Protein 2ZON (pdb70)

Nearest PDB structures (foldseek):
  2bo0-assembly1_A  TM=1.002E+00  e=1.681E-66  Achromobacter xylosoxidans
  1gs8-assembly1_A  TM=1.002E+00  e=1.864E-66  Achromobacter xylosoxidans
  1wa2-assembly1_X  TM=1.002E+00  e=2.816E-66  Achromobacter xylosoxidans
  1wa0-assembly1_X  TM=1.002E+00  e=4.481E-66  Achromobacter xylosoxidans
  1oe1-assembly1_A  TM=1.002E+00  e=4.255E-66  Achromobacter xylosoxidans

CATH classification: 2.60.40.420 (+1 more: 2.60.40.420)

Structure (mmCIF, N/CA/C/O backbone):
data_2ZON
#
_entry.id   2ZON
#
_cell.length_a   63.345
_cell.length_b   103.942
_cell.length_c   163.144
_cell.angle_alpha   90.00
_cell.angle_beta   90.00
_cell.angle_gamma   90.00
#
_symmetry.space_group_name_H-M   'P 21 21 21'
#
loop_
_entity.id
_entity.type
_entity.pdbx_description
1 polymer 'Dissimilatory copper-containing nitrite reductase'
2 polymer 'cytochrome c551'
3 non-polymer 'COPPER (II) ION'
4 non-polymer 'PROTOPORPHYRIN IX CONTAINING FE'
5 water water
#
loop_
_atom_site.group_PDB
_atom_site.id
_atom_site.type_symbol
_atom_site.label_atom_id
_atom_site.label_alt_id
_atom_site.label_comp_id
_atom_site.label_asym_id
_atom_site.label_entity_id
_atom_site.label_seq_id
_atom_site.pdbx_PDB_ins_code
_atom_site.Cartn_x
_atom_site.Cartn_y
_atom_site.Cartn_z
_atom_site.occupancy
_atom_site.B_iso_or_equiv
_atom_site.auth_seq_id
_atom_site.auth_comp_id
_atom_site.auth_asym_id
_atom_site.auth_atom_id
_atom_site.pdbx_PDB_model_num
ATOM 1 N N . ASP A 1 2 ? 36.084 11.906 -3.987 1.00 35.54 2 ASP A N 1
ATOM 2 C CA . ASP A 1 2 ? 34.827 12.404 -3.352 1.00 34.94 2 ASP A CA 1
ATOM 3 C C . ASP A 1 2 ? 34.147 13.411 -4.281 1.00 33.83 2 ASP A C 1
ATOM 4 O O . ASP A 1 2 ? 34.737 14.429 -4.655 1.00 33.29 2 ASP A O 1
ATOM 9 N N . ALA A 1 3 ? 32.900 13.114 -4.637 1.00 32.41 3 ALA A N 1
ATOM 10 C CA . ALA A 1 3 ? 32.175 13.841 -5.678 1.00 31.52 3 ALA A CA 1
ATOM 11 C C . ALA A 1 3 ? 32.110 15.347 -5.459 1.00 30.96 3 ALA A C 1
ATOM 12 O O . ALA A 1 3 ? 32.182 16.124 -6.413 1.00 30.15 3 ALA A O 1
ATOM 14 N N . ASP A 1 4 ? 31.989 15.750 -4.199 1.00 30.91 4 ASP A N 1
ATOM 15 C CA . ASP A 1 4 ? 31.901 17.163 -3.854 1.00 30.72 4 ASP A CA 1
ATOM 16 C C . ASP A 1 4 ? 33.159 17.953 -4.250 1.00 30.06 4 ASP A C 1
ATOM 17 O O . ASP A 1 4 ? 33.072 19.147 -4.584 1.00 30.30 4 ASP A O 1
ATOM 22 N N . LYS A 1 5 ? 34.304 17.269 -4.277 1.00 28.18 5 LYS A N 1
ATOM 23 C CA . LYS A 1 5 ? 35.588 17.893 -4.621 1.00 27.40 5 LYS A CA 1
ATOM 24 C C . LYS A 1 5 ? 35.891 17.966 -6.130 1.00 25.77 5 LYS A C 1
ATOM 25 O O . LYS A 1 5 ? 36.868 18.608 -6.546 1.00 25.52 5 LYS A O 1
ATOM 31 N N . LEU A 1 6 ? 35.050 17.329 -6.943 1.00 24.29 6 LEU A N 1
ATOM 32 C CA . LEU A 1 6 ? 35.266 17.202 -8.385 1.00 22.79 6 LEU A CA 1
ATOM 33 C C . LEU A 1 6 ? 34.760 18.393 -9.195 1.00 22.92 6 LEU A C 1
ATOM 34 O O . LEU A 1 6 ? 33.817 19.061 -8.766 1.00 22.79 6 LEU A O 1
ATOM 39 N N . PRO A 1 7 ? 35.342 18.637 -10.387 1.00 22.48 7 PRO A N 1
ATOM 40 C CA . PRO A 1 7 ? 34.795 19.707 -11.229 1.00 22.92 7 PRO A CA 1
ATOM 41 C C . PRO A 1 7 ? 33.352 19.353 -11.622 1.00 23.12 7 PRO A C 1
ATOM 42 O O . PRO A 1 7 ? 33.038 18.170 -11.793 1.00 22.73 7 PRO A O 1
ATOM 46 N N . HIS A 1 8 ? 32.488 20.363 -11.727 1.00 23.76 8 HIS A N 1
ATOM 47 C CA . HIS A 1 8 ? 31.100 20.157 -12.146 1.00 24.34 8 HIS A CA 1
ATOM 48 C C . HIS A 1 8 ? 30.937 20.721 -13.546 1.00 25.02 8 HIS A C 1
ATOM 49 O O . HIS A 1 8 ? 31.360 21.848 -13.814 1.00 25.38 8 HIS A O 1
ATOM 56 N N . THR A 1 9 ? 30.319 19.957 -14.439 1.00 24.66 9 THR A N 1
ATOM 57 C CA . THR A 1 9 ? 30.044 20.442 -15.793 1.00 25.40 9 THR A CA 1
ATOM 58 C C . THR A 1 9 ? 28.539 20.355 -16.081 1.00 24.89 9 THR A C 1
ATOM 59 O O . THR A 1 9 ? 27.903 19.364 -15.731 1.00 24.61 9 THR A O 1
ATOM 63 N N . LYS A 1 10 ? 27.967 21.399 -16.671 1.00 23.88 10 LYS A N 1
ATOM 64 C CA . LYS A 1 10 ? 26.550 21.371 -17.041 1.00 23.85 10 LYS A CA 1
ATOM 65 C C . LYS A 1 10 ? 26.438 21.061 -18.517 1.00 23.15 10 LYS A C 1
ATOM 66 O O . LYS A 1 10 ? 27.088 21.700 -19.341 1.00 23.06 10 LYS A O 1
ATOM 72 N N . VAL A 1 11 ? 25.629 20.056 -18.841 1.00 21.52 11 VAL A N 1
ATOM 73 C CA . VAL A 1 11 ? 25.394 19.665 -20.228 1.00 21.22 11 VAL A CA 1
ATOM 74 C C . VAL A 1 11 ? 23.995 20.025 -20.697 1.00 20.78 11 VAL A C 1
ATOM 75 O O . VAL A 1 11 ? 23.018 19.785 -20.000 1.00 20.20 11 VAL A O 1
ATOM 79 N N . THR A 1 12 ? 23.920 20.591 -21.895 1.00 20.28 12 THR A N 1
ATOM 80 C CA . THR A 1 12 ? 22.653 20.939 -22.529 1.00 20.55 12 THR A CA 1
ATOM 81 C C . THR A 1 12 ? 22.180 19.758 -23.389 1.00 19.83 12 THR A C 1
ATOM 82 O O . THR A 1 12 ? 22.883 19.326 -24.317 1.00 19.69 12 THR A O 1
ATOM 86 N N . LEU A 1 13 ? 21.000 19.229 -23.076 1.00 19.26 13 LEU A N 1
ATOM 87 C CA . LEU A 1 13 ? 20.521 18.039 -23.765 1.00 18.89 13 LEU A CA 1
ATOM 88 C C . LEU A 1 13 ? 19.967 18.400 -25.132 1.00 18.89 13 LEU A C 1
ATOM 89 O O . LEU A 1 13 ? 19.594 19.557 -25.366 1.00 19.15 13 LEU A O 1
ATOM 94 N N . VAL A 1 14 ? 19.954 17.427 -26.047 1.00 19.07 14 VAL A N 1
ATOM 95 C CA . VAL A 1 14 ? 19.360 17.602 -27.386 1.00 19.20 14 VAL A CA 1
ATOM 96 C C . VAL A 1 14 ? 18.287 16.540 -27.653 1.00 19.24 14 VAL A C 1
ATOM 97 O O . VAL A 1 14 ? 18.313 15.456 -27.055 1.00 19.28 14 VAL A O 1
ATOM 101 N N . ALA A 1 15 ? 17.348 16.851 -28.543 1.00 17.99 15 ALA A N 1
ATOM 102 C CA . ALA A 1 15 ? 16.219 15.966 -28.815 1.00 17.52 15 ALA A CA 1
ATOM 103 C C . ALA A 1 15 ? 16.671 14.785 -29.650 1.00 16.58 15 ALA A C 1
ATOM 104 O O . ALA A 1 15 ? 17.462 14.958 -30.577 1.00 16.72 15 ALA A O 1
ATOM 106 N N . PRO A 1 16 ? 16.180 13.575 -29.321 1.00 15.61 16 PRO A N 1
ATOM 107 C CA . PRO A 1 16 ? 16.327 12.431 -30.213 1.00 15.20 16 PRO A CA 1
ATOM 108 C C . PRO A 1 16 ? 15.886 12.752 -31.665 1.00 14.82 16 PRO A C 1
ATOM 109 O O . PRO A 1 16 ? 14.986 13.602 -31.863 1.00 15.28 16 PRO A O 1
ATOM 113 N N . PRO A 1 17 ? 16.495 12.103 -32.677 1.00 14.48 17 PRO A N 1
ATOM 114 C CA . PRO A 1 17 ? 17.490 11.037 -32.600 1.00 14.01 17 PRO A CA 1
ATOM 115 C C . PRO A 1 17 ? 18.917 11.522 -32.417 1.00 14.06 17 PRO A C 1
ATOM 116 O O . PRO A 1 17 ? 19.817 10.709 -32.375 1.00 14.00 17 PRO A O 1
ATOM 120 N N . GLN A 1 18 ? 19.144 12.826 -32.315 1.00 13.89 18 GLN A N 1
ATOM 121 C CA . GLN A 1 18 ? 20.507 13.291 -32.093 1.00 15.13 18 GLN A CA 1
ATOM 122 C C . GLN A 1 18 ? 20.926 12.987 -30.651 1.00 14.65 18 GLN A C 1
ATOM 123 O O . GLN A 1 18 ? 20.088 12.690 -29.808 1.00 14.32 18 GLN A O 1
ATOM 129 N N . VAL A 1 19 ? 22.228 13.043 -30.395 1.00 15.01 19 VAL A N 1
ATOM 130 C CA . VAL A 1 19 ? 22.784 12.872 -29.059 1.00 15.09 19 VAL A CA 1
ATOM 131 C C . VAL A 1 19 ? 23.691 14.078 -28.791 1.00 15.25 19 VAL A C 1
ATOM 132 O O . VAL A 1 19 ? 24.410 14.536 -29.695 1.00 15.35 19 VAL A O 1
ATOM 136 N N . HIS A 1 20 ? 23.627 14.626 -27.577 1.00 15.00 20 HIS A N 1
ATOM 137 C CA . HIS A 1 20 ? 24.427 15.805 -27.241 1.00 16.46 20 HIS A CA 1
ATOM 138 C C . HIS A 1 20 ? 25.907 15.591 -27.542 1.00 17.11 20 HIS A C 1
ATOM 139 O O . HIS A 1 20 ? 26.401 14.462 -27.448 1.00 16.26 20 HIS A O 1
ATOM 146 N N . PRO A 1 21 ? 26.619 16.670 -27.940 1.00 17.70 21 PRO A N 1
ATOM 147 C CA . PRO A 1 21 ? 28.068 16.553 -28.195 1.00 17.70 21 PRO A CA 1
ATOM 148 C C . PRO A 1 21 ? 28.825 15.981 -26.974 1.00 17.30 21 PRO A C 1
ATOM 149 O O . PRO A 1 21 ? 28.550 16.390 -25.843 1.00 16.96 21 PRO A O 1
ATOM 153 N N . HIS A 1 22 ? 29.750 15.040 -27.215 1.00 17.16 22 HIS A N 1
ATOM 154 C CA . HIS A 1 22 ? 30.575 14.389 -26.160 1.00 18.08 22 HIS A CA 1
ATOM 155 C C . HIS A 1 22 ? 31.927 14.141 -26.888 1.00 18.44 22 HIS A C 1
ATOM 156 O O . HIS A 1 22 ? 31.928 13.950 -28.089 1.00 19.25 22 HIS A O 1
ATOM 163 N N . GLU A 1 23 ? 33.086 14.107 -26.241 1.00 20.13 23 GLU A N 1
ATOM 164 C CA . GLU A 1 23 ? 34.050 12.992 -26.066 1.00 19.69 23 GLU A CA 1
ATOM 165 C C . GLU A 1 23 ? 33.804 11.497 -26.028 1.00 18.33 23 GLU A C 1
ATOM 166 O O . GLU A 1 23 ? 33.047 11.002 -25.220 1.00 17.71 23 GLU A O 1
ATOM 172 N N . GLN A 1 24 ? 34.535 10.782 -26.884 1.00 17.30 24 GLN A N 1
ATOM 173 C CA . GLN A 1 24 ? 34.662 9.350 -26.692 1.00 16.89 24 GLN A CA 1
ATOM 174 C C . GLN A 1 24 ? 35.863 9.124 -25.766 1.00 17.46 24 GLN A C 1
ATOM 175 O O . GLN A 1 24 ? 35.733 9.346 -24.563 1.00 18.52 24 GLN A O 1
ATOM 181 N N . ALA A 1 25 ? 37.021 8.732 -26.293 1.00 17.38 25 ALA A N 1
ATOM 182 C CA . ALA A 1 25 ? 38.214 8.646 -25.451 1.00 17.62 25 ALA A CA 1
ATOM 183 C C . ALA A 1 25 ? 38.527 10.047 -24.911 1.00 18.31 25 ALA A C 1
ATOM 184 O O . ALA A 1 25 ? 38.438 11.033 -25.648 1.00 18.73 25 ALA A O 1
ATOM 186 N N . THR A 1 26 ? 38.829 10.136 -23.617 1.00 18.76 26 THR A N 1
ATOM 187 C CA . THR A 1 26 ? 39.139 11.424 -22.973 1.00 20.01 26 THR A CA 1
ATOM 188 C C . THR A 1 26 ? 40.327 11.277 -22.038 1.00 20.61 26 THR A C 1
ATOM 189 O O . THR A 1 26 ? 40.561 10.215 -21.469 1.00 20.24 26 THR A O 1
ATOM 193 N N . LYS A 1 27 ? 41.086 12.353 -21.889 1.00 21.72 27 LYS A N 1
ATOM 194 C CA . LYS A 1 27 ? 42.222 12.340 -20.982 1.00 23.21 27 LYS A CA 1
ATOM 195 C C . LYS A 1 27 ? 41.794 12.933 -19.648 1.00 22.74 27 LYS A C 1
ATOM 196 O O . LYS A 1 27 ? 42.541 12.889 -18.673 1.00 23.15 27 LYS A O 1
ATOM 202 N N . SER A 1 28 ? 40.573 13.463 -19.600 1.00 22.39 28 SER A N 1
ATOM 203 C CA . SER A 1 28 ? 40.015 13.976 -18.355 1.00 22.04 28 SER A CA 1
ATOM 204 C C . SER A 1 28 ? 39.758 12.871 -17.330 1.00 20.98 28 SER A C 1
ATOM 205 O O . SER A 1 28 ? 39.494 11.713 -17.686 1.00 20.52 28 SER A O 1
ATOM 208 N N . GLY A 1 29 ? 39.840 13.243 -16.057 1.00 19.70 29 GLY A N 1
ATOM 209 C CA . GLY A 1 29 ? 39.465 12.363 -14.967 1.00 18.43 29 GLY A CA 1
ATOM 210 C C . GLY A 1 29 ? 37.994 12.566 -14.639 1.00 17.96 29 GLY A C 1
ATOM 211 O O . GLY A 1 29 ? 37.310 13.370 -15.289 1.00 17.16 29 GLY A O 1
ATOM 212 N N . PRO A 1 30 ? 37.500 11.837 -13.630 1.00 17.44 30 PRO A N 1
ATOM 213 C CA . PRO A 1 30 ? 36.076 11.898 -13.255 1.00 17.74 30 PRO A CA 1
ATOM 214 C C . PRO A 1 30 ? 35.580 13.308 -12.976 1.00 17.52 30 PRO A C 1
ATOM 215 O O . PRO A 1 30 ? 36.335 14.141 -12.450 1.00 18.18 30 PRO A O 1
ATOM 219 N N . LYS A 1 31 ? 34.325 13.574 -13.341 1.00 17.14 31 LYS A N 1
ATOM 220 C CA . LYS A 1 31 ? 33.665 14.836 -12.985 1.00 18.18 31 LYS A CA 1
ATOM 221 C C . LYS A 1 31 ? 32.201 14.607 -12.638 1.00 17.22 31 LYS A C 1
ATOM 222 O O . LYS A 1 31 ? 31.674 13.515 -12.856 1.00 16.72 31 LYS A O 1
ATOM 228 N N . VAL A 1 32 ? 31.574 15.619 -12.049 1.00 15.70 32 VAL A N 1
ATOM 229 C CA . VAL A 1 32 ? 30.127 15.606 -11.852 1.00 16.21 32 VAL A CA 1
ATOM 230 C C . VAL A 1 32 ? 29.477 16.313 -13.035 1.00 16.47 32 VAL A C 1
ATOM 231 O O . VAL A 1 32 ? 29.741 17.494 -13.298 1.00 17.29 32 VAL A O 1
ATOM 235 N N . VAL A 1 33 ? 28.645 15.565 -13.750 1.00 16.31 33 VAL A N 1
ATOM 236 C CA . VAL A 1 33 ? 27.982 16.049 -14.961 1.00 16.13 33 VAL A CA 1
ATOM 237 C C . VAL A 1 33 ? 26.522 16.327 -14.639 1.00 16.24 33 VAL A C 1
ATOM 238 O O . VAL A 1 33 ? 25.757 15.413 -14.316 1.00 16.77 33 VAL A O 1
ATOM 242 N N . GLU A 1 34 ? 26.144 17.597 -14.742 1.00 16.61 34 GLU A N 1
ATOM 243 C CA . GLU A 1 34 ? 24.811 18.044 -14.324 1.00 16.86 34 GLU A CA 1
ATOM 244 C C . GLU A 1 34 ? 23.851 18.100 -15.494 1.00 16.60 34 GLU A C 1
ATOM 245 O O . GLU A 1 34 ? 24.179 18.659 -16.538 1.00 17.57 34 GLU A O 1
ATOM 251 N N . PHE A 1 35 ? 22.662 17.514 -15.313 1.00 16.04 35 PHE A N 1
ATOM 252 C CA . PHE A 1 35 ? 21.617 17.535 -16.345 1.00 15.56 35 PHE A CA 1
ATOM 253 C C . PHE A 1 35 ? 20.307 17.984 -15.703 1.00 15.58 35 PHE A C 1
ATOM 254 O O . PHE A 1 35 ? 20.106 17.804 -14.515 1.00 15.37 35 PHE A O 1
ATOM 262 N N . THR A 1 36 ? 19.413 18.542 -16.515 1.00 16.26 36 THR A N 1
ATOM 263 C CA . THR A 1 36 ? 18.038 18.823 -16.088 1.00 17.22 36 THR A CA 1
ATOM 264 C C . THR A 1 36 ? 17.055 18.235 -17.104 1.00 17.24 36 THR A C 1
ATOM 265 O O . THR A 1 36 ? 17.251 18.340 -18.323 1.00 17.32 36 THR A O 1
ATOM 269 N N . MET A 1 37 ? 15.993 17.615 -16.595 1.00 16.98 37 MET A N 1
ATOM 270 C CA . MET A 1 37 ? 14.885 17.204 -17.437 1.00 17.16 37 MET A CA 1
ATOM 271 C C . MET A 1 37 ? 13.585 17.648 -16.792 1.00 16.98 37 MET A C 1
ATOM 272 O O . MET A 1 37 ? 13.443 17.671 -15.559 1.00 16.36 37 MET A O 1
ATOM 277 N N . THR A 1 38 ? 12.668 18.049 -17.658 1.00 16.68 38 THR A N 1
ATOM 278 C CA . THR A 1 38 ? 11.348 18.513 -17.266 1.00 17.15 38 THR A CA 1
ATOM 279 C C . THR A 1 38 ? 10.316 17.580 -17.875 1.00 17.09 38 THR A C 1
ATOM 280 O O . THR A 1 38 ? 10.272 17.402 -19.105 1.00 16.86 38 THR A O 1
ATOM 284 N N . ILE A 1 39 ? 9.485 16.987 -17.020 1.00 16.92 39 ILE A N 1
ATOM 285 C CA . ILE A 1 39 ? 8.430 16.070 -17.467 1.00 17.51 39 ILE A CA 1
ATOM 286 C C . ILE A 1 39 ? 7.310 16.818 -18.185 1.00 17.75 39 ILE A C 1
ATOM 287 O O . ILE A 1 39 ? 6.920 17.919 -17.772 1.00 17.72 39 ILE A O 1
ATOM 292 N N . GLU A 1 40 ? 6.828 16.239 -19.278 1.00 17.94 40 GLU A N 1
ATOM 293 C CA . GLU A 1 40 ? 5.671 16.792 -19.985 1.00 19.21 40 GLU A CA 1
ATOM 294 C C . GLU A 1 40 ? 4.667 15.715 -20.337 1.00 18.10 40 GLU A C 1
ATOM 295 O O . GLU A 1 40 ? 4.937 14.851 -21.166 1.00 18.12 40 GLU A O 1
ATOM 301 N N . GLU A 1 41 ? 3.495 15.783 -19.725 1.00 17.82 41 GLU A N 1
ATOM 302 C CA . GLU A 1 41 ? 2.384 14.946 -20.148 1.00 18.57 41 GLU A CA 1
ATOM 303 C C . GLU A 1 41 ? 1.708 15.663 -21.310 1.00 18.60 41 GLU A C 1
ATOM 304 O O . GLU A 1 41 ? 1.545 16.896 -21.282 1.00 18.75 41 GLU A O 1
ATOM 310 N N . LYS A 1 42 ? 1.352 14.915 -22.349 1.00 19.01 42 LYS A N 1
ATOM 311 C CA . LYS A 1 42 ? 0.676 15.505 -23.508 1.00 19.58 42 LYS A CA 1
ATOM 312 C C . LYS A 1 42 ? 0.030 14.455 -24.379 1.00 19.60 42 LYS A C 1
ATOM 313 O O . LYS A 1 42 ? 0.512 13.329 -24.472 1.00 18.78 42 LYS A O 1
ATOM 319 N N . LYS A 1 43 ? -1.089 14.821 -24.995 1.00 19.62 43 LYS A N 1
ATOM 320 C CA . LYS A 1 43 ? -1.710 13.977 -25.995 1.00 19.87 43 LYS A CA 1
ATOM 321 C C . LYS A 1 43 ? -0.898 14.121 -27.283 1.00 20.58 43 LYS A C 1
ATOM 322 O O . LYS A 1 43 ? -0.572 15.241 -27.709 1.00 21.06 43 LYS A O 1
ATOM 328 N N . MET A 1 44 ? -0.542 12.993 -27.886 1.00 19.57 44 MET A N 1
ATOM 329 C CA . MET A 1 44 ? 0.302 12.998 -29.087 1.00 20.16 44 MET A CA 1
ATOM 330 C C . MET A 1 44 ? -0.350 12.167 -30.170 1.00 18.73 44 MET A C 1
ATOM 331 O O . MET A 1 44 ? -0.908 11.136 -29.886 1.00 18.55 44 MET A O 1
ATOM 336 N N . VAL A 1 45 ? -0.278 12.608 -31.422 1.00 18.00 45 VAL A N 1
ATOM 337 C CA . VAL A 1 45 ? -0.753 11.796 -32.535 1.00 17.99 45 VAL A CA 1
ATOM 338 C C . VAL A 1 45 ? 0.339 10.804 -32.935 1.00 18.35 45 VAL A C 1
ATOM 339 O O . VAL A 1 45 ? 1.435 11.203 -33.300 1.00 18.65 45 VAL A O 1
ATOM 343 N N . ILE A 1 46 ? 0.032 9.514 -32.890 1.00 18.57 46 ILE A N 1
ATOM 344 C CA . ILE A 1 46 ? 1.099 8.505 -33.030 1.00 19.30 46 ILE A CA 1
ATOM 345 C C . ILE A 1 46 ? 1.103 7.726 -34.356 1.00 20.46 46 ILE A C 1
ATOM 346 O O . ILE A 1 46 ? 1.996 6.911 -34.611 1.00 20.34 46 ILE A O 1
ATOM 351 N N . ASP A 1 47 ? 0.109 7.962 -35.209 1.00 21.64 47 ASP A N 1
ATOM 352 C CA . ASP A 1 47 ? 0.136 7.338 -36.520 1.00 23.43 47 ASP A CA 1
ATOM 353 C C . ASP A 1 47 ? -0.419 8.242 -37.620 1.00 25.12 47 ASP A C 1
ATOM 354 O O . ASP A 1 47 ? -0.748 9.404 -37.374 1.00 25.31 47 ASP A O 1
ATOM 359 N N . ASP A 1 48 ? -0.493 7.661 -38.818 1.00 26.91 48 ASP A N 1
ATOM 360 C CA . ASP A 1 48 ? -0.915 8.296 -40.056 1.00 29.11 48 ASP A CA 1
ATOM 361 C C . ASP A 1 48 ? -2.432 8.499 -40.092 1.00 29.56 48 ASP A C 1
ATOM 362 O O . ASP A 1 48 ? -2.947 9.226 -40.951 1.00 30.24 48 ASP A O 1
ATOM 367 N N . LYS A 1 49 ? -3.142 7.848 -39.168 1.00 29.30 49 LYS A N 1
ATOM 368 C CA . LYS A 1 49 ? -4.603 7.810 -39.197 1.00 29.02 49 LYS A CA 1
ATOM 369 C C . LYS A 1 49 ? -5.230 8.587 -38.045 1.00 28.13 49 LYS A C 1
ATOM 370 O O . LYS A 1 49 ? -6.377 8.319 -37.658 1.00 28.69 49 LYS A O 1
ATOM 376 N N . GLY A 1 50 ? -4.471 9.532 -37.492 1.00 26.44 50 GLY A N 1
ATOM 377 C CA . GLY A 1 50 ? -4.966 10.425 -36.455 1.00 24.88 50 GLY A CA 1
ATOM 378 C C . GLY A 1 50 ? -5.139 9.822 -35.067 1.00 23.63 50 GLY A C 1
ATOM 379 O O . GLY A 1 50 ? -5.740 10.459 -34.201 1.00 23.87 50 GLY A O 1
ATOM 380 N N . THR A 1 51 ? -4.631 8.603 -34.846 1.00 21.68 51 THR A N 1
ATOM 381 C CA . THR A 1 51 ? -4.755 7.945 -33.534 1.00 20.49 51 THR A CA 1
ATOM 382 C C . THR A 1 51 ? -3.952 8.721 -32.505 1.00 20.33 51 THR A C 1
ATOM 383 O O . THR A 1 51 ? -2.826 9.150 -32.778 1.00 19.98 51 THR A O 1
ATOM 387 N N . THR A 1 52 ? -4.533 8.926 -31.327 1.00 19.71 52 THR A N 1
ATOM 388 C CA . THR A 1 52 ? -3.831 9.680 -30.292 1.00 19.11 52 THR A CA 1
ATOM 389 C C . THR A 1 52 ? -3.450 8.811 -29.109 1.00 18.27 52 THR A C 1
ATOM 390 O O . THR A 1 52 ? -4.116 7.806 -28.794 1.00 18.03 52 THR A O 1
ATOM 394 N N . LEU A 1 53 ? -2.364 9.211 -28.465 1.00 17.14 53 LEU A N 1
ATOM 395 C CA . LEU A 1 53 ? -1.929 8.592 -27.217 1.00 16.88 53 LEU A CA 1
ATOM 396 C C . LEU A 1 53 ? -1.919 9.659 -26.140 1.00 16.04 53 LEU A C 1
ATOM 397 O O . LEU A 1 53 ? -1.381 10.740 -26.338 1.00 16.01 53 LEU A O 1
ATOM 402 N N . GLN A 1 54 ? -2.524 9.344 -24.997 1.00 16.52 54 GLN A N 1
ATOM 403 C CA . GLN A 1 54 ? -2.314 10.125 -23.783 1.00 17.29 54 GLN A CA 1
ATOM 404 C C . GLN A 1 54 ? -0.929 9.785 -23.209 1.00 17.04 54 GLN A C 1
ATOM 405 O O . GLN A 1 54 ? -0.755 8.827 -22.437 1.00 17.03 54 GLN A O 1
ATOM 411 N N . ALA A 1 55 ? 0.046 10.585 -23.613 1.00 16.96 55 ALA A N 1
ATOM 412 C CA . ALA A 1 55 ? 1.460 10.238 -23.435 1.00 16.52 55 ALA A CA 1
ATOM 413 C C . ALA A 1 55 ? 2.096 10.947 -22.247 1.00 16.19 55 ALA A C 1
ATOM 414 O O . ALA A 1 55 ? 1.601 11.978 -21.749 1.00 16.37 55 ALA A O 1
ATOM 416 N N . MET A 1 56 ? 3.217 10.393 -21.805 1.00 15.44 56 MET A N 1
ATOM 417 C CA . MET A 1 56 ? 3.991 10.990 -20.737 1.00 15.49 56 MET A CA 1
ATOM 418 C C . MET A 1 56 ? 5.433 10.959 -21.184 1.00 15.59 56 MET A C 1
ATOM 419 O O . MET A 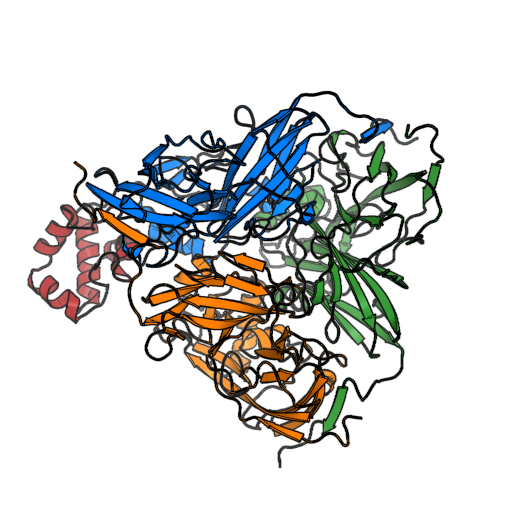1 56 ? 5.900 9.929 -21.694 1.00 15.45 56 MET A O 1
ATOM 424 N N . THR A 1 57 ? 6.133 12.075 -21.017 1.00 14.29 57 THR A N 1
ATOM 425 C CA . THR A 1 57 ? 7.502 12.169 -21.539 1.00 14.94 57 THR A CA 1
ATOM 426 C C . THR A 1 57 ? 8.479 12.857 -20.600 1.00 15.07 57 THR A C 1
ATOM 427 O O . THR A 1 57 ? 8.099 13.688 -19.771 1.00 14.86 57 THR A O 1
ATOM 431 N N . PHE A 1 58 ? 9.756 12.494 -20.753 1.00 15.24 58 PHE A N 1
ATOM 432 C CA . PHE A 1 58 ? 10.861 13.301 -20.252 1.00 15.38 58 PHE A CA 1
ATOM 433 C C . PHE A 1 58 ? 11.250 14.290 -21.352 1.00 16.48 58 PHE A C 1
ATOM 434 O O . PHE A 1 58 ? 11.542 13.892 -22.492 1.00 16.26 58 PHE A O 1
ATOM 442 N N . ASN A 1 59 ? 11.229 15.576 -21.012 1.00 17.20 59 ASN A N 1
ATOM 443 C CA . ASN A 1 59 ? 11.646 16.642 -21.938 1.00 17.71 59 ASN A CA 1
ATOM 444 C C . ASN A 1 59 ? 10.835 16.834 -23.217 1.00 18.03 59 ASN A C 1
ATOM 445 O O . ASN A 1 59 ? 11.333 17.451 -24.173 1.00 17.98 59 ASN A O 1
ATOM 450 N N . GLY A 1 60 ? 9.607 16.305 -23.243 1.00 17.98 60 GLY A N 1
ATOM 451 C CA . GLY A 1 60 ? 8.700 16.484 -24.388 1.00 18.30 60 GLY A CA 1
ATOM 452 C C . GLY A 1 60 ? 8.860 15.502 -25.533 1.00 18.66 60 GLY A C 1
ATOM 453 O O . GLY A 1 60 ? 8.179 15.616 -26.549 1.00 19.54 60 GLY A O 1
ATOM 454 N N . SER A 1 61 ? 9.756 14.526 -25.371 1.00 18.29 61 SER A N 1
ATOM 455 C CA . SER A 1 61 ? 10.074 13.597 -26.455 1.00 17.88 61 SER A CA 1
ATOM 456 C C . SER A 1 61 ? 9.925 12.151 -26.006 1.00 17.15 61 SER A C 1
ATOM 457 O O . SER A 1 61 ? 10.093 11.858 -24.824 1.00 16.64 61 SER A O 1
ATOM 460 N N . MET A 1 62 ? 9.596 11.277 -26.961 1.00 17.11 62 MET A N 1
ATOM 461 C CA . MET A 1 62 ? 9.719 9.838 -26.815 1.00 17.90 62 MET A CA 1
ATOM 462 C C . MET A 1 62 ? 10.783 9.387 -27.832 1.00 16.61 62 MET A C 1
ATOM 463 O O . MET A 1 62 ? 10.625 9.618 -29.022 1.00 17.28 62 MET A O 1
ATOM 468 N N . PRO A 1 63 ? 11.912 8.818 -27.370 1.00 15.11 63 PRO A N 1
ATOM 469 C CA . PRO A 1 63 ? 12.303 8.633 -25.971 1.00 14.43 63 PRO A CA 1
ATOM 470 C C . PRO A 1 63 ? 12.750 9.970 -25.400 1.00 13.85 63 PRO A C 1
ATOM 471 O O . PRO A 1 63 ? 12.906 10.942 -26.157 1.00 14.21 63 PRO A O 1
ATOM 475 N N . GLY A 1 64 ? 12.983 10.012 -24.094 1.00 13.33 64 GLY A N 1
ATOM 476 C CA . GLY A 1 64 ? 13.726 11.108 -23.492 1.00 13.42 64 GLY A CA 1
ATOM 477 C C . GLY A 1 64 ? 15.095 11.213 -24.153 1.00 13.33 64 GLY A C 1
ATOM 478 O O . GLY A 1 64 ? 15.535 10.290 -24.853 1.00 13.99 64 GLY A O 1
ATOM 479 N N . PRO A 1 65 ? 15.784 12.342 -23.941 1.00 13.39 65 PRO A N 1
ATOM 480 C CA . PRO A 1 65 ? 17.106 12.560 -24.537 1.00 13.41 65 PRO A CA 1
ATOM 481 C C . PRO A 1 65 ? 18.115 11.581 -23.954 1.00 13.07 65 PRO A C 1
ATOM 482 O O . PRO A 1 65 ? 17.951 11.103 -22.818 1.00 13.44 65 PRO A O 1
ATOM 486 N N . THR A 1 66 ? 19.142 11.284 -24.741 1.00 13.37 66 THR A N 1
ATOM 487 C CA . THR A 1 66 ? 20.250 10.458 -24.262 1.00 13.34 66 THR A CA 1
ATOM 488 C C . THR A 1 66 ? 21.255 11.313 -23.492 1.00 13.92 66 THR A C 1
ATOM 489 O O . THR A 1 66 ? 21.627 12.416 -23.933 1.00 14.20 66 THR A O 1
ATOM 493 N N . LEU A 1 67 ? 21.649 10.811 -22.321 1.00 13.70 67 LEU A N 1
ATOM 494 C CA . LEU A 1 67 ? 22.629 11.469 -21.450 1.00 13.80 67 LEU A CA 1
ATOM 495 C C . LEU A 1 67 ? 23.949 10.698 -21.596 1.00 13.84 67 LEU A C 1
ATOM 496 O O . LEU A 1 67 ? 23.951 9.486 -21.423 1.00 14.44 67 LEU A O 1
ATOM 501 N N . VAL A 1 68 ? 25.053 11.383 -21.924 1.00 13.47 68 VAL A N 1
ATOM 502 C CA . VAL A 1 68 ? 26.384 10.738 -22.134 1.00 12.95 68 VAL A CA 1
ATOM 503 C C . VAL A 1 68 ? 27.191 11.258 -20.955 1.00 13.12 68 VAL A C 1
ATOM 504 O O . VAL A 1 68 ? 27.462 12.458 -20.858 1.00 13.83 68 VAL A O 1
ATOM 508 N N . VAL A 1 69 ? 27.712 10.362 -20.125 1.00 13.78 69 VAL A N 1
ATOM 509 C CA . VAL A 1 69 ? 29.020 10.487 -19.525 1.00 13.14 69 VAL A CA 1
ATOM 510 C C . VAL A 1 69 ? 30.092 9.426 -19.727 1.00 12.53 69 VAL A C 1
ATOM 511 O O . VAL A 1 69 ? 29.942 8.555 -20.568 1.00 12.55 69 VAL A O 1
ATOM 515 N N . HIS A 1 70 ? 31.172 9.541 -18.940 1.00 12.37 70 HIS A N 1
ATOM 516 C CA . HIS A 1 70 ? 32.237 8.526 -18.895 1.00 11.21 70 HIS A CA 1
ATOM 517 C C . HIS A 1 70 ? 32.270 7.734 -17.614 1.00 11.34 70 HIS A C 1
ATOM 518 O O . HIS A 1 70 ? 31.851 8.222 -16.560 1.00 11.00 70 HIS A O 1
ATOM 525 N N . GLU A 1 71 ? 32.778 6.505 -17.708 1.00 11.56 71 GLU A N 1
ATOM 526 C CA . GLU A 1 71 ? 32.853 5.611 -16.560 1.00 12.10 71 GLU A CA 1
ATOM 527 C C . GLU A 1 71 ? 33.579 6.291 -15.393 1.00 11.96 71 GLU A C 1
ATOM 528 O O . GLU A 1 71 ? 34.718 6.749 -15.548 1.00 12.99 71 GLU A O 1
ATOM 534 N N . GLY A 1 72 ? 32.929 6.339 -14.236 1.00 12.35 72 GLY A N 1
ATOM 535 C CA . GLY A 1 72 ? 33.500 6.994 -13.043 1.00 13.25 72 GLY A CA 1
ATOM 536 C C . GLY A 1 72 ? 33.014 8.416 -12.825 1.00 13.31 72 GLY A C 1
ATOM 537 O O . GLY A 1 72 ? 33.268 8.987 -11.756 1.00 14.23 72 GLY A O 1
ATOM 538 N N . ASP A 1 73 ? 32.371 9.012 -13.839 1.00 13.92 73 ASP A N 1
ATOM 539 C CA . ASP A 1 73 ? 31.686 10.299 -13.660 1.00 14.12 73 ASP A CA 1
ATOM 540 C C . ASP A 1 73 ? 30.521 10.110 -12.682 1.00 14.21 73 ASP A C 1
ATOM 541 O O . ASP A 1 73 ? 30.056 8.995 -12.457 1.00 13.90 73 ASP A O 1
ATOM 546 N N . TYR A 1 74 ? 30.048 11.210 -12.104 1.00 14.40 74 TYR A N 1
ATOM 547 C CA . TYR A 1 74 ? 28.787 11.189 -11.372 1.00 14.93 74 TYR A CA 1
ATOM 548 C C . TYR A 1 74 ? 27.733 11.892 -12.208 1.00 15.32 74 TYR A C 1
ATOM 549 O O . TYR A 1 74 ? 27.994 12.965 -12.763 1.00 15.81 74 TYR A O 1
ATOM 558 N N . VAL A 1 75 ? 26.551 11.293 -12.314 1.00 14.15 75 VAL A N 1
ATOM 559 C CA . VAL A 1 75 ? 25.428 11.949 -12.997 1.00 15.11 75 VAL A CA 1
ATOM 560 C C . VAL A 1 75 ? 24.652 12.727 -11.924 1.00 15.36 75 VAL A C 1
ATOM 561 O O . VAL A 1 75 ? 24.306 12.168 -10.898 1.00 15.51 75 VAL A O 1
ATOM 565 N N . GLN A 1 76 ? 24.409 14.013 -12.151 1.00 15.27 76 GLN A N 1
ATOM 566 C CA . GLN A 1 76 ? 23.597 14.780 -11.213 1.00 16.19 76 GLN A CA 1
ATOM 567 C C . GLN A 1 76 ? 22.388 15.365 -11.936 1.00 16.64 76 GLN A C 1
ATOM 568 O O . GLN A 1 76 ? 22.497 16.350 -12.660 1.00 16.81 76 GLN A O 1
ATOM 574 N N . LEU A 1 77 ? 21.237 14.741 -11.732 1.00 17.25 77 LEU A N 1
ATOM 575 C CA . LEU A 1 77 ? 20.052 15.081 -12.511 1.00 16.72 77 LEU A CA 1
ATOM 576 C C . LEU A 1 77 ? 19.083 15.863 -11.670 1.00 16.27 77 LEU A C 1
ATOM 577 O O . LEU A 1 77 ? 18.733 15.445 -10.573 1.00 15.96 77 LEU A O 1
ATOM 582 N N . THR A 1 78 ? 18.649 17.003 -12.199 1.00 16.01 78 THR A N 1
ATOM 583 C CA . THR A 1 78 ? 17.521 17.714 -11.601 1.00 16.16 78 THR A CA 1
ATOM 584 C C . THR A 1 78 ? 16.275 17.325 -12.386 1.00 16.09 78 THR A C 1
ATOM 585 O O . THR A 1 78 ? 16.230 17.526 -13.597 1.00 16.28 78 THR A O 1
ATOM 589 N N . LEU A 1 79 ? 15.287 16.756 -11.703 1.00 15.25 79 LEU A N 1
ATOM 590 C CA . LEU A 1 79 ? 14.055 16.310 -12.352 1.00 15.98 79 LEU A CA 1
ATOM 591 C C . LEU A 1 79 ? 12.920 17.218 -11.932 1.00 15.64 79 LEU A C 1
ATOM 592 O O . LEU A 1 79 ? 12.601 17.300 -10.747 1.00 15.79 79 LEU A O 1
ATOM 597 N N . VAL A 1 80 ? 12.329 17.876 -12.920 1.00 16.70 80 VAL A N 1
ATOM 598 C CA . VAL A 1 80 ? 11.269 18.882 -12.708 1.00 16.45 80 VAL A CA 1
ATOM 599 C C . VAL A 1 80 ? 9.912 18.341 -13.197 1.00 16.40 80 VAL A C 1
ATOM 600 O O . VAL A 1 80 ? 9.800 17.828 -14.321 1.00 17.04 80 VAL A O 1
ATOM 604 N N . ASN A 1 81 ? 8.904 18.425 -12.332 1.00 15.37 81 ASN A N 1
ATOM 605 C CA . ASN A 1 81 ? 7.538 18.035 -12.660 1.00 16.28 81 ASN A CA 1
ATOM 606 C C . ASN A 1 81 ? 6.648 19.283 -12.558 1.00 17.01 81 ASN A C 1
ATOM 607 O O . ASN A 1 81 ? 6.142 19.582 -11.474 1.00 18.34 81 ASN A O 1
ATOM 612 N N . PRO A 1 82 ? 6.479 20.027 -13.670 1.00 18.31 82 PRO A N 1
ATOM 613 C CA . PRO A 1 82 ? 5.664 21.256 -13.621 1.00 18.69 82 PRO A CA 1
ATOM 614 C C . PRO A 1 82 ? 4.263 21.080 -13.062 1.00 19.00 82 PRO A C 1
ATOM 615 O O . PRO A 1 82 ? 3.646 20.022 -13.222 1.00 18.35 82 PRO A O 1
ATOM 619 N N . ALA A 1 83 ? 3.760 22.145 -12.438 1.00 19.84 83 ALA A N 1
ATOM 620 C CA . ALA A 1 83 ? 2.407 22.156 -11.882 1.00 20.34 83 ALA A CA 1
ATOM 621 C C . ALA A 1 83 ? 1.339 21.922 -12.963 1.00 20.41 83 ALA A C 1
ATOM 622 O O . ALA A 1 83 ? 0.200 21.611 -12.643 1.00 21.88 83 ALA A O 1
ATOM 624 N N . THR A 1 84 ? 1.708 22.044 -14.236 1.00 20.62 84 THR A N 1
ATOM 625 C CA . THR A 1 84 ? 0.755 21.800 -15.325 1.00 20.97 84 THR A CA 1
ATOM 626 C C . THR A 1 84 ? 0.453 20.313 -15.577 1.00 20.69 84 THR A C 1
ATOM 627 O O . THR A 1 84 ? -0.527 19.983 -16.268 1.00 20.53 84 THR A O 1
ATOM 631 N N . ASN A 1 85 ? 1.296 19.432 -15.035 1.00 19.51 85 ASN A N 1
ATOM 632 C CA . ASN A 1 85 ? 1.060 17.987 -15.122 1.00 19.09 85 ASN A CA 1
ATOM 633 C C . ASN A 1 85 ? 0.029 17.513 -14.100 1.00 18.91 85 ASN A C 1
ATOM 634 O O . ASN A 1 85 ? -0.211 18.196 -13.089 1.00 19.00 85 ASN A O 1
ATOM 639 N N . ALA A 1 86 ? -0.559 16.345 -14.354 1.00 19.03 86 ALA A N 1
ATOM 640 C CA . ALA A 1 86 ? -1.573 15.748 -13.474 1.00 18.25 86 ALA A CA 1
ATOM 641 C C . ALA A 1 86 ? -1.041 14.645 -12.566 1.00 18.69 86 ALA A C 1
ATOM 642 O O . ALA A 1 86 ? -1.592 14.415 -11.497 1.00 18.19 86 ALA A O 1
ATOM 644 N N . MET A 1 87 ? 0.019 13.951 -12.988 1.00 17.74 87 MET A N 1
ATOM 645 C CA . MET A 1 87 ? 0.497 12.781 -12.227 1.00 17.31 87 MET A CA 1
ATOM 646 C C . MET A 1 87 ? 1.832 13.029 -11.530 1.00 16.38 87 MET A C 1
ATOM 647 O O . MET A 1 87 ? 2.628 13.818 -12.010 1.00 16.61 87 MET A O 1
ATOM 652 N N . PRO A 1 88 ? 2.091 12.319 -10.410 1.00 16.04 88 PRO A N 1
ATOM 653 C CA . PRO A 1 88 ? 3.459 12.277 -9.863 1.00 16.22 88 PRO A CA 1
ATOM 654 C C . PRO A 1 88 ? 4.350 11.409 -10.746 1.00 15.82 88 PRO A C 1
ATOM 655 O O . PRO A 1 88 ? 3.852 10.547 -11.471 1.00 16.02 88 PRO A O 1
ATOM 659 N N . HIS A 1 89 ? 5.650 11.661 -10.682 1.00 15.26 89 HIS A N 1
ATOM 660 C CA . HIS A 1 89 ? 6.631 10.937 -11.492 1.00 14.98 89 HIS A CA 1
ATOM 661 C C . HIS A 1 89 ? 7.900 10.771 -10.674 1.00 14.50 89 HIS A C 1
ATOM 662 O O . HIS A 1 89 ? 7.982 11.236 -9.550 1.00 14.29 89 HIS A O 1
ATOM 669 N N . ASN A 1 90 ? 8.870 10.053 -11.236 1.00 13.51 90 ASN A N 1
ATOM 670 C CA . ASN A 1 90 ? 10.193 9.927 -10.623 1.00 13.49 90 ASN A CA 1
ATOM 671 C C . ASN A 1 90 ? 11.160 9.457 -11.705 1.00 13.20 90 ASN A C 1
ATOM 672 O O . ASN A 1 90 ? 10.818 9.498 -12.892 1.00 12.69 90 ASN A O 1
ATOM 677 N N . VAL A 1 91 ? 12.356 8.991 -11.326 1.00 13.17 91 VAL A N 1
ATOM 678 C CA . VAL A 1 91 ? 13.245 8.403 -12.326 1.00 14.57 91 VAL A CA 1
ATOM 679 C C . VAL A 1 91 ? 14.054 7.238 -11.732 1.00 14.55 91 VAL A C 1
ATOM 680 O O . VAL A 1 91 ? 14.546 7.332 -10.604 1.00 15.91 91 VAL A O 1
ATOM 684 N N . ASP A 1 92 ? 14.155 6.155 -12.507 1.00 15.30 92 ASP A N 1
ATOM 685 C CA . ASP A 1 92 ? 14.922 4.933 -12.190 1.00 15.63 92 ASP A CA 1
ATOM 686 C C . ASP A 1 92 ? 16.003 4.857 -13.275 1.00 14.57 92 ASP A C 1
ATOM 687 O O . ASP A 1 92 ? 15.681 4.724 -14.452 1.00 14.48 92 ASP A O 1
ATOM 692 N N . PHE A 1 93 ? 17.264 4.998 -12.889 1.00 13.54 93 PHE A N 1
ATOM 693 C CA . PHE A 1 93 ? 18.368 4.786 -13.819 1.00 13.06 93 PHE A CA 1
ATOM 694 C C . PHE A 1 93 ? 18.904 3.368 -13.631 1.00 12.09 93 PHE A C 1
ATOM 695 O O . PHE A 1 93 ? 19.413 3.036 -12.551 1.00 12.47 93 PHE A O 1
ATOM 703 N N . HIS A 1 94 ? 18.804 2.539 -14.670 1.00 11.28 94 HIS A N 1
ATOM 704 C CA . HIS A 1 94 ? 19.467 1.232 -14.646 1.00 11.06 94 HIS A CA 1
ATOM 705 C C . HIS A 1 94 ? 20.988 1.330 -14.492 1.00 11.18 94 HIS A C 1
ATOM 706 O O . HIS A 1 94 ? 21.641 0.339 -14.123 1.00 11.39 94 HIS A O 1
ATOM 713 N N . GLY A 1 95 ? 21.557 2.483 -14.837 1.00 10.80 95 GLY A N 1
ATOM 714 C CA . GLY A 1 95 ? 23.006 2.696 -14.683 1.00 11.84 95 GLY A CA 1
ATOM 715 C C . GLY A 1 95 ? 23.448 2.985 -13.260 1.00 12.14 95 GLY A C 1
ATOM 716 O O . GLY A 1 95 ? 24.663 3.067 -13.005 1.00 13.28 95 GLY A O 1
ATOM 717 N N . ALA A 1 96 ? 22.481 3.113 -12.343 1.00 11.61 96 ALA A N 1
ATOM 718 C CA . ALA A 1 96 ? 22.712 3.552 -10.965 1.00 12.42 96 ALA A CA 1
ATOM 719 C C . ALA A 1 96 ? 22.586 2.399 -9.973 1.00 12.82 96 ALA A C 1
ATOM 720 O O . ALA A 1 96 ? 21.915 1.401 -10.255 1.00 13.77 96 ALA A O 1
ATOM 722 N N . THR A 1 97 ? 23.197 2.556 -8.793 1.00 12.57 97 THR A N 1
ATOM 723 C CA . THR A 1 97 ? 23.171 1.509 -7.763 1.00 12.91 97 THR A CA 1
ATOM 724 C C . THR A 1 97 ? 22.463 2.013 -6.499 1.00 12.52 97 THR A C 1
ATOM 725 O O . THR A 1 97 ? 22.932 2.958 -5.854 1.00 12.69 97 THR A O 1
ATOM 729 N N . GLY A 1 98 ? 21.347 1.371 -6.177 1.00 12.84 98 GLY A N 1
ATOM 730 C CA . GLY A 1 98 ? 20.609 1.643 -4.932 1.00 12.95 98 GLY A CA 1
ATOM 731 C C . GLY A 1 98 ? 19.253 2.306 -5.131 1.00 13.55 98 GLY A C 1
ATOM 732 O O . GLY A 1 98 ? 18.968 2.879 -6.204 1.00 13.49 98 GLY A O 1
ATOM 733 N N . ALA A 1 99 ? 18.431 2.246 -4.075 1.00 13.56 99 ALA A N 1
ATOM 734 C CA . ALA A 1 99 ? 17.156 2.987 -3.995 1.00 14.29 99 ALA A CA 1
ATOM 735 C C . ALA A 1 99 ? 16.287 2.828 -5.251 1.00 13.80 99 ALA A C 1
ATOM 736 O O . ALA A 1 99 ? 15.718 3.798 -5.754 1.00 14.50 99 ALA A O 1
ATOM 738 N N . LEU A 1 100 ? 16.186 1.598 -5.744 1.00 13.52 100 LEU A N 1
ATOM 739 C CA . LEU A 1 100 ? 15.390 1.289 -6.942 1.00 14.18 100 LEU A CA 1
ATOM 740 C C . LEU A 1 100 ? 15.779 2.157 -8.137 1.00 14.67 100 LEU A C 1
ATOM 741 O O . LEU A 1 100 ? 14.919 2.636 -8.900 1.00 15.36 100 LEU A O 1
ATOM 746 N N . GLY A 1 101 ? 17.089 2.347 -8.291 1.00 14.41 101 GLY A N 1
ATOM 747 C CA . GLY A 1 101 ? 17.650 3.101 -9.403 1.00 14.90 101 GLY A CA 1
ATOM 748 C C . GLY A 1 101 ? 17.549 4.607 -9.230 1.00 14.65 101 GLY A C 1
ATOM 749 O O . GLY A 1 101 ? 17.871 5.345 -10.146 1.00 15.12 101 GLY A O 1
ATOM 750 N N . GLY A 1 102 ? 17.130 5.060 -8.047 1.00 14.14 102 GLY A N 1
ATOM 751 C CA . GLY A 1 102 ? 16.913 6.490 -7.759 1.00 14.59 102 GLY A CA 1
ATOM 752 C C . GLY A 1 102 ? 15.428 6.805 -7.615 1.00 14.78 102 GLY A C 1
ATOM 753 O O . GLY A 1 102 ? 15.063 7.933 -7.223 1.00 15.74 102 GLY A O 1
ATOM 754 N N . ALA A 1 103 ? 14.573 5.826 -7.934 1.00 15.86 103 ALA A N 1
ATOM 755 C CA . ALA A 1 103 ? 13.120 6.057 -7.966 1.00 16.24 103 ALA A CA 1
ATOM 756 C C . ALA A 1 103 ? 12.623 6.472 -6.583 1.00 16.77 103 ALA A C 1
ATOM 757 O O . ALA A 1 103 ? 11.752 7.343 -6.461 1.00 16.93 103 ALA A O 1
ATOM 759 N N . LYS A 1 104 ? 13.217 5.889 -5.544 1.00 16.22 104 LYS A N 1
ATOM 760 C CA . LYS A 1 104 ? 12.774 6.186 -4.185 1.00 16.31 104 LYS A CA 1
ATOM 761 C C . LYS A 1 104 ? 13.135 7.593 -3.742 1.00 16.09 104 LYS A C 1
ATOM 762 O O . LYS A 1 104 ? 12.537 8.107 -2.780 1.00 16.37 104 LYS A O 1
ATOM 768 N N . LEU A 1 105 ? 14.098 8.214 -4.432 1.00 15.33 105 LEU A N 1
ATOM 769 C CA . LEU A 1 105 ? 14.635 9.518 -4.051 1.00 15.65 105 LEU A CA 1
ATOM 770 C C . LEU A 1 105 ? 14.181 10.692 -4.922 1.00 15.61 105 LEU A C 1
ATOM 771 O O . LEU A 1 105 ? 14.596 11.824 -4.684 1.00 16.04 105 LEU A O 1
ATOM 776 N N . THR A 1 106 ? 13.346 10.410 -5.920 1.00 15.55 106 THR A N 1
ATOM 777 C CA . THR A 1 106 ? 12.986 11.382 -6.943 1.00 15.76 106 THR A CA 1
ATOM 778 C C . THR A 1 106 ? 11.474 11.493 -7.148 1.00 15.44 106 THR A C 1
ATOM 779 O O . THR A 1 106 ? 11.025 11.910 -8.220 1.00 15.60 106 THR A O 1
ATOM 783 N N . ASN A 1 107 ? 10.698 11.107 -6.134 1.00 15.78 107 ASN A N 1
ATOM 784 C CA . ASN A 1 107 ? 9.254 11.213 -6.201 1.00 16.10 107 ASN A CA 1
ATOM 785 C C . ASN A 1 107 ? 8.816 12.680 -6.178 1.00 16.55 107 ASN A C 1
ATOM 786 O O . ASN A 1 107 ? 8.856 13.339 -5.133 1.00 17.61 107 ASN A O 1
ATOM 791 N N . VAL A 1 108 ? 8.367 13.155 -7.331 1.00 16.57 108 VAL A N 1
ATOM 792 C CA . VAL A 1 108 ? 7.948 14.544 -7.511 1.00 16.45 108 VAL A CA 1
ATOM 793 C C . VAL A 1 108 ? 6.487 14.661 -7.950 1.00 16.92 108 VAL A C 1
ATOM 794 O O . VAL A 1 108 ? 6.087 14.146 -9.007 1.00 15.58 108 VAL A O 1
ATOM 798 N N . ASN A 1 109 ? 5.699 15.333 -7.115 1.00 17.52 109 ASN A N 1
ATOM 799 C CA . ASN A 1 109 ? 4.325 15.697 -7.464 1.00 17.45 109 ASN A CA 1
ATOM 800 C C . ASN A 1 109 ? 4.343 16.892 -8.406 1.00 17.35 109 ASN A C 1
ATOM 801 O O . ASN A 1 109 ? 5.354 17.611 -8.470 1.00 17.01 109 ASN A O 1
ATOM 806 N N . PRO A 1 110 ? 3.238 17.116 -9.151 1.00 17.29 110 PRO A N 1
ATOM 807 C CA . PRO A 1 110 ? 3.180 18.340 -9.955 1.00 17.33 110 PRO A CA 1
ATOM 808 C C . PRO A 1 110 ? 3.534 19.557 -9.094 1.00 17.80 110 PRO A C 1
ATOM 809 O O . PRO A 1 110 ? 3.059 19.662 -7.954 1.00 17.78 110 PRO A O 1
ATOM 813 N N . GLY A 1 111 ? 4.379 20.444 -9.634 1.00 17.70 111 GLY A N 1
ATOM 814 C CA . GLY A 1 111 ? 4.881 21.598 -8.909 1.00 18.82 111 GLY A CA 1
ATOM 815 C C . GLY A 1 111 ? 6.155 21.363 -8.109 1.00 19.35 111 GLY A C 1
ATOM 816 O O . GLY A 1 111 ? 6.622 22.276 -7.420 1.00 20.12 111 GLY A O 1
ATOM 817 N N . GLU A 1 112 ? 6.714 20.141 -8.167 1.00 19.10 112 GLU A N 1
ATOM 818 C CA . GLU A 1 112 ? 7.910 19.809 -7.387 1.00 18.82 112 GLU A CA 1
ATOM 819 C C . GLU A 1 112 ? 9.082 19.435 -8.289 1.00 18.36 112 GLU A C 1
ATOM 820 O O . GLU A 1 112 ? 8.894 19.066 -9.466 1.00 16.95 112 GLU A O 1
ATOM 826 N N . GLN A 1 113 ? 10.282 19.531 -7.716 1.00 17.56 113 GLN A N 1
ATOM 827 C CA . GLN A 1 113 ? 11.503 19.038 -8.350 1.00 17.10 113 GLN A CA 1
ATOM 828 C C . GLN A 1 113 ? 12.432 18.395 -7.314 1.00 16.66 113 GLN A C 1
ATOM 829 O O . GLN A 1 113 ? 12.279 18.584 -6.092 1.00 16.57 113 GLN A O 1
ATOM 835 N N . ALA A 1 114 ? 13.396 17.621 -7.812 1.00 16.41 114 ALA A N 1
ATOM 836 C CA . ALA A 1 114 ? 14.341 16.926 -6.959 1.00 16.55 114 ALA A CA 1
ATOM 837 C C . ALA A 1 114 ? 15.660 16.815 -7.698 1.00 16.75 114 ALA A C 1
ATOM 838 O O . ALA A 1 114 ? 15.685 16.895 -8.927 1.00 15.92 114 ALA A O 1
ATOM 840 N N . THR A 1 115 ? 16.739 16.652 -6.938 1.00 16.56 115 THR A N 1
ATOM 841 C CA . THR A 1 115 ? 18.067 16.428 -7.520 1.00 16.60 115 THR A CA 1
ATOM 842 C C . THR A 1 115 ? 18.711 15.161 -6.954 1.00 16.75 115 THR A C 1
ATOM 843 O O . THR A 1 115 ? 18.886 15.016 -5.742 1.00 17.65 115 THR A O 1
ATOM 847 N N . LEU A 1 116 ? 19.062 14.265 -7.878 1.00 16.77 116 LEU A N 1
ATOM 848 C CA . LEU A 1 116 ? 19.718 12.990 -7.588 1.00 16.05 116 LEU A CA 1
ATOM 849 C C . LEU A 1 116 ? 21.151 13.006 -8.111 1.00 15.13 116 LEU A C 1
ATOM 850 O O . LEU A 1 116 ? 21.392 13.426 -9.239 1.00 15.02 116 LEU A O 1
ATOM 855 N N . ARG A 1 117 ? 22.087 12.507 -7.310 1.00 14.66 117 ARG A N 1
ATOM 856 C CA . ARG A 1 117 ? 23.432 12.224 -7.811 1.00 14.76 117 ARG A CA 1
ATOM 857 C C . ARG A 1 117 ? 23.693 10.725 -7.693 1.00 14.21 117 ARG A C 1
ATOM 858 O O . ARG A 1 117 ? 23.369 10.109 -6.666 1.00 15.16 117 ARG A O 1
ATOM 866 N N . PHE A 1 118 ? 24.270 10.145 -8.740 1.00 13.49 118 PHE A N 1
ATOM 867 C CA . PHE A 1 118 ? 24.779 8.771 -8.636 1.00 13.27 118 PHE A CA 1
ATOM 868 C C . PHE A 1 118 ? 26.073 8.586 -9.414 1.00 12.74 118 PHE A C 1
ATOM 869 O O . PHE A 1 118 ? 26.355 9.312 -10.378 1.00 13.16 118 PHE A O 1
ATOM 877 N N . LYS A 1 119 ? 26.849 7.604 -8.988 1.00 12.57 119 LYS A N 1
ATOM 878 C CA . LYS A 1 119 ? 28.098 7.286 -9.658 1.00 12.03 119 LYS A CA 1
ATOM 879 C C . LYS A 1 119 ? 27.849 6.330 -10.801 1.00 11.71 119 LYS A C 1
ATOM 880 O O . LYS A 1 119 ? 27.307 5.234 -10.602 1.00 11.65 119 LYS A O 1
ATOM 886 N N . ALA A 1 120 ? 28.242 6.765 -11.996 1.00 11.97 120 ALA A N 1
ATOM 887 C CA . ALA A 1 120 ? 28.108 5.945 -13.200 1.00 12.22 120 ALA A CA 1
ATOM 888 C C . ALA A 1 120 ? 29.375 5.107 -13.321 1.00 12.16 120 ALA A C 1
ATOM 889 O O . ALA A 1 120 ? 30.263 5.410 -14.125 1.00 13.18 120 ALA A O 1
ATOM 891 N N . ASP A 1 121 ? 29.466 4.066 -12.491 1.00 11.22 121 ASP A N 1
ATOM 892 C CA . ASP A 1 121 ? 30.704 3.283 -12.385 1.00 12.66 121 ASP A CA 1
ATOM 893 C C . ASP A 1 121 ? 30.739 2.061 -13.298 1.00 12.71 121 ASP A C 1
ATOM 894 O O . ASP A 1 121 ? 31.701 1.277 -13.263 1.00 13.83 121 ASP A O 1
ATOM 899 N N . ARG A 1 122 ? 29.709 1.906 -14.122 1.00 11.40 122 ARG A N 1
ATOM 900 C CA . ARG A 1 122 ? 29.677 0.803 -15.092 1.00 12.00 122 ARG A CA 1
ATOM 901 C C . ARG A 1 122 ? 29.460 1.299 -16.511 1.00 11.48 122 ARG A C 1
ATOM 902 O O . ARG A 1 122 ? 28.503 2.037 -16.775 1.00 11.03 122 ARG A O 1
ATOM 910 N N . SER A 1 123 ? 30.330 0.888 -17.435 1.00 11.13 123 SER A N 1
ATOM 911 C CA . SER A 1 123 ? 30.208 1.390 -18.818 1.00 11.07 123 SER A CA 1
ATOM 912 C C . SER A 1 123 ? 29.084 0.685 -19.575 1.00 10.88 123 SER A C 1
ATOM 913 O O . SER A 1 123 ? 28.810 -0.495 -19.354 1.00 11.35 123 SER A O 1
ATOM 916 N N . GLY A 1 124 ? 28.442 1.402 -20.489 1.00 11.44 124 GLY A N 1
ATOM 917 C CA . GLY A 1 124 ? 27.392 0.790 -21.317 1.00 10.95 124 GLY A CA 1
ATOM 918 C C . GLY A 1 124 ? 26.262 1.766 -21.592 1.00 11.70 124 GLY A C 1
ATOM 919 O O . GLY A 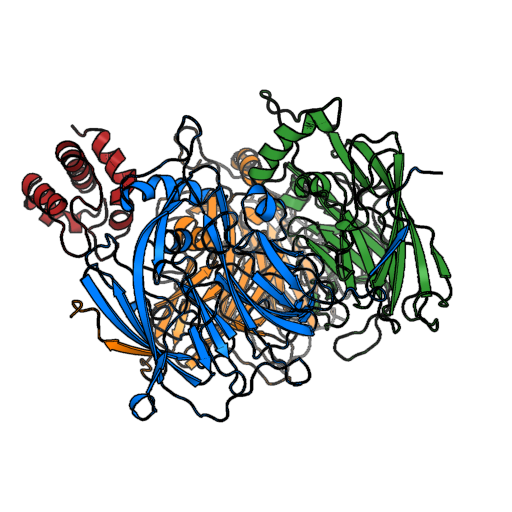1 124 ? 26.259 2.869 -21.065 1.00 13.00 124 GLY A O 1
ATOM 920 N N . THR A 1 125 ? 25.329 1.339 -22.439 1.00 10.81 125 THR A N 1
ATOM 921 C CA . THR A 1 125 ? 24.051 2.027 -22.628 1.00 11.55 125 THR A CA 1
ATOM 922 C C . THR A 1 125 ? 23.058 1.417 -21.632 1.00 11.69 125 THR A C 1
ATOM 923 O O . THR A 1 125 ? 22.941 0.187 -21.570 1.00 12.64 125 THR A O 1
ATOM 927 N N . PHE A 1 126 ? 22.383 2.260 -20.842 1.00 11.33 126 PHE A N 1
ATOM 928 C CA . PHE A 1 126 ? 21.426 1.806 -19.807 1.00 11.96 126 PHE A CA 1
ATOM 929 C C . PHE A 1 126 ? 20.104 2.556 -20.009 1.00 11.76 126 PHE A C 1
ATOM 930 O O . PHE A 1 126 ? 20.105 3.761 -20.234 1.00 13.40 126 PHE A O 1
ATOM 938 N N . VAL A 1 127 ? 18.979 1.854 -19.900 1.00 11.17 127 VAL A N 1
ATOM 939 C CA . VAL A 1 127 ? 17.683 2.507 -19.850 1.00 11.34 127 VAL A CA 1
ATOM 940 C C . VAL A 1 127 ? 17.545 3.363 -18.576 1.00 11.47 127 VAL A C 1
ATOM 941 O O . VAL A 1 127 ? 18.045 2.993 -17.504 1.00 11.28 127 VAL A O 1
ATOM 945 N N . TYR A 1 128 ? 16.864 4.500 -18.685 1.00 11.17 128 TYR A N 1
ATOM 946 C CA . TYR A 1 128 ? 16.261 5.142 -17.517 1.00 11.81 128 TYR A CA 1
ATOM 947 C C . TYR A 1 128 ? 14.762 5.257 -17.817 1.00 11.89 128 TYR A C 1
ATOM 948 O O . TYR A 1 128 ? 14.357 5.269 -18.983 1.00 11.05 128 TYR A O 1
ATOM 957 N N . HIS A 1 129 ? 13.949 5.260 -16.769 1.00 11.76 129 HIS A N 1
ATOM 958 C CA . HIS A 1 129 ? 12.501 5.348 -16.969 1.00 12.04 129 HIS A CA 1
ATOM 959 C C . HIS A 1 129 ? 11.810 5.761 -15.691 1.00 12.44 129 HIS A C 1
ATOM 960 O O . HIS A 1 129 ? 12.372 5.657 -14.610 1.00 12.19 129 HIS A O 1
ATOM 967 N N . CYS A 1 130 ? 10.597 6.282 -15.842 1.00 12.99 130 CYS A N 1
ATOM 968 C CA . CYS A 1 130 ? 9.766 6.633 -14.688 1.00 13.30 130 CYS A CA 1
ATOM 969 C C . CYS A 1 130 ? 9.270 5.332 -14.067 1.00 13.46 130 CYS A C 1
ATOM 970 O O . CYS A 1 130 ? 9.030 4.353 -14.791 1.00 13.60 130 CYS A O 1
ATOM 973 N N . ALA A 1 131 ? 9.126 5.318 -12.738 1.00 13.19 131 ALA A N 1
ATOM 974 C CA . ALA A 1 131 ? 8.697 4.116 -12.025 1.00 14.01 131 ALA A CA 1
ATOM 975 C C . ALA A 1 131 ? 7.956 4.485 -10.734 1.00 14.35 131 ALA A C 1
ATOM 976 O O . ALA A 1 131 ? 8.415 4.160 -9.643 1.00 14.77 131 ALA A O 1
ATOM 978 N N . PRO A 1 132 ? 6.795 5.170 -10.851 1.00 14.51 132 PRO A N 1
ATOM 979 C CA . PRO A 1 132 ? 6.101 5.541 -9.629 1.00 14.55 132 PRO A CA 1
ATOM 980 C C . PRO A 1 132 ? 5.485 4.286 -8.997 1.00 14.91 132 PRO A C 1
ATOM 981 O O . PRO A 1 132 ? 4.765 3.534 -9.669 1.00 14.87 132 PRO A O 1
ATOM 985 N N . GLU A 1 133 ? 5.775 4.043 -7.717 1.00 15.79 133 GLU A N 1
ATOM 986 C CA . GLU A 1 133 ? 5.294 2.816 -7.072 1.00 18.21 133 GLU A CA 1
ATOM 987 C C . GLU A 1 133 ? 3.786 2.663 -7.272 1.00 17.96 133 GLU A C 1
ATOM 988 O O . GLU A 1 133 ? 3.023 3.594 -6.982 1.00 18.46 133 GLU A O 1
ATOM 994 N N . GLY A 1 134 ? 3.380 1.512 -7.804 1.00 18.45 134 GLY A N 1
ATOM 995 C CA . GLY A 1 134 ? 1.961 1.197 -7.972 1.00 18.50 134 GLY A CA 1
ATOM 996 C C . GLY A 1 134 ? 1.418 1.443 -9.369 1.00 18.89 134 GLY A C 1
ATOM 997 O O . GLY A 1 134 ? 0.339 0.943 -9.719 1.00 18.71 134 GLY A O 1
ATOM 998 N N . MET A 1 135 ? 2.151 2.205 -10.175 1.00 18.30 135 MET A N 1
ATOM 999 C CA . MET A 1 135 ? 1.709 2.498 -11.543 1.00 18.22 135 MET A CA 1
ATOM 1000 C C . MET A 1 135 ? 2.861 2.450 -12.558 1.00 17.28 135 MET A C 1
ATOM 1001 O O . MET A 1 135 ? 2.891 3.196 -13.544 1.00 16.94 135 MET A O 1
ATOM 1006 N N . VAL A 1 136 ? 3.797 1.540 -12.322 1.00 15.56 136 VAL A N 1
ATOM 1007 C CA . VAL A 1 136 ? 5.045 1.546 -13.093 1.00 15.09 136 VAL A CA 1
ATOM 1008 C C . VAL A 1 136 ? 4.850 1.303 -14.595 1.00 14.45 136 VAL A C 1
ATOM 1009 O O . VAL A 1 136 ? 5.312 2.113 -15.413 1.00 13.62 136 VAL A O 1
ATOM 1013 N N . PRO A 1 137 ? 4.198 0.178 -14.972 1.00 14.19 137 PRO A N 1
ATOM 1014 C CA . PRO A 1 137 ? 4.132 -0.103 -16.405 1.00 13.87 137 PRO A CA 1
ATOM 1015 C C . PRO A 1 137 ? 3.416 0.978 -17.202 1.00 13.21 137 PRO A C 1
ATOM 1016 O O . PRO A 1 137 ? 3.805 1.259 -18.325 1.00 13.23 137 PRO A O 1
ATOM 1020 N N . TRP A 1 138 ? 2.351 1.545 -16.641 1.00 13.71 138 TRP A N 1
ATOM 1021 C CA . TRP A 1 138 ? 1.633 2.590 -17.371 1.00 13.28 138 TRP A CA 1
ATOM 1022 C C . TRP A 1 138 ? 2.527 3.759 -17.746 1.00 13.55 138 TRP A C 1
ATOM 1023 O O . TRP A 1 138 ? 2.472 4.271 -18.883 1.00 12.94 138 TRP A O 1
ATOM 1034 N N . HIS A 1 139 ? 3.352 4.210 -16.810 1.00 12.77 139 HIS A N 1
ATOM 1035 C CA . HIS A 1 139 ? 4.233 5.353 -17.112 1.00 13.03 139 HIS A CA 1
ATOM 1036 C C . HIS A 1 139 ? 5.291 5.026 -18.179 1.00 13.55 139 HIS A C 1
ATOM 1037 O O . HIS A 1 139 ? 5.605 5.847 -19.049 1.00 13.66 139 HIS A O 1
ATOM 1044 N N . VAL A 1 140 ? 5.801 3.797 -18.139 1.00 12.97 140 VAL A N 1
ATOM 1045 C CA . VAL A 1 140 ? 6.802 3.353 -19.114 1.00 13.29 140 VAL A CA 1
ATOM 1046 C C . VAL A 1 140 ? 6.210 3.236 -20.516 1.00 13.46 140 VAL A C 1
ATOM 1047 O O . VAL A 1 140 ? 6.731 3.832 -21.468 1.00 13.45 140 VAL A O 1
ATOM 1051 N N . VAL A 1 141 ? 5.114 2.486 -20.652 1.00 13.39 141 VAL A N 1
ATOM 1052 C CA . VAL A 1 141 ? 4.483 2.275 -21.965 1.00 14.60 141 VAL A CA 1
ATOM 1053 C C . VAL A 1 141 ? 3.905 3.571 -22.567 1.00 14.92 141 VAL A C 1
ATOM 1054 O O . VAL A 1 141 ? 3.737 3.670 -23.793 1.00 16.04 141 VAL A O 1
ATOM 1058 N N . SER A 1 142 ? 3.580 4.539 -21.701 1.00 14.53 142 SER A N 1
ATOM 1059 C CA . SER A 1 142 ? 3.052 5.833 -22.167 1.00 14.27 142 SER A CA 1
ATOM 1060 C C . SER A 1 142 ? 4.141 6.783 -22.665 1.00 14.42 142 SER A C 1
ATOM 1061 O O . SER A 1 142 ? 3.839 7.864 -23.188 1.00 15.73 142 SER A O 1
ATOM 1064 N N . GLY A 1 143 ? 5.404 6.385 -22.500 1.00 14.00 143 GLY A N 1
ATOM 1065 C CA . GLY A 1 143 ? 6.524 7.133 -23.091 1.00 13.52 143 GLY A CA 1
ATOM 1066 C C . GLY A 1 143 ? 7.705 7.551 -22.239 1.00 13.87 143 GLY A C 1
ATOM 1067 O O . GLY A 1 143 ? 8.668 8.136 -22.770 1.00 11.97 143 GLY A O 1
ATOM 1068 N N . MET A 1 144 ? 7.688 7.212 -20.945 1.00 13.48 144 MET A N 1
ATOM 1069 C CA . MET A 1 144 ? 8.711 7.754 -20.026 1.00 14.42 144 MET A CA 1
ATOM 1070 C C . MET A 1 144 ? 9.966 6.892 -19.905 1.00 13.73 144 MET A C 1
ATOM 1071 O O . MET A 1 144 ? 10.180 6.222 -18.887 1.00 13.59 144 MET A O 1
ATOM 1076 N N . SER A 1 145 ? 10.801 6.943 -20.939 1.00 13.19 145 SER A N 1
ATOM 1077 C CA . SER A 1 145 ? 12.086 6.229 -20.924 1.00 13.40 145 SER A CA 1
ATOM 1078 C C . SER A 1 145 ? 13.062 6.842 -21.911 1.00 13.42 145 SER A C 1
ATOM 1079 O O . SER A 1 145 ? 12.681 7.542 -22.837 1.00 13.27 145 SER A O 1
ATOM 1082 N N . GLY A 1 146 ? 14.334 6.527 -21.707 1.00 13.32 146 GLY A N 1
ATOM 1083 C CA . GLY A 1 146 ? 15.405 7.099 -22.487 1.00 11.19 146 GLY A CA 1
ATOM 1084 C C . GLY A 1 146 ? 16.651 6.316 -22.149 1.00 11.34 146 GLY A C 1
ATOM 1085 O O . GLY A 1 146 ? 16.578 5.295 -21.439 1.00 11.05 146 GLY A O 1
ATOM 1086 N N . THR A 1 147 ? 17.801 6.813 -22.612 1.00 10.49 147 THR A N 1
ATOM 1087 C CA . THR A 1 147 ? 19.056 6.075 -22.406 1.00 10.89 147 THR A CA 1
ATOM 1088 C C . THR A 1 147 ? 20.110 6.940 -21.709 1.00 11.77 147 THR A C 1
ATOM 1089 O O . THR A 1 147 ? 20.259 8.140 -22.020 1.00 11.80 147 THR A O 1
ATOM 1093 N N . LEU A 1 148 ? 20.862 6.311 -20.806 1.00 11.75 148 LEU A N 1
ATOM 1094 C CA . LEU A 1 148 ? 22.113 6.867 -20.284 1.00 11.53 148 LEU A CA 1
ATOM 1095 C C . LEU A 1 148 ? 23.259 6.108 -20.939 1.00 12.13 148 LEU A C 1
ATOM 1096 O O . LEU A 1 148 ? 23.297 4.868 -20.843 1.00 12.79 148 LEU A O 1
ATOM 1101 N N . MET A 1 149 ? 24.174 6.805 -21.609 1.00 11.12 149 MET A N 1
ATOM 1102 C CA . MET A 1 149 ? 25.356 6.127 -22.148 1.00 11.73 149 MET A CA 1
ATOM 1103 C C . MET A 1 149 ? 26.580 6.505 -21.331 1.00 11.41 149 MET A C 1
ATOM 1104 O O . MET A 1 149 ? 26.898 7.703 -21.157 1.00 10.74 149 MET A O 1
ATOM 1109 N N . VAL A 1 150 ? 27.244 5.472 -20.812 1.00 10.86 150 VAL A N 1
ATOM 1110 C CA . VAL A 1 150 ? 28.435 5.603 -19.972 1.00 10.96 150 VAL A CA 1
ATOM 1111 C C . VAL A 1 150 ? 29.574 5.026 -20.784 1.00 11.04 150 VAL A C 1
ATOM 1112 O O . VAL A 1 150 ? 29.687 3.798 -20.934 1.00 10.57 150 VAL A O 1
ATOM 1116 N N . LEU A 1 151 ? 30.373 5.916 -21.367 1.00 11.87 151 LEU A N 1
ATOM 1117 C CA . LEU A 1 151 ? 31.480 5.506 -22.232 1.00 12.56 151 LEU A CA 1
ATOM 1118 C C . LEU A 1 151 ? 32.715 5.137 -21.416 1.00 13.36 151 LEU A C 1
ATOM 1119 O O . LEU A 1 151 ? 32.999 5.785 -20.409 1.00 13.17 151 LEU A O 1
ATOM 1124 N N . PRO A 1 152 ? 33.478 4.118 -21.863 1.00 13.56 152 PRO A N 1
ATOM 1125 C CA . PRO A 1 152 ? 34.761 3.876 -21.206 1.00 13.60 152 PRO A CA 1
ATOM 1126 C C . PRO A 1 152 ? 35.637 5.104 -21.399 1.00 14.63 152 PRO A C 1
ATOM 1127 O O . PRO A 1 152 ? 35.547 5.774 -22.438 1.00 14.41 152 PRO A O 1
ATOM 1131 N N . ARG A 1 153 ? 36.455 5.399 -20.402 1.00 16.38 153 ARG A N 1
ATOM 1132 C CA . ARG A 1 153 ? 37.273 6.590 -20.442 1.00 18.02 153 ARG A CA 1
ATOM 1133 C C . ARG A 1 153 ? 38.201 6.644 -21.666 1.00 18.89 153 ARG A C 1
ATOM 1134 O O . ARG A 1 153 ? 38.496 7.734 -22.151 1.00 20.21 153 ARG A O 1
ATOM 1142 N N . ASP A 1 154 ? 38.663 5.502 -22.186 1.00 20.13 154 ASP A N 1
ATOM 1143 C CA . ASP A 1 154 ? 39.392 5.589 -23.470 1.00 21.24 154 ASP A CA 1
ATOM 1144 C C . ASP A 1 154 ? 38.683 5.050 -24.691 1.00 19.90 154 ASP A C 1
ATOM 1145 O O . ASP A 1 154 ? 39.317 4.599 -25.655 1.00 20.19 154 ASP A O 1
ATOM 1150 N N . GLY A 1 155 ? 37.359 5.112 -24.625 1.00 18.48 155 GLY A N 1
ATOM 1151 C CA . GLY A 1 155 ? 36.509 4.896 -25.782 1.00 16.82 155 GLY A CA 1
ATOM 1152 C C . GLY A 1 155 ? 36.180 3.446 -25.973 1.00 15.67 155 GLY A C 1
ATOM 1153 O O . GLY A 1 155 ? 36.627 2.589 -25.195 1.00 14.41 155 GLY A O 1
ATOM 1154 N N . LEU A 1 156 ? 35.393 3.172 -27.011 1.00 14.61 156 LEU A N 1
ATOM 1155 C CA . LEU A 1 156 ? 34.987 1.790 -27.301 1.00 14.14 156 LEU A CA 1
ATOM 1156 C C . LEU A 1 156 ? 36.159 0.954 -27.835 1.00 14.62 156 LEU A C 1
ATOM 1157 O O . LEU A 1 156 ? 37.092 1.494 -28.446 1.00 14.90 156 LEU A O 1
ATOM 1162 N N . LYS A 1 157 ? 36.115 -0.355 -27.584 1.00 14.28 157 LYS A N 1
ATOM 1163 C CA . LYS A 1 157 ? 37.174 -1.282 -28.015 1.00 14.69 157 LYS A CA 1
ATOM 1164 C C . LYS A 1 157 ? 36.556 -2.531 -28.615 1.00 13.92 157 LYS A C 1
ATOM 1165 O O . LYS A 1 157 ? 35.464 -2.965 -28.193 1.00 13.30 157 LYS A O 1
ATOM 1171 N N . ASP A 1 158 ? 37.252 -3.108 -29.589 1.00 12.98 158 ASP A N 1
ATOM 1172 C CA . ASP A 1 158 ? 36.854 -4.420 -30.135 1.00 13.33 158 ASP A CA 1
ATOM 1173 C C . ASP A 1 158 ? 37.331 -5.558 -29.202 1.00 12.94 158 ASP A C 1
ATOM 1174 O O . ASP A 1 158 ? 37.933 -5.273 -28.169 1.00 12.71 158 ASP A O 1
ATOM 1179 N N . PRO A 1 159 ? 37.031 -6.838 -29.535 1.00 13.24 159 PRO A N 1
ATOM 1180 C CA . PRO A 1 159 ? 37.350 -7.941 -28.614 1.00 13.58 159 PRO A CA 1
ATOM 1181 C C . PRO A 1 159 ? 38.844 -8.144 -28.370 1.00 14.37 159 PRO A C 1
ATOM 1182 O O . PRO A 1 159 ? 39.232 -8.782 -27.386 1.00 14.66 159 PRO A O 1
ATOM 1186 N N . GLN A 1 160 ? 39.666 -7.584 -29.252 1.00 15.28 160 GLN A N 1
ATOM 1187 C CA . GLN A 1 160 ? 41.119 -7.670 -29.128 1.00 16.36 160 GLN A CA 1
ATOM 1188 C C . GLN A 1 160 ? 41.710 -6.388 -28.530 1.00 16.89 160 GLN A C 1
ATOM 1189 O O . GLN A 1 160 ? 42.942 -6.240 -28.427 1.00 18.03 160 GLN A O 1
ATOM 1195 N N . GLY A 1 161 ? 40.850 -5.465 -28.111 1.00 16.33 161 GLY A N 1
ATOM 1196 C CA . GLY A 1 161 ? 41.299 -4.212 -27.509 1.00 16.71 161 GLY A CA 1
ATOM 1197 C C . GLY A 1 161 ? 41.614 -3.099 -28.495 1.00 17.03 161 GLY A C 1
ATOM 1198 O O . GLY A 1 161 ? 42.106 -2.037 -28.090 1.00 17.56 161 GLY A O 1
ATOM 1199 N N . LYS A 1 162 ? 41.316 -3.311 -29.773 1.00 16.17 162 LYS A N 1
ATOM 1200 C CA . LYS A 1 162 ? 41.571 -2.282 -30.797 1.00 17.30 162 LYS A CA 1
ATOM 1201 C C . LYS A 1 162 ? 40.535 -1.160 -30.669 1.00 16.68 162 LYS A C 1
ATOM 1202 O O . LYS A 1 162 ? 39.370 -1.438 -30.389 1.00 16.56 162 LYS A O 1
ATOM 1208 N N . PRO A 1 163 ? 40.949 0.100 -30.872 1.00 16.65 163 PRO A N 1
ATOM 1209 C CA . PRO A 1 163 ? 40.036 1.227 -30.666 1.00 16.85 163 PRO A CA 1
ATOM 1210 C C . PRO A 1 163 ? 38.948 1.282 -31.749 1.00 17.06 163 PRO A C 1
ATOM 1211 O O . PRO A 1 163 ? 39.227 1.081 -32.936 1.00 16.40 163 PRO A O 1
ATOM 1215 N N . LEU A 1 164 ? 37.719 1.548 -31.324 1.00 16.89 164 LEU A N 1
ATOM 1216 C CA . LEU A 1 164 ? 36.602 1.761 -32.253 1.00 17.31 164 LEU A CA 1
ATOM 1217 C C . LEU A 1 164 ? 36.117 3.181 -32.020 1.00 18.56 164 LEU A C 1
ATOM 1218 O O . LEU A 1 164 ? 36.047 3.612 -30.866 1.00 20.99 164 LEU A O 1
ATOM 1223 N N . HIS A 1 165 ? 35.845 3.924 -33.096 1.00 18.32 165 HIS A N 1
ATOM 1224 C CA . HIS A 1 165 ? 35.441 5.333 -33.004 1.00 18.27 165 HIS A CA 1
ATOM 1225 C C . HIS A 1 165 ? 34.248 5.532 -33.940 1.00 17.87 165 HIS A C 1
ATOM 1226 O O . HIS A 1 165 ? 34.240 4.997 -35.062 1.00 18.65 165 HIS A O 1
ATOM 1233 N N . TYR A 1 166 ? 33.230 6.259 -33.477 1.00 15.28 166 TYR A N 1
ATOM 1234 C CA . TYR A 1 166 ? 32.111 6.595 -34.337 1.00 14.51 166 TYR A CA 1
ATOM 1235 C C . TYR A 1 166 ? 32.175 8.074 -34.668 1.00 14.20 166 TYR A C 1
ATOM 1236 O O . TYR A 1 166 ? 32.659 8.867 -33.878 1.00 14.85 166 TYR A O 1
ATOM 1245 N N . ASP A 1 167 ? 31.671 8.424 -35.841 1.00 14.44 167 ASP A N 1
ATOM 1246 C CA . ASP A 1 167 ? 31.644 9.814 -36.278 1.00 15.23 167 ASP A CA 1
ATOM 1247 C C . ASP A 1 167 ? 30.363 10.509 -35.854 1.00 15.86 167 ASP A C 1
ATOM 1248 O O . ASP A 1 167 ? 30.324 11.733 -35.732 1.00 15.45 167 ASP A O 1
ATOM 1253 N N . ARG A 1 168 ? 29.308 9.733 -35.661 1.00 15.03 168 ARG A N 1
ATOM 1254 C CA . ARG A 1 168 ? 28.041 10.290 -35.203 1.00 15.71 168 ARG A CA 1
ATOM 1255 C C . ARG A 1 168 ? 27.259 9.231 -34.442 1.00 14.86 168 ARG A C 1
ATOM 1256 O O . ARG A 1 168 ? 27.403 8.052 -34.715 1.00 14.19 168 ARG A O 1
ATOM 1264 N N . ALA A 1 169 ? 26.440 9.681 -33.497 1.00 14.24 169 ALA A N 1
ATOM 1265 C CA . ALA A 1 169 ? 25.592 8.792 -32.712 1.00 14.17 169 ALA A CA 1
ATOM 1266 C C . ALA A 1 169 ? 24.125 9.158 -32.884 1.00 14.58 169 ALA A C 1
ATOM 1267 O O . ALA A 1 169 ? 23.755 10.338 -32.821 1.00 15.67 169 ALA A O 1
ATOM 1269 N N . TYR A 1 170 ? 23.294 8.141 -33.097 1.00 13.67 170 TYR A N 1
ATOM 1270 C CA . TYR A 1 170 ? 21.846 8.327 -33.126 1.00 13.15 170 TYR A CA 1
ATOM 1271 C C . TYR A 1 170 ? 21.207 7.506 -32.031 1.00 13.58 170 TYR A C 1
ATOM 1272 O O . TYR A 1 170 ? 21.686 6.418 -31.711 1.00 13.16 170 TYR A O 1
ATOM 1281 N N . THR A 1 171 ? 20.110 8.026 -31.483 1.00 13.05 171 THR A N 1
ATOM 1282 C CA . THR A 1 171 ? 19.384 7.327 -30.439 1.00 13.79 171 THR A CA 1
ATOM 1283 C C . THR A 1 171 ? 17.953 7.050 -30.906 1.00 13.85 171 THR A C 1
ATOM 1284 O O . THR A 1 171 ? 17.228 7.971 -31.347 1.00 13.49 171 THR A O 1
ATOM 1288 N N . ILE A 1 172 ? 17.592 5.769 -30.849 1.00 12.86 172 ILE A N 1
ATOM 1289 C CA . ILE A 1 172 ? 16.272 5.279 -31.261 1.00 13.66 172 ILE A CA 1
ATOM 1290 C C . ILE A 1 172 ? 15.623 4.598 -30.054 1.00 13.97 172 ILE A C 1
ATOM 1291 O O . ILE A 1 172 ? 16.176 3.625 -29.515 1.00 14.82 172 ILE A O 1
ATOM 1296 N N . GLY A 1 173 ? 14.474 5.122 -29.623 1.00 13.25 173 GLY A N 1
ATOM 1297 C CA . GLY A 1 173 ? 13.695 4.520 -28.541 1.00 12.53 173 GLY A CA 1
ATOM 1298 C C . GLY A 1 173 ? 12.490 3.878 -29.180 1.00 13.06 173 GLY A C 1
ATOM 1299 O O . GLY A 1 173 ? 11.767 4.527 -29.939 1.00 13.39 173 GLY A O 1
ATOM 1300 N N . GLU A 1 174 ? 12.303 2.592 -28.918 1.00 12.80 174 GLU A N 1
ATOM 1301 C CA . GLU A 1 174 ? 11.186 1.855 -29.492 1.00 13.17 174 GLU A CA 1
ATOM 1302 C C . GLU A 1 174 ? 10.104 1.651 -28.440 1.00 13.48 174 GLU A C 1
ATOM 1303 O O . GLU A 1 174 ? 10.381 1.143 -27.347 1.00 12.95 174 GLU A O 1
ATOM 1309 N N . PHE A 1 175 ? 8.862 1.991 -28.798 1.00 12.67 175 PHE A N 1
ATOM 1310 C CA . PHE A 1 175 ? 7.744 2.068 -27.851 1.00 12.46 175 PHE A CA 1
ATOM 1311 C C . PHE A 1 175 ? 6.583 1.221 -28.291 1.00 13.16 175 PHE A C 1
ATOM 1312 O O . PHE A 1 175 ? 5.971 1.491 -29.324 1.00 13.10 175 PHE A O 1
ATOM 1320 N N . ASP A 1 176 ? 6.333 0.168 -27.510 1.00 12.96 176 ASP A N 1
ATOM 1321 C CA . ASP A 1 176 ? 5.157 -0.665 -27.638 1.00 13.40 176 ASP A CA 1
ATOM 1322 C C . ASP A 1 176 ? 3.995 0.069 -26.980 1.00 13.39 176 ASP A C 1
ATOM 1323 O O . ASP A 1 176 ? 4.036 0.388 -25.785 1.00 13.47 176 ASP A O 1
ATOM 1328 N N . LEU A 1 177 ? 2.982 0.370 -27.797 1.00 13.21 177 LEU A N 1
ATOM 1329 C CA . LEU A 1 177 ? 1.828 1.177 -27.390 1.00 14.47 177 LEU A CA 1
ATOM 1330 C C . LEU A 1 177 ? 0.593 0.298 -27.282 1.00 14.25 177 LEU A C 1
ATOM 1331 O O . LEU A 1 177 ? 0.470 -0.677 -28.010 1.00 14.48 177 LEU A O 1
ATOM 1336 N N . TYR A 1 178 ? -0.310 0.659 -26.374 1.00 14.66 178 TYR A N 1
ATOM 1337 C CA . TYR A 1 178 ? -1.492 -0.167 -26.064 1.00 14.51 178 TYR A CA 1
ATOM 1338 C C . TYR A 1 178 ? -2.743 0.707 -26.069 1.00 15.80 178 TYR A C 1
ATOM 1339 O O . TYR A 1 178 ? -3.331 0.971 -25.015 1.00 17.39 178 TYR A O 1
ATOM 1348 N N . ILE A 1 179 ? -3.129 1.168 -27.259 1.00 15.45 179 ILE A N 1
ATOM 1349 C CA . ILE A 1 179 ? -4.233 2.122 -27.392 1.00 16.50 179 ILE A CA 1
ATOM 1350 C C . ILE A 1 179 ? -5.568 1.383 -27.491 1.00 16.20 179 ILE A C 1
ATOM 1351 O O . ILE A 1 179 ? -5.741 0.515 -28.348 1.00 16.29 179 ILE A O 1
ATOM 1356 N N . PRO A 1 180 ? -6.499 1.696 -26.570 1.00 16.60 180 PRO A N 1
ATOM 1357 C CA . PRO A 1 180 ? -7.799 1.009 -26.551 1.00 17.53 180 PRO A CA 1
ATOM 1358 C C . PRO A 1 180 ? -8.654 1.315 -27.784 1.00 18.94 180 PRO A C 1
ATOM 1359 O O . PRO A 1 180 ? -8.522 2.381 -28.376 1.00 18.44 180 PRO A O 1
ATOM 1363 N N . LYS A 1 181 ? -9.468 0.342 -28.181 1.00 20.61 181 LYS A N 1
ATOM 1364 C CA . LYS A 1 181 ? -10.491 0.561 -29.201 1.00 22.93 181 LYS A CA 1
ATOM 1365 C C . LYS A 1 181 ? -11.825 0.604 -28.487 1.00 24.44 181 LYS A C 1
ATOM 1366 O O . LYS A 1 181 ? -11.983 0.027 -27.399 1.00 25.02 181 LYS A O 1
ATOM 1372 N N . GLY A 1 182 ? -12.788 1.292 -29.089 1.00 25.60 182 GLY A N 1
ATOM 1373 C CA . GLY A 1 182 ? -14.151 1.251 -28.581 1.00 27.69 182 GLY A CA 1
ATOM 1374 C C . GLY A 1 182 ? -14.909 0.141 -29.272 1.00 28.90 182 GLY A C 1
ATOM 1375 O O . GLY A 1 182 ? -14.357 -0.556 -30.123 1.00 28.55 182 GLY A O 1
ATOM 1376 N N . PRO A 1 183 ? -16.199 -0.022 -28.916 1.00 30.11 183 PRO A N 1
ATOM 1377 C CA . PRO A 1 183 ? -17.022 -1.085 -29.495 1.00 30.94 183 PRO A CA 1
ATOM 1378 C C . PRO A 1 183 ? -17.263 -0.916 -31.009 1.00 30.93 183 PRO A C 1
ATOM 1379 O O . PRO A 1 183 ? -17.434 -1.913 -31.719 1.00 31.89 183 PRO A O 1
ATOM 1383 N N . ASP A 1 184 ? -17.242 0.327 -31.490 1.00 30.59 184 ASP A N 1
ATOM 1384 C CA . ASP A 1 184 ? -17.325 0.612 -32.924 1.00 29.38 184 ASP A CA 1
ATOM 1385 C C . ASP A 1 184 ? -16.035 0.230 -33.667 1.00 29.00 184 ASP A C 1
ATOM 1386 O O . ASP A 1 184 ? -15.954 0.345 -34.894 1.00 28.12 184 ASP A O 1
ATOM 1391 N N . GLY A 1 185 ? -15.024 -0.202 -32.910 1.00 27.61 185 GLY A N 1
ATOM 1392 C CA . GLY A 1 185 ? -13.774 -0.697 -33.489 1.00 26.73 185 GLY A CA 1
ATOM 1393 C C . GLY A 1 185 ? -12.741 0.383 -33.775 1.00 25.46 185 GLY A C 1
ATOM 1394 O O . GLY A 1 185 ? -11.709 0.108 -34.384 1.00 26.08 185 GLY A O 1
ATOM 1395 N N . LYS A 1 186 ? -13.022 1.606 -33.339 1.00 24.27 186 LYS A N 1
ATOM 1396 C CA . LYS A 1 186 ? -12.142 2.735 -33.575 1.00 22.97 186 LYS A CA 1
ATOM 1397 C C . LYS A 1 186 ? -11.312 3.020 -32.330 1.00 21.74 186 LYS A C 1
ATOM 1398 O O . LYS A 1 186 ? -11.768 2.792 -31.222 1.00 20.38 186 LYS A O 1
ATOM 1404 N N . TYR A 1 187 ? -10.095 3.524 -32.522 1.00 20.88 187 TYR A N 1
ATOM 1405 C CA . TYR A 1 187 ? -9.260 3.892 -31.392 1.00 20.07 187 TYR A CA 1
ATOM 1406 C C . TYR A 1 187 ? -9.903 5.007 -30.580 1.00 20.60 187 TYR A C 1
ATOM 1407 O O . TYR A 1 187 ? -10.489 5.952 -31.131 1.00 19.82 187 TYR A O 1
ATOM 1416 N N . LYS A 1 188 ? -9.817 4.868 -29.265 1.00 20.65 188 LYS A N 1
ATOM 1417 C CA . LYS A 1 188 ? -10.401 5.837 -28.356 1.00 21.32 188 LYS A CA 1
ATOM 1418 C C . LYS A 1 188 ? -9.508 7.041 -28.196 1.00 21.98 188 LYS A C 1
ATOM 1419 O O . LYS A 1 188 ? -8.269 6.930 -28.178 1.00 22.00 188 LYS A O 1
ATOM 1425 N N . ASP A 1 189 ? -10.148 8.196 -28.093 1.00 22.09 189 ASP A N 1
ATOM 1426 C CA . ASP A 1 189 ? -9.482 9.442 -27.792 1.00 22.81 189 ASP A CA 1
ATOM 1427 C C . ASP A 1 189 ? -9.990 9.862 -26.419 1.00 22.55 189 ASP A C 1
ATOM 1428 O O . ASP A 1 189 ? -11.200 9.779 -26.155 1.00 22.92 189 ASP A O 1
ATOM 1433 N N . TYR A 1 190 ? -9.083 10.279 -25.535 1.00 21.27 190 TYR A N 1
ATOM 1434 C CA . TYR A 1 190 ? -9.444 10.610 -24.162 1.00 20.80 190 TYR A CA 1
ATOM 1435 C C . TYR A 1 190 ? -9.175 12.075 -23.884 1.00 20.64 190 TYR A C 1
ATOM 1436 O O . TYR A 1 190 ? -8.197 12.639 -24.384 1.00 20.48 190 TYR A O 1
ATOM 1445 N N . ALA A 1 191 ? -10.052 12.670 -23.071 1.00 20.69 191 ALA A N 1
ATOM 1446 C CA . ALA A 1 191 ? -9.973 14.067 -22.673 1.00 21.01 191 ALA A CA 1
ATOM 1447 C C . ALA A 1 191 ? -8.827 14.341 -21.706 1.00 20.03 191 ALA A C 1
ATOM 1448 O O . ALA A 1 191 ? -8.229 15.422 -21.733 1.00 20.88 191 ALA A O 1
ATOM 1450 N N . THR A 1 192 ? -8.525 13.378 -20.842 1.00 19.29 192 THR A N 1
ATOM 1451 C CA . THR A 1 192 ? -7.451 13.562 -19.860 1.00 18.11 192 THR A CA 1
ATOM 1452 C C . THR A 1 192 ? -6.581 12.307 -19.799 1.00 17.20 192 THR A C 1
ATOM 1453 O O . THR A 1 192 ? -7.005 11.218 -20.205 1.00 16.95 192 THR A O 1
ATOM 1457 N N . LEU A 1 193 ? -5.365 12.478 -19.293 1.00 16.94 193 LEU A N 1
ATOM 1458 C CA . LEU A 1 193 ? -4.437 11.364 -19.081 1.00 16.31 193 LEU A CA 1
ATOM 1459 C C . LEU A 1 193 ? -5.052 10.242 -18.211 1.00 16.71 193 LEU A C 1
ATOM 1460 O O . LEU A 1 193 ? -5.117 9.068 -18.616 1.00 16.61 193 LEU A O 1
ATOM 1465 N N . ALA A 1 194 ? -5.527 10.606 -17.023 1.00 16.96 194 ALA A N 1
ATOM 1466 C CA . ALA A 1 194 ? -6.085 9.607 -16.102 1.00 17.63 194 ALA A CA 1
ATOM 1467 C C . ALA A 1 194 ? -7.292 8.845 -16.661 1.00 17.55 194 ALA A C 1
ATOM 1468 O O . ALA A 1 194 ? -7.435 7.663 -16.403 1.00 17.65 194 ALA A O 1
ATOM 1470 N N . GLU A 1 195 ? -8.130 9.500 -17.462 1.00 17.88 195 GLU A N 1
ATOM 1471 C CA . GLU A 1 195 ? -9.295 8.817 -18.049 1.00 18.74 195 GLU A CA 1
ATOM 1472 C C . GLU A 1 195 ? -8.928 7.703 -19.034 1.00 18.07 195 GLU A C 1
ATOM 1473 O O . GLU A 1 195 ? -9.775 6.881 -19.395 1.00 18.70 195 GLU A O 1
ATOM 1479 N N . SER A 1 196 ? -7.670 7.687 -19.485 1.00 17.85 196 SER A N 1
ATOM 1480 C CA . SER A 1 196 ? -7.216 6.672 -20.439 1.00 17.05 196 SER A CA 1
ATOM 1481 C C . SER A 1 196 ? -6.782 5.374 -19.746 1.00 17.15 196 SER A C 1
ATOM 1482 O O . SER A 1 196 ? -6.584 4.349 -20.405 1.00 16.37 196 SER A O 1
ATOM 1485 N N . TYR A 1 197 ? -6.616 5.422 -18.426 1.00 17.26 197 TYR A N 1
ATOM 1486 C CA . TYR A 1 197 ? -5.937 4.325 -17.735 1.00 17.41 197 TYR A CA 1
ATOM 1487 C C . TYR A 1 197 ? -6.634 2.954 -17.808 1.00 16.95 197 TYR A C 1
ATOM 1488 O O . TYR A 1 197 ? -6.045 1.962 -18.254 1.00 15.86 197 TYR A O 1
ATOM 1497 N N . GLY A 1 198 ? -7.880 2.898 -17.357 1.00 16.25 198 GLY A N 1
ATOM 1498 C CA . GLY A 1 198 ? -8.592 1.639 -17.233 1.00 16.51 198 GLY A CA 1
ATOM 1499 C C . GLY A 1 198 ? -8.641 0.849 -18.517 1.00 16.39 198 GLY A C 1
ATOM 1500 O O . GLY A 1 198 ? -8.363 -0.360 -18.521 1.00 17.31 198 GLY A O 1
ATOM 1501 N N . ASP A 1 199 ? -8.988 1.519 -19.618 1.00 16.35 199 ASP A N 1
ATOM 1502 C CA . ASP A 1 199 ? -9.096 0.828 -20.883 1.00 16.61 199 ASP A CA 1
ATOM 1503 C C . ASP A 1 199 ? -7.701 0.440 -21.372 1.00 16.02 199 ASP A C 1
ATOM 1504 O O . ASP A 1 199 ? -7.557 -0.564 -22.035 1.00 16.06 199 ASP A O 1
ATOM 1509 N N . THR A 1 200 ? -6.701 1.246 -21.038 1.00 15.61 200 THR A N 1
ATOM 1510 C CA . THR A 1 200 ? -5.317 0.968 -21.479 1.00 15.81 200 THR A CA 1
ATOM 1511 C C . THR A 1 200 ? -4.744 -0.271 -20.792 1.00 16.21 200 THR A C 1
ATOM 1512 O O . THR A 1 200 ? -4.159 -1.138 -21.461 1.00 15.77 200 THR A O 1
ATOM 1516 N N . VAL A 1 201 ? -4.959 -0.399 -19.484 1.00 16.73 201 VAL A N 1
ATOM 1517 C CA . VAL A 1 201 ? -4.495 -1.621 -18.800 1.00 17.61 201 VAL A CA 1
ATOM 1518 C C . VAL A 1 201 ? -5.135 -2.895 -19.330 1.00 17.05 201 VAL A C 1
ATOM 1519 O O . VAL A 1 201 ? -4.463 -3.917 -19.416 1.00 16.48 201 VAL A O 1
ATOM 1523 N N . GLN A 1 202 ? -6.406 -2.831 -19.734 1.00 17.18 202 GLN A N 1
ATOM 1524 C CA . GLN A 1 202 ? -7.036 -3.967 -20.403 1.00 18.13 202 GLN A CA 1
ATOM 1525 C C . GLN A 1 202 ? -6.227 -4.403 -21.616 1.00 17.34 202 GLN A C 1
ATOM 1526 O O . GLN A 1 202 ? -5.981 -5.605 -21.813 1.00 17.68 202 GLN A O 1
ATOM 1532 N N . VAL A 1 203 ? -5.830 -3.434 -22.440 1.00 15.55 203 VAL A N 1
ATOM 1533 C CA . VAL A 1 203 ? -5.068 -3.746 -23.639 1.00 14.78 203 VAL A CA 1
ATOM 1534 C C . VAL A 1 203 ? -3.674 -4.257 -23.257 1.00 14.03 203 VAL A C 1
ATOM 1535 O O . VAL A 1 203 ? -3.203 -5.247 -23.811 1.00 13.98 203 VAL A O 1
ATOM 1539 N N . MET A 1 204 ? -3.055 -3.594 -22.289 1.00 14.13 204 MET A N 1
ATOM 1540 C CA . MET A 1 204 ? -1.741 -4.032 -21.790 1.00 14.42 204 MET A CA 1
ATOM 1541 C C . MET A 1 204 ? -1.747 -5.513 -21.412 1.00 14.35 204 MET A C 1
ATOM 1542 O O . MET A 1 204 ? -0.837 -6.262 -21.792 1.00 12.51 204 MET A O 1
ATOM 1547 N N . ARG A 1 205 ? -2.786 -5.938 -20.687 1.00 14.65 205 ARG A N 1
ATOM 1548 C CA . ARG A 1 205 ? -2.872 -7.329 -20.220 1.00 15.72 205 ARG A CA 1
ATOM 1549 C C . ARG A 1 205 ? -2.919 -8.393 -21.326 1.00 15.97 205 ARG A C 1
ATOM 1550 O O . ARG A 1 205 ? -2.553 -9.542 -21.077 1.00 16.34 205 ARG A O 1
ATOM 1558 N N . THR A 1 206 ? -3.337 -8.007 -22.541 1.00 15.09 206 THR A N 1
ATOM 1559 C CA . THR A 1 206 ? -3.320 -8.916 -23.695 1.00 15.35 206 THR A CA 1
ATOM 1560 C C . THR A 1 206 ? -1.913 -9.121 -24.255 1.00 14.93 206 THR A C 1
ATOM 1561 O O . THR A 1 206 ? -1.718 -10.010 -25.101 1.00 15.37 206 THR A O 1
ATOM 1565 N N . LEU A 1 207 ? -0.968 -8.278 -23.805 1.00 14.36 207 LEU A N 1
ATOM 1566 C CA . LEU A 1 207 ? 0.440 -8.316 -24.224 1.00 14.71 207 LEU A CA 1
ATOM 1567 C C . LEU A 1 207 ? 0.598 -8.102 -25.731 1.00 14.79 207 LEU A C 1
ATOM 1568 O O . LEU A 1 207 ? 1.607 -8.500 -26.319 1.00 15.24 207 LEU A O 1
ATOM 1573 N N . THR A 1 208 ? -0.407 -7.491 -26.353 1.00 15.04 208 THR A N 1
ATOM 1574 C CA . THR A 1 208 ? -0.390 -7.292 -27.801 1.00 15.42 208 THR A CA 1
ATOM 1575 C C . THR A 1 208 ? -0.469 -5.803 -28.061 1.00 15.04 208 THR A C 1
ATOM 1576 O O . THR A 1 208 ? -1.535 -5.207 -27.843 1.00 14.92 208 THR A O 1
ATOM 1580 N N . PRO A 1 209 ? 0.663 -5.190 -28.495 1.00 14.34 209 PRO A N 1
ATOM 1581 C CA . PRO A 1 209 ? 0.653 -3.760 -28.799 1.00 13.77 209 PRO A CA 1
ATOM 1582 C C . PRO A 1 209 ? -0.247 -3.454 -29.986 1.00 12.99 209 PRO A C 1
ATOM 1583 O O . PRO A 1 209 ? -0.326 -4.250 -30.925 1.00 13.34 209 PRO A O 1
ATOM 1587 N N . SER A 1 210 ? -0.907 -2.311 -29.925 1.00 13.22 210 SER A N 1
ATOM 1588 C CA . SER A 1 210 ? -1.662 -1.768 -31.054 1.00 13.55 210 SER A CA 1
ATOM 1589 C C . SER A 1 210 ? -0.735 -1.145 -32.104 1.00 13.37 210 SER A C 1
ATOM 1590 O O . SER A 1 210 ? -1.041 -1.157 -33.292 1.00 14.34 210 SER A O 1
ATOM 1593 N N . HIS A 1 211 ? 0.383 -0.595 -31.630 1.00 12.74 211 HIS A N 1
ATOM 1594 C CA . HIS A 1 211 ? 1.367 0.119 -32.446 1.00 12.75 211 HIS A CA 1
ATOM 1595 C C . HIS A 1 211 ? 2.704 -0.143 -31.779 1.00 12.58 211 HIS A C 1
ATOM 1596 O O . HIS A 1 211 ? 2.764 -0.334 -30.561 1.00 12.94 211 HIS A O 1
ATOM 1603 N N . ILE A 1 212 ? 3.774 -0.147 -32.569 1.00 12.46 212 ILE A N 1
ATOM 1604 C CA . ILE A 1 212 ? 5.125 -0.223 -32.011 1.00 13.11 212 ILE A CA 1
ATOM 1605 C C . ILE A 1 212 ? 5.883 0.790 -32.823 1.00 13.51 212 ILE A C 1
ATOM 1606 O O . ILE A 1 212 ? 6.007 0.636 -34.036 1.00 13.60 212 ILE A O 1
ATOM 1611 N N . VAL A 1 213 ? 6.363 1.834 -32.167 1.00 13.52 213 VAL A N 1
ATOM 1612 C CA . VAL A 1 213 ? 6.897 2.962 -32.923 1.00 14.72 213 VAL A CA 1
ATOM 1613 C C . VAL A 1 213 ? 8.305 3.364 -32.488 1.00 14.38 213 VAL A C 1
ATOM 1614 O O . VAL A 1 213 ? 8.650 3.280 -31.298 1.00 14.59 213 VAL A O 1
ATOM 1618 N N . PHE A 1 214 ? 9.097 3.842 -33.453 1.00 14.40 214 PHE A N 1
ATOM 1619 C CA . PHE A 1 214 ? 10.383 4.489 -33.146 1.00 14.25 214 PHE A CA 1
ATOM 1620 C C . PHE A 1 214 ? 10.133 5.959 -32.853 1.00 14.51 214 PHE A C 1
ATOM 1621 O O . PHE A 1 214 ? 9.457 6.646 -33.630 1.00 14.48 214 PHE A O 1
ATOM 1629 N N . ASN A 1 215 ? 10.655 6.436 -31.725 1.00 14.37 215 ASN A N 1
ATOM 1630 C CA . ASN A 1 215 ? 10.690 7.885 -31.449 1.00 14.80 215 ASN A CA 1
ATOM 1631 C C . ASN A 1 215 ? 9.331 8.593 -31.521 1.00 15.54 215 ASN A C 1
ATOM 1632 O O . ASN A 1 215 ? 9.229 9.770 -31.921 1.00 15.95 215 ASN A O 1
ATOM 1637 N N . GLY A 1 216 ? 8.302 7.868 -31.106 1.00 16.65 216 GLY A N 1
ATOM 1638 C CA . GLY A 1 216 ? 7.055 8.506 -30.725 1.00 17.25 216 GLY A CA 1
ATOM 1639 C C . GLY A 1 216 ? 5.959 8.467 -31.760 1.00 17.64 216 GLY A C 1
ATOM 1640 O O . GLY A 1 216 ? 4.825 8.852 -31.461 1.00 18.56 216 GLY A O 1
ATOM 1641 N N . LYS A 1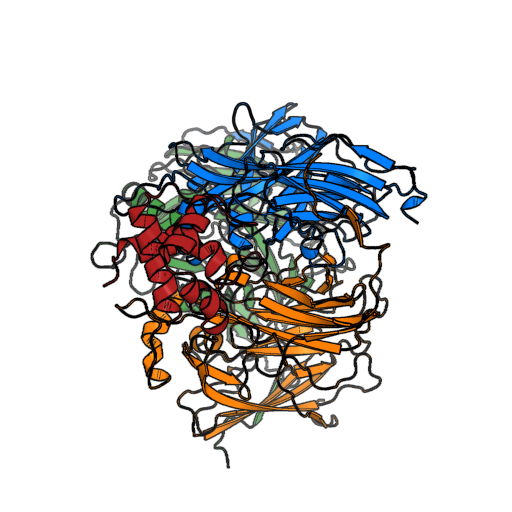 217 ? 6.278 8.030 -32.975 1.00 17.24 217 LYS A N 1
ATOM 1642 C CA . LYS A 1 217 ? 5.220 7.863 -33.987 1.00 17.32 217 LYS A CA 1
ATOM 1643 C C . LYS A 1 217 ? 5.614 7.057 -35.205 1.00 16.53 217 LYS A C 1
ATOM 1644 O O . LYS A 1 217 ? 6.802 6.939 -35.506 1.00 15.21 217 LYS A O 1
ATOM 1650 N N . VAL A 1 218 ? 4.597 6.514 -35.884 1.00 15.20 218 VAL A N 1
ATOM 1651 C CA . VAL A 1 218 ? 4.780 5.827 -37.151 1.00 15.72 218 VAL A CA 1
ATOM 1652 C C . VAL A 1 218 ? 5.467 6.829 -38.065 1.00 16.26 218 VAL A C 1
ATOM 1653 O O . VAL A 1 218 ? 5.056 7.996 -38.156 1.00 16.89 218 VAL A O 1
ATOM 1657 N N . GLY A 1 219 ? 6.541 6.376 -38.700 1.00 16.66 219 GLY A N 1
ATOM 1658 C CA . GLY A 1 219 ? 7.263 7.195 -39.660 1.00 17.07 219 GLY A CA 1
ATOM 1659 C C . GLY A 1 219 ? 8.083 8.337 -39.083 1.00 17.70 219 GLY A C 1
ATOM 1660 O O . GLY A 1 219 ? 8.558 9.191 -39.840 1.00 18.95 219 GLY A O 1
ATOM 1661 N N . ALA A 1 220 ? 8.284 8.358 -37.757 1.00 17.41 220 ALA A N 1
ATOM 1662 C CA . ALA A 1 220 ? 9.083 9.415 -37.108 1.00 16.95 220 ALA A CA 1
ATOM 1663 C C . ALA A 1 220 ? 10.467 9.573 -37.723 1.00 17.95 220 ALA A C 1
ATOM 1664 O O . ALA A 1 220 ? 11.001 10.684 -37.783 1.00 18.36 220 ALA A O 1
ATOM 1666 N N . LEU A 1 221 ? 11.053 8.458 -38.151 1.00 18.28 221 LEU A N 1
ATOM 1667 C CA . LEU A 1 221 ? 12.425 8.462 -38.655 1.00 18.90 221 LEU A CA 1
ATOM 1668 C C . LEU A 1 221 ? 12.449 8.210 -40.156 1.00 19.59 221 LEU A C 1
ATOM 1669 O O . LEU A 1 221 ? 13.307 7.505 -40.647 1.00 18.18 221 LEU A O 1
ATOM 1674 N N . THR A 1 222 ? 11.477 8.787 -40.872 1.00 21.02 222 THR A N 1
ATOM 1675 C CA . THR A 1 222 ? 11.339 8.604 -42.320 1.00 22.44 222 THR A CA 1
ATOM 1676 C C . THR A 1 222 ? 11.134 9.955 -43.012 1.00 22.53 222 THR A C 1
ATOM 1677 O O . THR A 1 222 ? 10.885 10.981 -42.357 1.00 21.94 222 THR A O 1
ATOM 1681 N N . GLY A 1 223 ? 11.249 9.948 -44.342 1.00 23.64 223 GLY A N 1
ATOM 1682 C CA . GLY A 1 223 ? 11.059 11.155 -45.151 1.00 23.70 223 GLY A CA 1
ATOM 1683 C C . GLY A 1 223 ? 12.025 12.248 -44.765 1.00 23.65 223 GLY A C 1
ATOM 1684 O O . GLY A 1 223 ? 13.243 12.035 -44.720 1.00 24.54 223 GLY A O 1
ATOM 1685 N N . ALA A 1 224 ? 11.484 13.424 -44.459 1.00 23.38 224 ALA A N 1
ATOM 1686 C CA . ALA A 1 224 ? 12.298 14.582 -44.090 1.00 22.85 224 ALA A CA 1
ATOM 1687 C C . ALA A 1 224 ? 13.092 14.324 -42.828 1.00 22.04 224 ALA A C 1
ATOM 1688 O O . ALA A 1 224 ? 14.120 14.963 -42.579 1.00 22.01 224 ALA A O 1
ATOM 1690 N N . ASN A 1 225 ? 12.598 13.379 -42.036 1.00 21.90 225 ASN A N 1
ATOM 1691 C CA . ASN A 1 225 ? 13.180 13.071 -40.739 1.00 21.00 225 ASN A CA 1
ATOM 1692 C C . ASN A 1 225 ? 13.973 11.755 -40.698 1.00 19.58 225 ASN A C 1
ATOM 1693 O O . ASN A 1 225 ? 14.257 11.233 -39.618 1.00 18.40 225 ASN A O 1
ATOM 1698 N N . ALA A 1 226 ? 14.320 11.240 -41.875 1.00 19.06 226 ALA A N 1
ATOM 1699 C CA . ALA A 1 226 ? 15.230 10.102 -41.995 1.00 17.53 226 ALA A CA 1
ATOM 1700 C C . ALA A 1 226 ? 16.566 10.409 -41.332 1.00 17.32 226 ALA A C 1
ATOM 1701 O O . ALA A 1 226 ? 17.007 11.554 -41.310 1.00 17.39 226 ALA A O 1
ATOM 1703 N N . LEU A 1 227 ? 17.210 9.386 -40.776 1.00 15.82 227 LEU A N 1
ATOM 1704 C CA . LEU A 1 227 ? 18.583 9.530 -40.314 1.00 15.36 227 LEU A CA 1
ATOM 1705 C C . LEU A 1 227 ? 19.449 9.692 -41.556 1.00 15.19 227 LEU A C 1
ATOM 1706 O O . LEU A 1 227 ? 19.014 9.377 -42.669 1.00 16.46 227 LEU A O 1
ATOM 1711 N N . THR A 1 228 ? 20.657 10.211 -41.370 1.00 16.10 228 THR A N 1
ATOM 1712 C CA . THR A 1 228 ? 21.564 10.434 -42.497 1.00 15.69 228 THR A CA 1
ATOM 1713 C C . THR A 1 228 ? 22.999 9.991 -42.194 1.00 15.35 228 THR A C 1
ATOM 1714 O O . THR A 1 228 ? 23.445 10.021 -41.033 1.00 15.09 228 THR A O 1
ATOM 1718 N N . ALA A 1 229 ? 23.707 9.605 -43.254 1.00 14.35 229 ALA A N 1
ATOM 1719 C CA . ALA A 1 229 ? 25.101 9.185 -43.162 1.00 13.56 229 ALA A CA 1
ATOM 1720 C C . ALA A 1 229 ? 25.744 9.284 -44.532 1.00 13.79 229 ALA A C 1
ATOM 1721 O O . ALA A 1 229 ? 25.088 9.627 -45.523 1.00 12.77 229 ALA A O 1
ATOM 1723 N N . LYS A 1 230 ? 27.026 8.974 -44.594 1.00 14.19 230 LYS A N 1
ATOM 1724 C CA . LYS A 1 230 ? 27.783 9.017 -45.856 1.00 15.96 230 LYS A CA 1
ATOM 1725 C C . LYS A 1 230 ? 28.604 7.737 -45.936 1.00 14.70 230 LYS A C 1
ATOM 1726 O O . LYS A 1 230 ? 28.992 7.207 -44.907 1.00 14.82 230 LYS A O 1
ATOM 1732 N N . VAL A 1 231 ? 28.874 7.241 -47.140 1.00 13.30 231 VAL A N 1
ATOM 1733 C CA . VAL A 1 231 ? 29.865 6.162 -47.289 1.00 13.34 231 VAL A CA 1
ATOM 1734 C C . VAL A 1 231 ? 31.171 6.551 -46.547 1.00 13.39 231 VAL A C 1
ATOM 1735 O O . VAL A 1 231 ? 31.629 7.713 -46.625 1.00 13.96 231 VAL A O 1
ATOM 1739 N N . GLY A 1 232 ? 31.725 5.588 -45.800 1.00 13.27 232 GLY A N 1
ATOM 1740 C CA . GLY A 1 232 ? 32.945 5.797 -45.043 1.00 13.37 232 GLY A CA 1
ATOM 1741 C C . GLY A 1 232 ? 32.701 6.242 -43.611 1.00 13.97 232 GLY A C 1
ATOM 1742 O O . GLY A 1 232 ? 33.605 6.115 -42.782 1.00 13.76 232 GLY A O 1
ATOM 1743 N N . GLU A 1 233 ? 31.504 6.776 -43.330 1.00 13.60 233 GLU A N 1
ATOM 1744 C CA . GLU A 1 233 ? 31.152 7.267 -41.992 1.00 14.71 233 GLU A CA 1
ATOM 1745 C C . GLU A 1 233 ? 30.789 6.108 -41.077 1.00 14.03 233 GLU A C 1
ATOM 1746 O O . GLU A 1 233 ? 30.104 5.190 -41.507 1.00 13.67 233 GLU A O 1
ATOM 1752 N N . THR A 1 234 ? 31.255 6.159 -39.831 1.00 14.08 234 THR A N 1
ATOM 1753 C CA . THR A 1 234 ? 30.877 5.165 -38.816 1.00 13.68 234 THR A CA 1
ATOM 1754 C C . THR A 1 234 ? 29.815 5.771 -37.910 1.00 13.18 234 THR A C 1
ATOM 1755 O O . THR A 1 234 ? 30.020 6.853 -37.319 1.00 13.42 234 THR A O 1
ATOM 1759 N N . VAL A 1 235 ? 28.685 5.085 -37.794 1.00 13.17 235 VAL A N 1
ATOM 1760 C CA . VAL A 1 235 ? 27.594 5.548 -36.945 1.00 12.95 235 VAL A CA 1
ATOM 1761 C C . VAL A 1 235 ? 27.396 4.604 -35.766 1.00 12.48 235 VAL A C 1
ATOM 1762 O O . VAL A 1 235 ? 27.589 3.402 -35.905 1.00 12.94 235 VAL A O 1
ATOM 1766 N N . LEU A 1 236 ? 27.072 5.179 -34.609 1.00 11.87 236 LEU A N 1
ATOM 1767 C CA . LEU A 1 236 ? 26.620 4.407 -33.452 1.00 12.00 236 LEU A CA 1
ATOM 1768 C C . LEU A 1 236 ? 25.100 4.476 -33.373 1.00 11.48 236 LEU A C 1
ATOM 1769 O O . LEU A 1 236 ? 24.524 5.571 -33.324 1.00 12.00 236 LEU A O 1
ATOM 1774 N N . LEU A 1 237 ? 24.447 3.315 -33.387 1.00 11.74 237 LEU A N 1
ATOM 1775 C CA . LEU A 1 237 ? 22.998 3.278 -33.266 1.00 11.89 237 LEU A CA 1
ATOM 1776 C C . LEU A 1 237 ? 22.645 2.724 -31.894 1.00 11.61 237 LEU A C 1
ATOM 1777 O O . LEU A 1 237 ? 22.833 1.527 -31.626 1.00 10.95 237 LEU A O 1
ATOM 1782 N N . ILE A 1 238 ? 22.202 3.629 -31.031 1.00 11.00 238 ILE A N 1
ATOM 1783 C CA . ILE A 1 238 ? 21.735 3.285 -29.693 1.00 11.76 238 ILE A CA 1
ATOM 1784 C C . ILE A 1 238 ? 20.250 2.944 -29.808 1.00 12.08 238 ILE A C 1
ATOM 1785 O O . ILE A 1 238 ? 19.470 3.737 -30.392 1.00 12.43 238 ILE A O 1
ATOM 1790 N N . HIS A 1 239 ? 19.859 1.792 -29.261 1.00 11.47 239 HIS A N 1
ATOM 1791 C CA . HIS A 1 239 ? 18.466 1.324 -29.364 1.00 11.30 239 HIS A CA 1
ATOM 1792 C C . HIS A 1 239 ? 17.977 0.956 -27.968 1.00 11.98 239 HIS A C 1
ATOM 1793 O O . HIS A 1 239 ? 18.544 0.069 -27.346 1.00 11.56 239 HIS A O 1
ATOM 1800 N N . SER A 1 240 ? 16.952 1.656 -27.472 1.00 11.55 240 SER A N 1
ATOM 1801 C CA . SER A 1 240 ? 16.382 1.356 -26.155 1.00 11.62 240 SER A CA 1
ATOM 1802 C C . SER A 1 240 ? 14.983 0.769 -26.306 1.00 11.63 240 SER A C 1
ATOM 1803 O O . SER A 1 240 ? 14.217 1.135 -27.215 1.00 11.88 240 SER A O 1
ATOM 1806 N N . GLN A 1 241 ? 14.657 -0.166 -25.420 1.00 11.32 241 GLN A N 1
ATOM 1807 C CA . GLN A 1 241 ? 13.299 -0.708 -25.336 1.00 10.76 241 GLN A CA 1
ATOM 1808 C C . GLN A 1 241 ? 13.087 -1.019 -23.865 1.00 10.73 241 GLN A C 1
ATOM 1809 O O . GLN A 1 241 ? 13.629 -1.991 -23.336 1.00 11.79 241 GLN A O 1
ATOM 1815 N N . ALA A 1 242 ? 12.304 -0.164 -23.209 1.00 11.05 242 ALA A N 1
ATOM 1816 C CA . ALA A 1 242 ? 12.139 -0.242 -21.760 1.00 11.05 242 ALA A CA 1
ATOM 1817 C C . ALA A 1 242 ? 11.173 -1.306 -21.281 1.00 11.14 242 ALA A C 1
ATOM 1818 O O . ALA A 1 242 ? 11.141 -1.601 -20.072 1.00 11.63 242 ALA A O 1
ATOM 1820 N N . ASN A 1 243 ? 10.372 -1.855 -22.192 1.00 11.33 243 ASN A N 1
ATOM 1821 C CA . ASN A 1 243 ? 9.308 -2.768 -21.785 1.00 11.29 243 ASN A CA 1
ATOM 1822 C C . ASN A 1 243 ? 9.214 -4.094 -22.526 1.00 11.92 243 ASN A C 1
ATOM 1823 O O . ASN A 1 243 ? 8.638 -5.045 -21.999 1.00 13.47 243 ASN A O 1
ATOM 1828 N N . ARG A 1 244 ? 9.724 -4.170 -23.751 1.00 11.86 244 ARG A N 1
ATOM 1829 C CA . ARG A 1 244 ? 9.465 -5.342 -24.590 1.00 12.10 244 ARG A CA 1
ATOM 1830 C C . ARG A 1 244 ? 10.660 -5.611 -25.510 1.00 11.71 244 ARG A C 1
ATOM 1831 O O . ARG A 1 244 ? 11.368 -4.678 -25.875 1.00 11.85 244 ARG A O 1
ATOM 1839 N N . ASP A 1 245 ? 10.856 -6.871 -25.892 1.00 12.73 245 ASP A N 1
ATOM 1840 C CA . ASP A 1 245 ? 12.006 -7.254 -26.709 1.00 12.82 245 ASP A CA 1
ATOM 1841 C C . ASP A 1 245 ? 11.850 -6.652 -28.099 1.00 13.34 245 ASP A C 1
ATOM 1842 O O . ASP A 1 245 ? 10.733 -6.507 -28.604 1.00 13.81 245 ASP A O 1
ATOM 1847 N N . THR A 1 246 ? 12.982 -6.333 -28.720 1.00 13.25 246 THR A N 1
ATOM 1848 C CA . THR A 1 246 ? 13.023 -5.998 -30.137 1.00 12.78 246 THR A CA 1
ATOM 1849 C C . THR A 1 246 ? 14.271 -6.604 -30.788 1.00 12.43 246 THR A C 1
ATOM 1850 O O . THR A 1 246 ? 15.182 -7.068 -30.097 1.00 11.43 246 THR A O 1
ATOM 1854 N N . ARG A 1 247 ? 14.290 -6.631 -32.117 1.00 11.41 247 ARG A N 1
ATOM 1855 C CA . ARG A 1 247 ? 15.381 -7.275 -32.862 1.00 11.76 247 ARG A CA 1
ATOM 1856 C C . ARG A 1 247 ? 15.816 -6.358 -34.040 1.00 12.11 247 ARG A C 1
ATOM 1857 O O . ARG A 1 247 ? 15.365 -6.533 -35.184 1.00 11.35 247 ARG A O 1
ATOM 1865 N N . PRO A 1 248 ? 16.658 -5.350 -33.746 1.00 11.20 248 PRO A N 1
ATOM 1866 C CA . PRO A 1 248 ? 17.080 -4.387 -34.768 1.00 11.85 248 PRO A CA 1
ATOM 1867 C C . PRO A 1 248 ? 17.836 -5.023 -35.931 1.00 11.41 248 PRO A C 1
ATOM 1868 O O . PRO A 1 248 ? 18.570 -5.993 -35.750 1.00 11.11 248 PRO A O 1
ATOM 1872 N N . HIS A 1 249 ? 17.640 -4.450 -37.109 1.00 11.64 249 HIS A N 1
ATOM 1873 C CA . HIS A 1 249 ? 18.298 -4.917 -38.330 1.00 12.66 249 HIS A CA 1
ATOM 1874 C C . HIS A 1 249 ? 18.431 -3.690 -39.229 1.00 12.54 249 HIS A C 1
ATOM 1875 O O . HIS A 1 249 ? 17.520 -2.867 -39.287 1.00 12.90 249 HIS A O 1
ATOM 1882 N N . LEU A 1 250 ? 19.570 -3.572 -39.901 1.00 11.83 250 LEU A N 1
ATOM 1883 C CA . LEU A 1 250 ? 19.781 -2.529 -40.897 1.00 12.71 250 LEU A CA 1
ATOM 1884 C C . LEU A 1 250 ? 19.733 -3.181 -42.291 1.00 12.97 250 LEU A C 1
ATOM 1885 O O . LEU A 1 250 ? 20.625 -3.950 -42.655 1.00 13.47 250 LEU A O 1
ATOM 1890 N N . ILE A 1 251 ? 18.680 -2.901 -43.057 1.00 13.60 251 ILE A N 1
ATOM 1891 C CA . ILE A 1 251 ? 18.481 -3.562 -44.356 1.00 14.45 251 ILE A CA 1
ATOM 1892 C C . ILE A 1 251 ? 19.517 -3.086 -45.373 1.00 14.11 251 ILE A C 1
ATOM 1893 O O . ILE A 1 251 ? 19.598 -1.894 -45.671 1.00 14.92 251 ILE A O 1
ATOM 1898 N N . GLY A 1 252 ? 20.302 -4.026 -45.886 1.00 13.20 252 GLY A N 1
ATOM 1899 C CA . GLY A 1 252 ? 21.417 -3.721 -46.794 1.00 12.77 252 GLY A CA 1
ATOM 1900 C C . GLY A 1 252 ? 22.719 -3.448 -46.054 1.00 12.46 252 GLY A C 1
ATOM 1901 O O . GLY A 1 252 ? 23.768 -3.254 -46.672 1.00 12.33 252 GLY A O 1
ATOM 1902 N N . GLY A 1 253 ? 22.645 -3.464 -44.714 1.00 11.44 253 GLY A N 1
ATOM 1903 C CA . GLY A 1 253 ? 23.809 -3.285 -43.846 1.00 12.34 253 GLY A CA 1
ATOM 1904 C C . GLY A 1 253 ? 23.947 -4.416 -42.834 1.00 12.02 253 GLY A C 1
ATOM 1905 O O . GLY A 1 253 ? 23.381 -5.510 -43.024 1.00 11.28 253 GLY A O 1
ATOM 1906 N N . HIS A 1 254 ? 24.713 -4.130 -41.776 1.00 11.73 254 HIS A N 1
ATOM 1907 C CA . HIS A 1 254 ? 25.027 -5.117 -40.722 1.00 11.83 254 HIS A CA 1
ATOM 1908 C C . HIS A 1 254 ? 25.297 -4.354 -39.452 1.00 12.55 254 HIS A C 1
ATOM 1909 O O . HIS A 1 254 ? 25.404 -3.125 -39.482 1.00 12.24 254 HIS A O 1
ATOM 1916 N N . GLY A 1 255 ? 25.383 -5.066 -38.332 1.00 11.59 255 GLY A N 1
ATOM 1917 C CA . GLY A 1 255 ? 26.006 -4.481 -37.150 1.00 11.57 255 GLY A CA 1
ATOM 1918 C C . GLY A 1 255 ? 27.470 -4.903 -37.210 1.00 11.59 255 GLY A C 1
ATOM 1919 O O . GLY A 1 255 ? 27.789 -6.081 -37.030 1.00 12.24 255 GLY A O 1
ATOM 1920 N N . ASP A 1 256 ? 28.367 -3.967 -37.494 1.00 11.72 256 ASP A N 1
ATOM 1921 C CA . ASP A 1 256 ? 29.800 -4.325 -37.579 1.00 11.51 256 ASP A CA 1
ATOM 1922 C C . ASP A 1 256 ? 30.339 -4.800 -36.241 1.00 11.61 256 ASP A C 1
ATOM 1923 O O . ASP A 1 256 ? 31.013 -5.821 -36.171 1.00 11.82 256 ASP A O 1
ATOM 1928 N N . TRP A 1 257 ? 30.030 -4.035 -35.202 1.00 12.01 257 TRP A N 1
ATOM 1929 C CA . TRP A 1 257 ? 30.336 -4.375 -33.815 1.00 11.50 257 TRP A CA 1
ATOM 1930 C C . TRP A 1 257 ? 29.092 -4.062 -33.000 1.00 10.79 257 TRP A C 1
ATOM 1931 O O . TRP A 1 257 ? 28.581 -2.938 -33.031 1.00 10.73 257 TRP A O 1
ATOM 1942 N N . VAL A 1 258 ? 28.582 -5.068 -32.294 1.00 10.25 258 VAL A N 1
ATOM 1943 C CA . VAL A 1 258 ? 27.335 -4.868 -31.564 1.00 9.50 258 VAL A CA 1
ATOM 1944 C C . VAL A 1 258 ? 27.462 -5.354 -30.124 1.00 9.12 258 VAL A C 1
ATOM 1945 O O . VAL A 1 258 ? 27.985 -6.467 -29.862 1.00 9.22 258 VAL A O 1
ATOM 1949 N N . TRP A 1 259 ? 26.987 -4.521 -29.204 1.00 9.02 259 TRP A N 1
ATOM 1950 C CA . TRP A 1 259 ? 26.827 -4.917 -27.805 1.00 9.62 259 TRP A CA 1
ATOM 1951 C C . TRP A 1 259 ? 25.331 -5.025 -27.582 1.00 9.54 259 TRP A C 1
ATOM 1952 O O . TRP A 1 259 ? 24.674 -4.032 -27.217 1.00 9.65 259 TRP A O 1
ATOM 1963 N N . GLU A 1 260 ? 24.772 -6.208 -27.849 1.00 10.17 260 GLU A N 1
ATOM 1964 C CA . GLU A 1 260 ? 23.302 -6.303 -27.820 1.00 10.51 260 GLU A CA 1
ATOM 1965 C C . GLU A 1 260 ? 22.736 -6.176 -26.402 1.00 9.58 260 GLU A C 1
ATOM 1966 O O . GLU A 1 260 ? 21.629 -5.650 -26.229 1.00 10.21 260 GLU A O 1
ATOM 1972 N N . THR A 1 261 ? 23.498 -6.631 -25.399 1.00 9.88 261 THR A N 1
ATOM 1973 C CA . THR A 1 261 ? 23.128 -6.407 -23.985 1.00 10.02 261 THR A CA 1
ATOM 1974 C C . THR A 1 261 ? 23.617 -5.042 -23.491 1.00 11.93 261 THR A C 1
ATOM 1975 O O . THR A 1 261 ? 23.342 -4.657 -22.352 1.00 12.33 261 THR A O 1
ATOM 1979 N N . GLY A 1 262 ? 24.349 -4.331 -24.363 1.00 10.74 262 GLY A N 1
ATOM 1980 C CA . GLY A 1 262 ? 24.698 -2.921 -24.186 1.00 11.36 262 GLY A CA 1
ATOM 1981 C C . GLY A 1 262 ? 25.747 -2.559 -23.148 1.00 11.11 262 GLY A C 1
ATOM 1982 O O . GLY A 1 262 ? 25.728 -1.447 -22.645 1.00 12.30 262 GLY A O 1
ATOM 1983 N N . LYS A 1 263 ? 26.660 -3.479 -22.806 1.00 10.67 263 LYS A N 1
ATOM 1984 C CA . LYS A 1 263 ? 27.607 -3.197 -21.713 1.00 10.35 263 LYS A CA 1
ATOM 1985 C C . LYS A 1 263 ? 29.045 -3.297 -22.208 1.00 10.56 263 LYS A C 1
ATOM 1986 O O . LYS A 1 263 ? 29.495 -4.366 -22.592 1.00 10.83 263 LYS A O 1
ATOM 1992 N N . PHE A 1 264 ? 29.734 -2.158 -22.241 1.00 11.14 264 PHE A N 1
ATOM 1993 C CA . PHE A 1 264 ? 3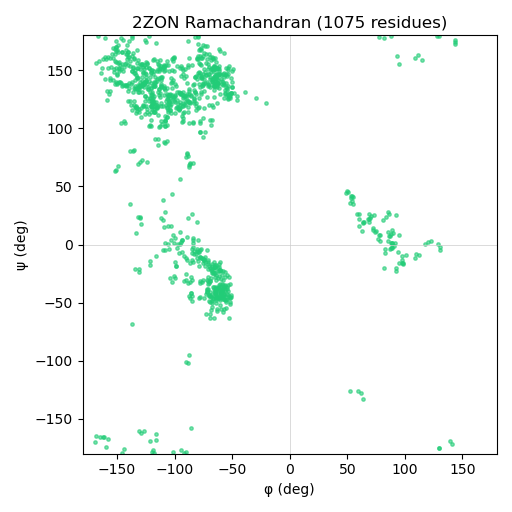0.963 -2.020 -23.049 1.00 12.20 264 PHE A CA 1
ATOM 1994 C C . PHE A 1 264 ? 32.176 -2.792 -22.516 1.00 13.23 264 PHE A C 1
ATOM 1995 O O . PHE A 1 264 ? 33.147 -2.995 -23.259 1.00 14.05 264 PHE A O 1
ATOM 2003 N N . ALA A 1 265 ? 32.125 -3.245 -21.266 1.00 13.45 265 ALA A N 1
ATOM 2004 C CA . ALA A 1 265 ? 33.208 -4.074 -20.751 1.00 14.01 265 ALA A CA 1
ATOM 2005 C C . ALA A 1 265 ? 33.197 -5.501 -21.319 1.00 14.27 265 ALA A C 1
ATOM 2006 O O . ALA A 1 265 ? 34.164 -6.239 -21.127 1.00 15.74 265 ALA A O 1
ATOM 2008 N N . ASN A 1 266 ? 32.122 -5.884 -22.017 1.00 12.66 266 ASN A N 1
ATOM 2009 C CA . ASN A 1 266 ? 32.031 -7.168 -22.699 1.00 12.43 266 ASN A CA 1
ATOM 2010 C C . ASN A 1 266 ? 32.458 -6.988 -24.128 1.00 12.05 266 ASN A C 1
ATOM 2011 O O . ASN A 1 266 ? 32.176 -5.936 -24.713 1.00 12.28 266 ASN A O 1
ATOM 2016 N N . PRO A 1 267 ? 33.122 -8.003 -24.699 1.00 12.00 267 PRO A N 1
ATOM 2017 C CA . PRO A 1 267 ? 33.508 -7.913 -26.117 1.00 12.28 267 PRO A CA 1
ATOM 2018 C C . PRO A 1 267 ? 32.267 -7.819 -27.007 1.00 12.14 267 PRO A C 1
ATOM 2019 O O . PRO A 1 267 ? 31.255 -8.453 -26.724 1.00 12.25 267 PRO A O 1
ATOM 2023 N N . PRO A 1 268 ? 32.311 -6.968 -28.036 1.00 11.48 268 PRO A N 1
ATOM 2024 C CA . PRO A 1 268 ? 31.154 -6.947 -28.964 1.00 11.39 268 PRO A CA 1
ATOM 2025 C C . PRO A 1 268 ? 31.155 -8.136 -29.914 1.00 11.63 268 PRO A C 1
ATOM 2026 O O . PRO A 1 268 ? 32.193 -8.812 -30.058 1.00 11.81 268 PRO A O 1
ATOM 2030 N N . GLN A 1 269 ? 29.998 -8.434 -30.504 1.00 10.62 269 GLN A N 1
ATOM 2031 C CA . GLN A 1 269 ? 29.921 -9.388 -31.591 1.00 10.29 269 GLN A CA 1
ATOM 2032 C C . GLN A 1 269 ? 30.027 -8.648 -32.915 1.00 10.42 269 GLN A C 1
ATOM 2033 O O . GLN A 1 269 ? 29.611 -7.507 -33.011 1.00 10.38 269 GLN A O 1
ATOM 2039 N N . ARG A 1 270 ? 30.572 -9.308 -33.933 1.00 10.78 270 ARG A N 1
ATOM 2040 C CA . ARG A 1 270 ? 30.706 -8.683 -35.265 1.00 10.90 270 ARG A CA 1
ATOM 2041 C C . ARG A 1 270 ? 29.821 -9.321 -36.339 1.00 10.94 270 ARG A C 1
ATOM 2042 O O . ARG A 1 270 ? 29.425 -10.487 -36.223 1.00 11.04 270 ARG A O 1
ATOM 2050 N N . ASP A 1 271 ? 29.560 -8.560 -37.412 1.00 9.94 271 ASP A N 1
ATOM 2051 C CA . ASP A 1 271 ? 28.921 -9.067 -38.634 1.00 10.84 271 ASP A CA 1
ATOM 2052 C C . ASP A 1 271 ? 27.452 -9.437 -38.445 1.00 11.18 271 ASP A C 1
ATOM 2053 O O . ASP A 1 271 ? 26.913 -10.226 -39.222 1.00 11.58 271 ASP A O 1
ATOM 2058 N N . LEU A 1 272 ? 26.806 -8.887 -37.425 1.00 11.82 272 LEU A N 1
ATOM 2059 C CA . LEU A 1 272 ? 25.416 -9.288 -37.157 1.00 11.36 272 LEU A CA 1
ATOM 2060 C C . LEU A 1 272 ? 24.481 -8.885 -38.292 1.00 12.48 272 LEU A C 1
ATOM 2061 O O . LEU A 1 272 ? 24.615 -7.786 -38.859 1.00 12.67 272 LEU A O 1
ATOM 2066 N N . GLU A 1 273 ? 23.532 -9.762 -38.618 1.00 11.57 273 GLU A N 1
ATOM 2067 C CA . GLU A 1 273 ? 22.419 -9.338 -39.493 1.00 11.58 273 GLU A CA 1
ATOM 2068 C C . GLU A 1 273 ? 21.339 -8.677 -38.633 1.00 11.87 273 GLU A C 1
ATOM 2069 O O . GLU A 1 273 ? 20.858 -7.585 -38.916 1.00 11.86 273 GLU A O 1
ATOM 2075 N N . THR A 1 274 ? 20.986 -9.349 -37.546 1.00 11.53 274 THR A N 1
ATOM 2076 C CA . THR A 1 274 ? 19.945 -8.890 -36.640 1.00 11.50 274 THR A CA 1
ATOM 2077 C C . THR A 1 274 ? 20.421 -9.124 -35.224 1.00 11.29 274 THR A C 1
ATOM 2078 O O . THR A 1 274 ? 21.037 -10.156 -34.948 1.00 10.80 274 THR A O 1
ATOM 2082 N N . TRP A 1 275 ? 20.184 -8.156 -34.342 1.00 9.93 275 TRP A N 1
ATOM 2083 C CA . TRP A 1 275 ? 20.565 -8.327 -32.936 1.00 10.63 275 TRP A CA 1
ATOM 2084 C C . TRP A 1 275 ? 19.330 -8.268 -32.060 1.00 10.83 275 TRP A C 1
ATOM 2085 O O . TRP A 1 275 ? 18.227 -8.143 -32.576 1.00 11.72 275 TRP A O 1
ATOM 2096 N N . PHE A 1 276 ? 19.505 -8.340 -30.746 1.00 10.75 276 PHE A N 1
ATOM 2097 C CA . PHE A 1 276 ? 18.363 -8.520 -29.868 1.00 10.72 276 PHE A CA 1
ATOM 2098 C C . PHE A 1 276 ? 18.509 -7.628 -28.666 1.00 11.38 276 PHE A C 1
ATOM 2099 O O . PHE A 1 276 ? 19.500 -7.737 -27.914 1.00 11.00 276 PHE A O 1
ATOM 2107 N N . ILE A 1 277 ? 17.534 -6.732 -28.505 1.00 11.00 277 ILE A N 1
ATOM 2108 C CA . ILE A 1 277 ? 17.465 -5.854 -27.357 1.00 11.37 277 ILE A CA 1
ATOM 2109 C C . ILE A 1 277 ? 16.382 -6.386 -26.412 1.00 11.14 277 ILE A C 1
ATOM 2110 O O . ILE A 1 277 ? 15.202 -6.448 -26.763 1.00 11.17 277 ILE A O 1
ATOM 2115 N N . ARG A 1 278 ? 16.803 -6.805 -25.219 1.00 10.95 278 ARG A N 1
ATOM 2116 C CA . ARG A 1 278 ? 15.881 -7.360 -24.232 1.00 10.52 278 ARG A CA 1
ATOM 2117 C C . ARG A 1 278 ? 15.002 -6.234 -23.696 1.00 10.09 278 ARG A C 1
ATOM 2118 O O . ARG A 1 278 ? 15.513 -5.150 -23.379 1.00 9.85 278 ARG A O 1
ATOM 2126 N N . GLY A 1 279 ? 13.698 -6.489 -23.553 1.00 10.39 279 GLY A N 1
ATOM 2127 C CA . GLY A 1 279 ? 12.835 -5.521 -22.857 1.00 11.15 279 GLY A CA 1
ATOM 2128 C C . GLY A 1 279 ? 13.493 -5.108 -21.548 1.00 10.92 279 GLY A C 1
ATOM 2129 O O . GLY A 1 279 ? 13.903 -5.971 -20.757 1.00 11.10 279 GLY A O 1
ATOM 2130 N N . GLY A 1 280 ? 13.569 -3.796 -21.313 1.00 9.51 280 GLY A N 1
ATOM 2131 C CA . GLY A 1 280 ? 14.222 -3.246 -20.148 1.00 9.93 280 GLY A CA 1
ATOM 2132 C C . GLY A 1 280 ? 15.716 -3.056 -20.322 1.00 10.81 280 GLY A C 1
ATOM 2133 O O . GLY A 1 280 ? 16.457 -3.076 -19.326 1.00 11.09 280 GLY A O 1
ATOM 2134 N N . SER A 1 281 ? 16.172 -2.843 -21.554 1.00 10.40 281 SER A N 1
ATOM 2135 C CA . SER A 1 281 ? 17.585 -2.531 -21.731 1.00 10.71 281 SER A CA 1
ATOM 2136 C C . SER A 1 281 ? 17.813 -1.642 -22.923 1.00 10.52 281 SER A C 1
ATOM 2137 O O . SER A 1 281 ? 16.915 -1.429 -23.742 1.00 10.89 281 SER A O 1
ATOM 2140 N N . ALA A 1 282 ? 19.054 -1.175 -23.042 1.00 10.41 282 ALA A N 1
ATOM 2141 C CA . ALA A 1 282 ? 19.504 -0.497 -24.250 1.00 11.02 282 ALA A CA 1
ATOM 2142 C C . ALA A 1 282 ? 20.743 -1.187 -24.762 1.00 12.04 282 ALA A C 1
ATOM 2143 O O . ALA A 1 282 ? 21.582 -1.628 -23.976 1.00 12.55 282 ALA A O 1
ATOM 2145 N N . GLY A 1 283 ? 20.826 -1.327 -26.078 1.00 11.06 283 GLY A N 1
ATOM 2146 C CA . GLY A 1 283 ? 22.039 -1.865 -26.696 1.00 11.47 283 GLY A CA 1
ATOM 2147 C C . GLY A 1 283 ? 22.615 -0.878 -27.690 1.00 11.82 283 GLY A C 1
ATOM 2148 O O . GLY A 1 283 ? 22.058 0.204 -27.933 1.00 11.49 283 GLY A O 1
ATOM 2149 N N . ALA A 1 284 ? 23.724 -1.264 -28.310 1.00 11.30 284 ALA A N 1
ATOM 2150 C CA . ALA A 1 284 ? 24.422 -0.332 -29.199 1.00 11.89 284 ALA A CA 1
ATOM 2151 C C . ALA A 1 284 ? 25.130 -1.070 -30.304 1.00 11.76 284 ALA A C 1
ATOM 2152 O O . ALA A 1 284 ? 25.707 -2.118 -30.073 1.00 11.40 284 ALA A O 1
ATOM 2154 N N . ALA A 1 285 ? 25.039 -0.512 -31.511 1.00 11.21 285 ALA A N 1
ATOM 2155 C CA . ALA A 1 285 ? 25.633 -1.105 -32.710 1.00 10.58 285 ALA A CA 1
ATOM 2156 C C . ALA A 1 285 ? 26.429 -0.076 -33.478 1.00 11.05 285 ALA A C 1
ATOM 2157 O O . ALA A 1 285 ? 25.959 1.052 -33.660 1.00 11.70 285 ALA A O 1
ATOM 2159 N N . LEU A 1 286 ? 27.626 -0.464 -33.930 1.00 9.27 286 LEU A N 1
ATOM 2160 C CA . LEU A 1 286 ? 28.431 0.369 -34.818 1.00 9.75 286 LEU A CA 1
ATOM 2161 C C . LEU A 1 286 ? 28.301 -0.154 -36.236 1.00 9.76 286 LEU A C 1
ATOM 2162 O O . LEU A 1 286 ? 28.325 -1.369 -36.457 1.00 10.16 286 LEU A O 1
ATOM 2167 N N . TYR A 1 287 ? 28.209 0.747 -37.214 1.00 10.11 287 TYR A N 1
ATOM 2168 C CA . TYR A 1 287 ? 28.275 0.352 -38.624 1.00 9.80 287 TYR A CA 1
ATOM 2169 C C . TYR A 1 287 ? 28.970 1.435 -39.427 1.00 11.31 287 TYR A C 1
ATOM 2170 O O . TYR A 1 287 ? 28.700 2.607 -39.223 1.00 11.57 287 TYR A O 1
ATOM 2179 N N . THR A 1 288 ? 29.858 1.020 -40.323 1.00 11.03 288 THR A N 1
ATOM 2180 C CA . THR A 1 288 ? 30.519 1.909 -41.268 1.00 11.79 288 THR A CA 1
ATOM 2181 C C . THR A 1 288 ? 29.932 1.674 -42.647 1.00 12.09 288 THR A C 1
ATOM 2182 O O . THR A 1 288 ? 30.017 0.569 -43.197 1.00 11.38 288 THR A O 1
ATOM 2186 N N . PHE A 1 289 ? 29.319 2.711 -43.202 1.00 11.84 289 PHE A N 1
ATOM 2187 C CA . PHE A 1 289 ? 28.618 2.569 -44.484 1.00 12.19 289 PHE A CA 1
ATOM 2188 C C . PHE A 1 289 ? 29.591 2.348 -45.617 1.00 12.46 289 PHE A C 1
ATOM 2189 O O . PHE A 1 289 ? 30.651 2.988 -45.670 1.00 12.41 289 PHE A O 1
ATOM 2197 N N . LYS A 1 290 ? 29.258 1.393 -46.478 1.00 12.26 290 LYS A N 1
ATOM 2198 C CA . LYS A 1 290 ? 30.082 1.117 -47.664 1.00 13.05 290 LYS A CA 1
ATOM 2199 C C . LYS A 1 290 ? 29.335 1.384 -48.976 1.00 12.76 290 LYS A C 1
ATOM 2200 O O . LYS A 1 290 ? 29.932 1.346 -50.053 1.00 14.54 290 LYS A O 1
ATOM 2206 N N . GLN A 1 291 ? 28.034 1.623 -48.889 1.00 13.21 291 GLN A N 1
ATOM 2207 C CA . GLN A 1 291 ? 27.191 1.837 -50.073 1.00 12.58 291 GLN A CA 1
ATOM 2208 C C . GLN A 1 291 ? 26.241 2.996 -49.836 1.00 13.26 291 GLN A C 1
ATOM 2209 O O . GLN A 1 291 ? 25.673 3.128 -48.746 1.00 13.23 291 GLN A O 1
ATOM 2215 N N . PRO A 1 292 ? 26.026 3.837 -50.866 1.00 13.51 292 PRO A N 1
ATOM 2216 C CA . PRO A 1 292 ? 25.018 4.881 -50.756 1.00 14.19 292 PRO A CA 1
ATOM 2217 C C . PRO A 1 292 ? 23.622 4.292 -50.923 1.00 14.27 292 PRO A C 1
ATOM 2218 O O . PRO A 1 292 ? 23.490 3.135 -51.324 1.00 15.68 292 PRO A O 1
ATOM 2222 N N . GLY A 1 293 ? 22.603 5.083 -50.634 1.00 15.17 293 GLY A N 1
ATOM 2223 C CA . GLY A 1 293 ? 21.231 4.665 -50.886 1.00 16.94 293 GLY A CA 1
ATOM 2224 C C . GLY A 1 293 ? 20.404 4.838 -49.640 1.00 17.69 293 GLY A C 1
ATOM 2225 O O . GLY A 1 293 ? 20.910 5.269 -48.599 1.00 18.42 293 GLY A O 1
ATOM 2226 N N . VAL A 1 294 ? 19.124 4.498 -49.740 1.00 18.09 294 VAL A N 1
ATOM 2227 C CA . VAL A 1 294 ? 18.254 4.555 -48.574 1.00 19.27 294 VAL A CA 1
ATOM 2228 C C . VAL A 1 294 ? 18.272 3.169 -47.919 1.00 18.86 294 VAL A C 1
ATOM 2229 O O . VAL A 1 294 ? 18.167 2.138 -48.587 1.00 21.47 294 VAL A O 1
ATOM 2233 N N . TYR A 1 295 ? 18.475 3.149 -46.613 1.00 17.41 295 TYR A N 1
ATOM 2234 C CA . TYR A 1 295 ? 18.431 1.909 -45.852 1.00 16.33 295 TYR A CA 1
ATOM 2235 C C . TYR A 1 295 ? 17.178 1.949 -45.014 1.00 15.83 295 TYR A C 1
ATOM 2236 O O . TYR A 1 295 ? 16.702 3.019 -44.683 1.00 16.13 295 TYR A O 1
ATOM 2245 N N . ALA A 1 296 ? 16.652 0.776 -44.657 1.00 15.37 296 ALA A N 1
ATOM 2246 C CA . ALA A 1 296 ? 15.660 0.702 -43.580 1.00 14.98 296 ALA A CA 1
ATOM 2247 C C . ALA A 1 296 ? 16.344 0.198 -42.303 1.00 14.50 296 ALA A C 1
ATOM 2248 O O . ALA A 1 296 ? 17.130 -0.750 -42.343 1.00 15.56 296 ALA A O 1
ATOM 2250 N N . TYR A 1 297 ? 16.064 0.858 -41.183 1.00 13.95 297 TYR A N 1
ATOM 2251 C CA . TYR A 1 297 ? 16.485 0.377 -39.862 1.00 13.33 297 TYR A CA 1
ATOM 2252 C C . TYR A 1 297 ? 15.212 -0.027 -39.144 1.00 13.54 297 TYR A C 1
ATOM 2253 O O . TYR A 1 297 ? 14.327 0.796 -38.960 1.00 13.00 297 TYR A O 1
ATOM 2262 N N . LEU A 1 298 ? 15.091 -1.302 -38.773 1.00 13.44 298 LEU A N 1
ATOM 2263 C CA . LEU A 1 298 ? 13.806 -1.783 -38.278 1.00 13.87 298 LEU A CA 1
ATOM 2264 C C . LEU A 1 298 ? 13.895 -2.942 -37.287 1.00 13.59 298 LEU A C 1
ATOM 2265 O O . LEU A 1 298 ? 14.932 -3.602 -37.163 1.00 13.32 298 LEU A O 1
ATOM 2270 N N . ASN A 1 299 ? 12.788 -3.163 -36.588 1.00 13.00 299 ASN A N 1
ATOM 2271 C CA . ASN A 1 299 ? 12.544 -4.385 -35.813 1.00 12.90 299 ASN A CA 1
ATOM 2272 C C . ASN A 1 299 ? 12.223 -5.518 -36.799 1.00 12.75 299 ASN A C 1
ATOM 2273 O O . ASN A 1 299 ? 11.237 -5.430 -37.538 1.00 12.39 299 ASN A O 1
ATOM 2278 N N . HIS A 1 300 ? 13.056 -6.566 -36.836 1.00 11.04 300 HIS A N 1
ATOM 2279 C CA . HIS A 1 300 ? 12.862 -7.645 -37.827 1.00 11.95 300 HIS A CA 1
ATOM 2280 C C . HIS A 1 300 ? 11.801 -8.705 -37.481 1.00 11.57 300 HIS A C 1
ATOM 2281 O O . HIS A 1 300 ? 11.799 -9.820 -38.033 1.00 13.30 300 HIS A O 1
ATOM 2288 N N . ASN A 1 301 ? 10.890 -8.389 -36.567 1.00 11.90 301 ASN A N 1
ATOM 2289 C CA . ASN A 1 301 ? 9.590 -8.999 -36.732 1.00 12.32 301 ASN A CA 1
ATOM 2290 C C . ASN A 1 301 ? 8.901 -8.071 -37.726 1.00 12.43 301 ASN A C 1
ATOM 2291 O O . ASN A 1 301 ? 8.498 -6.965 -37.396 1.00 12.37 301 ASN A O 1
ATOM 2296 N N . LEU A 1 302 ? 8.814 -8.529 -38.962 1.00 12.86 302 LEU A N 1
ATOM 2297 C CA . LEU A 1 302 ? 8.375 -7.657 -40.057 1.00 12.90 302 LEU A CA 1
ATOM 2298 C C . LEU A 1 302 ? 6.930 -7.167 -39.915 1.00 13.63 302 LEU A C 1
ATOM 2299 O O . LEU A 1 302 ? 6.591 -6.101 -40.452 1.00 14.79 302 LEU A O 1
ATOM 2304 N N . ILE A 1 303 ? 6.087 -7.924 -39.210 1.00 13.46 303 ILE A N 1
ATOM 2305 C CA . ILE A 1 303 ? 4.749 -7.421 -38.851 1.00 13.74 303 ILE A CA 1
ATOM 2306 C C . ILE A 1 303 ? 4.880 -6.209 -37.922 1.00 13.89 303 ILE A C 1
ATOM 2307 O O . ILE A 1 303 ? 4.290 -5.148 -38.165 1.00 14.54 303 ILE A O 1
ATOM 2312 N N . GLU A 1 304 ? 5.675 -6.354 -36.864 1.00 14.00 304 GLU A N 1
ATOM 2313 C CA . GLU A 1 304 ? 5.927 -5.245 -35.941 1.00 14.14 304 GLU A CA 1
ATOM 2314 C C . GLU A 1 304 ? 6.492 -4.022 -36.691 1.00 13.68 304 GLU A C 1
ATOM 2315 O O . GLU A 1 304 ? 6.106 -2.895 -36.407 1.00 14.01 304 GLU A O 1
ATOM 2321 N N . ALA A 1 305 ? 7.363 -4.262 -37.676 1.00 14.07 305 ALA A N 1
ATOM 2322 C CA . ALA A 1 305 ? 7.986 -3.174 -38.426 1.00 14.08 305 ALA A CA 1
ATOM 2323 C C . ALA A 1 305 ? 6.993 -2.517 -39.381 1.00 14.59 305 ALA A C 1
ATOM 2324 O O . ALA A 1 305 ? 6.711 -1.326 -39.261 1.00 14.93 305 ALA A O 1
ATOM 2326 N N . PHE A 1 306 ? 6.448 -3.303 -40.309 1.00 14.67 306 PHE A N 1
ATOM 2327 C CA . PHE A 1 306 ? 5.683 -2.720 -41.409 1.00 15.35 306 PHE A CA 1
ATOM 2328 C C . PHE A 1 306 ? 4.197 -2.516 -41.111 1.00 16.62 306 PHE A C 1
ATOM 2329 O O . PHE A 1 306 ? 3.592 -1.535 -41.600 1.00 16.98 306 PHE A O 1
ATOM 2337 N N . GLU A 1 307 ? 3.618 -3.407 -40.310 1.00 16.30 307 GLU A N 1
ATOM 2338 C CA . GLU A 1 307 ? 2.208 -3.257 -39.934 1.00 17.00 307 GLU A CA 1
ATOM 2339 C C . GLU A 1 307 ? 2.046 -2.335 -38.733 1.00 16.89 307 GLU A C 1
ATOM 2340 O O . GLU A 1 307 ? 1.165 -1.469 -38.713 1.00 17.72 307 GLU A O 1
ATOM 2346 N N . LEU A 1 308 ? 2.888 -2.513 -37.717 1.00 15.15 308 LEU A N 1
ATOM 2347 C CA . LEU A 1 308 ? 2.668 -1.814 -36.449 1.00 15.11 308 LEU A CA 1
ATOM 2348 C C . LEU A 1 308 ? 3.493 -0.545 -36.244 1.00 14.02 308 LEU A C 1
ATOM 2349 O O . LEU A 1 308 ? 3.166 0.266 -35.362 1.00 14.60 308 LEU A O 1
ATOM 2354 N N . GLY A 1 309 ? 4.576 -0.383 -37.019 1.00 13.30 309 GLY A N 1
ATOM 2355 C CA . GLY A 1 309 ? 5.290 0.889 -37.074 1.00 13.17 309 GLY A CA 1
ATOM 2356 C C . GLY A 1 309 ? 6.772 0.952 -36.728 1.00 13.37 309 GLY A C 1
ATOM 2357 O O . GLY A 1 309 ? 7.360 2.037 -36.722 1.00 13.50 309 GLY A O 1
ATOM 2358 N N . ALA A 1 310 ? 7.380 -0.197 -36.434 1.00 12.68 310 ALA A N 1
ATOM 2359 C CA . ALA A 1 310 ? 8.723 -0.205 -35.870 1.00 12.64 310 ALA A CA 1
ATOM 2360 C C . ALA A 1 310 ? 9.804 -0.201 -36.966 1.00 13.49 310 ALA A C 1
ATOM 2361 O O . ALA A 1 310 ? 10.535 -1.188 -37.161 1.00 13.62 310 ALA A O 1
ATOM 2363 N N . ALA A 1 311 ? 9.876 0.915 -37.701 1.00 13.45 311 ALA A N 1
ATOM 2364 C CA . ALA A 1 311 ? 10.798 1.044 -38.839 1.00 13.72 311 ALA A CA 1
ATOM 2365 C C . ALA A 1 311 ? 11.167 2.489 -39.098 1.00 14.34 311 ALA A C 1
ATOM 2366 O O . ALA A 1 311 ? 10.315 3.386 -38.992 1.00 14.65 311 ALA A O 1
ATOM 2368 N N . GLY A 1 312 ? 12.431 2.703 -39.458 1.00 13.93 312 GLY A N 1
ATOM 2369 C CA . GLY A 1 312 ? 12.915 4.017 -39.874 1.00 14.88 312 GLY A CA 1
ATOM 2370 C C . GLY A 1 312 ? 13.823 3.895 -41.090 1.00 14.79 312 GLY A C 1
ATOM 2371 O O . GLY A 1 312 ? 14.092 2.787 -41.573 1.00 14.31 312 GLY A O 1
ATOM 2372 N N . HIS A 1 313 ? 14.288 5.036 -41.585 1.00 14.67 313 HIS A N 1
ATOM 2373 C CA . HIS A 1 313 ? 15.194 5.048 -42.737 1.00 15.60 313 HIS A CA 1
ATOM 2374 C C . HIS A 1 313 ? 16.476 5.799 -42.424 1.00 14.71 313 HIS A C 1
ATOM 2375 O O . HIS A 1 313 ? 16.491 6.717 -41.604 1.00 15.63 313 HIS A O 1
ATOM 2382 N N . ILE A 1 314 ? 17.537 5.415 -43.128 1.00 15.12 314 ILE A N 1
ATOM 2383 C CA . ILE A 1 314 ? 18.797 6.143 -43.130 1.00 14.37 314 ILE A CA 1
ATOM 2384 C C . ILE A 1 314 ? 19.149 6.406 -44.590 1.00 14.75 314 ILE A C 1
ATOM 2385 O O . ILE A 1 314 ? 19.248 5.473 -45.392 1.00 14.76 314 ILE A O 1
ATOM 2390 N N . LYS A 1 315 ? 19.266 7.683 -44.923 1.00 14.65 315 LYS A N 1
ATOM 2391 C CA . LYS A 1 315 ? 19.622 8.107 -46.268 1.00 15.51 315 LYS A CA 1
ATOM 2392 C C . LYS A 1 315 ? 21.134 8.338 -46.326 1.00 14.55 315 LYS A C 1
ATOM 2393 O O . LYS A 1 315 ? 21.665 9.145 -45.572 1.00 15.05 315 LYS A O 1
ATOM 2399 N N . VAL A 1 316 ? 21.811 7.630 -47.242 1.00 13.88 316 VAL A N 1
ATOM 2400 C CA . VAL A 1 316 ? 23.270 7.601 -47.257 1.00 13.77 316 VAL A CA 1
ATOM 2401 C C . VAL A 1 316 ? 23.829 8.089 -48.591 1.00 13.81 316 VAL A C 1
ATOM 2402 O O . VAL A 1 316 ? 23.464 7.568 -49.652 1.00 13.61 316 VAL A O 1
ATOM 2406 N N . GLU A 1 317 ? 24.680 9.118 -48.512 1.00 15.21 317 GLU A N 1
ATOM 2407 C CA . GLU A 1 317 ? 25.343 9.691 -49.694 1.00 16.71 317 GLU A CA 1
ATOM 2408 C C . GLU A 1 317 ? 26.651 8.977 -49.981 1.00 16.60 317 GLU A C 1
ATOM 2409 O O . GLU A 1 317 ? 27.268 8.426 -49.078 1.00 17.17 317 GLU A O 1
ATOM 2415 N N . GLY A 1 318 ? 27.087 9.003 -51.234 1.00 15.62 318 GLY A N 1
ATOM 2416 C CA . GLY A 1 318 ? 28.415 8.494 -51.563 1.00 14.94 318 GLY A CA 1
ATOM 2417 C C . GLY A 1 318 ? 28.459 7.732 -52.863 1.00 14.68 318 GLY A C 1
ATOM 2418 O O . GLY A 1 318 ? 27.475 7.712 -53.604 1.00 14.51 318 GLY A O 1
ATOM 2419 N N . LYS A 1 319 ? 29.596 7.096 -53.125 1.00 14.08 319 LYS A N 1
ATOM 2420 C CA . LYS A 1 319 ? 29.834 6.412 -54.391 1.00 14.21 319 LYS A CA 1
ATOM 2421 C C . LYS A 1 319 ? 29.439 4.936 -54.321 1.00 14.61 319 LYS A C 1
ATOM 2422 O O . LYS A 1 319 ? 29.860 4.218 -53.422 1.00 13.89 319 LYS A O 1
ATOM 2428 N N . TRP A 1 320 ? 28.639 4.487 -55.275 1.00 14.48 320 TRP A N 1
ATOM 2429 C CA . TRP A 1 320 ? 28.296 3.072 -55.359 1.00 15.23 320 TRP A CA 1
ATOM 2430 C C . TRP A 1 320 ? 29.519 2.186 -55.606 1.00 15.66 320 TRP A C 1
ATOM 2431 O O . TRP A 1 320 ? 30.378 2.507 -56.427 1.00 16.86 320 TRP A O 1
ATOM 2442 N N . ASN A 1 321 ? 29.557 1.050 -54.918 1.00 16.01 321 ASN A N 1
ATOM 2443 C CA . ASN A 1 321 ? 30.677 0.123 -54.981 1.00 15.85 321 ASN A CA 1
ATOM 2444 C C . ASN A 1 321 ? 30.227 -1.151 -55.697 1.00 16.92 321 ASN A C 1
ATOM 2445 O O . ASN A 1 321 ? 29.521 -1.977 -55.123 1.00 15.73 321 ASN A O 1
ATOM 2450 N N . ASP A 1 322 ? 30.624 -1.304 -56.958 1.00 16.89 322 ASP A N 1
ATOM 2451 C CA . ASP A 1 322 ? 30.271 -2.491 -57.741 1.00 17.54 322 ASP A CA 1
ATOM 2452 C C . ASP A 1 322 ? 30.929 -3.795 -57.315 1.00 17.04 322 ASP A C 1
ATOM 2453 O O . ASP A 1 322 ? 30.433 -4.868 -57.666 1.00 17.23 322 ASP A O 1
ATOM 2458 N N . ASP A 1 323 ? 32.038 -3.711 -56.585 1.00 16.67 323 ASP A N 1
ATOM 2459 C CA . ASP A 1 323 ? 32.693 -4.901 -56.089 1.00 16.86 323 ASP A CA 1
ATOM 2460 C C . ASP A 1 323 ? 31.809 -5.538 -55.015 1.00 16.14 323 ASP A C 1
ATOM 2461 O O . ASP A 1 323 ? 31.643 -6.744 -54.974 1.00 16.94 323 ASP A O 1
ATOM 2466 N N . LEU A 1 324 ? 31.222 -4.711 -54.162 1.00 15.86 324 LEU A N 1
ATOM 2467 C CA . LEU A 1 324 ? 30.353 -5.253 -53.116 1.00 14.98 324 LEU A CA 1
ATOM 2468 C C . LEU A 1 324 ? 29.031 -5.772 -53.666 1.00 14.78 324 LEU A C 1
ATOM 2469 O O . LEU A 1 324 ? 28.507 -6.795 -53.208 1.00 15.09 324 LEU A O 1
ATOM 2474 N N . MET A 1 325 ? 28.462 -5.065 -54.645 1.00 15.09 325 MET A N 1
ATOM 2475 C CA . MET A 1 325 ? 27.203 -5.499 -55.232 1.00 15.69 325 MET A CA 1
ATOM 2476 C C . MET A 1 325 ? 27.046 -4.927 -56.632 1.00 16.18 325 MET A C 1
ATOM 2477 O O . MET A 1 325 ? 27.192 -3.723 -56.818 1.00 16.08 325 MET A O 1
ATOM 2482 N N . LYS A 1 326 ? 26.733 -5.792 -57.593 1.00 17.11 326 LYS A N 1
ATOM 2483 C CA . LYS A 1 326 ? 26.481 -5.335 -58.959 1.00 17.99 326 LYS A CA 1
ATOM 2484 C C . LYS A 1 326 ? 25.253 -6.003 -59.554 1.00 18.21 326 LYS A C 1
ATOM 2485 O O . LYS A 1 326 ? 25.105 -7.215 -59.452 1.00 18.38 326 LYS A O 1
ATOM 2491 N N . GLN A 1 327 ? 24.393 -5.216 -60.198 1.00 19.35 327 GLN A N 1
ATOM 2492 C CA . GLN A 1 327 ? 23.320 -5.776 -60.999 1.00 20.21 327 GLN A CA 1
ATOM 2493 C C . GLN A 1 327 ? 23.941 -6.301 -62.300 1.00 20.49 327 GLN A C 1
ATOM 2494 O O . GLN A 1 327 ? 24.407 -5.517 -63.131 1.00 20.93 327 GLN A O 1
ATOM 2500 N N . ILE A 1 328 ? 23.996 -7.625 -62.442 1.00 20.51 328 ILE A N 1
ATOM 2501 C CA . ILE A 1 328 ? 24.637 -8.254 -63.605 1.00 21.21 328 ILE A CA 1
ATOM 2502 C C . ILE A 1 328 ? 23.706 -8.211 -64.817 1.00 22.26 328 ILE A C 1
ATOM 2503 O O . ILE A 1 328 ? 24.133 -7.879 -65.929 1.00 22.32 328 ILE A O 1
ATOM 2508 N N . LYS A 1 329 ? 22.447 -8.572 -64.599 1.00 23.27 329 LYS A N 1
ATOM 2509 C CA . LYS A 1 329 ? 21.397 -8.453 -65.617 1.00 23.60 329 LYS A CA 1
ATOM 2510 C C . LYS A 1 329 ? 20.190 -7.821 -64.954 1.00 23.72 329 LYS A C 1
ATOM 2511 O O . LYS A 1 329 ? 19.619 -8.383 -64.013 1.00 23.11 329 LYS A O 1
ATOM 2517 N N . ALA A 1 330 ? 19.803 -6.639 -65.423 1.00 23.76 330 ALA A N 1
ATOM 2518 C CA . ALA A 1 330 ? 18.596 -5.994 -64.923 1.00 23.88 330 ALA A CA 1
ATOM 2519 C C . ALA A 1 330 ? 17.359 -6.834 -65.273 1.00 23.91 330 ALA A C 1
ATOM 2520 O O . ALA A 1 330 ? 17.406 -7.656 -66.203 1.00 23.98 330 ALA A O 1
ATOM 2522 N N . PRO A 1 331 ? 16.258 -6.663 -64.510 1.00 24.25 331 PRO A N 1
ATOM 2523 C CA . PRO A 1 331 ? 15.032 -7.412 -64.801 1.00 24.25 331 PRO A CA 1
ATOM 2524 C C . PRO A 1 331 ? 14.645 -7.287 -66.278 1.00 24.77 331 PRO A C 1
ATOM 2525 O O . PRO A 1 331 ? 14.636 -6.178 -66.821 1.00 24.27 331 PRO A O 1
ATOM 2529 N N . ALA A 1 332 ? 14.371 -8.432 -66.899 1.00 25.02 332 ALA A N 1
ATOM 2530 C CA . ALA A 1 332 ? 14.084 -8.549 -68.334 1.00 25.73 332 ALA A CA 1
ATOM 2531 C C . ALA A 1 332 ? 13.268 -9.829 -68.568 1.00 26.67 332 ALA A C 1
ATOM 2532 O O . ALA A 1 332 ? 13.260 -10.735 -67.722 1.00 26.27 332 ALA A O 1
ATOM 2534 N N . PRO A 1 333 ? 12.566 -9.917 -69.715 1.00 27.54 333 PRO A N 1
ATOM 2535 C CA . PRO A 1 333 ? 11.808 -11.144 -70.000 1.00 27.92 333 PRO A CA 1
ATOM 2536 C C . PRO A 1 333 ? 12.682 -12.391 -69.956 1.00 28.19 333 PRO A C 1
ATOM 2537 O O . PRO A 1 333 ? 13.836 -12.374 -70.401 1.00 27.96 333 PRO A O 1
ATOM 2541 N N . ILE A 1 334 ? 12.138 -13.457 -69.379 1.00 29.02 334 ILE A N 1
ATOM 2542 C CA . ILE A 1 334 ? 12.762 -14.768 -69.417 1.00 29.83 334 ILE A CA 1
ATOM 2543 C C . ILE A 1 334 ? 12.990 -15.159 -70.895 1.00 31.35 334 ILE A C 1
ATOM 2544 O O . ILE A 1 334 ? 12.086 -14.982 -71.722 1.00 31.63 334 ILE A O 1
ATOM 2549 N N . PRO A 1 335 ? 14.208 -15.645 -71.232 1.00 32.20 335 PRO A N 1
ATOM 2550 C CA . PRO A 1 335 ? 14.528 -16.103 -72.595 1.00 33.02 335 PRO A CA 1
ATOM 2551 C C . PRO A 1 335 ? 13.724 -17.342 -73.001 1.00 33.70 335 PRO A C 1
ATOM 2552 O O . PRO A 1 335 ? 13.675 -18.322 -72.247 1.00 34.62 335 PRO A O 1
ATOM 2556 N N . ASP B 1 2 ? 34.159 -45.950 -14.391 1.00 35.21 2 ASP B N 1
ATOM 2557 C CA . ASP B 1 2 ? 33.005 -46.894 -14.257 1.00 34.45 2 ASP B CA 1
ATOM 2558 C C . ASP B 1 2 ? 32.145 -46.512 -13.048 1.00 33.51 2 ASP B C 1
ATOM 2559 O O . ASP B 1 2 ? 32.573 -46.645 -11.899 1.00 33.26 2 ASP B O 1
ATOM 2564 N N . ALA B 1 3 ? 30.930 -46.046 -13.332 1.00 32.20 3 ALA B N 1
ATOM 2565 C CA . ALA B 1 3 ? 30.033 -45.480 -12.329 1.00 31.23 3 ALA B CA 1
ATOM 2566 C C . ALA B 1 3 ? 29.516 -46.507 -11.334 1.00 30.80 3 ALA B C 1
ATOM 2567 O O . ALA B 1 3 ? 29.190 -46.163 -10.208 1.00 29.54 3 ALA B O 1
ATOM 2569 N N . ASP B 1 4 ? 29.412 -47.764 -11.758 1.00 30.81 4 ASP B N 1
ATOM 2570 C CA . ASP B 1 4 ? 29.273 -48.851 -10.794 1.00 31.78 4 ASP B CA 1
ATOM 2571 C C . ASP B 1 4 ? 30.656 -48.789 -10.134 1.00 31.73 4 ASP B C 1
ATOM 2572 O O . ASP B 1 4 ? 31.635 -48.548 -10.828 1.00 33.72 4 ASP B O 1
ATOM 2577 N N . LYS B 1 5 ? 30.777 -48.968 -8.828 1.00 31.58 5 LYS B N 1
ATOM 2578 C CA . LYS B 1 5 ? 32.103 -48.852 -8.177 1.00 30.72 5 LYS B CA 1
ATOM 2579 C C . LYS B 1 5 ? 32.438 -47.464 -7.631 1.00 28.85 5 LYS B C 1
ATOM 2580 O O . LYS B 1 5 ? 33.308 -47.342 -6.773 1.00 29.02 5 LYS B O 1
ATOM 2586 N N . LEU B 1 6 ? 31.796 -46.415 -8.150 1.00 26.55 6 LEU B N 1
ATOM 2587 C CA . LEU B 1 6 ? 31.973 -45.082 -7.585 1.00 24.56 6 LEU B CA 1
ATOM 2588 C C . LEU B 1 6 ? 31.238 -45.020 -6.251 1.00 22.98 6 LEU B C 1
ATOM 2589 O O . LEU B 1 6 ? 30.192 -45.651 -6.097 1.00 21.33 6 LEU B O 1
ATOM 2594 N N . PRO B 1 7 ? 31.781 -44.260 -5.284 1.00 22.73 7 PRO B N 1
ATOM 2595 C CA . PRO B 1 7 ? 31.074 -44.087 -4.004 1.00 21.77 7 PRO B CA 1
ATOM 2596 C C . PRO B 1 7 ? 29.765 -43.324 -4.227 1.00 20.88 7 PRO B C 1
ATOM 2597 O O . PRO B 1 7 ? 29.679 -42.526 -5.160 1.00 20.50 7 PRO B O 1
ATOM 2601 N N . HIS B 1 8 ? 28.769 -43.585 -3.392 1.00 19.74 8 HIS B N 1
ATOM 2602 C CA . HIS B 1 8 ? 27.494 -42.887 -3.486 1.00 19.64 8 HIS B CA 1
ATOM 2603 C C . HIS B 1 8 ? 27.387 -41.867 -2.361 1.00 19.53 8 HIS B C 1
ATOM 2604 O O . HIS B 1 8 ? 27.943 -42.055 -1.259 1.00 20.49 8 HIS B O 1
ATOM 2611 N N . THR B 1 9 ? 26.675 -40.786 -2.631 1.00 18.42 9 THR B N 1
ATOM 2612 C CA . THR B 1 9 ? 26.332 -39.822 -1.590 1.00 18.67 9 THR B CA 1
ATOM 2613 C C . THR B 1 9 ? 24.840 -39.519 -1.707 1.00 18.55 9 THR B C 1
ATOM 2614 O O . THR B 1 9 ? 24.229 -39.794 -2.749 1.00 18.52 9 THR B O 1
ATOM 2618 N N . LYS B 1 10 ? 24.244 -39.019 -0.625 1.00 18.26 10 LYS B N 1
ATOM 2619 C CA . LYS B 1 10 ? 22.806 -38.761 -0.584 1.00 19.19 10 LYS B CA 1
ATOM 2620 C C . LYS B 1 10 ? 22.566 -37.300 -0.252 1.00 18.59 10 LYS B C 1
ATOM 2621 O O . LYS B 1 10 ? 23.190 -36.764 0.656 1.00 20.04 10 LYS B O 1
ATOM 2627 N N . VAL B 1 11 ? 21.673 -36.652 -0.994 1.00 16.99 11 VAL B N 1
ATOM 2628 C CA . VAL B 1 11 ? 21.361 -35.243 -0.729 1.00 16.44 11 VAL B CA 1
ATOM 2629 C C . VAL B 1 11 ? 19.945 -35.085 -0.199 1.00 16.12 11 VAL B C 1
ATOM 2630 O O . VAL B 1 11 ? 19.027 -35.718 -0.712 1.00 17.34 11 VAL B O 1
ATOM 2634 N N . THR B 1 12 ? 19.788 -34.251 0.833 1.00 16.81 12 THR B N 1
ATOM 2635 C CA . THR B 1 12 ? 18.476 -33.857 1.336 1.00 17.07 12 THR B CA 1
ATOM 2636 C C . THR B 1 12 ? 18.105 -32.557 0.632 1.00 15.85 12 THR B C 1
ATOM 2637 O O . THR B 1 12 ? 18.730 -31.507 0.852 1.00 15.59 12 THR B O 1
ATOM 2641 N N . LEU B 1 13 ? 17.113 -32.654 -0.238 1.00 14.98 13 LEU B N 1
ATOM 2642 C CA . LEU B 1 13 ? 16.659 -31.513 -1.031 1.00 15.40 13 LEU B CA 1
ATOM 2643 C C . LEU B 1 13 ? 15.952 -30.490 -0.142 1.00 15.72 13 LEU B C 1
ATOM 2644 O O . LEU B 1 13 ? 15.426 -30.839 0.921 1.00 15.64 13 LEU B O 1
ATOM 2649 N N . VAL B 1 14 ? 15.977 -29.216 -0.534 1.00 15.24 14 VAL B N 1
ATOM 2650 C CA . VAL B 1 14 ? 15.232 -28.191 0.212 1.00 16.36 14 VAL B CA 1
ATOM 2651 C C . VAL B 1 14 ? 14.307 -27.420 -0.743 1.00 16.08 14 VAL B C 1
ATOM 2652 O O . VAL B 1 14 ? 14.564 -27.375 -1.945 1.00 16.46 14 VAL B O 1
ATOM 2656 N N . ALA B 1 15 ? 13.221 -26.859 -0.222 1.00 16.03 15 ALA B N 1
ATOM 2657 C CA . ALA B 1 15 ? 12.274 -26.175 -1.104 1.00 14.60 15 ALA B CA 1
ATOM 2658 C C . ALA B 1 15 ? 12.779 -24.785 -1.539 1.00 13.99 15 ALA B C 1
ATOM 2659 O O . ALA B 1 15 ? 13.443 -24.092 -0.760 1.00 13.68 15 ALA B O 1
ATOM 2661 N N . PRO B 1 16 ? 12.489 -24.389 -2.801 1.00 12.95 16 PRO B N 1
ATOM 2662 C CA . PRO B 1 16 ? 12.821 -23.030 -3.284 1.00 12.61 16 PRO B CA 1
ATOM 2663 C C . PRO B 1 16 ? 12.208 -21.957 -2.375 1.00 12.71 16 PRO B C 1
ATOM 2664 O O . PRO B 1 16 ? 11.159 -22.204 -1.801 1.00 13.55 16 PRO B O 1
ATOM 2668 N N . PRO B 1 17 ? 12.829 -20.756 -2.291 1.00 12.38 17 PRO B N 1
ATOM 2669 C CA . PRO B 1 17 ? 13.978 -20.353 -3.107 1.00 11.40 17 PRO B CA 1
ATOM 2670 C C . PRO B 1 17 ? 15.340 -20.809 -2.579 1.00 11.44 17 PRO B C 1
ATOM 2671 O O . PRO B 1 17 ? 16.356 -20.525 -3.193 1.00 11.55 17 PRO B O 1
ATOM 2675 N N . GLN B 1 18 ? 15.360 -21.477 -1.433 1.00 11.16 18 GLN B N 1
ATOM 2676 C CA . GLN B 1 18 ? 16.625 -21.990 -0.922 1.00 11.61 18 GLN B CA 1
ATOM 2677 C C . GLN B 1 18 ? 17.167 -23.088 -1.854 1.00 11.28 18 GLN B C 1
ATOM 2678 O O . GLN B 1 18 ? 16.408 -23.671 -2.649 1.00 11.52 18 GLN B O 1
ATOM 2684 N N . VAL B 1 19 ? 18.474 -23.335 -1.740 1.00 10.65 19 VAL B N 1
ATOM 2685 C CA . VAL B 1 19 ? 19.162 -24.388 -2.485 1.00 11.84 19 VAL B CA 1
ATOM 2686 C C . VAL B 1 19 ? 19.939 -25.205 -1.458 1.00 11.59 19 VAL B C 1
ATOM 2687 O O . VAL B 1 19 ? 20.538 -24.646 -0.529 1.00 11.54 19 VAL B O 1
ATOM 2691 N N . HIS B 1 20 ? 19.886 -26.524 -1.589 1.00 11.31 20 HIS B N 1
ATOM 2692 C CA . HIS B 1 20 ? 20.540 -27.392 -0.603 1.00 11.51 20 HIS B CA 1
ATOM 2693 C C . HIS B 1 20 ? 22.031 -27.058 -0.451 1.00 12.17 20 HIS B C 1
ATOM 2694 O O . HIS B 1 20 ? 22.686 -26.629 -1.424 1.00 11.72 20 HIS B O 1
ATOM 2701 N N . PRO B 1 21 ? 22.589 -27.210 0.771 1.00 13.08 21 PRO B N 1
ATOM 2702 C CA . PRO B 1 21 ? 24.021 -26.903 0.896 1.00 13.17 21 PRO B CA 1
ATOM 2703 C C . PRO B 1 21 ? 24.907 -27.779 -0.010 1.00 12.79 21 PRO B C 1
ATOM 2704 O O . PRO B 1 21 ? 24.615 -28.956 -0.249 1.00 13.54 21 PRO B O 1
ATOM 2708 N N . HIS B 1 22 ? 25.949 -27.164 -0.545 1.00 13.29 22 HIS B N 1
ATOM 2709 C CA . HIS B 1 22 ? 26.873 -27.782 -1.510 1.00 13.41 22 HIS B CA 1
ATOM 2710 C C . HIS B 1 22 ? 28.193 -27.018 -1.264 1.00 14.47 22 HIS B C 1
ATOM 2711 O O . HIS B 1 22 ? 28.190 -25.827 -0.980 1.00 15.52 22 HIS B O 1
ATOM 2718 N N . GLU B 1 23 ? 29.349 -27.633 -1.437 1.00 15.40 23 GLU B N 1
ATOM 2719 C CA . GLU B 1 23 ? 30.499 -27.179 -2.204 1.00 14.58 23 GLU B CA 1
ATOM 2720 C C . GLU B 1 23 ? 30.465 -26.461 -3.533 1.00 13.68 23 GLU B C 1
ATOM 2721 O O . GLU B 1 23 ? 29.822 -26.917 -4.445 1.00 13.52 23 GLU B O 1
ATOM 2727 N N . GLN B 1 24 ? 31.220 -25.364 -3.622 1.00 13.07 24 GLN B N 1
ATOM 2728 C CA . GLN B 1 24 ? 31.496 -24.782 -4.937 1.00 13.14 24 GLN B CA 1
ATOM 2729 C C . GLN B 1 24 ? 32.742 -25.503 -5.453 1.00 14.33 24 GLN B C 1
ATOM 2730 O O . GLN B 1 24 ? 32.623 -26.609 -5.981 1.00 15.80 24 GLN B O 1
ATOM 2736 N N . ALA B 1 25 ? 33.935 -24.952 -5.254 1.00 14.81 25 ALA B N 1
ATOM 2737 C CA . ALA B 1 25 ? 35.134 -25.747 -5.557 1.00 15.47 25 ALA B CA 1
ATOM 2738 C C . ALA B 1 25 ? 35.194 -26.943 -4.609 1.00 15.80 25 ALA B C 1
ATOM 2739 O O . ALA B 1 25 ? 34.830 -26.838 -3.419 1.00 16.17 25 ALA B O 1
ATOM 2741 N N . THR B 1 26 ? 35.605 -28.094 -5.132 1.00 15.70 26 THR B N 1
ATOM 2742 C CA . THR B 1 26 ? 35.672 -29.293 -4.293 1.00 15.85 26 THR B CA 1
ATOM 2743 C C . THR B 1 26 ? 36.946 -30.065 -4.554 1.00 15.79 26 THR B C 1
ATOM 2744 O O . THR B 1 26 ? 37.450 -30.067 -5.674 1.00 14.95 26 THR B O 1
ATOM 2748 N N . LYS B 1 27 ? 37.420 -30.740 -3.510 1.00 15.86 27 LYS B N 1
ATOM 2749 C CA . LYS B 1 27 ? 38.516 -31.692 -3.651 1.00 16.96 27 LYS B CA 1
ATOM 2750 C C . LYS B 1 27 ? 38.022 -33.114 -3.862 1.00 16.99 27 LYS B C 1
ATOM 2751 O O . LYS B 1 27 ? 38.829 -34.006 -4.114 1.00 16.23 27 LYS B O 1
ATOM 2757 N N . SER B 1 28 ? 36.715 -33.332 -3.759 1.00 16.68 28 SER B N 1
ATOM 2758 C CA . SER B 1 28 ? 36.151 -34.654 -4.054 1.00 17.57 28 SER B CA 1
ATOM 2759 C C . SER B 1 28 ? 36.248 -34.990 -5.548 1.00 17.26 28 SER B C 1
ATOM 2760 O O . SER B 1 28 ? 36.237 -34.096 -6.412 1.00 17.05 28 SER B O 1
ATOM 2763 N N . GLY B 1 29 ? 36.351 -36.277 -5.867 1.00 16.93 29 GLY B N 1
ATOM 2764 C CA . GLY B 1 29 ? 36.295 -36.705 -7.262 1.00 16.55 29 GLY B CA 1
ATOM 2765 C C . GLY B 1 29 ? 34.859 -37.080 -7.568 1.00 15.96 29 GLY B C 1
ATOM 2766 O O . GLY B 1 29 ? 34.013 -36.957 -6.697 1.00 15.86 29 GLY B O 1
ATOM 2767 N N . PRO B 1 30 ? 34.583 -37.566 -8.794 1.00 15.85 30 PRO B N 1
ATOM 2768 C CA . PRO B 1 30 ? 33.221 -37.972 -9.148 1.00 15.48 30 PRO B CA 1
ATOM 2769 C C . PRO B 1 30 ? 32.584 -38.914 -8.141 1.00 15.20 30 PRO B C 1
ATOM 2770 O O . PRO B 1 30 ? 33.251 -39.817 -7.583 1.00 15.07 30 PRO B O 1
ATOM 2774 N N . LYS B 1 31 ? 31.291 -38.721 -7.945 1.00 15.06 31 LYS B N 1
ATOM 2775 C CA . LYS B 1 31 ? 30.486 -39.629 -7.132 1.00 15.37 31 LYS B CA 1
ATOM 2776 C C . LYS B 1 31 ? 29.120 -39.840 -7.775 1.00 14.54 31 LYS B C 1
ATOM 2777 O O . LYS B 1 31 ? 28.722 -39.097 -8.679 1.00 14.89 31 LYS B O 1
ATOM 2783 N N . VAL B 1 32 ? 28.411 -40.857 -7.315 1.00 14.19 32 VAL B N 1
ATOM 2784 C CA . VAL B 1 32 ? 27.016 -41.020 -7.711 1.00 14.32 32 VAL B CA 1
ATOM 2785 C C . VAL B 1 32 ? 26.206 -40.321 -6.641 1.00 14.80 32 VAL B C 1
ATOM 2786 O O . VAL B 1 32 ? 26.196 -40.750 -5.476 1.00 15.12 32 VAL B O 1
ATOM 2790 N N . VAL B 1 33 ? 25.548 -39.230 -7.035 1.00 13.54 33 VAL B N 1
ATOM 2791 C CA . VAL B 1 33 ? 24.767 -38.415 -6.098 1.00 13.58 33 VAL B CA 1
ATOM 2792 C C . VAL B 1 33 ? 23.297 -38.801 -6.197 1.00 14.04 33 VAL B C 1
ATOM 2793 O O . VAL B 1 33 ? 22.692 -38.677 -7.276 1.00 13.78 33 VAL B O 1
ATOM 2797 N N . GLU B 1 34 ? 22.747 -39.297 -5.075 1.00 13.62 34 GLU B N 1
ATOM 2798 C CA . GLU B 1 34 ? 21.374 -39.818 -5.045 1.00 14.79 34 GLU B CA 1
ATOM 2799 C C . GLU B 1 34 ? 20.383 -38.765 -4.599 1.00 14.13 34 GLU B C 1
ATOM 2800 O O . GLU B 1 34 ? 20.576 -38.141 -3.559 1.00 13.31 34 GLU B O 1
ATOM 2806 N N . PHE B 1 35 ? 19.310 -38.618 -5.382 1.00 13.40 35 PHE B N 1
ATOM 2807 C CA . PHE B 1 35 ? 18.181 -37.721 -5.067 1.00 13.89 35 PHE B CA 1
ATOM 2808 C C . PHE B 1 35 ? 16.877 -38.508 -5.216 1.00 13.92 35 PHE B C 1
ATOM 2809 O O . PHE B 1 35 ? 16.791 -39.447 -6.019 1.00 14.01 35 PHE B O 1
ATOM 2817 N N . THR B 1 36 ? 15.872 -38.109 -4.446 1.00 13.92 36 THR B N 1
ATOM 2818 C CA . THR B 1 36 ? 14.523 -38.640 -4.608 1.00 14.73 36 THR B CA 1
ATOM 2819 C C . THR B 1 36 ? 13.580 -37.473 -4.764 1.00 14.62 36 THR B C 1
ATOM 2820 O O . THR B 1 36 ? 13.686 -36.491 -4.035 1.00 15.32 36 THR B O 1
ATOM 2824 N N . MET B 1 37 ? 12.666 -37.579 -5.716 1.00 13.95 37 MET B N 1
ATOM 2825 C CA . MET B 1 37 ? 11.565 -36.621 -5.803 1.00 14.62 37 MET B CA 1
ATOM 2826 C C . MET B 1 37 ? 10.272 -37.357 -5.970 1.00 14.56 37 MET B C 1
ATOM 2827 O O . MET B 1 37 ? 10.207 -38.371 -6.657 1.00 15.26 37 MET B O 1
ATOM 2832 N N . THR B 1 38 ? 9.232 -36.816 -5.352 1.00 15.05 38 THR B N 1
ATOM 2833 C CA . THR B 1 38 ? 7.917 -37.434 -5.354 1.00 15.23 38 THR B CA 1
ATOM 2834 C C . THR B 1 38 ? 6.964 -36.450 -6.005 1.00 14.61 38 THR B C 1
ATOM 2835 O O . THR B 1 38 ? 6.890 -35.287 -5.592 1.00 15.45 38 THR B O 1
ATOM 2839 N N . ILE B 1 39 ? 6.216 -36.921 -6.996 1.00 14.23 39 ILE B N 1
ATOM 2840 C CA . ILE B 1 39 ? 5.304 -36.055 -7.737 1.00 14.52 39 ILE B CA 1
ATOM 2841 C C . ILE B 1 39 ? 4.055 -35.772 -6.908 1.00 14.76 39 ILE B C 1
ATOM 2842 O O . ILE B 1 39 ? 3.497 -36.691 -6.287 1.00 13.49 39 ILE B O 1
ATOM 2847 N N . GLU B 1 40 ? 3.622 -34.511 -6.899 1.00 14.20 40 GLU B N 1
ATOM 2848 C CA . GLU B 1 40 ? 2.365 -34.147 -6.258 1.00 15.93 40 GLU B CA 1
ATOM 2849 C C . GLU B 1 40 ? 1.499 -33.288 -7.171 1.00 15.29 40 GLU B C 1
ATOM 2850 O O . GLU B 1 40 ? 1.880 -32.168 -7.516 1.00 14.94 40 GLU B O 1
ATOM 2856 N N . GLU B 1 41 ? 0.349 -33.834 -7.577 1.00 14.83 41 GLU B N 1
ATOM 2857 C CA . GLU B 1 41 ? -0.699 -33.073 -8.266 1.00 14.72 41 GLU B CA 1
ATOM 2858 C C . GLU B 1 41 ? -1.544 -32.453 -7.168 1.00 15.15 41 GLU B C 1
ATOM 2859 O O . GLU B 1 41 ? -1.958 -33.157 -6.240 1.00 15.31 41 GLU B O 1
ATOM 2865 N N . LYS B 1 42 ? -1.767 -31.144 -7.228 1.00 15.00 42 LYS B N 1
ATOM 2866 C CA . LYS B 1 42 ? -2.583 -30.493 -6.207 1.00 15.26 42 LYS B CA 1
ATOM 2867 C C . LYS B 1 42 ? -3.168 -29.199 -6.686 1.00 15.72 42 LYS B C 1
ATOM 2868 O O . LYS B 1 42 ? -2.594 -28.548 -7.551 1.00 15.49 42 LYS B O 1
ATOM 2874 N N . LYS B 1 43 ? -4.321 -28.829 -6.131 1.00 15.13 43 LYS B N 1
ATOM 2875 C CA . LYS B 1 43 ? -4.906 -27.538 -6.419 1.00 15.86 43 LYS B CA 1
ATOM 2876 C C . LYS B 1 43 ? -4.193 -26.475 -5.595 1.00 16.22 43 LYS B C 1
ATOM 2877 O O . LYS B 1 43 ? -4.069 -26.615 -4.374 1.00 16.57 43 LYS B O 1
ATOM 2883 N N . MET B 1 44 ? -3.691 -25.438 -6.257 1.00 15.99 44 MET B N 1
ATOM 2884 C CA . MET B 1 44 ? -2.910 -24.407 -5.575 1.00 16.77 44 MET B CA 1
ATOM 2885 C C . MET B 1 44 ? -3.541 -23.036 -5.745 1.00 15.79 44 MET B C 1
ATOM 2886 O O . MET B 1 44 ? -4.093 -22.745 -6.806 1.00 15.78 44 MET B O 1
ATOM 2891 N N . VAL B 1 45 ? -3.454 -22.201 -4.706 1.00 14.95 45 VAL B N 1
ATOM 2892 C CA . VAL B 1 45 ? -3.884 -20.804 -4.809 1.00 14.26 45 VAL B CA 1
ATOM 2893 C C . VAL B 1 45 ? -2.717 -19.932 -5.292 1.00 14.97 45 VAL B C 1
ATOM 2894 O O . VAL B 1 45 ? -1.685 -19.829 -4.619 1.00 14.07 45 VAL B O 1
ATOM 2898 N N . ILE B 1 46 ? -2.894 -19.300 -6.451 1.00 14.22 46 ILE B N 1
ATOM 2899 C CA . ILE B 1 46 ? -1.774 -18.620 -7.118 1.00 15.82 46 ILE B CA 1
ATOM 2900 C C . ILE B 1 46 ? -1.747 -17.078 -6.984 1.00 17.08 46 ILE B C 1
ATOM 2901 O O . ILE B 1 46 ? -0.873 -16.395 -7.570 1.00 15.74 46 ILE B O 1
ATOM 2906 N N . ASP B 1 47 ? -2.700 -16.537 -6.219 1.00 18.90 47 ASP B N 1
ATOM 2907 C CA . ASP B 1 47 ? -2.694 -15.111 -5.848 1.00 21.45 47 ASP B CA 1
ATOM 2908 C C . ASP B 1 47 ? -3.372 -14.849 -4.494 1.00 22.62 47 ASP B C 1
ATOM 2909 O O . ASP B 1 47 ? -3.892 -15.778 -3.878 1.00 22.42 47 ASP B O 1
ATOM 2914 N N . ASP B 1 48 ? -3.326 -13.599 -4.028 1.00 24.07 48 ASP B N 1
ATOM 2915 C CA . ASP B 1 48 ? -3.897 -13.209 -2.727 1.00 26.17 48 ASP B CA 1
ATOM 2916 C C . ASP B 1 48 ? -5.409 -13.010 -2.805 1.00 26.62 48 ASP B C 1
ATOM 2917 O O . ASP B 1 48 ? -6.075 -12.748 -1.796 1.00 26.42 48 ASP B O 1
ATOM 2922 N N . LYS B 1 49 ? -5.925 -13.131 -4.024 1.00 27.13 49 LYS B N 1
ATOM 2923 C CA . LYS B 1 49 ? -7.346 -13.003 -4.332 1.00 28.09 49 LYS B CA 1
ATOM 2924 C C . LYS B 1 49 ? -8.080 -14.341 -4.226 1.00 27.10 49 LYS B C 1
ATOM 2925 O O . LYS B 1 49 ? -9.306 -14.368 -4.237 1.00 28.39 49 LYS B O 1
ATOM 2931 N N . GLY B 1 50 ? -7.335 -15.449 -4.144 1.00 26.17 50 GLY B N 1
ATOM 2932 C CA . GLY B 1 50 ? -7.938 -16.793 -4.097 1.00 24.17 50 GLY B CA 1
ATOM 2933 C C . GLY B 1 50 ? -8.095 -17.582 -5.400 1.00 23.07 50 GLY B C 1
ATOM 2934 O O . GLY B 1 50 ? -8.724 -18.644 -5.431 1.00 23.94 50 GLY B O 1
ATOM 2935 N N . THR B 1 51 ? -7.522 -17.077 -6.486 1.00 21.49 51 THR B N 1
ATOM 2936 C CA . THR B 1 51 ? -7.522 -17.798 -7.759 1.00 19.63 51 THR B CA 1
ATOM 2937 C C . THR B 1 51 ? -6.741 -19.115 -7.659 1.00 18.16 51 THR B C 1
ATOM 2938 O O . THR B 1 51 ? -5.645 -19.135 -7.113 1.00 17.50 51 THR B O 1
ATOM 2942 N N . THR B 1 52 ? -7.309 -20.188 -8.209 1.00 17.17 52 THR B N 1
ATOM 2943 C CA . THR B 1 52 ? -6.704 -21.519 -8.144 1.00 16.15 52 THR B CA 1
ATOM 2944 C C . THR B 1 52 ? -6.189 -22.049 -9.482 1.00 15.76 52 THR B C 1
ATOM 2945 O O . THR B 1 52 ? -6.719 -21.719 -10.559 1.00 15.56 52 THR B O 1
ATOM 2949 N N . LEU B 1 53 ? -5.165 -22.889 -9.381 1.00 14.80 53 LEU B N 1
ATOM 2950 C CA . LEU B 1 53 ? -4.601 -23.633 -10.484 1.00 14.80 53 LEU B CA 1
ATOM 2951 C C . LEU B 1 53 ? -4.661 -25.107 -10.142 1.00 14.61 53 LEU B C 1
ATOM 2952 O O . LEU B 1 53 ? -4.273 -25.503 -9.034 1.00 14.63 53 LEU B O 1
ATOM 2957 N N . GLN B 1 54 ? -5.115 -25.927 -11.086 1.00 13.91 54 GLN B N 1
ATOM 2958 C CA . GLN B 1 54 ? -4.920 -27.374 -10.966 1.00 14.39 54 GLN B CA 1
ATOM 2959 C C . GLN B 1 54 ? -3.472 -27.707 -11.362 1.00 14.48 54 GLN B C 1
ATOM 2960 O O . GLN B 1 54 ? -3.137 -27.807 -12.555 1.00 14.66 54 GLN B O 1
ATOM 2966 N N . ALA B 1 55 ? -2.613 -27.838 -10.349 1.00 14.36 55 ALA B N 1
ATOM 2967 C CA . ALA B 1 55 ? -1.154 -27.826 -10.546 1.00 14.04 55 ALA B CA 1
ATOM 2968 C C . ALA B 1 55 ? -0.570 -29.232 -10.506 1.00 14.33 55 ALA B C 1
ATOM 2969 O O . ALA B 1 55 ? -1.190 -30.160 -9.985 1.00 13.97 55 ALA B O 1
ATOM 2971 N N . MET B 1 56 ? 0.626 -29.384 -11.065 1.00 13.85 56 MET B N 1
ATOM 2972 C CA . MET B 1 56 ? 1.371 -30.635 -10.973 1.00 14.33 56 MET B CA 1
ATOM 2973 C C . MET B 1 56 ? 2.781 -30.229 -10.606 1.00 14.10 56 MET B C 1
ATOM 2974 O O . MET B 1 56 ? 3.318 -29.279 -11.186 1.00 13.24 56 MET B O 1
ATOM 2979 N N . THR B 1 57 ? 3.370 -30.938 -9.645 1.00 13.24 57 THR B N 1
ATOM 2980 C CA . THR B 1 57 ? 4.673 -30.540 -9.125 1.00 13.55 57 THR B CA 1
ATOM 2981 C C . THR B 1 57 ? 5.599 -31.697 -8.844 1.00 12.98 57 THR B C 1
ATOM 2982 O O . THR B 1 57 ? 5.152 -32.816 -8.567 1.00 12.76 57 THR B O 1
ATOM 2986 N N . PHE B 1 58 ? 6.902 -31.408 -8.896 1.00 12.33 58 PHE B N 1
ATOM 2987 C CA . PHE B 1 58 ? 7.917 -32.266 -8.326 1.00 11.89 58 PHE B CA 1
ATOM 2988 C C . PHE B 1 58 ? 8.127 -31.822 -6.868 1.00 12.73 58 PHE B C 1
ATOM 2989 O O . PHE B 1 58 ? 8.437 -30.641 -6.592 1.00 13.59 58 PHE B O 1
ATOM 2997 N N . ASN B 1 59 ? 7.958 -32.760 -5.945 1.00 12.95 59 ASN B N 1
ATOM 2998 C CA . ASN B 1 59 ? 8.218 -32.524 -4.512 1.00 14.36 59 ASN B CA 1
ATOM 2999 C C . ASN B 1 59 ? 7.321 -31.486 -3.817 1.00 14.99 59 ASN B C 1
ATOM 3000 O O . ASN B 1 59 ? 7.673 -30.985 -2.738 1.00 16.52 59 ASN B O 1
ATOM 3005 N N . GLY B 1 60 ? 6.167 -31.172 -4.406 1.00 15.26 60 GLY B N 1
ATOM 3006 C CA . GLY B 1 60 ? 5.204 -30.261 -3.770 1.00 16.30 60 GLY B CA 1
ATOM 3007 C C . GLY B 1 60 ? 5.393 -28.775 -4.042 1.00 15.74 60 GLY B C 1
ATOM 3008 O O . GLY B 1 60 ? 4.639 -27.956 -3.531 1.00 17.17 60 GLY B O 1
ATOM 3009 N N . SER B 1 61 ? 6.384 -28.412 -4.855 1.00 15.63 61 SER B N 1
ATOM 3010 C CA . SER B 1 61 ? 6.684 -26.984 -5.071 1.00 15.27 61 SER B CA 1
ATOM 3011 C C . SER B 1 61 ? 6.755 -26.649 -6.546 1.00 14.66 61 SER B C 1
ATOM 3012 O O . SER B 1 61 ? 7.062 -27.513 -7.369 1.00 14.85 61 SER B O 1
ATOM 3015 N N . MET B 1 62 ? 6.488 -25.385 -6.863 1.00 15.39 62 MET B N 1
ATOM 3016 C CA . MET B 1 62 ? 6.806 -24.805 -8.185 1.00 15.97 62 MET B CA 1
ATOM 3017 C C . MET B 1 62 ? 7.838 -23.708 -7.932 1.00 14.39 62 MET B C 1
ATOM 3018 O O . MET B 1 62 ? 7.555 -22.784 -7.185 1.00 14.16 62 MET B O 1
ATOM 3023 N N . PRO B 1 63 ? 9.067 -23.835 -8.481 1.00 13.02 63 PRO B N 1
ATOM 3024 C CA . PRO B 1 63 ? 9.611 -24.954 -9.243 1.00 12.01 63 PRO B CA 1
ATOM 3025 C C . PRO B 1 63 ? 9.867 -26.112 -8.287 1.00 11.76 63 PRO B C 1
ATOM 3026 O O . PRO B 1 63 ? 9.782 -25.933 -7.054 1.00 11.40 63 PRO B O 1
ATOM 3030 N N . GLY B 1 64 ? 10.183 -27.272 -8.846 1.00 11.34 64 GLY B N 1
ATOM 3031 C CA . GLY B 1 64 ? 10.757 -28.345 -8.054 1.00 12.05 64 GLY B CA 1
ATOM 3032 C C . GLY B 1 64 ? 12.076 -27.879 -7.454 1.00 11.40 64 GLY B C 1
ATOM 3033 O O . GLY B 1 64 ? 12.616 -26.819 -7.832 1.00 11.56 64 GLY B O 1
ATOM 3034 N N . PRO B 1 65 ? 12.596 -28.646 -6.484 1.00 11.94 65 PRO B N 1
ATOM 3035 C CA . PRO B 1 65 ? 13.832 -28.261 -5.823 1.00 11.96 65 PRO B CA 1
ATOM 3036 C C . PRO B 1 65 ? 14.992 -28.219 -6.821 1.00 11.47 65 PRO B C 1
ATOM 3037 O O . PRO B 1 65 ? 15.001 -28.999 -7.783 1.00 11.72 65 PRO B O 1
ATOM 3041 N N . THR B 1 66 ? 15.980 -27.373 -6.549 1.00 11.23 66 THR B N 1
ATOM 3042 C CA . THR B 1 66 ? 17.217 -27.372 -7.338 1.00 10.94 66 THR B CA 1
ATOM 3043 C C . THR B 1 66 ? 18.150 -28.470 -6.842 1.00 11.46 66 THR B C 1
ATOM 3044 O O . THR B 1 66 ? 18.380 -28.585 -5.640 1.00 11.33 66 THR B O 1
ATOM 3048 N N . LEU B 1 67 ? 18.665 -29.269 -7.780 1.00 11.16 67 LEU B N 1
ATOM 3049 C CA . LEU B 1 67 ? 19.621 -30.347 -7.466 1.00 11.68 67 LEU B CA 1
ATOM 3050 C C . LEU B 1 67 ? 21.015 -29.847 -7.857 1.00 11.89 67 LEU B C 1
ATOM 3051 O O . LEU B 1 67 ? 21.169 -29.408 -8.988 1.00 11.81 67 LEU B O 1
ATOM 3056 N N . VAL B 1 68 ? 22.014 -29.923 -6.967 1.00 11.03 68 VAL B N 1
ATOM 3057 C CA . VAL B 1 68 ? 23.402 -29.410 -7.244 1.00 11.00 68 VAL B CA 1
ATOM 3058 C C . VAL B 1 68 ? 24.236 -30.695 -7.218 1.00 10.94 68 VAL B C 1
ATOM 3059 O O . VAL B 1 68 ? 24.407 -31.326 -6.175 1.00 10.49 68 VAL B O 1
ATOM 3063 N N . VAL B 1 69 ? 24.875 -31.034 -8.318 1.00 11.15 69 VAL B N 1
ATOM 3064 C CA . VAL B 1 69 ? 26.205 -31.637 -8.357 1.00 10.69 69 VAL B CA 1
ATOM 3065 C C . VAL B 1 69 ? 27.401 -30.921 -8.994 1.00 10.51 69 VAL B C 1
ATOM 3066 O O . VAL B 1 69 ? 27.345 -29.724 -9.282 1.00 11.07 69 VAL B O 1
ATOM 3070 N N . HIS B 1 70 ? 28.482 -31.680 -9.168 1.00 10.77 70 HIS B N 1
ATOM 3071 C CA . HIS B 1 70 ? 29.661 -31.184 -9.871 1.00 10.90 70 HIS B CA 1
ATOM 3072 C C . HIS B 1 70 ? 29.866 -31.915 -11.200 1.00 11.71 70 HIS B C 1
ATOM 3073 O O . HIS B 1 70 ? 29.502 -33.080 -11.332 1.00 11.95 70 HIS B O 1
ATOM 3080 N N . GLU B 1 71 ? 30.480 -31.229 -12.153 1.00 11.86 71 GLU B N 1
ATOM 3081 C CA . GLU B 1 71 ? 30.780 -31.798 -13.465 1.00 13.42 71 GLU B CA 1
ATOM 3082 C C . GLU B 1 71 ? 31.533 -33.115 -13.292 1.00 12.58 71 GLU B C 1
ATOM 3083 O O . GLU B 1 71 ? 32.534 -33.158 -12.569 1.00 13.14 71 GLU B O 1
ATOM 3089 N N . GLY B 1 72 ? 31.041 -34.183 -13.923 1.00 12.71 72 GLY B N 1
ATOM 3090 C CA . GLY B 1 72 ? 31.652 -35.516 -13.809 1.00 13.49 72 GLY B CA 1
ATOM 3091 C C . GLY B 1 72 ? 30.990 -36.440 -12.798 1.00 13.35 72 GLY B C 1
ATOM 3092 O O . GLY B 1 72 ? 31.209 -37.662 -12.837 1.00 14.14 72 GLY B O 1
ATOM 3093 N N . ASP B 1 73 ? 30.178 -35.868 -11.896 1.00 13.11 73 ASP B N 1
ATOM 3094 C CA . ASP B 1 73 ? 29.310 -36.661 -11.030 1.00 12.88 73 ASP B CA 1
ATOM 3095 C C . ASP B 1 73 ? 28.224 -37.365 -11.864 1.00 13.10 73 ASP B C 1
ATOM 3096 O O . ASP B 1 73 ? 27.935 -36.956 -12.999 1.00 12.28 73 ASP B O 1
ATOM 3101 N N . TYR B 1 74 ? 27.629 -38.408 -11.283 1.00 12.33 74 TYR B N 1
ATOM 3102 C CA . TYR B 1 74 ? 26.450 -39.031 -11.858 1.00 13.10 74 TYR B CA 1
ATOM 3103 C C . TYR B 1 74 ? 25.286 -38.688 -10.954 1.00 13.48 74 TYR B C 1
ATOM 3104 O O . TYR B 1 74 ? 25.407 -38.730 -9.736 1.00 15.47 74 TYR B O 1
ATOM 3113 N N . VAL B 1 75 ? 24.180 -38.284 -11.558 1.00 12.94 75 VAL B N 1
ATOM 3114 C CA . VAL B 1 75 ? 22.940 -38.029 -10.843 1.00 13.01 75 VAL B CA 1
ATOM 3115 C C . VAL B 1 75 ? 22.151 -39.333 -10.858 1.00 13.40 75 VAL B C 1
ATOM 3116 O O . VAL B 1 75 ? 21.925 -39.908 -11.929 1.00 13.49 75 VAL B O 1
ATOM 3120 N N . GLN B 1 76 ? 21.725 -39.796 -9.687 1.00 12.85 76 GLN B N 1
ATOM 3121 C CA . GLN B 1 76 ? 20.868 -40.973 -9.603 1.00 13.69 76 GLN B CA 1
ATOM 3122 C C . GLN B 1 76 ? 19.568 -40.587 -8.921 1.00 13.57 76 GLN B C 1
ATOM 3123 O O . GLN B 1 76 ? 19.513 -40.444 -7.689 1.00 13.57 76 GLN B O 1
ATOM 3129 N N . LEU B 1 77 ? 18.531 -40.402 -9.739 1.00 12.94 77 LEU B N 1
ATOM 3130 C CA . LEU B 1 77 ? 17.235 -39.950 -9.248 1.00 13.41 77 LEU B CA 1
ATOM 3131 C C . LEU B 1 77 ? 16.251 -41.086 -9.112 1.00 13.96 77 LEU B C 1
ATOM 3132 O O . LEU B 1 77 ? 16.024 -41.827 -10.077 1.00 14.37 77 LEU B O 1
ATOM 3137 N N . THR B 1 78 ? 15.652 -41.210 -7.925 1.00 13.35 78 THR B N 1
ATOM 3138 C CA . THR B 1 78 ? 14.483 -42.057 -7.752 1.00 14.04 78 THR B CA 1
ATOM 3139 C C . THR B 1 78 ? 13.269 -41.168 -7.892 1.00 13.79 78 THR B C 1
ATOM 3140 O O . THR B 1 78 ? 13.096 -40.217 -7.117 1.00 14.08 78 THR B O 1
ATOM 3144 N N . LEU B 1 79 ? 12.450 -41.447 -8.901 1.00 13.32 79 LEU B N 1
ATOM 3145 C CA . LEU B 1 79 ? 11.243 -40.665 -9.157 1.00 13.87 79 LEU B CA 1
ATOM 3146 C C . LEU B 1 79 ? 10.034 -41.500 -8.756 1.00 14.30 79 LEU B C 1
ATOM 3147 O O . LEU B 1 79 ? 9.816 -42.586 -9.314 1.00 15.08 79 LEU B O 1
ATOM 3152 N N . VAL B 1 80 ? 9.258 -40.986 -7.802 1.00 14.14 80 VAL B N 1
ATOM 3153 C CA . VAL B 1 80 ? 8.056 -41.682 -7.322 1.00 14.90 80 VAL B CA 1
ATOM 3154 C C . VAL B 1 80 ? 6.771 -40.936 -7.684 1.00 14.59 80 VAL B C 1
ATOM 3155 O O . VAL B 1 80 ? 6.666 -39.733 -7.493 1.00 14.06 80 VAL B O 1
ATOM 3159 N N . ASN B 1 81 ? 5.823 -41.675 -8.257 1.00 14.55 81 ASN B N 1
ATOM 3160 C CA . ASN B 1 81 ? 4.514 -41.143 -8.613 1.00 14.65 81 ASN B CA 1
ATOM 3161 C C . ASN B 1 81 ? 3.492 -41.855 -7.739 1.00 15.09 81 ASN B C 1
ATOM 3162 O O . ASN B 1 81 ? 3.000 -42.910 -8.134 1.00 15.68 81 ASN B O 1
ATOM 3167 N N . PRO B 1 82 ? 3.181 -41.294 -6.560 1.00 15.87 82 PRO B N 1
ATOM 3168 C CA . PRO B 1 82 ? 2.251 -41.952 -5.633 1.00 16.24 82 PRO B CA 1
ATOM 3169 C C . PRO B 1 82 ? 0.921 -42.315 -6.257 1.00 16.95 82 PRO B C 1
ATOM 3170 O O . PRO B 1 82 ? 0.442 -41.645 -7.170 1.00 17.04 82 PRO B O 1
ATOM 3174 N N . ALA B 1 83 ? 0.312 -43.368 -5.717 1.00 17.42 83 ALA B N 1
ATOM 3175 C CA . ALA B 1 83 ? -1.009 -43.811 -6.121 1.00 18.31 83 ALA B CA 1
ATOM 3176 C C . ALA B 1 83 ? -2.074 -42.721 -6.045 1.00 18.23 83 ALA B C 1
ATOM 3177 O O . ALA B 1 83 ? -3.052 -42.770 -6.775 1.00 18.66 83 ALA B O 1
ATOM 3179 N N . THR B 1 84 ? -1.878 -41.737 -5.169 1.00 18.59 84 THR B N 1
ATOM 3180 C CA . THR B 1 84 ? -2.825 -40.637 -5.032 1.00 19.25 84 THR B CA 1
ATOM 3181 C C . THR B 1 84 ? -3.051 -39.827 -6.311 1.00 18.11 84 THR B C 1
ATOM 3182 O O . THR B 1 84 ? -4.143 -39.320 -6.538 1.00 18.40 84 THR B O 1
ATOM 3186 N N . ASN B 1 85 ? -2.000 -39.691 -7.118 1.00 17.14 85 ASN B N 1
ATOM 3187 C CA . ASN B 1 85 ? -2.050 -38.968 -8.402 1.00 16.83 85 ASN B CA 1
ATOM 3188 C C . ASN B 1 85 ? -2.916 -39.635 -9.476 1.00 16.80 85 ASN B C 1
ATOM 3189 O O . ASN B 1 85 ? -3.230 -40.830 -9.386 1.00 16.85 85 ASN B O 1
ATOM 3194 N N . ALA B 1 86 ? -3.302 -38.839 -10.480 1.00 16.35 86 ALA B N 1
ATOM 3195 C CA . ALA B 1 86 ? -4.188 -39.268 -11.562 1.00 16.33 86 ALA B CA 1
ATOM 3196 C C . ALA B 1 86 ? -3.447 -39.536 -12.883 1.00 16.64 86 ALA B C 1
ATOM 3197 O O . ALA B 1 86 ? -3.893 -40.343 -13.712 1.00 16.12 86 ALA B O 1
ATOM 3199 N N . MET B 1 87 ? -2.334 -38.832 -13.083 1.00 16.44 87 MET B N 1
ATOM 3200 C CA . MET B 1 87 ? -1.659 -38.833 -14.374 1.00 16.59 87 MET B CA 1
ATOM 3201 C C . MET B 1 87 ? -0.337 -39.602 -14.338 1.00 16.16 87 MET B C 1
ATOM 3202 O O . MET B 1 87 ? 0.307 -39.689 -13.298 1.00 15.48 87 MET B O 1
ATOM 3207 N N . PRO B 1 88 ? 0.079 -40.131 -15.500 1.00 16.22 88 PRO B N 1
ATOM 3208 C CA . PRO B 1 88 ? 1.438 -40.645 -15.640 1.00 16.13 88 PRO B CA 1
ATOM 3209 C C . PRO B 1 88 ? 2.386 -39.439 -15.740 1.00 15.14 88 PRO B C 1
ATOM 3210 O O . PRO B 1 88 ? 1.976 -38.364 -16.185 1.00 14.69 88 PRO B O 1
ATOM 3214 N N . HIS B 1 89 ? 3.619 -39.623 -15.287 1.00 14.40 89 HIS B N 1
ATOM 3215 C CA . HIS B 1 89 ? 4.629 -38.565 -15.324 1.00 13.80 89 HIS B CA 1
ATOM 3216 C C . HIS B 1 89 ? 5.962 -39.201 -15.724 1.00 13.42 89 HIS B C 1
ATOM 3217 O O . HIS B 1 89 ? 6.053 -40.430 -15.887 1.00 13.42 89 HIS B O 1
ATOM 3224 N N . ASN B 1 90 ? 6.984 -38.363 -15.909 1.00 12.70 90 ASN B N 1
ATOM 3225 C CA . ASN B 1 90 ? 8.362 -38.827 -16.076 1.00 12.47 90 ASN B CA 1
ATOM 3226 C C . ASN B 1 90 ? 9.293 -37.630 -15.819 1.00 12.60 90 ASN B C 1
ATOM 3227 O O . ASN B 1 90 ? 8.855 -36.621 -15.274 1.00 12.00 90 ASN B O 1
ATOM 3232 N N . VAL B 1 91 ? 10.557 -37.733 -16.196 1.00 12.85 91 VAL B N 1
ATOM 3233 C CA . VAL B 1 91 ? 11.446 -36.574 -16.063 1.00 13.36 91 VAL B CA 1
ATOM 3234 C C . VAL B 1 91 ? 12.414 -36.526 -17.246 1.00 13.54 91 VAL B C 1
ATOM 3235 O O . VAL B 1 91 ? 12.957 -37.561 -17.654 1.00 14.58 91 VAL B O 1
ATOM 3239 N N . ASP B 1 92 ? 12.605 -35.319 -17.773 1.00 12.83 92 ASP B N 1
ATOM 3240 C CA . ASP B 1 92 ? 13.518 -35.034 -18.858 1.00 13.21 92 ASP B CA 1
ATOM 3241 C C . ASP B 1 92 ? 14.523 -34.058 -18.253 1.00 12.73 92 ASP B C 1
ATOM 3242 O O . ASP B 1 92 ? 14.156 -32.929 -17.893 1.00 11.98 92 ASP B O 1
ATOM 3247 N N . PHE B 1 93 ? 15.781 -34.490 -18.133 1.00 11.52 93 PHE B N 1
ATOM 3248 C CA . PHE B 1 93 ? 16.863 -33.610 -17.666 1.00 11.06 93 PHE B CA 1
ATOM 3249 C C . PHE B 1 93 ? 17.607 -33.028 -18.860 1.00 10.68 93 PHE B C 1
ATOM 3250 O O . PHE B 1 93 ? 18.226 -33.773 -19.641 1.00 10.98 93 PHE B O 1
ATOM 3258 N N . HIS B 1 94 ? 17.562 -31.709 -19.009 1.00 9.95 94 HIS B N 1
ATOM 3259 C CA . HIS B 1 94 ? 18.362 -31.068 -20.064 1.00 10.38 94 HIS B CA 1
ATOM 3260 C C . HIS B 1 94 ? 19.865 -31.236 -19.854 1.00 11.32 94 HIS B C 1
ATOM 3261 O O . HIS B 1 94 ? 20.663 -31.065 -20.795 1.00 10.80 94 HIS B O 1
ATOM 3268 N N . GLY B 1 95 ? 20.253 -31.589 -18.630 1.00 10.63 95 GLY B N 1
ATOM 3269 C CA . GLY B 1 95 ? 21.660 -31.816 -18.329 1.00 11.59 95 GLY B CA 1
ATOM 3270 C C . GLY B 1 95 ? 22.142 -33.209 -18.690 1.00 11.60 95 GLY B C 1
ATOM 3271 O O . GLY B 1 95 ? 23.342 -33.491 -18.557 1.00 11.12 95 GLY B O 1
ATOM 3272 N N . ALA B 1 96 ? 21.213 -34.076 -19.114 1.00 11.22 96 ALA B N 1
ATOM 3273 C CA . ALA B 1 96 ? 21.500 -35.492 -19.434 1.00 11.56 96 ALA B CA 1
ATOM 3274 C C . ALA B 1 96 ? 21.584 -35.738 -20.937 1.00 11.74 96 ALA B C 1
ATOM 3275 O O . ALA B 1 96 ? 21.021 -34.981 -21.737 1.00 12.56 96 ALA B O 1
ATOM 3277 N N . THR B 1 97 ? 22.245 -36.838 -21.297 1.00 11.83 97 THR B N 1
ATOM 3278 C CA . THR B 1 97 ? 22.400 -37.215 -22.693 1.00 11.81 97 THR B CA 1
ATOM 3279 C C . THR B 1 97 ? 21.760 -38.587 -22.952 1.00 11.70 97 THR B C 1
ATOM 3280 O O . THR B 1 97 ? 22.181 -39.591 -22.364 1.00 12.28 97 THR B O 1
ATOM 3284 N N . GLY B 1 98 ? 20.754 -38.607 -23.831 1.00 12.38 98 GLY B N 1
ATOM 3285 C CA . GLY B 1 98 ? 20.097 -39.847 -24.273 1.00 12.50 98 GLY B CA 1
ATOM 3286 C C . GLY B 1 98 ? 18.641 -39.946 -23.856 1.00 13.14 98 GLY B C 1
ATOM 3287 O O . GLY B 1 98 ? 18.217 -39.287 -22.882 1.00 12.41 98 GLY B O 1
ATOM 3288 N N . ALA B 1 99 ? 17.896 -40.785 -24.579 1.00 12.76 99 ALA B N 1
ATOM 3289 C CA . ALA B 1 99 ? 16.538 -41.196 -24.181 1.00 12.45 99 ALA B CA 1
ATOM 3290 C C . ALA B 1 99 ? 15.621 -40.047 -23.801 1.00 12.08 99 ALA B C 1
ATOM 3291 O O . ALA B 1 99 ? 14.914 -40.114 -22.783 1.00 12.12 99 ALA B O 1
ATOM 3293 N N . LEU B 1 100 ? 15.630 -38.999 -24.630 1.00 12.39 100 LEU B N 1
ATOM 3294 C CA . LEU B 1 100 ? 14.817 -37.796 -24.394 1.00 12.92 100 LEU B CA 1
ATOM 3295 C C . LEU B 1 100 ? 15.060 -37.164 -23.010 1.00 13.05 100 LEU B C 1
ATOM 3296 O O . LEU B 1 100 ? 14.102 -36.751 -22.319 1.00 13.56 100 LEU B O 1
ATOM 3301 N N . GLY B 1 101 ? 16.335 -37.125 -22.610 1.00 12.36 101 GLY B N 1
ATOM 3302 C CA . GLY B 1 101 ? 16.742 -36.585 -21.302 1.00 12.33 101 GLY B CA 1
ATOM 3303 C C . GLY B 1 101 ? 16.433 -37.492 -20.117 1.00 12.25 101 GLY B C 1
ATOM 3304 O O . GLY B 1 101 ? 16.530 -37.072 -18.963 1.00 12.36 101 GLY B O 1
ATOM 3305 N N . GLY B 1 102 ? 16.069 -38.734 -20.413 1.00 12.26 102 GLY B N 1
ATOM 3306 C CA . GLY B 1 102 ? 15.678 -39.685 -19.379 1.00 13.08 102 GLY B CA 1
ATOM 3307 C C . GLY B 1 102 ? 14.191 -39.978 -19.389 1.00 13.05 102 GLY B C 1
ATOM 3308 O O . GLY B 1 102 ? 13.749 -40.903 -18.709 1.00 13.68 102 GLY B O 1
ATOM 3309 N N . ALA B 1 103 ? 13.412 -39.191 -20.141 1.00 13.81 103 ALA B N 1
ATOM 3310 C CA . ALA B 1 103 ? 11.954 -39.344 -20.150 1.00 13.89 103 ALA B CA 1
ATOM 3311 C C . ALA B 1 103 ? 11.495 -40.750 -20.571 1.00 14.88 103 ALA B C 1
ATOM 3312 O O . ALA B 1 103 ? 10.523 -41.271 -20.010 1.00 14.30 103 ALA B O 1
ATOM 3314 N N . LYS B 1 104 ? 12.192 -41.361 -21.538 1.00 14.46 104 LYS B N 1
ATOM 3315 C CA . LYS B 1 104 ? 11.816 -42.704 -22.026 1.00 15.83 104 LYS B CA 1
ATOM 3316 C C . LYS B 1 104 ? 12.023 -43.801 -20.985 1.00 14.65 104 LYS B C 1
ATOM 3317 O O . LYS B 1 104 ? 11.473 -44.909 -21.118 1.00 15.15 104 LYS B O 1
ATOM 3323 N N . LEU B 1 105 ? 12.837 -43.504 -19.973 1.00 12.82 105 LEU B N 1
ATOM 3324 C CA . LEU B 1 105 ? 13.282 -44.501 -18.984 1.00 12.96 105 LEU B CA 1
ATOM 3325 C C . LEU B 1 105 ? 12.633 -44.289 -17.619 1.00 12.39 105 LEU B C 1
ATOM 3326 O O . LEU B 1 105 ? 12.916 -45.031 -16.668 1.00 13.09 105 LEU B O 1
ATOM 3331 N N . THR B 1 106 ? 11.768 -43.281 -17.524 1.00 11.90 106 THR B N 1
ATOM 3332 C CA . THR B 1 106 ? 11.189 -42.897 -16.241 1.00 12.69 106 THR B CA 1
ATOM 3333 C C . THR B 1 106 ? 9.662 -42.727 -16.301 1.00 12.66 106 THR B C 1
ATOM 3334 O O . THR B 1 106 ? 9.082 -41.966 -15.492 1.00 13.02 106 THR B O 1
ATOM 3338 N N . ASN B 1 107 ? 9.012 -43.385 -17.272 1.00 12.98 107 ASN B N 1
ATOM 3339 C CA . ASN B 1 107 ? 7.556 -43.318 -17.373 1.00 13.00 107 ASN B CA 1
ATOM 3340 C C . ASN B 1 107 ? 6.936 -44.030 -16.174 1.00 13.68 107 ASN B C 1
ATOM 3341 O O . ASN B 1 107 ? 6.969 -45.254 -16.099 1.00 14.84 107 ASN B O 1
ATOM 3346 N N . VAL B 1 108 ? 6.376 -43.258 -15.240 1.00 13.71 108 VAL B N 1
ATOM 3347 C CA . VAL B 1 108 ? 5.770 -43.832 -14.028 1.00 14.67 108 VAL B CA 1
ATOM 3348 C C . VAL B 1 108 ? 4.279 -43.509 -13.948 1.00 15.17 108 VAL B C 1
ATOM 3349 O O . VAL B 1 108 ? 3.872 -42.350 -13.963 1.00 14.67 108 VAL B O 1
ATOM 3353 N N . ASN B 1 109 ? 3.467 -44.559 -13.909 1.00 15.66 109 ASN B N 1
ATOM 3354 C CA . ASN B 1 109 ? 2.040 -44.403 -13.669 1.00 16.44 109 ASN B CA 1
ATOM 3355 C C . ASN B 1 109 ? 1.815 -44.208 -12.187 1.00 15.83 109 ASN B C 1
ATOM 3356 O O . ASN B 1 109 ? 2.705 -44.488 -11.396 1.00 15.48 109 ASN B O 1
ATOM 3361 N N . PRO B 1 110 ? 0.640 -43.684 -11.801 1.00 16.13 110 PRO B N 1
ATOM 3362 C CA . PRO B 1 110 ? 0.331 -43.585 -10.360 1.00 16.46 110 PRO B CA 1
ATOM 3363 C C . PRO B 1 110 ? 0.544 -44.931 -9.648 1.00 16.70 110 PRO B C 1
ATOM 3364 O O . PRO B 1 110 ? 0.115 -45.987 -10.139 1.00 17.51 110 PRO B O 1
ATOM 3368 N N . GLY B 1 111 ? 1.270 -44.900 -8.536 1.00 16.68 111 GLY B N 1
ATOM 3369 C CA . GLY B 1 111 ? 1.599 -46.110 -7.784 1.00 16.54 111 GLY B CA 1
ATOM 3370 C C . GLY B 1 111 ? 2.892 -46.776 -8.225 1.00 17.13 111 GLY B C 1
ATOM 3371 O O . GLY B 1 111 ? 3.201 -47.896 -7.796 1.00 17.31 111 GLY B O 1
ATOM 3372 N N . GLU B 1 112 ? 3.662 -46.090 -9.079 1.00 17.38 112 GLU B N 1
ATOM 3373 C CA . GLU B 1 112 ? 4.952 -46.590 -9.573 1.00 16.92 112 GLU B CA 1
ATOM 3374 C C . GLU B 1 112 ? 6.091 -45.621 -9.287 1.00 16.12 112 GLU B C 1
ATOM 3375 O O . GLU B 1 112 ? 5.854 -44.424 -9.135 1.00 14.89 112 GLU B O 1
ATOM 3381 N N . GLN B 1 113 ? 7.307 -46.168 -9.238 1.00 15.93 113 GLN B N 1
ATOM 3382 C CA . GLN B 1 113 ? 8.558 -45.411 -9.138 1.00 16.32 113 GLN B CA 1
ATOM 3383 C C . GLN B 1 113 ? 9.624 -45.986 -10.073 1.00 15.49 113 GLN B C 1
ATOM 3384 O O . GLN B 1 113 ? 9.522 -47.112 -10.526 1.00 14.81 113 GLN B O 1
ATOM 3390 N N . ALA B 1 114 ? 10.656 -45.205 -10.365 1.00 14.12 114 ALA B N 1
ATOM 3391 C CA . ALA B 1 114 ? 11.739 -45.651 -11.250 1.00 14.27 114 ALA B CA 1
ATOM 3392 C C . ALA B 1 114 ? 13.020 -44.969 -10.796 1.00 13.96 114 ALA B C 1
ATOM 3393 O O . ALA B 1 114 ? 12.960 -43.911 -10.161 1.00 14.39 114 ALA B O 1
ATOM 3395 N N . THR B 1 115 ? 14.169 -45.559 -11.117 1.00 13.40 115 THR B N 1
ATOM 3396 C CA . THR B 1 115 ? 15.453 -44.942 -10.754 1.00 13.31 115 THR B CA 1
ATOM 3397 C C . THR B 1 115 ? 16.299 -44.767 -12.023 1.00 13.60 115 THR B C 1
ATOM 3398 O O . THR B 1 115 ? 16.502 -45.726 -12.771 1.00 14.23 115 THR B O 1
ATOM 3402 N N . LEU B 1 116 ? 16.759 -43.541 -12.260 1.00 13.33 116 LEU B N 1
ATOM 3403 C CA . LEU B 1 116 ? 17.534 -43.200 -13.460 1.00 13.66 116 LEU B CA 1
ATOM 3404 C C . LEU B 1 116 ? 18.913 -42.722 -13.017 1.00 13.02 116 LEU B C 1
ATOM 3405 O O . LEU B 1 116 ? 19.009 -41.995 -12.038 1.00 12.97 116 LEU B O 1
ATOM 3410 N N . ARG B 1 117 ? 19.970 -43.157 -13.701 1.00 12.46 117 ARG B N 1
ATOM 3411 C CA . ARG B 1 117 ? 21.285 -42.566 -13.472 1.00 12.48 117 ARG B CA 1
ATOM 3412 C C . ARG B 1 117 ? 21.768 -41.906 -14.751 1.00 12.01 117 ARG B C 1
ATOM 3413 O O . ARG B 1 117 ? 21.621 -42.472 -15.826 1.00 11.90 117 ARG B O 1
ATOM 3421 N N . PHE B 1 118 ? 22.339 -40.711 -14.662 1.00 11.72 118 PHE B N 1
ATOM 3422 C CA . PHE B 1 118 ? 23.024 -40.168 -15.837 1.00 11.52 118 PHE B CA 1
ATOM 3423 C C . PHE B 1 118 ? 24.275 -39.417 -15.454 1.00 11.75 118 PHE B C 1
ATOM 3424 O O . PHE B 1 118 ? 24.405 -38.955 -14.309 1.00 11.74 118 PHE B O 1
ATOM 3432 N N . LYS B 1 119 ? 25.199 -39.314 -16.396 1.00 11.26 119 LYS B N 1
ATOM 3433 C CA . LYS B 1 119 ? 26.436 -38.578 -16.157 1.00 11.35 119 LYS B CA 1
ATOM 3434 C C . LYS B 1 119 ? 26.207 -37.081 -16.393 1.00 12.34 119 LYS B C 1
ATOM 3435 O O . LYS B 1 119 ? 25.758 -36.664 -17.473 1.00 12.03 119 LYS B O 1
ATOM 3441 N N . ALA B 1 120 ? 26.533 -36.282 -15.380 1.00 11.66 120 ALA B N 1
ATOM 3442 C CA . ALA B 1 120 ? 26.446 -34.829 -15.468 1.00 11.39 120 ALA B CA 1
ATOM 3443 C C . ALA B 1 120 ? 27.776 -34.333 -15.986 1.00 11.72 120 ALA B C 1
ATOM 3444 O O . ALA B 1 120 ? 28.611 -33.844 -15.215 1.00 12.48 120 ALA B O 1
ATOM 3446 N N . ASP B 1 121 ? 27.972 -34.460 -17.298 1.00 11.57 121 ASP B N 1
ATOM 3447 C CA . ASP B 1 121 ? 29.270 -34.186 -17.872 1.00 12.32 121 ASP B CA 1
ATOM 3448 C C . ASP B 1 121 ? 29.429 -32.762 -18.407 1.00 12.09 121 ASP B C 1
ATOM 3449 O O . ASP B 1 121 ? 30.503 -32.407 -18.922 1.00 13.26 121 ASP B O 1
ATOM 3454 N N . ARG B 1 122 ? 28.398 -31.934 -18.253 1.00 10.79 122 ARG B N 1
ATOM 3455 C CA . ARG B 1 122 ? 28.475 -30.541 -18.733 1.00 10.07 122 ARG B CA 1
ATOM 3456 C C . ARG B 1 122 ? 28.077 -29.577 -17.629 1.00 9.96 122 ARG B C 1
ATOM 3457 O O . ARG B 1 122 ? 27.040 -29.753 -17.009 1.00 10.10 122 ARG B O 1
ATOM 3465 N N . SER B 1 123 ? 28.892 -28.547 -17.406 1.00 10.16 123 SER B N 1
ATOM 3466 C CA . SER B 1 123 ? 28.636 -27.586 -16.334 1.00 10.35 123 SER B CA 1
ATOM 3467 C C . SER B 1 123 ? 27.573 -26.576 -16.748 1.00 10.29 123 SER B C 1
ATOM 3468 O O . SER B 1 123 ? 27.461 -26.211 -17.928 1.00 10.35 123 SER B O 1
ATOM 3471 N N . GLY B 1 124 ? 26.805 -26.121 -15.770 1.00 9.64 124 GLY B N 1
ATOM 3472 C CA . GLY B 1 124 ? 25.749 -25.173 -16.051 1.00 9.28 124 GLY B CA 1
ATOM 3473 C C . GLY B 1 124 ? 24.511 -25.402 -15.205 1.00 10.00 124 GLY B C 1
ATOM 3474 O O . GLY B 1 124 ? 24.418 -26.364 -14.434 1.00 10.42 124 GLY B O 1
ATOM 3475 N N . THR B 1 125 ? 23.589 -24.460 -15.323 1.00 9.64 125 THR B N 1
ATOM 3476 C CA . THR B 1 125 ? 22.235 -24.622 -14.795 1.00 9.69 125 THR B CA 1
ATOM 3477 C C . THR B 1 125 ? 21.388 -25.162 -15.953 1.00 10.03 125 THR B C 1
ATOM 3478 O O . THR B 1 125 ? 21.422 -24.592 -17.055 1.00 10.52 125 THR B O 1
ATOM 3482 N N . PHE B 1 126 ? 20.653 -26.255 -15.706 1.00 9.39 126 PHE B N 1
ATOM 3483 C CA . PHE B 1 126 ? 19.858 -26.938 -16.730 1.00 9.46 126 PHE B CA 1
ATOM 3484 C C . PHE B 1 126 ? 18.441 -27.174 -16.213 1.00 10.61 126 PHE B C 1
ATOM 3485 O O . PHE B 1 126 ? 18.253 -27.605 -15.095 1.00 9.96 126 PHE B O 1
ATOM 3493 N N . VAL B 1 127 ? 17.452 -26.918 -17.054 1.00 10.68 127 VAL B N 1
ATOM 3494 C CA . VAL B 1 127 ? 16.070 -27.240 -16.714 1.00 11.12 127 VAL B CA 1
ATOM 3495 C C . VAL B 1 127 ? 15.893 -28.761 -16.627 1.00 10.63 127 VAL B C 1
ATOM 3496 O O . VAL B 1 127 ? 16.491 -29.518 -17.409 1.00 10.37 127 VAL B O 1
ATOM 3500 N N . TYR B 1 128 ? 15.074 -29.209 -15.674 1.00 11.03 128 TYR B N 1
ATOM 3501 C CA . TYR B 1 128 ? 14.471 -30.547 -15.781 1.00 10.72 128 TYR B CA 1
ATOM 3502 C C . TYR B 1 128 ? 12.962 -30.340 -15.790 1.00 10.61 128 TYR B C 1
ATOM 3503 O O . TYR B 1 128 ? 12.483 -29.368 -15.231 1.00 10.61 128 TYR B O 1
ATOM 3512 N N . HIS B 1 129 ? 12.229 -31.226 -16.464 1.00 11.49 129 HIS B N 1
ATOM 3513 C CA . HIS B 1 129 ? 10.765 -31.082 -16.523 1.00 11.69 129 HIS B CA 1
ATOM 3514 C C . HIS B 1 129 ? 10.113 -32.404 -16.881 1.00 11.76 129 HIS B C 1
ATOM 3515 O O . HIS B 1 129 ? 10.760 -33.318 -17.395 1.00 11.77 129 HIS B O 1
ATOM 3522 N N . CYS B 1 130 ? 8.831 -32.515 -16.558 1.00 12.58 130 CYS B N 1
ATOM 3523 C CA . CYS B 1 130 ? 8.058 -33.690 -16.945 1.00 12.36 130 CYS B CA 1
ATOM 3524 C C . CYS B 1 130 ? 7.791 -33.575 -18.430 1.00 12.63 130 CYS B C 1
ATOM 3525 O O . CYS B 1 130 ? 7.672 -32.453 -18.943 1.00 12.02 130 CYS B O 1
ATOM 3528 N N . ALA B 1 131 ? 7.700 -34.718 -19.112 1.00 12.18 131 ALA B N 1
ATOM 3529 C CA . ALA B 1 131 ? 7.460 -34.735 -20.549 1.00 12.85 131 ALA B CA 1
ATOM 3530 C C . ALA B 1 131 ? 6.715 -36.013 -20.964 1.00 12.89 131 ALA B C 1
ATOM 3531 O O . ALA B 1 131 ? 7.244 -36.823 -21.729 1.00 12.26 131 ALA B O 1
ATOM 3533 N N . PRO B 1 132 ? 5.467 -36.182 -20.487 1.00 14.39 132 PRO B N 1
ATOM 3534 C CA . PRO B 1 132 ? 4.744 -37.386 -20.861 1.00 14.74 132 PRO B CA 1
ATOM 3535 C C . PRO B 1 132 ? 4.275 -37.271 -22.309 1.00 15.77 132 PRO B C 1
ATOM 3536 O O . PRO B 1 132 ? 3.711 -36.248 -22.689 1.00 15.45 132 PRO B O 1
ATOM 3540 N N . GLU B 1 133 ? 4.504 -38.311 -23.093 1.00 16.64 133 GLU B N 1
ATOM 3541 C CA . GLU B 1 133 ? 4.205 -38.255 -24.524 1.00 18.78 133 GLU B CA 1
ATOM 3542 C C . GLU B 1 133 ? 2.782 -37.790 -24.797 1.00 18.73 133 GLU B C 1
ATOM 3543 O O . GLU B 1 133 ? 1.829 -38.337 -24.242 1.00 19.21 133 GLU B O 1
ATOM 3549 N N . GLY B 1 134 ? 2.644 -36.775 -25.648 1.00 19.23 134 GLY B N 1
ATOM 3550 C CA . GLY B 1 134 ? 1.326 -36.223 -26.012 1.00 19.26 134 GLY B CA 1
ATOM 3551 C C . GLY B 1 134 ? 0.755 -35.218 -25.025 1.00 19.04 134 GLY B C 1
ATOM 3552 O O . GLY B 1 134 ? -0.278 -34.585 -25.289 1.00 19.72 134 GLY B O 1
ATOM 3553 N N . MET B 1 135 ? 1.422 -35.068 -23.887 1.00 18.42 135 MET B N 1
ATOM 3554 C CA . MET B 1 135 ? 0.938 -34.174 -22.844 1.00 18.31 135 MET B CA 1
ATOM 3555 C C . MET B 1 135 ? 1.981 -33.191 -22.328 1.00 17.20 135 MET B C 1
ATOM 3556 O O . MET B 1 135 ? 1.807 -32.599 -21.255 1.00 15.91 135 MET B O 1
ATOM 3561 N N . VAL B 1 136 ? 3.054 -32.991 -23.089 1.00 15.14 136 VAL B N 1
ATOM 3562 C CA . VAL B 1 136 ? 4.217 -32.278 -22.565 1.00 14.84 136 VAL B CA 1
ATOM 3563 C C . VAL B 1 136 ? 3.916 -30.845 -22.104 1.00 13.86 136 VAL B C 1
ATOM 3564 O O . VAL B 1 136 ? 4.196 -30.496 -20.952 1.00 13.14 136 VAL B O 1
ATOM 3568 N N . PRO B 1 137 ? 3.351 -30.007 -22.997 1.00 13.99 137 PRO B N 1
ATOM 3569 C CA . PRO B 1 137 ? 3.138 -28.615 -22.624 1.00 14.06 137 PRO B CA 1
ATOM 3570 C C . PRO B 1 137 ? 2.254 -28.470 -21.386 1.00 13.45 137 PRO B C 1
ATOM 3571 O O . PRO B 1 137 ? 2.538 -27.635 -20.536 1.00 13.12 137 PRO B O 1
ATOM 3575 N N . TRP B 1 138 ? 1.206 -29.288 -21.275 1.00 12.95 138 TRP B N 1
ATOM 3576 C CA . TRP B 1 138 ? 0.295 -29.169 -20.146 1.00 13.15 138 TRP B CA 1
ATOM 3577 C C . TRP B 1 138 ? 1.006 -29.438 -18.836 1.00 12.79 138 TRP B C 1
ATOM 3578 O O . TRP B 1 138 ? 0.849 -28.684 -17.861 1.00 13.03 138 TRP B O 1
ATOM 3589 N N . HIS B 1 139 ? 1.799 -30.508 -18.807 1.00 12.42 139 HIS B N 1
ATOM 3590 C CA . HIS B 1 139 ? 2.481 -30.852 -17.553 1.00 12.73 139 HIS B CA 1
ATOM 3591 C C . HIS B 1 139 ? 3.472 -29.781 -17.141 1.00 12.86 139 HIS B C 1
ATOM 3592 O O . HIS B 1 139 ? 3.597 -29.441 -15.961 1.00 13.18 139 HIS B O 1
ATOM 3599 N N . VAL B 1 140 ? 4.136 -29.211 -18.136 1.00 12.64 140 VAL B N 1
ATOM 3600 C CA . VAL B 1 140 ? 5.163 -28.217 -17.873 1.00 12.14 140 VAL B CA 1
ATOM 3601 C C . VAL B 1 140 ? 4.532 -26.926 -17.366 1.00 12.00 140 VAL B C 1
ATOM 3602 O O . VAL B 1 140 ? 4.958 -26.386 -16.345 1.00 11.41 140 VAL B O 1
ATOM 3606 N N . VAL B 1 141 ? 3.500 -26.438 -18.051 1.00 11.55 141 VAL B N 1
ATOM 3607 C CA . VAL B 1 141 ? 2.916 -25.149 -17.666 1.00 12.72 141 VAL B CA 1
ATOM 3608 C C . VAL B 1 141 ? 2.103 -25.285 -16.371 1.00 12.46 141 VAL B C 1
ATOM 3609 O O . VAL B 1 141 ? 1.825 -24.290 -15.707 1.00 13.97 141 VAL B O 1
ATOM 3613 N N . SER B 1 142 ? 1.724 -26.521 -16.025 1.00 13.17 142 SER B N 1
ATOM 3614 C CA . SER B 1 142 ? 1.023 -26.776 -14.743 1.00 12.95 142 SER B CA 1
ATOM 3615 C C . SER B 1 142 ? 1.943 -26.823 -13.518 1.00 13.55 142 SER B C 1
ATOM 3616 O O . SER B 1 142 ? 1.460 -26.924 -12.381 1.00 13.17 142 SER B O 1
ATOM 3619 N N . GLY B 1 143 ? 3.260 -26.773 -13.745 1.00 12.28 143 GLY B N 1
ATOM 3620 C CA . GLY B 1 143 ? 4.231 -26.632 -12.657 1.00 12.31 143 GLY B CA 1
ATOM 3621 C C . GLY B 1 143 ? 5.412 -27.600 -12.610 1.00 11.66 143 GLY B C 1
ATOM 3622 O O . GLY B 1 143 ? 6.264 -27.468 -11.734 1.00 11.95 143 GLY B O 1
ATOM 3623 N N . MET B 1 144 ? 5.495 -28.555 -13.533 1.00 11.47 144 MET B N 1
ATOM 3624 C CA . MET B 1 144 ? 6.497 -29.629 -13.438 1.00 12.26 144 MET B CA 1
ATOM 3625 C C . MET B 1 144 ? 7.851 -29.298 -14.052 1.00 11.17 144 MET B C 1
ATOM 3626 O O . MET B 1 144 ? 8.247 -29.864 -15.090 1.00 10.51 144 MET B O 1
ATOM 3631 N N . SER B 1 145 ? 8.571 -28.392 -13.402 1.00 11.40 145 SER B N 1
ATOM 3632 C CA . SER B 1 145 ? 9.934 -28.089 -13.821 1.00 10.72 145 SER B CA 1
ATOM 3633 C C . SER B 1 145 ? 10.780 -27.563 -12.663 1.00 10.75 145 SER B C 1
ATOM 3634 O O . SER B 1 145 ? 10.260 -27.122 -11.634 1.00 11.20 145 SER B O 1
ATOM 3637 N N . GLY B 1 146 ? 12.094 -27.642 -12.831 1.00 10.90 146 GLY B N 1
ATOM 3638 C CA . GLY B 1 146 ? 13.037 -27.129 -11.837 1.00 10.24 146 GLY B CA 1
ATOM 3639 C C . GLY B 1 146 ? 14.407 -27.122 -12.477 1.00 11.32 146 GLY B C 1
ATOM 3640 O O . GLY B 1 146 ? 14.516 -27.245 -13.685 1.00 10.40 146 GLY B O 1
ATOM 3641 N N . THR B 1 147 ? 15.449 -26.984 -11.660 1.00 10.91 147 THR B N 1
ATOM 3642 C CA . THR B 1 147 ? 16.803 -26.773 -12.196 1.00 11.01 147 THR B CA 1
ATOM 3643 C C . THR B 1 147 ? 17.778 -27.803 -11.615 1.00 10.73 147 THR B C 1
ATOM 3644 O O . THR B 1 147 ? 17.719 -28.111 -10.424 1.00 10.24 147 THR B O 1
ATOM 3648 N N . LEU B 1 148 ? 18.642 -28.328 -12.474 1.00 10.24 148 LEU B N 1
ATOM 3649 C CA . LEU B 1 148 ? 19.827 -29.066 -12.079 1.00 10.66 148 LEU B CA 1
ATOM 3650 C C . LEU B 1 148 ? 21.003 -28.116 -12.263 1.00 10.78 148 LEU B C 1
ATOM 3651 O O . LEU B 1 148 ? 21.247 -27.649 -13.380 1.00 10.13 148 LEU B O 1
ATOM 3656 N N . MET B 1 149 ? 21.742 -27.849 -11.189 1.00 10.20 149 MET B N 1
ATOM 3657 C CA . MET B 1 149 ? 22.985 -27.063 -11.330 1.00 10.66 149 MET B CA 1
ATOM 3658 C C . MET B 1 149 ? 24.198 -27.976 -11.220 1.00 10.76 149 MET B C 1
ATOM 3659 O O . MET B 1 149 ? 24.397 -28.646 -10.201 1.00 10.41 149 MET B O 1
ATOM 3664 N N . VAL B 1 150 ? 24.994 -27.998 -12.288 1.00 10.54 150 VAL B N 1
ATOM 3665 C CA . VAL B 1 150 ? 26.237 -28.765 -12.350 1.00 10.44 150 VAL B CA 1
ATOM 3666 C C . VAL B 1 150 ? 27.392 -27.770 -12.268 1.00 10.74 150 VAL B C 1
ATOM 3667 O O . VAL B 1 150 ? 27.705 -27.053 -13.232 1.00 10.97 150 VAL B O 1
ATOM 3671 N N . LEU B 1 151 ? 28.008 -27.693 -11.095 1.00 10.55 151 LEU B N 1
ATOM 3672 C CA . LEU B 1 151 ? 29.120 -26.748 -10.900 1.00 11.79 151 LEU B CA 1
ATOM 3673 C C . LEU B 1 151 ? 30.430 -27.297 -11.438 1.00 11.75 151 LEU B C 1
ATOM 3674 O O . LEU B 1 151 ? 30.694 -28.499 -11.333 1.00 12.06 151 LEU B O 1
ATOM 3679 N N . PRO B 1 152 ? 31.282 -26.412 -11.978 1.00 12.52 152 PRO B N 1
ATOM 3680 C CA . PRO B 1 152 ? 32.622 -26.894 -12.308 1.00 13.56 152 PRO B CA 1
ATOM 3681 C C . PRO B 1 152 ? 33.295 -27.366 -11.025 1.00 14.30 152 PRO B C 1
ATOM 3682 O O . PRO B 1 152 ? 33.026 -26.822 -9.937 1.00 14.76 152 PRO B O 1
ATOM 3686 N N . ARG B 1 153 ? 34.174 -28.357 -11.133 1.00 15.30 153 ARG B N 1
ATOM 3687 C CA . ARG B 1 153 ? 34.723 -28.977 -9.930 1.00 16.75 153 ARG B CA 1
ATOM 3688 C C . ARG B 1 153 ? 35.595 -27.962 -9.185 1.00 17.19 153 ARG B C 1
ATOM 3689 O O . ARG B 1 153 ? 35.765 -28.035 -7.963 1.00 17.92 153 ARG B O 1
ATOM 3697 N N . ASP B 1 154 ? 36.101 -26.990 -9.947 1.00 16.98 154 ASP B N 1
ATOM 3698 C CA . ASP B 1 154 ? 36.953 -25.905 -9.478 1.00 18.37 154 ASP B CA 1
ATOM 3699 C C . ASP B 1 154 ? 36.167 -24.591 -9.155 1.00 17.09 154 ASP B C 1
ATOM 3700 O O . ASP B 1 154 ? 36.753 -23.524 -8.932 1.00 16.56 154 ASP B O 1
ATOM 3705 N N . GLY B 1 155 ? 34.838 -24.685 -9.120 1.00 15.51 155 GLY B N 1
ATOM 3706 C CA . GLY B 1 155 ? 33.978 -23.532 -8.884 1.00 14.48 155 GLY B CA 1
ATOM 3707 C C . GLY B 1 155 ? 33.800 -22.634 -10.108 1.00 13.70 155 GLY B C 1
ATOM 3708 O O . GLY B 1 155 ? 34.363 -22.877 -11.180 1.00 13.87 155 GLY B O 1
ATOM 3709 N N . LEU B 1 156 ? 32.993 -21.593 -9.937 1.00 11.81 156 LEU B N 1
ATOM 3710 C CA . LEU B 1 156 ? 32.717 -20.642 -11.020 1.00 12.15 156 LEU B CA 1
ATOM 3711 C C . LEU B 1 156 ? 33.947 -19.776 -11.343 1.00 11.97 156 LEU B C 1
ATOM 3712 O O . LEU B 1 156 ? 34.740 -19.430 -10.427 1.00 12.40 156 LEU B O 1
ATOM 3717 N N . LYS B 1 157 ? 34.074 -19.430 -12.629 1.00 12.58 157 LYS B N 1
ATOM 3718 C CA . LYS B 1 157 ? 35.203 -18.618 -13.142 1.00 13.34 157 LYS B CA 1
ATOM 3719 C C . LYS B 1 157 ? 34.747 -17.395 -13.966 1.00 13.25 157 LYS B C 1
ATOM 3720 O O . LYS B 1 157 ? 33.763 -17.455 -14.706 1.00 12.89 157 LYS B O 1
ATOM 3726 N N . ASP B 1 158 ? 35.484 -16.296 -13.848 1.00 13.07 158 ASP B N 1
ATOM 3727 C CA . ASP B 1 158 ? 35.235 -15.132 -14.720 1.00 12.33 158 ASP B CA 1
ATOM 3728 C C . ASP B 1 158 ? 35.877 -15.360 -16.129 1.00 11.96 158 ASP B C 1
ATOM 3729 O O . ASP B 1 158 ? 36.429 -16.434 -16.381 1.00 12.45 158 ASP B O 1
ATOM 3734 N N . PRO B 1 159 ? 35.746 -14.397 -17.063 1.00 11.71 159 PRO B N 1
ATOM 3735 C CA . PRO B 1 159 ? 36.268 -14.644 -18.438 1.00 12.40 159 PRO B CA 1
ATOM 3736 C C . PRO B 1 159 ? 37.788 -14.873 -18.536 1.00 13.36 159 PRO B C 1
ATOM 3737 O O . PRO B 1 159 ? 38.258 -15.473 -19.512 1.00 14.40 159 PRO B O 1
ATOM 3741 N N . GLN B 1 160 ? 38.519 -14.433 -17.519 1.00 13.86 160 GLN B N 1
ATOM 3742 C CA . GLN B 1 160 ? 39.982 -14.602 -17.473 1.00 15.05 160 GLN B CA 1
ATOM 3743 C C . GLN B 1 160 ? 40.391 -15.774 -16.552 1.00 15.34 160 GLN B C 1
ATOM 3744 O O . GLN B 1 160 ? 41.573 -16.006 -16.281 1.00 16.37 160 GLN B O 1
ATOM 3750 N N . GLY B 1 161 ? 39.396 -16.527 -16.100 1.00 15.44 161 GLY B N 1
ATOM 3751 C CA . GLY B 1 161 ? 39.636 -17.727 -15.324 1.00 15.23 161 GLY B CA 1
ATOM 3752 C C . GLY B 1 161 ? 39.811 -17.431 -13.853 1.00 16.31 161 GLY B C 1
ATOM 3753 O O . GLY B 1 161 ? 40.212 -18.306 -13.087 1.00 16.82 161 GLY B O 1
ATOM 3754 N N . LYS B 1 162 ? 39.509 -16.199 -13.448 1.00 15.22 162 LYS B N 1
ATOM 3755 C CA . LYS B 1 162 ? 39.563 -15.822 -12.027 1.00 16.37 162 LYS B CA 1
ATOM 3756 C C . LYS B 1 162 ? 38.389 -16.409 -11.243 1.00 15.73 162 LYS B C 1
ATOM 3757 O O . LYS B 1 162 ? 37.252 -16.408 -11.725 1.00 14.79 162 LYS B O 1
ATOM 3763 N N . PRO B 1 163 ? 38.646 -16.905 -10.019 1.00 15.90 163 PRO B N 1
ATOM 3764 C CA . PRO B 1 163 ? 37.563 -17.478 -9.227 1.00 15.37 163 PRO B CA 1
ATOM 3765 C C . PRO B 1 163 ? 36.458 -16.517 -8.801 1.00 15.36 163 PRO B C 1
ATOM 3766 O O . PRO B 1 163 ? 36.722 -15.397 -8.332 1.00 14.33 163 PRO B O 1
ATOM 3770 N N . LEU B 1 164 ? 35.226 -16.993 -8.939 1.00 15.43 164 LEU B N 1
ATOM 3771 C CA . LEU B 1 164 ? 34.033 -16.284 -8.486 1.00 15.98 164 LEU B CA 1
ATOM 3772 C C . LEU B 1 164 ? 33.342 -17.160 -7.470 1.00 17.16 164 LEU B C 1
ATOM 3773 O O . LEU B 1 164 ? 33.129 -18.355 -7.713 1.00 20.85 164 LEU B O 1
ATOM 3778 N N . HIS B 1 165 ? 33.019 -16.576 -6.329 1.00 17.31 165 HIS B N 1
ATOM 3779 C CA . HIS B 1 165 ? 32.458 -17.305 -5.184 1.00 16.76 165 HIS B CA 1
ATOM 3780 C C . HIS B 1 165 ? 31.146 -16.630 -4.818 1.00 15.91 165 HIS B C 1
ATOM 3781 O O . HIS B 1 165 ? 31.041 -15.412 -4.907 1.00 16.90 165 HIS B O 1
ATOM 3788 N N . TYR B 1 166 ? 30.130 -17.409 -4.453 1.00 14.07 166 TYR B N 1
ATOM 3789 C CA . TYR B 1 166 ? 28.910 -16.809 -3.908 1.00 13.39 166 TYR B CA 1
ATOM 3790 C C . TYR B 1 166 ? 28.699 -17.219 -2.437 1.00 13.44 166 TYR B C 1
ATOM 3791 O O . TYR B 1 166 ? 29.095 -18.309 -2.024 1.00 13.58 166 TYR B O 1
ATOM 3800 N N . ASP B 1 167 ? 28.070 -16.336 -1.665 1.00 12.29 167 ASP B N 1
ATOM 3801 C CA . ASP B 1 167 ? 27.772 -16.613 -0.256 1.00 13.85 167 ASP B CA 1
ATOM 3802 C C . ASP B 1 167 ? 26.464 -17.365 -0.067 1.00 14.44 167 ASP B C 1
ATOM 3803 O O . ASP B 1 167 ? 26.255 -18.082 0.931 1.00 14.39 167 ASP B O 1
ATOM 3808 N N . ARG B 1 168 ? 25.546 -17.169 -1.000 1.00 14.34 168 ARG B N 1
ATOM 3809 C CA . ARG B 1 168 ? 24.281 -17.894 -0.964 1.00 14.85 168 ARG B CA 1
ATOM 3810 C C . ARG B 1 168 ? 23.688 -17.996 -2.347 1.00 14.01 168 ARG B C 1
ATOM 3811 O O . ARG B 1 168 ? 23.965 -17.163 -3.192 1.00 13.05 168 ARG B O 1
ATOM 3819 N N . ALA B 1 169 ? 22.904 -19.044 -2.575 1.00 13.74 169 ALA B N 1
ATOM 3820 C CA . ALA B 1 169 ? 22.257 -19.252 -3.877 1.00 13.70 169 ALA B CA 1
ATOM 3821 C C . ALA B 1 169 ? 20.778 -19.275 -3.670 1.00 13.78 169 ALA B C 1
ATOM 3822 O O . ALA B 1 169 ? 20.300 -19.861 -2.705 1.00 14.11 169 ALA B O 1
ATOM 3824 N N . TYR B 1 170 ? 20.045 -18.646 -4.580 1.00 12.66 170 TYR B N 1
ATOM 3825 C CA . TYR B 1 170 ? 18.591 -18.691 -4.540 1.00 12.65 170 TYR B CA 1
ATOM 3826 C C . TYR B 1 170 ? 18.112 -19.196 -5.874 1.00 12.11 170 TYR B C 1
ATOM 3827 O O . TYR B 1 170 ? 18.747 -18.940 -6.913 1.00 13.11 170 TYR B O 1
ATOM 3836 N N . THR B 1 171 ? 17.010 -19.926 -5.867 1.00 11.90 171 THR B N 1
ATOM 3837 C CA . THR B 1 171 ? 16.485 -20.457 -7.111 1.00 11.64 171 THR B CA 1
ATOM 3838 C C . THR B 1 171 ? 15.081 -19.883 -7.343 1.00 11.82 171 THR B C 1
ATOM 3839 O O . THR B 1 171 ? 14.228 -19.963 -6.466 1.00 11.04 171 THR B O 1
ATOM 3843 N N . ILE B 1 172 ? 14.875 -19.286 -8.518 1.00 11.13 172 ILE B N 1
ATOM 3844 C CA . ILE B 1 172 ? 13.590 -18.692 -8.890 1.00 11.31 172 ILE B CA 1
ATOM 3845 C C . ILE B 1 172 ? 13.105 -19.422 -10.138 1.00 11.74 172 ILE B C 1
ATOM 3846 O O . ILE B 1 172 ? 13.810 -19.449 -11.140 1.00 12.02 172 ILE B O 1
ATOM 3851 N N . GLY B 1 173 ? 11.933 -20.052 -10.069 1.00 11.65 173 GLY B N 1
ATOM 3852 C CA . GLY B 1 173 ? 11.319 -20.654 -11.252 1.00 11.73 173 GLY B CA 1
ATOM 3853 C C . GLY B 1 173 ? 10.177 -19.748 -11.657 1.00 11.74 173 GLY B C 1
ATOM 3854 O O . GLY B 1 173 ? 9.326 -19.425 -10.821 1.00 11.75 173 GLY B O 1
ATOM 3855 N N . GLU B 1 174 ? 10.153 -19.344 -12.929 1.00 11.17 174 GLU B N 1
ATOM 3856 C CA . GLU B 1 174 ? 9.115 -18.453 -13.437 1.00 11.42 174 GLU B CA 1
ATOM 3857 C C . GLU B 1 174 ? 8.164 -19.290 -14.273 1.00 11.42 174 GLU B C 1
ATOM 3858 O O . GLU B 1 174 ? 8.597 -20.060 -15.130 1.00 12.11 174 GLU B O 1
ATOM 3864 N N . PHE B 1 175 ? 6.873 -19.163 -13.978 1.00 11.58 175 PHE B N 1
ATOM 3865 C CA . PHE B 1 175 ? 5.841 -19.997 -14.585 1.00 11.52 175 PHE B CA 1
ATOM 3866 C C . PHE B 1 175 ? 4.767 -19.165 -15.256 1.00 12.16 175 PHE B C 1
ATOM 3867 O O . PHE B 1 175 ? 4.067 -18.398 -14.598 1.00 12.36 175 PHE B O 1
ATOM 3875 N N . ASP B 1 176 ? 4.668 -19.334 -16.565 1.00 12.36 176 ASP B N 1
ATOM 3876 C CA . ASP B 1 176 ? 3.585 -18.769 -17.360 1.00 12.37 176 ASP B CA 1
ATOM 3877 C C . ASP B 1 176 ? 2.379 -19.694 -17.224 1.00 11.50 176 ASP B C 1
ATOM 3878 O O . ASP B 1 176 ? 2.443 -20.864 -17.606 1.00 12.07 176 ASP B O 1
ATOM 3883 N N . LEU B 1 177 ? 1.305 -19.165 -16.629 1.00 12.42 177 LEU B N 1
ATOM 3884 C CA . LEU B 1 177 ? 0.066 -19.933 -16.389 1.00 12.49 177 LEU B CA 1
ATOM 3885 C C . LEU B 1 177 ? -1.032 -19.596 -17.386 1.00 13.44 177 LEU B C 1
ATOM 3886 O O . LEU B 1 177 ? -1.115 -18.474 -17.890 1.00 13.43 177 LEU B O 1
ATOM 3891 N N . TYR B 1 178 ? -1.886 -20.574 -17.659 1.00 12.88 178 TYR B N 1
ATOM 3892 C CA . TYR B 1 178 ? -2.913 -20.421 -18.693 1.00 13.82 178 TYR B CA 1
ATOM 3893 C C . TYR B 1 178 ? -4.262 -20.791 -18.083 1.00 14.27 178 TYR B C 1
ATOM 3894 O O . TYR B 1 178 ? -4.813 -21.852 -18.378 1.00 16.55 178 TYR B O 1
ATOM 3903 N N . ILE B 1 179 ? -4.769 -19.903 -17.228 1.00 14.59 179 ILE B N 1
ATOM 3904 C CA . ILE B 1 179 ? -5.971 -20.207 -16.423 1.00 14.65 179 ILE B CA 1
ATOM 3905 C C . ILE B 1 179 ? -7.216 -19.732 -17.169 1.00 15.03 179 ILE B C 1
ATOM 3906 O O . ILE B 1 179 ? -7.313 -18.555 -17.494 1.00 15.11 179 ILE B O 1
ATOM 3911 N N . PRO B 1 180 ? -8.146 -20.662 -17.473 1.00 15.43 180 PRO B N 1
ATOM 3912 C CA . PRO B 1 180 ? -9.368 -20.332 -18.217 1.00 15.72 180 PRO B CA 1
ATOM 3913 C C . PRO B 1 180 ? -10.283 -19.389 -17.450 1.00 16.62 180 PRO B C 1
ATOM 3914 O O . PRO B 1 180 ? -10.255 -19.372 -16.213 1.00 14.90 180 PRO B O 1
ATOM 3918 N N . LYS B 1 181 ? -11.073 -18.616 -18.194 1.00 17.88 181 LYS B N 1
ATOM 3919 C CA . LYS B 1 181 ? -12.090 -17.725 -17.640 1.00 19.85 181 LYS B CA 1
ATOM 3920 C C . LYS B 1 181 ? -13.473 -18.214 -18.062 1.00 19.91 181 LYS B C 1
ATOM 3921 O O . LYS B 1 181 ? -13.626 -18.836 -19.111 1.00 20.31 181 LYS B O 1
ATOM 3927 N N . GLY B 1 182 ? -14.470 -17.935 -17.229 1.00 20.53 182 GLY B N 1
ATOM 3928 C CA . GLY B 1 182 ? -15.855 -18.306 -17.533 1.00 20.44 182 GLY B CA 1
ATOM 3929 C C . GLY B 1 182 ? -16.619 -17.096 -18.033 1.00 21.06 182 GLY B C 1
ATOM 3930 O O . GLY B 1 182 ? -16.048 -16.017 -18.161 1.00 21.01 182 GLY B O 1
ATOM 3931 N N . PRO B 1 183 ? -17.924 -17.271 -18.335 1.00 21.64 183 PRO B N 1
ATOM 3932 C CA . PRO B 1 183 ? -18.778 -16.190 -18.873 1.00 22.23 183 PRO B CA 1
ATOM 3933 C C . PRO B 1 183 ? -18.906 -14.954 -17.979 1.00 22.36 183 PRO B C 1
ATOM 3934 O O . PRO B 1 183 ? -19.237 -13.865 -18.470 1.00 23.41 183 PRO B O 1
ATOM 3938 N N . ASP B 1 184 ? -18.673 -15.128 -16.681 1.00 22.24 184 ASP B N 1
ATOM 3939 C CA . ASP B 1 184 ? -18.720 -14.024 -15.732 1.00 22.52 184 ASP B CA 1
ATOM 3940 C C . ASP B 1 184 ? -17.394 -13.238 -15.664 1.00 22.57 184 ASP B C 1
ATOM 3941 O O . ASP B 1 184 ? -17.247 -12.325 -14.853 1.00 23.07 184 ASP B O 1
ATOM 3946 N N . GLY B 1 185 ? -16.439 -13.609 -16.522 1.00 22.92 185 GLY B N 1
ATOM 3947 C CA . GLY B 1 185 ? -15.130 -12.938 -16.601 1.00 22.28 185 GLY B CA 1
ATOM 3948 C C . GLY B 1 185 ? -14.174 -13.364 -15.494 1.00 21.99 185 GLY B C 1
ATOM 3949 O O . GLY B 1 185 ? -13.051 -12.853 -15.396 1.00 22.46 185 GLY B O 1
ATOM 3950 N N . LYS B 1 186 ? -14.609 -14.296 -14.659 1.00 20.77 186 LYS B N 1
ATOM 3951 C CA . LYS B 1 186 ? -13.795 -14.773 -13.547 1.00 20.46 186 LYS B CA 1
ATOM 3952 C C . LYS B 1 186 ? -13.015 -16.043 -13.898 1.00 18.88 186 LYS B C 1
ATOM 3953 O O . LYS B 1 186 ? -13.438 -16.846 -14.738 1.00 18.86 186 LYS B O 1
ATOM 3959 N N . TYR B 1 187 ? -11.866 -16.241 -13.254 1.00 17.79 187 TYR B N 1
ATOM 3960 C CA . TYR B 1 187 ? -11.117 -17.459 -13.531 1.00 17.41 187 TYR B CA 1
ATOM 3961 C C . TYR B 1 187 ? -11.890 -18.681 -13.083 1.00 17.35 187 TYR B C 1
ATOM 3962 O O . TYR B 1 187 ? -12.548 -18.654 -12.039 1.00 18.12 187 TYR B O 1
ATOM 3971 N N . LYS B 1 188 ? -11.816 -19.738 -13.879 1.00 17.81 188 LYS B N 1
ATOM 3972 C CA . LYS B 1 188 ? -12.512 -20.992 -13.560 1.00 18.49 188 LYS B CA 1
ATOM 3973 C C . LYS B 1 188 ? -11.826 -21.803 -12.462 1.00 19.11 188 LYS B C 1
ATOM 3974 O O . LYS B 1 188 ? -10.589 -21.866 -12.386 1.00 18.80 188 LYS B O 1
ATOM 3980 N N . ASP B 1 189 ? -12.651 -22.437 -11.628 1.00 19.34 189 ASP B N 1
ATOM 3981 C CA . ASP B 1 189 ? -12.184 -23.370 -10.615 1.00 19.57 189 ASP B CA 1
ATOM 3982 C C . ASP B 1 189 ? -12.676 -24.768 -10.957 1.00 19.42 189 ASP B C 1
ATOM 3983 O O . ASP B 1 189 ? -13.873 -24.972 -11.221 1.00 20.37 189 ASP B O 1
ATOM 3988 N N . TYR B 1 190 ? -11.755 -25.726 -10.974 1.00 18.12 190 TYR B N 1
ATOM 3989 C CA . TYR B 1 190 ? -12.050 -27.102 -11.380 1.00 17.94 190 TYR B CA 1
ATOM 3990 C C . TYR B 1 190 ? -11.947 -28.035 -10.187 1.00 17.57 190 TYR B C 1
ATOM 3991 O O . TYR B 1 190 ? -11.094 -27.854 -9.318 1.00 17.17 190 TYR B O 1
ATOM 4000 N N . ALA B 1 191 ? -12.835 -29.021 -10.155 1.00 17.69 191 ALA B N 1
ATOM 4001 C CA . ALA B 1 191 ? -12.896 -29.969 -9.061 1.00 18.24 191 ALA B CA 1
ATOM 4002 C C . ALA B 1 191 ? -11.762 -30.995 -9.119 1.00 18.04 191 ALA B C 1
ATOM 4003 O O . ALA B 1 191 ? -11.314 -31.467 -8.076 1.00 18.73 191 ALA B O 1
ATOM 4005 N N . THR B 1 192 ? -11.295 -31.322 -10.330 1.00 17.23 192 THR B N 1
ATOM 4006 C CA . THR B 1 192 ? -10.196 -32.257 -10.527 1.00 17.19 192 THR B CA 1
ATOM 4007 C C . THR B 1 192 ? -9.265 -31.747 -11.612 1.00 16.45 192 THR B C 1
ATOM 4008 O O . THR B 1 192 ? -9.675 -30.949 -12.460 1.00 15.95 192 THR B O 1
ATOM 4012 N N . LEU B 1 193 ? -8.026 -32.236 -11.562 1.00 16.19 193 LEU B N 1
ATOM 4013 C CA . LEU B 1 193 ? -7.011 -31.963 -12.574 1.00 16.44 193 LEU B CA 1
ATOM 4014 C C . LEU B 1 193 ? -7.504 -32.247 -13.992 1.00 16.48 193 LEU B C 1
ATOM 4015 O O . LEU B 1 193 ? -7.391 -31.385 -14.869 1.00 16.14 193 LEU B O 1
ATOM 4020 N N . ALA B 1 194 ? -8.052 -33.447 -14.212 1.00 16.81 194 ALA B N 1
ATOM 4021 C CA . ALA B 1 194 ? -8.524 -33.828 -15.545 1.00 16.74 194 ALA B CA 1
ATOM 4022 C C . ALA B 1 194 ? -9.562 -32.862 -16.093 1.00 17.04 194 ALA B C 1
ATOM 4023 O O . ALA B 1 194 ? -9.555 -32.565 -17.286 1.00 16.93 194 ALA B O 1
ATOM 4025 N N . GLU B 1 195 ? -10.429 -32.346 -15.226 1.00 16.53 195 GLU B N 1
ATOM 4026 C CA . GLU B 1 195 ? -11.499 -31.438 -15.649 1.00 17.19 195 GLU B CA 1
ATOM 4027 C C . GLU B 1 195 ? -10.979 -30.103 -16.198 1.00 16.91 195 GLU B C 1
ATOM 4028 O O . GLU B 1 195 ? -11.672 -29.434 -16.967 1.00 16.84 195 GLU B O 1
ATOM 4034 N N . SER B 1 196 ? -9.750 -29.744 -15.825 1.00 16.12 196 SER B N 1
ATOM 4035 C CA . SER B 1 196 ? -9.151 -28.487 -16.267 1.00 16.42 196 SER B CA 1
ATOM 4036 C C . SER B 1 196 ? -8.496 -28.584 -17.648 1.00 16.58 196 SER B C 1
ATOM 4037 O O . SER B 1 196 ? -8.209 -27.567 -18.267 1.00 16.24 196 SER B O 1
ATOM 4040 N N . TYR B 1 197 ? -8.263 -29.800 -18.129 1.00 16.72 197 TYR B N 1
ATOM 4041 C CA . TYR B 1 197 ? -7.419 -30.007 -19.314 1.00 17.12 197 TYR B CA 1
ATOM 4042 C C . TYR B 1 197 ? -7.883 -29.279 -20.579 1.00 17.03 197 TYR B C 1
ATOM 4043 O O . TYR B 1 197 ? -7.131 -28.499 -21.164 1.00 15.85 197 TYR B O 1
ATOM 4052 N N . GLY B 1 198 ? -9.111 -29.550 -21.012 1.00 17.33 198 GLY B N 1
ATOM 4053 C CA . GLY B 1 198 ? -9.598 -29.056 -22.298 1.00 16.14 198 GLY B CA 1
ATOM 4054 C C . GLY B 1 198 ? -9.595 -27.541 -22.362 1.00 16.32 198 GLY B C 1
ATOM 4055 O O . GLY B 1 198 ? -9.115 -26.953 -23.330 1.00 16.66 198 GLY B O 1
ATOM 4056 N N . ASP B 1 199 ? -10.103 -26.900 -21.311 1.00 16.04 199 ASP B N 1
ATOM 4057 C CA . ASP B 1 199 ? -10.189 -25.437 -21.272 1.00 15.96 199 ASP B CA 1
ATOM 4058 C C . ASP B 1 199 ? -8.797 -24.806 -21.225 1.00 15.44 199 ASP B C 1
ATOM 4059 O O . ASP B 1 199 ? -8.562 -23.748 -21.811 1.00 16.16 199 ASP B O 1
ATOM 4064 N N . THR B 1 200 ? -7.884 -25.464 -20.513 1.00 15.16 200 THR B N 1
ATOM 4065 C CA . THR B 1 200 ? -6.501 -24.980 -20.402 1.00 14.91 200 THR B CA 1
ATOM 4066 C C . THR B 1 200 ? -5.764 -25.013 -21.753 1.00 14.77 200 THR B C 1
ATOM 4067 O O . THR B 1 200 ? -5.082 -24.036 -22.113 1.00 13.15 200 THR B O 1
ATOM 4071 N N . VAL B 1 201 ? -5.915 -26.113 -22.483 1.00 15.03 201 VAL B N 1
ATOM 4072 C CA . VAL B 1 201 ? -5.350 -26.224 -23.840 1.00 15.69 201 VAL B CA 1
ATOM 4073 C C . VAL B 1 201 ? -5.807 -25.051 -24.737 1.00 15.43 201 VAL B C 1
ATOM 4074 O O . VAL B 1 201 ? -4.997 -24.441 -25.419 1.00 14.43 201 VAL B O 1
ATOM 4078 N N . GLN B 1 202 ? -7.093 -24.704 -24.705 1.00 15.79 202 GLN B N 1
ATOM 4079 C CA . GLN B 1 202 ? -7.579 -23.541 -25.476 1.00 16.68 202 GLN B CA 1
ATOM 4080 C C . GLN B 1 202 ? -6.884 -22.214 -25.118 1.00 16.30 202 GLN B C 1
ATOM 4081 O O . GLN B 1 202 ? -6.537 -21.413 -25.998 1.00 16.03 202 GLN B O 1
ATOM 4087 N N . VAL B 1 203 ? -6.646 -22.000 -23.830 1.00 15.26 203 VAL B N 1
ATOM 4088 C CA . VAL B 1 203 ? -5.918 -20.812 -23.389 1.00 14.32 203 VAL B CA 1
ATOM 4089 C C . VAL B 1 203 ? -4.457 -20.868 -23.865 1.00 13.74 203 VAL B C 1
ATOM 4090 O O . VAL B 1 203 ? -3.948 -19.890 -24.436 1.00 13.03 203 VAL B O 1
ATOM 4094 N N . MET B 1 204 ? -3.814 -22.031 -23.679 1.00 13.70 204 MET B N 1
ATOM 4095 C CA . MET B 1 204 ? -2.426 -22.214 -24.131 1.00 14.08 204 MET B CA 1
ATOM 4096 C C . MET B 1 204 ? -2.226 -21.840 -25.603 1.00 14.54 204 MET B C 1
ATOM 4097 O O . MET B 1 204 ? -1.271 -21.129 -25.933 1.00 13.77 204 MET B O 1
ATOM 4102 N N . ARG B 1 205 ? -3.142 -22.288 -26.467 1.00 14.61 205 ARG B N 1
ATOM 4103 C CA . ARG B 1 205 ? -3.053 -22.010 -27.915 1.00 15.80 205 ARG B CA 1
ATOM 4104 C C . ARG B 1 205 ? -3.076 -20.520 -28.279 1.00 16.05 205 ARG B C 1
ATOM 4105 O O . ARG B 1 205 ? -2.617 -20.134 -29.376 1.00 16.71 205 ARG B O 1
ATOM 4113 N N . THR B 1 206 ? -3.606 -19.679 -27.383 1.00 15.42 206 THR B N 1
ATOM 4114 C CA . THR B 1 206 ? -3.553 -18.225 -27.605 1.00 15.19 206 THR B CA 1
ATOM 4115 C C . THR B 1 206 ? -2.173 -17.625 -27.376 1.00 14.78 206 THR B C 1
ATOM 4116 O O . THR B 1 206 ? -1.969 -16.438 -27.679 1.00 15.04 206 THR B O 1
ATOM 4120 N N . LEU B 1 207 ? -1.274 -18.413 -26.775 1.00 14.60 207 LEU B N 1
ATOM 4121 C CA . LEU B 1 207 ? 0.082 -17.987 -26.378 1.00 15.04 207 LEU B CA 1
ATOM 4122 C C . LEU B 1 207 ? 0.122 -16.818 -25.380 1.00 15.66 207 LEU B C 1
ATOM 4123 O O . LEU B 1 207 ? 1.164 -16.169 -25.178 1.00 16.26 207 LEU B O 1
ATOM 4128 N N . THR B 1 208 ? -1.015 -16.552 -24.742 1.00 14.94 208 THR B N 1
ATOM 4129 C CA . THR B 1 208 ? -1.109 -15.458 -23.807 1.00 14.93 208 THR B CA 1
ATOM 4130 C C . THR B 1 208 ? -1.359 -15.997 -22.393 1.00 14.78 208 THR B C 1
ATOM 4131 O O . THR B 1 208 ? -2.454 -16.542 -22.105 1.00 13.34 208 THR B O 1
ATOM 4135 N N . PRO B 1 209 ? -0.357 -15.855 -21.505 1.00 14.11 209 PRO B N 1
ATOM 4136 C CA . PRO B 1 209 ? -0.532 -16.281 -20.118 1.00 13.89 209 PRO B CA 1
ATOM 4137 C C . PRO B 1 209 ? -1.509 -15.388 -19.370 1.00 13.21 209 PRO B C 1
ATOM 4138 O O . PRO B 1 209 ? -1.535 -14.172 -19.582 1.00 13.00 209 PRO B O 1
ATOM 4142 N N . SER B 1 210 ? -2.317 -15.999 -18.509 1.00 13.22 210 SER B N 1
ATOM 4143 C CA . SER B 1 210 ? -3.227 -15.255 -17.654 1.00 12.71 210 SER B CA 1
ATOM 4144 C C . SER B 1 210 ? -2.475 -14.652 -16.474 1.00 12.51 210 SER B C 1
ATOM 4145 O O . SER B 1 210 ? -2.859 -13.599 -15.967 1.00 11.93 210 SER B O 1
ATOM 4148 N N . HIS B 1 211 ? -1.448 -15.378 -16.032 1.00 11.94 211 HIS B N 1
ATOM 4149 C CA . HIS B 1 211 ? -0.577 -14.985 -14.929 1.00 11.94 211 HIS B CA 1
ATOM 4150 C C . HIS B 1 211 ? 0.829 -15.458 -15.272 1.00 11.85 211 HIS B C 1
ATOM 4151 O O . HIS B 1 211 ? 0.997 -16.470 -15.972 1.00 12.60 211 HIS B O 1
ATOM 4158 N N . ILE B 1 212 ? 1.835 -14.769 -14.747 1.00 11.30 212 ILE B N 1
ATOM 4159 C CA . ILE B 1 212 ? 3.211 -15.269 -14.833 1.00 11.82 212 ILE B CA 1
ATOM 4160 C C . ILE B 1 212 ? 3.765 -15.105 -13.433 1.00 12.18 212 ILE B C 1
ATOM 4161 O O . ILE B 1 212 ? 3.816 -13.991 -12.928 1.00 12.71 212 ILE B O 1
ATOM 4166 N N . VAL B 1 213 ? 4.165 -16.199 -12.794 1.00 11.77 213 VAL B N 1
ATOM 4167 C CA . VAL B 1 213 ? 4.515 -16.121 -11.370 1.00 12.31 213 VAL B CA 1
ATOM 4168 C C . VAL B 1 213 ? 5.902 -16.657 -11.080 1.00 12.42 213 VAL B C 1
ATOM 4169 O O . VAL B 1 213 ? 6.357 -17.599 -11.729 1.00 13.63 213 VAL B O 1
ATOM 4173 N N . PHE B 1 214 ? 6.549 -16.063 -10.083 1.00 12.15 214 PHE B N 1
ATOM 4174 C CA . PHE B 1 214 ? 7.743 -16.665 -9.521 1.00 12.23 214 PHE B CA 1
ATOM 4175 C C . PHE B 1 214 ? 7.328 -17.639 -8.424 1.00 13.53 214 PHE B C 1
ATOM 4176 O O . PHE B 1 214 ? 6.516 -17.295 -7.548 1.00 14.13 214 PHE B O 1
ATOM 4184 N N . ASN B 1 215 ? 7.887 -18.842 -8.472 1.00 13.60 215 ASN B N 1
ATOM 4185 C CA . ASN B 1 215 ? 7.730 -19.824 -7.397 1.00 13.81 215 ASN B CA 1
ATOM 4186 C C . ASN B 1 215 ? 6.283 -20.121 -6.994 1.00 14.63 215 ASN B C 1
ATOM 4187 O O . ASN B 1 215 ? 5.973 -20.299 -5.805 1.00 14.85 215 ASN B O 1
ATOM 4192 N N . GLY B 1 216 ? 5.427 -20.194 -8.003 1.00 14.19 216 GLY B N 1
ATOM 4193 C CA . GLY B 1 216 ? 4.052 -20.692 -7.845 1.00 15.18 216 GLY B CA 1
ATOM 4194 C C . GLY B 1 216 ? 2.961 -19.709 -7.433 1.00 15.14 216 GLY B C 1
ATOM 4195 O O . GLY B 1 216 ? 1.779 -20.092 -7.387 1.00 15.73 216 GLY B O 1
ATOM 4196 N N . LYS B 1 217 ? 3.300 -18.450 -7.148 1.00 14.40 217 LYS B N 1
ATOM 4197 C CA . LYS B 1 217 ? 2.257 -17.533 -6.667 1.00 14.75 217 LYS B CA 1
ATOM 4198 C C . LYS B 1 217 ? 2.613 -16.078 -6.930 1.00 13.28 217 LYS B C 1
ATOM 4199 O O . LYS B 1 217 ? 3.779 -15.687 -6.809 1.00 13.15 217 LYS B O 1
ATOM 4205 N N . VAL B 1 218 ? 1.615 -15.274 -7.265 1.00 12.71 218 VAL B N 1
ATOM 4206 C CA . VAL B 1 218 ? 1.804 -13.829 -7.222 1.00 12.27 218 VAL B CA 1
ATOM 4207 C C . VAL B 1 218 ? 2.307 -13.428 -5.830 1.00 12.59 218 VAL B C 1
ATOM 4208 O O . VAL B 1 218 ? 1.704 -13.770 -4.815 1.00 12.25 218 VAL B O 1
ATOM 4212 N N . GLY B 1 219 ? 3.424 -12.712 -5.785 1.00 12.40 219 GLY B N 1
ATOM 4213 C CA . GLY B 1 219 ? 4.024 -12.286 -4.528 1.00 12.85 219 GLY B CA 1
ATOM 4214 C C . GLY B 1 219 ? 4.620 -13.406 -3.693 1.00 12.53 219 GLY B C 1
ATOM 4215 O O . GLY B 1 219 ? 4.807 -13.236 -2.495 1.00 13.94 219 GLY B O 1
ATOM 4216 N N . ALA B 1 220 ? 4.900 -14.562 -4.299 1.00 12.94 220 ALA B N 1
ATOM 4217 C CA . ALA B 1 220 ? 5.549 -15.641 -3.557 1.00 13.10 220 ALA B CA 1
ATOM 4218 C C . ALA B 1 220 ? 6.818 -15.144 -2.832 1.00 13.17 220 ALA B C 1
ATOM 4219 O O . ALA B 1 220 ? 7.013 -15.443 -1.647 1.00 13.12 220 ALA B O 1
ATOM 4221 N N . LEU B 1 221 ? 7.649 -14.368 -3.528 1.00 13.49 221 LEU B N 1
ATOM 4222 C CA . LEU B 1 221 ? 8.955 -13.936 -2.982 1.00 13.84 221 LEU B CA 1
ATOM 4223 C C . LEU B 1 221 ? 8.876 -12.562 -2.336 1.00 15.43 221 LEU B C 1
ATOM 4224 O O . LEU B 1 221 ? 9.617 -11.630 -2.693 1.00 14.98 221 LEU B O 1
ATOM 4229 N N . THR B 1 222 ? 7.963 -12.462 -1.375 1.00 17.01 222 THR B N 1
ATOM 4230 C CA . THR B 1 222 ? 7.686 -11.216 -0.646 1.00 18.85 222 THR B CA 1
ATOM 4231 C C . THR B 1 222 ? 7.461 -11.573 0.815 1.00 18.69 222 THR B C 1
ATOM 4232 O O . THR B 1 222 ? 7.198 -12.748 1.143 1.00 19.05 222 THR B O 1
ATOM 4236 N N . GLY B 1 223 ? 7.578 -10.581 1.696 1.00 18.93 223 GLY B N 1
ATOM 4237 C CA . GLY B 1 223 ? 7.358 -10.798 3.142 1.00 19.23 223 GLY B CA 1
ATOM 4238 C C . GLY B 1 223 ? 8.332 -11.794 3.760 1.00 19.37 223 GLY B C 1
ATOM 4239 O O . GLY B 1 223 ? 9.555 -11.666 3.625 1.00 18.78 223 GLY B O 1
ATOM 4240 N N . ALA B 1 224 ? 7.803 -12.797 4.462 1.00 18.70 224 ALA B N 1
ATOM 4241 C CA . ALA B 1 224 ? 8.676 -13.748 5.137 1.00 18.55 224 ALA B CA 1
ATOM 4242 C C . ALA B 1 224 ? 9.475 -14.570 4.140 1.00 18.01 224 ALA B C 1
ATOM 4243 O O . ALA B 1 224 ? 10.481 -15.195 4.511 1.00 18.46 224 ALA B O 1
ATOM 4245 N N . ASN B 1 225 ? 9.004 -14.599 2.895 1.00 17.28 225 ASN B N 1
ATOM 4246 C CA . ASN B 1 225 ? 9.654 -15.384 1.838 1.00 17.09 225 ASN B CA 1
ATOM 4247 C C . ASN B 1 225 ? 10.359 -14.488 0.801 1.00 16.83 225 ASN B C 1
ATOM 4248 O O . ASN B 1 225 ? 10.710 -14.969 -0.264 1.00 17.87 225 ASN B O 1
ATOM 4253 N N . ALA B 1 226 ? 10.570 -13.210 1.130 1.00 16.74 226 ALA B N 1
ATOM 4254 C CA . ALA B 1 226 ? 11.462 -12.352 0.336 1.00 16.22 226 ALA B CA 1
ATOM 4255 C C . ALA B 1 226 ? 12.857 -12.967 0.366 1.00 15.88 226 ALA B C 1
ATOM 4256 O O . ALA B 1 226 ? 13.244 -13.599 1.369 1.00 16.06 226 ALA B O 1
ATOM 4258 N N . LEU B 1 227 ? 13.611 -12.823 -0.726 1.00 14.59 227 LEU B N 1
ATOM 4259 C CA . LEU B 1 227 ? 15.038 -13.164 -0.668 1.00 13.09 227 LEU B CA 1
ATOM 4260 C C . LEU B 1 227 ? 15.746 -12.170 0.248 1.00 13.06 227 LEU B C 1
ATOM 4261 O O . LEU B 1 227 ? 15.300 -11.029 0.414 1.00 12.32 227 LEU B O 1
ATOM 4266 N N . THR B 1 228 ? 16.837 -12.603 0.874 1.00 13.40 228 THR B N 1
ATOM 4267 C CA . THR B 1 228 ? 17.558 -11.711 1.770 1.00 13.38 228 THR B CA 1
ATOM 4268 C C . THR B 1 228 ? 19.064 -11.736 1.502 1.00 13.51 228 THR B C 1
ATOM 4269 O O . THR B 1 228 ? 19.610 -12.736 0.975 1.00 13.25 228 THR B O 1
ATOM 4273 N N . ALA B 1 229 ? 19.720 -10.641 1.890 1.00 13.14 229 ALA B N 1
ATOM 4274 C CA . ALA B 1 229 ? 21.169 -10.503 1.803 1.00 12.48 229 ALA B CA 1
ATOM 4275 C C . ALA B 1 229 ? 21.630 -9.301 2.622 1.00 13.58 229 ALA B C 1
ATOM 4276 O O . ALA B 1 229 ? 20.826 -8.620 3.278 1.00 13.51 229 ALA B O 1
ATOM 4278 N N . LYS B 1 230 ? 22.939 -9.084 2.617 1.00 13.02 230 LYS B N 1
ATOM 4279 C CA . LYS B 1 230 ? 23.551 -7.960 3.300 1.00 13.97 230 LYS B CA 1
ATOM 4280 C C . LYS B 1 230 ? 24.456 -7.227 2.320 1.00 13.81 230 LYS B C 1
ATOM 4281 O O . LYS B 1 230 ? 24.965 -7.813 1.353 1.00 13.81 230 LYS B O 1
ATOM 4287 N N . VAL B 1 231 ? 24.685 -5.949 2.580 1.00 13.62 231 VAL B N 1
ATOM 4288 C CA . VAL B 1 231 ? 25.722 -5.229 1.851 1.00 13.08 231 VAL B CA 1
ATOM 4289 C C . VAL B 1 231 ? 27.041 -5.986 1.992 1.00 13.60 231 VAL B C 1
ATOM 4290 O O . VAL B 1 231 ? 27.441 -6.352 3.103 1.00 13.70 231 VAL B O 1
ATOM 4294 N N . GLY B 1 232 ? 27.694 -6.244 0.862 1.00 13.14 232 GLY B N 1
ATOM 4295 C CA . GLY B 1 232 ? 28.928 -7.009 0.859 1.00 14.26 232 GLY B CA 1
ATOM 4296 C C . GLY B 1 232 ? 28.750 -8.485 0.534 1.00 14.47 232 GLY B C 1
ATOM 4297 O O . GLY B 1 232 ? 29.744 -9.184 0.297 1.00 15.53 232 GLY B O 1
ATOM 4298 N N . GLU B 1 233 ? 27.504 -8.959 0.496 1.00 13.67 233 GLU B N 1
ATOM 4299 C CA . GLU B 1 233 ? 27.204 -10.356 0.229 1.00 13.83 233 GLU B CA 1
ATOM 4300 C C . GLU B 1 233 ? 27.039 -10.589 -1.266 1.00 13.38 233 GLU B C 1
ATOM 4301 O O . GLU B 1 233 ? 26.428 -9.766 -1.949 1.00 13.25 233 GLU B O 1
ATOM 4307 N N . THR B 1 234 ? 27.586 -11.708 -1.751 1.00 12.35 234 THR B N 1
ATOM 4308 C CA . THR B 1 234 ? 27.414 -12.142 -3.134 1.00 12.18 234 THR B CA 1
ATOM 4309 C C . THR B 1 234 ? 26.360 -13.235 -3.218 1.00 12.42 234 THR B C 1
ATOM 4310 O O . THR B 1 234 ? 26.477 -14.278 -2.568 1.00 12.87 234 THR B O 1
ATOM 4314 N N . VAL B 1 235 ? 25.341 -13.000 -4.038 1.00 12.20 235 VAL B N 1
ATOM 4315 C CA . VAL B 1 235 ? 24.279 -13.962 -4.266 1.00 12.12 235 VAL B CA 1
ATOM 4316 C C . VAL B 1 235 ? 24.345 -14.506 -5.688 1.00 11.00 235 VAL B C 1
ATOM 4317 O O . VAL B 1 235 ? 24.733 -13.789 -6.617 1.00 10.42 235 VAL B O 1
ATOM 4321 N N . LEU B 1 236 ? 24.013 -15.783 -5.837 1.00 11.19 236 LEU B N 1
ATOM 4322 C CA . LEU B 1 236 ? 23.819 -16.382 -7.136 1.00 10.35 236 LEU B CA 1
ATOM 4323 C C . LEU B 1 236 ? 22.317 -16.516 -7.294 1.00 11.13 236 LEU B C 1
ATOM 4324 O O . LEU B 1 236 ? 21.648 -17.158 -6.473 1.00 12.00 236 LEU B O 1
ATOM 4329 N N . LEU B 1 237 ? 21.787 -15.917 -8.355 1.00 10.08 237 LEU B N 1
ATOM 4330 C CA . LEU B 1 237 ? 20.349 -15.999 -8.619 1.00 9.88 237 LEU B CA 1
ATOM 4331 C C . LEU B 1 237 ? 20.148 -16.916 -9.822 1.00 9.31 237 LEU B C 1
ATOM 4332 O O . LEU B 1 237 ? 20.537 -16.568 -10.939 1.00 11.12 237 LEU B O 1
ATOM 4337 N N . ILE B 1 238 ? 19.646 -18.121 -9.567 1.00 9.69 238 ILE B N 1
ATOM 4338 C CA . ILE B 1 238 ? 19.360 -19.085 -10.630 1.00 10.06 238 ILE B CA 1
ATOM 4339 C C . ILE B 1 238 ? 17.921 -18.834 -11.091 1.00 10.64 238 ILE B C 1
ATOM 4340 O O . ILE B 1 238 ? 17.023 -18.742 -10.250 1.00 10.39 238 ILE B O 1
ATOM 4345 N N . HIS B 1 239 ? 17.712 -18.694 -12.405 1.00 9.60 239 HIS B N 1
ATOM 4346 C CA . HIS B 1 239 ? 16.386 -18.374 -12.939 1.00 10.30 239 HIS B CA 1
ATOM 4347 C C . HIS B 1 239 ? 16.018 -19.384 -14.013 1.00 9.80 239 HIS B C 1
ATOM 4348 O O . HIS B 1 239 ? 16.741 -19.538 -14.990 1.00 10.52 239 HIS B O 1
ATOM 4355 N N . SER B 1 240 ? 14.931 -20.124 -13.805 1.00 9.93 240 SER B N 1
ATOM 4356 C CA . SER B 1 240 ? 14.514 -21.149 -14.771 1.00 10.84 240 SER B CA 1
ATOM 4357 C C . SER B 1 240 ? 13.207 -20.717 -15.435 1.00 10.77 240 SER B C 1
ATOM 4358 O O . SER B 1 240 ? 12.358 -20.093 -14.799 1.00 11.26 240 SER B O 1
ATOM 4361 N N . GLN B 1 241 ? 13.080 -20.993 -16.733 1.00 10.00 241 GLN B N 1
ATOM 4362 C CA . GLN B 1 241 ? 11.804 -20.829 -17.421 1.00 10.40 241 GLN B CA 1
ATOM 4363 C C . GLN B 1 241 ? 11.705 -21.961 -18.418 1.00 10.30 241 GLN B C 1
ATOM 4364 O O . GLN B 1 241 ? 12.394 -21.975 -19.441 1.00 10.87 241 GLN B O 1
ATOM 4370 N N . ALA B 1 242 ? 10.884 -22.955 -18.097 1.00 10.81 242 ALA B N 1
ATOM 4371 C CA . ALA B 1 242 ? 10.842 -24.167 -18.926 1.00 10.85 242 ALA B CA 1
ATOM 4372 C C . ALA B 1 242 ? 10.046 -24.025 -20.225 1.00 11.24 242 ALA B C 1
ATOM 4373 O O . ALA B 1 242 ? 10.106 -24.921 -21.064 1.00 12.02 242 ALA B O 1
ATOM 4375 N N . ASN B 1 243 ? 9.299 -22.933 -20.389 1.00 11.10 243 ASN B N 1
ATOM 4376 C CA . ASN B 1 243 ? 8.364 -22.839 -21.515 1.00 11.74 243 ASN B CA 1
ATOM 4377 C C . ASN B 1 243 ? 8.343 -21.532 -22.308 1.00 12.22 243 ASN B C 1
ATOM 4378 O O . ASN B 1 243 ? 7.854 -21.510 -23.436 1.00 12.23 243 ASN B O 1
ATOM 4383 N N . ARG B 1 244 ? 8.818 -20.448 -21.715 1.00 12.75 244 ARG B N 1
ATOM 4384 C CA . ARG B 1 244 ? 8.630 -19.126 -22.298 1.00 13.66 244 ARG B CA 1
ATOM 4385 C C . ARG B 1 244 ? 9.804 -18.211 -21.926 1.00 12.98 244 ARG B C 1
ATOM 4386 O O . ARG B 1 244 ? 10.357 -18.341 -20.840 1.00 12.74 244 ARG B O 1
ATOM 4394 N N . ASP B 1 245 ? 10.184 -17.306 -22.821 1.00 12.70 245 ASP B N 1
ATOM 4395 C CA . ASP B 1 245 ? 11.271 -16.358 -22.511 1.00 13.16 245 ASP B CA 1
ATOM 4396 C C . ASP B 1 245 ? 10.954 -15.447 -21.330 1.00 13.14 245 ASP B C 1
ATOM 4397 O O . ASP B 1 245 ? 9.798 -15.103 -21.064 1.00 13.35 245 ASP B O 1
ATOM 4402 N N . THR B 1 246 ? 12.003 -15.028 -20.640 1.00 12.13 246 THR B N 1
ATOM 4403 C CA . THR B 1 246 ? 11.902 -14.014 -19.617 1.00 11.66 246 THR B CA 1
ATOM 4404 C C . THR B 1 246 ? 13.184 -13.174 -19.624 1.00 10.72 246 THR B C 1
ATOM 4405 O O . THR B 1 246 ? 14.182 -13.539 -20.254 1.00 11.40 246 THR B O 1
ATOM 4409 N N . ARG B 1 247 ? 13.125 -12.033 -18.945 1.00 9.91 247 ARG B N 1
ATOM 4410 C CA . ARG B 1 247 ? 14.212 -11.054 -18.987 1.00 9.88 247 ARG B CA 1
ATOM 4411 C C . ARG B 1 247 ? 14.472 -10.475 -17.576 1.00 10.10 247 ARG B C 1
ATOM 4412 O O . ARG B 1 247 ? 13.973 -9.385 -17.198 1.00 9.73 247 ARG B O 1
ATOM 4420 N N . PRO B 1 248 ? 15.217 -11.243 -16.757 1.00 10.46 248 PRO B N 1
ATOM 4421 C CA . PRO B 1 248 ? 15.418 -10.835 -15.359 1.00 10.72 248 PRO B CA 1
ATOM 4422 C C . PRO B 1 248 ? 16.163 -9.514 -15.199 1.00 10.81 248 PRO B C 1
ATOM 4423 O O . PRO B 1 248 ? 17.048 -9.201 -15.990 1.00 11.28 248 PRO B O 1
ATOM 4427 N N . HIS B 1 249 ? 15.801 -8.776 -14.150 1.00 11.66 249 HIS B N 1
ATOM 4428 C CA . HIS B 1 249 ? 16.391 -7.467 -13.834 1.00 11.46 249 HIS B CA 1
ATOM 4429 C C . HIS B 1 249 ? 16.315 -7.257 -12.328 1.00 11.52 249 HIS B C 1
ATOM 4430 O O . HIS B 1 249 ? 15.314 -7.592 -11.698 1.00 11.51 249 HIS B O 1
ATOM 4437 N N . LEU B 1 250 ? 17.387 -6.720 -11.754 1.00 10.98 250 LEU B N 1
ATOM 4438 C CA . LEU B 1 250 ? 17.403 -6.415 -10.336 1.00 11.35 250 LEU B CA 1
ATOM 4439 C C . LEU B 1 250 ? 17.345 -4.895 -10.243 1.00 12.12 250 LEU B C 1
ATOM 4440 O O . LEU B 1 250 ? 18.300 -4.203 -10.634 1.00 11.63 250 LEU B O 1
ATOM 4445 N N . ILE B 1 251 ? 16.210 -4.376 -9.773 1.00 11.93 251 ILE B N 1
ATOM 4446 C CA . ILE B 1 251 ? 16.013 -2.928 -9.713 1.00 12.44 251 ILE B CA 1
ATOM 4447 C C . ILE B 1 251 ? 16.951 -2.286 -8.685 1.00 12.25 251 ILE B C 1
ATOM 4448 O O . ILE B 1 251 ? 16.886 -2.603 -7.514 1.00 14.39 251 ILE B O 1
ATOM 4453 N N . GLY B 1 252 ? 17.811 -1.374 -9.130 1.00 11.73 252 GLY B N 1
ATOM 4454 C CA . GLY B 1 252 ? 18.799 -0.755 -8.240 1.00 12.21 252 GLY B CA 1
ATOM 4455 C C . GLY B 1 252 ? 20.105 -1.539 -8.160 1.00 12.03 252 GLY B C 1
ATOM 4456 O O . GLY B 1 252 ? 21.042 -1.137 -7.463 1.00 11.33 252 GLY B O 1
ATOM 4457 N N . GLY B 1 253 ? 20.139 -2.674 -8.854 1.00 11.76 253 GLY B N 1
ATOM 4458 C CA . GLY B 1 253 ? 21.335 -3.512 -8.943 1.00 11.75 253 GLY B CA 1
ATOM 4459 C C . GLY B 1 253 ? 21.689 -3.857 -10.380 1.00 11.13 253 GLY B C 1
ATOM 4460 O O . GLY B 1 253 ? 21.223 -3.219 -11.331 1.00 11.35 253 GLY B O 1
ATOM 4461 N N . HIS B 1 254 ? 22.507 -4.891 -10.528 1.00 11.09 254 HIS B N 1
ATOM 4462 C CA . HIS B 1 254 ? 23.007 -5.335 -11.841 1.00 11.35 254 HIS B CA 1
ATOM 4463 C C . HIS B 1 254 ? 23.254 -6.821 -11.773 1.00 11.69 254 HIS B C 1
ATOM 4464 O O . HIS B 1 254 ? 23.198 -7.414 -10.696 1.00 11.29 254 HIS B O 1
ATOM 4471 N N . GLY B 1 255 ? 23.517 -7.423 -12.934 1.00 10.88 255 GLY B N 1
ATOM 4472 C CA . GLY B 1 255 ? 24.150 -8.742 -12.957 1.00 11.21 255 GLY B CA 1
ATOM 4473 C C . GLY B 1 255 ? 25.642 -8.517 -13.072 1.00 10.67 255 GLY B C 1
ATOM 4474 O O . GLY B 1 255 ? 26.150 -8.129 -14.138 1.00 10.43 255 GLY B O 1
ATOM 4475 N N . ASP B 1 256 ? 26.367 -8.727 -11.980 1.00 9.63 256 ASP B N 1
ATOM 4476 C CA . ASP B 1 256 ? 27.807 -8.454 -12.006 1.00 9.58 256 ASP B CA 1
ATOM 4477 C C . ASP B 1 256 ? 28.467 -9.389 -12.997 1.00 10.03 256 ASP B C 1
ATOM 4478 O O . ASP B 1 256 ? 29.328 -8.962 -13.773 1.00 10.84 256 ASP B O 1
ATOM 4483 N N . TRP B 1 257 ? 28.095 -10.661 -12.920 1.00 9.97 257 TRP B N 1
ATOM 4484 C CA . TRP B 1 257 ? 28.570 -11.704 -13.846 1.00 10.64 257 TRP B CA 1
ATOM 4485 C C . TRP B 1 257 ? 27.350 -12.555 -14.162 1.00 10.65 257 TRP B C 1
ATOM 4486 O O . TRP B 1 257 ? 26.707 -13.043 -13.242 1.00 9.98 257 TRP B O 1
ATOM 4497 N N . VAL B 1 258 ? 27.019 -12.695 -15.450 1.00 8.75 258 VAL B N 1
ATOM 4498 C CA . VAL B 1 258 ? 25.799 -13.405 -15.854 1.00 9.29 258 VAL B CA 1
ATOM 4499 C C . VAL B 1 258 ? 26.091 -14.436 -16.935 1.00 8.68 258 VAL B C 1
ATOM 4500 O O . VAL B 1 258 ? 26.750 -14.119 -17.920 1.00 8.85 258 VAL B O 1
ATOM 4504 N N . TRP B 1 259 ? 25.590 -15.660 -16.746 1.00 9.01 259 TRP B N 1
ATOM 4505 C CA . TRP B 1 259 ? 25.583 -16.693 -17.778 1.00 9.10 259 TRP B CA 1
ATOM 4506 C C . TRP B 1 259 ? 24.123 -16.829 -18.205 1.00 8.56 259 TRP B C 1
ATOM 4507 O O . TRP B 1 259 ? 23.369 -17.620 -17.632 1.00 8.44 259 TRP B O 1
ATOM 4518 N N . GLU B 1 260 ? 23.702 -16.019 -19.168 1.00 9.56 260 GLU B N 1
ATOM 4519 C CA . GLU B 1 260 ? 22.242 -15.978 -19.450 1.00 10.13 260 GLU B CA 1
ATOM 4520 C C . GLU B 1 260 ? 21.761 -17.250 -20.129 1.00 9.93 260 GLU B C 1
ATOM 4521 O O . GLU B 1 260 ? 20.603 -17.650 -19.916 1.00 9.87 260 GLU B O 1
ATOM 4527 N N . THR B 1 261 ? 22.635 -17.884 -20.923 1.00 9.14 261 THR B N 1
ATOM 4528 C CA . THR B 1 261 ? 22.334 -19.202 -21.496 1.00 10.31 261 THR B CA 1
ATOM 4529 C C . THR B 1 261 ? 22.658 -20.334 -20.496 1.00 10.14 261 THR B C 1
ATOM 4530 O O . THR B 1 261 ? 22.368 -21.502 -20.759 1.00 10.30 261 THR B O 1
ATOM 4534 N N . GLY B 1 262 ? 23.291 -19.984 -19.379 1.00 10.26 262 GLY B N 1
ATOM 4535 C CA . GLY B 1 262 ? 23.380 -20.884 -18.221 1.00 9.83 262 GLY B CA 1
ATOM 4536 C C . GLY B 1 262 ? 24.477 -21.943 -18.211 1.00 10.54 262 GLY B C 1
ATOM 4537 O O . GLY B 1 262 ? 24.352 -22.947 -17.502 1.00 11.79 262 GLY B O 1
ATOM 4538 N N . LYS B 1 263 ? 25.566 -21.731 -18.945 1.00 9.55 263 LYS B N 1
ATOM 4539 C CA . LYS B 1 263 ? 26.500 -22.834 -19.181 1.00 9.90 263 LYS B CA 1
ATOM 4540 C C . LYS B 1 263 ? 27.904 -22.344 -18.825 1.00 10.23 263 LYS B C 1
ATOM 4541 O O . LYS B 1 263 ? 28.459 -21.474 -19.501 1.00 8.96 263 LYS B O 1
ATOM 4547 N N . PHE B 1 264 ? 28.431 -22.873 -17.720 1.00 9.92 264 PHE B N 1
ATOM 4548 C CA . PHE B 1 264 ? 29.560 -22.263 -16.993 1.00 10.23 264 PHE B CA 1
ATOM 4549 C C . PHE B 1 264 ? 30.894 -22.360 -17.703 1.00 11.09 264 PHE B C 1
ATOM 4550 O O . PHE B 1 264 ? 31.835 -21.664 -17.314 1.00 12.03 264 PHE B O 1
ATOM 4558 N N . ALA B 1 265 ? 30.990 -23.193 -18.737 1.00 11.74 265 ALA B N 1
ATOM 4559 C CA . ALA B 1 265 ? 32.251 -23.278 -19.510 1.00 12.95 265 ALA B CA 1
ATOM 4560 C C . ALA B 1 265 ? 32.397 -22.106 -20.489 1.00 12.89 265 ALA B C 1
ATOM 4561 O O . ALA B 1 265 ? 33.467 -21.926 -21.088 1.00 14.56 265 ALA B O 1
ATOM 4563 N N . ASN B 1 266 ? 31.317 -21.336 -20.660 1.00 11.85 266 ASN B N 1
ATOM 4564 C CA . ASN B 1 266 ? 31.322 -20.087 -21.445 1.00 11.84 266 ASN B CA 1
ATOM 4565 C C . ASN B 1 266 ? 31.616 -18.907 -20.549 1.00 11.83 266 ASN B C 1
ATOM 4566 O O . ASN B 1 266 ? 31.115 -18.875 -19.419 1.00 11.94 266 ASN B O 1
ATOM 4571 N N . PRO B 1 267 ? 32.376 -17.912 -21.051 1.00 11.18 267 PRO B N 1
ATOM 4572 C CA . PRO B 1 267 ? 32.645 -16.722 -20.219 1.00 11.68 267 PRO B CA 1
ATOM 4573 C C . PRO B 1 267 ? 31.334 -15.983 -19.906 1.00 11.99 267 PRO B C 1
ATOM 4574 O O . PRO B 1 267 ? 30.454 -15.906 -20.774 1.00 12.68 267 PRO B O 1
ATOM 4578 N N . PRO B 1 268 ? 31.176 -15.514 -18.661 1.00 11.16 268 PRO B N 1
ATOM 4579 C CA . PRO B 1 268 ? 29.990 -14.718 -18.325 1.00 11.01 268 PRO B CA 1
ATOM 4580 C C . PRO B 1 268 ? 30.103 -13.308 -18.877 1.00 11.22 268 PRO B C 1
ATOM 4581 O O . PRO B 1 268 ? 31.205 -12.878 -19.239 1.00 12.08 268 PRO B O 1
ATOM 4585 N N . GLN B 1 269 ? 28.972 -12.606 -18.970 1.00 10.14 269 GLN B N 1
ATOM 4586 C CA . GLN B 1 269 ? 28.989 -11.178 -19.294 1.00 10.75 269 GLN B CA 1
ATOM 4587 C C . GLN B 1 269 ? 28.879 -10.411 -17.997 1.00 11.20 269 GLN B C 1
ATOM 4588 O O . GLN B 1 269 ? 28.285 -10.901 -17.038 1.00 11.37 269 GLN B O 1
ATOM 4594 N N . ARG B 1 270 ? 29.412 -9.191 -18.002 1.00 10.36 270 ARG B N 1
ATOM 4595 C CA . ARG B 1 270 ? 29.411 -8.311 -16.824 1.00 11.35 270 ARG B CA 1
ATOM 4596 C C . ARG B 1 270 ? 28.568 -7.039 -16.968 1.00 11.18 270 ARG B C 1
ATOM 4597 O O . ARG B 1 270 ? 28.287 -6.581 -18.098 1.00 11.61 270 ARG B O 1
ATOM 4605 N N . ASP B 1 271 ? 28.145 -6.520 -15.811 1.00 10.90 271 ASP B N 1
ATOM 4606 C CA . ASP B 1 271 ? 27.475 -5.198 -15.687 1.00 11.27 271 ASP B CA 1
ATOM 4607 C C . ASP B 1 271 ? 26.089 -5.152 -16.328 1.00 11.00 271 ASP B C 1
ATOM 4608 O O . ASP B 1 271 ? 25.592 -4.071 -16.652 1.00 11.14 271 ASP B O 1
ATOM 4613 N N . LEU B 1 272 ? 25.452 -6.300 -16.505 1.00 9.97 272 LEU B N 1
ATOM 4614 C CA . LEU B 1 272 ? 24.143 -6.314 -17.185 1.00 10.95 272 LEU B CA 1
ATOM 4615 C C . LEU B 1 272 ? 23.079 -5.552 -16.414 1.00 10.50 272 LEU B C 1
ATOM 4616 O O . LEU B 1 272 ? 23.057 -5.561 -15.183 1.00 10.72 272 LEU B O 1
ATOM 4621 N N . GLU B 1 273 ? 22.207 -4.871 -17.151 1.00 10.13 273 GLU B N 1
ATOM 4622 C CA . GLU B 1 273 ? 21.015 -4.280 -16.509 1.00 10.20 273 GLU B CA 1
ATOM 4623 C C . GLU B 1 273 ? 19.906 -5.338 -16.504 1.00 10.38 273 GLU B C 1
ATOM 4624 O O . GLU B 1 273 ? 19.239 -5.538 -15.508 1.00 11.79 273 GLU B O 1
ATOM 4630 N N . THR B 1 274 ? 19.743 -6.010 -17.637 1.00 10.64 274 THR B N 1
ATOM 4631 C CA . THR B 1 274 ? 18.696 -7.008 -17.858 1.00 10.81 274 THR B CA 1
ATOM 4632 C C . THR B 1 274 ? 19.315 -8.134 -18.681 1.00 11.06 274 THR B C 1
ATOM 4633 O O . THR B 1 274 ? 20.120 -7.874 -19.591 1.00 10.40 274 THR B O 1
ATOM 4637 N N . TRP B 1 275 ? 19.005 -9.368 -18.315 1.00 10.11 275 TRP B N 1
ATOM 4638 C CA . TRP B 1 275 ? 19.483 -10.503 -19.073 1.00 10.07 275 TRP B CA 1
ATOM 4639 C C . TRP B 1 275 ? 18.295 -11.279 -19.632 1.00 10.21 275 TRP B C 1
ATOM 4640 O O . TRP B 1 275 ? 17.136 -10.891 -19.440 1.00 10.41 275 TRP B O 1
ATOM 4651 N N . PHE B 1 276 ? 18.582 -12.357 -20.347 1.00 10.35 276 PHE B N 1
ATOM 4652 C CA . PHE B 1 276 ? 17.553 -13.055 -21.117 1.00 10.22 276 PHE B CA 1
ATOM 4653 C C . PHE B 1 276 ? 17.657 -14.559 -20.892 1.00 10.14 276 PHE B C 1
ATOM 4654 O O . PHE B 1 276 ? 18.689 -15.181 -21.192 1.00 10.84 276 PHE B O 1
ATOM 4662 N N . ILE B 1 277 ? 16.596 -15.138 -20.340 1.00 9.39 277 ILE B N 1
ATOM 4663 C CA . ILE B 1 277 ? 16.488 -16.572 -20.179 1.00 9.72 277 ILE B CA 1
ATOM 4664 C C . ILE B 1 277 ? 15.551 -17.108 -21.262 1.00 9.34 277 ILE B C 1
ATOM 4665 O O . ILE B 1 277 ? 14.339 -16.831 -21.264 1.00 9.11 277 ILE B O 1
ATOM 4670 N N . ARG B 1 278 ? 16.118 -17.879 -22.172 1.00 9.14 278 ARG B N 1
ATOM 4671 C CA . ARG B 1 278 ? 15.307 -18.526 -23.234 1.00 10.24 278 ARG B CA 1
ATOM 4672 C C . ARG B 1 278 ? 14.341 -19.557 -22.666 1.00 10.55 278 ARG B C 1
ATOM 4673 O O . ARG B 1 278 ? 14.705 -20.386 -21.788 1.00 10.48 278 ARG B O 1
ATOM 4681 N N . GLY B 1 279 ? 13.102 -19.536 -23.163 1.00 10.45 279 GLY B N 1
ATOM 4682 C CA . GLY B 1 279 ? 12.153 -20.605 -22.789 1.00 10.38 279 GLY B CA 1
ATOM 4683 C C . GLY B 1 279 ? 12.797 -21.953 -23.020 1.00 10.22 279 GLY B C 1
ATOM 4684 O O . GLY B 1 279 ? 13.356 -22.188 -24.097 1.00 11.07 279 GLY B O 1
ATOM 4685 N N . GLY B 1 280 ? 12.728 -22.834 -22.007 1.00 9.37 280 GLY B N 1
ATOM 4686 C CA . GLY B 1 280 ? 13.405 -24.146 -22.041 1.00 10.27 280 GLY B CA 1
ATOM 4687 C C . GLY B 1 280 ? 14.851 -24.070 -21.560 1.00 10.03 280 GLY B C 1
ATOM 4688 O O . GLY B 1 280 ? 15.709 -24.892 -21.967 1.00 9.71 280 GLY B O 1
ATOM 4689 N N . SER B 1 281 ? 15.144 -23.095 -20.709 1.00 9.00 281 SER B N 1
ATOM 4690 C CA . SER B 1 281 ? 16.499 -23.021 -20.147 1.00 9.48 281 SER B CA 1
ATOM 4691 C C . SER B 1 281 ? 16.539 -22.437 -18.751 1.00 9.40 281 SER B C 1
ATOM 4692 O O . SER B 1 281 ? 15.552 -21.862 -18.276 1.00 8.95 281 SER B O 1
ATOM 4695 N N . ALA B 1 282 ? 17.689 -22.618 -18.096 1.00 9.13 282 ALA B N 1
ATOM 4696 C CA . ALA B 1 282 ? 17.990 -21.934 -16.829 1.00 10.14 282 ALA B CA 1
ATOM 4697 C C . ALA B 1 282 ? 19.276 -21.122 -16.974 1.00 10.32 282 ALA B C 1
ATOM 4698 O O . ALA B 1 282 ? 20.229 -21.559 -17.641 1.00 11.77 282 ALA B O 1
ATOM 4700 N N . GLY B 1 283 ? 19.279 -19.939 -16.383 1.00 9.45 283 GLY B N 1
ATOM 4701 C CA . GLY B 1 283 ? 20.475 -19.083 -16.392 1.00 10.22 283 GLY B CA 1
ATOM 4702 C C . GLY B 1 283 ? 20.859 -18.706 -14.977 1.00 10.18 283 GLY B C 1
ATOM 4703 O O . GLY B 1 283 ? 20.122 -18.985 -14.026 1.00 11.04 283 GLY B O 1
ATOM 4704 N N . ALA B 1 284 ? 21.989 -18.025 -14.829 1.00 10.71 284 ALA B N 1
ATOM 4705 C CA . ALA B 1 284 ? 22.465 -17.677 -13.486 1.00 10.52 284 ALA B CA 1
ATOM 4706 C C . ALA B 1 284 ? 23.220 -16.373 -13.501 1.00 10.61 284 ALA B C 1
ATOM 4707 O O . ALA B 1 284 ? 23.963 -16.093 -14.451 1.00 10.44 284 ALA B O 1
ATOM 4709 N N . ALA B 1 285 ? 22.984 -15.569 -12.467 1.00 9.95 285 ALA B N 1
ATOM 4710 C CA . ALA B 1 285 ? 23.643 -14.278 -12.289 1.00 9.81 285 ALA B CA 1
ATOM 4711 C C . ALA B 1 285 ? 24.232 -14.137 -10.891 1.00 9.90 285 ALA B C 1
ATOM 4712 O O . ALA B 1 285 ? 23.590 -14.506 -9.915 1.00 9.61 285 ALA B O 1
ATOM 4714 N N . LEU B 1 286 ? 25.444 -13.605 -10.802 1.00 9.89 286 LEU B N 1
ATOM 4715 C CA . LEU B 1 286 ? 26.041 -13.244 -9.518 1.00 10.15 286 LEU B CA 1
ATOM 4716 C C . LEU B 1 286 ? 25.903 -11.735 -9.335 1.00 10.70 286 LEU B C 1
ATOM 4717 O O . LEU B 1 286 ? 26.088 -10.968 -10.295 1.00 9.82 286 LEU B O 1
ATOM 4722 N N . TYR B 1 287 ? 25.618 -11.324 -8.108 1.00 9.88 287 TYR B N 1
ATOM 4723 C CA . TYR B 1 287 ? 25.666 -9.906 -7.751 1.00 10.05 287 TYR B CA 1
ATOM 4724 C C . TYR B 1 287 ? 26.111 -9.724 -6.305 1.00 10.69 287 TYR B C 1
ATOM 4725 O O . TYR B 1 287 ? 25.688 -10.465 -5.409 1.00 11.42 287 TYR B O 1
ATOM 4734 N N . THR B 1 288 ? 26.960 -8.724 -6.098 1.00 11.19 288 THR B N 1
ATOM 4735 C CA . THR B 1 288 ? 27.431 -8.361 -4.764 1.00 11.42 288 THR B CA 1
ATOM 4736 C C . THR B 1 288 ? 26.748 -7.071 -4.341 1.00 11.76 288 THR B C 1
ATOM 4737 O O . THR B 1 288 ? 26.907 -6.029 -4.981 1.00 11.33 288 THR B O 1
ATOM 4741 N N . PHE B 1 289 ? 25.966 -7.147 -3.272 1.00 11.74 289 PHE B N 1
ATOM 4742 C CA . PHE B 1 289 ? 25.226 -5.968 -2.841 1.00 11.33 289 PHE B CA 1
ATOM 4743 C C . PHE B 1 289 ? 26.126 -4.866 -2.343 1.00 11.73 289 PHE B C 1
ATOM 4744 O O . PHE B 1 289 ? 27.147 -5.124 -1.679 1.00 11.98 289 PHE B O 1
ATOM 4752 N N . LYS B 1 290 ? 25.758 -3.648 -2.725 1.00 12.16 290 LYS B N 1
ATOM 4753 C CA . LYS B 1 290 ? 26.511 -2.436 -2.367 1.00 12.17 290 LYS B CA 1
ATOM 4754 C C . LYS B 1 290 ? 25.671 -1.432 -1.589 1.00 12.09 290 LYS B C 1
ATOM 4755 O O . LYS B 1 290 ? 26.229 -0.517 -0.982 1.00 12.76 290 LYS B O 1
ATOM 4761 N N . GLN B 1 291 ? 24.349 -1.569 -1.646 1.00 11.50 291 GLN B N 1
ATOM 4762 C CA . GLN B 1 291 ? 23.429 -0.659 -0.947 1.00 12.22 291 GLN B CA 1
ATOM 4763 C C . GLN B 1 291 ? 22.384 -1.490 -0.217 1.00 13.02 291 GLN B C 1
ATOM 4764 O O . GLN B 1 291 ? 21.953 -2.534 -0.721 1.00 11.99 291 GLN B O 1
ATOM 4770 N N . PRO B 1 292 ? 21.937 -1.018 0.961 1.00 13.21 292 PRO B N 1
ATOM 4771 C CA . PRO B 1 292 ? 20.828 -1.664 1.659 1.00 13.85 292 PRO B CA 1
ATOM 4772 C C . PRO B 1 292 ? 19.511 -1.271 1.010 1.00 14.65 292 PRO B C 1
ATOM 4773 O O . PRO B 1 292 ? 19.469 -0.348 0.184 1.00 15.79 292 PRO B O 1
ATOM 4777 N N . GLY B 1 293 ? 18.455 -1.973 1.387 1.00 15.52 293 GLY B N 1
ATOM 4778 C CA . GLY B 1 293 ? 17.100 -1.620 0.996 1.00 16.00 293 GLY B CA 1
ATOM 4779 C C . GLY B 1 293 ? 16.385 -2.801 0.424 1.00 16.14 293 GLY B C 1
ATOM 4780 O O . GLY B 1 293 ? 16.942 -3.903 0.356 1.00 16.29 293 GLY B O 1
ATOM 4781 N N . VAL B 1 294 ? 15.133 -2.586 0.040 1.00 16.36 294 VAL B N 1
ATOM 4782 C CA . VAL B 1 294 ? 14.339 -3.650 -0.551 1.00 17.13 294 VAL B CA 1
ATOM 4783 C C . VAL B 1 294 ? 14.391 -3.434 -2.054 1.00 17.35 294 VAL B C 1
ATOM 4784 O O . VAL B 1 294 ? 13.862 -2.441 -2.554 1.00 18.30 294 VAL B O 1
ATOM 4788 N N . TYR B 1 295 ? 15.029 -4.371 -2.748 1.00 15.60 295 TYR B N 1
ATOM 4789 C CA . TYR B 1 295 ? 15.160 -4.388 -4.209 1.00 14.92 295 TYR B CA 1
ATOM 4790 C C . TYR B 1 295 ? 13.990 -5.166 -4.803 1.00 15.21 295 TYR B C 1
ATOM 4791 O O . TYR B 1 295 ? 13.466 -6.080 -4.167 1.00 16.02 295 TYR B O 1
ATOM 4800 N N . ALA B 1 296 ? 13.592 -4.824 -6.026 1.00 14.35 296 ALA B N 1
ATOM 4801 C CA . ALA B 1 296 ? 12.705 -5.707 -6.791 1.00 13.55 296 ALA B CA 1
ATOM 4802 C C . ALA B 1 296 ? 13.535 -6.520 -7.769 1.00 13.76 296 ALA B C 1
ATOM 4803 O O . ALA B 1 296 ? 14.462 -5.990 -8.394 1.00 15.11 296 ALA B O 1
ATOM 4805 N N . TYR B 1 297 ? 13.237 -7.807 -7.853 1.00 12.99 297 TYR B N 1
ATOM 4806 C CA . TYR B 1 297 ? 13.843 -8.688 -8.839 1.00 12.47 297 TYR B CA 1
ATOM 4807 C C . TYR B 1 297 ? 12.688 -9.122 -9.726 1.00 12.73 297 TYR B C 1
ATOM 4808 O O . TYR B 1 297 ? 11.695 -9.687 -9.253 1.00 11.83 297 TYR B O 1
ATOM 4817 N N . LEU B 1 298 ? 12.776 -8.819 -11.010 1.00 12.71 298 LEU B N 1
ATOM 4818 C CA . LEU B 1 298 ? 11.592 -9.008 -11.856 1.00 12.65 298 LEU B CA 1
ATOM 4819 C C . LEU B 1 298 ? 11.905 -9.320 -13.323 1.00 12.54 298 LEU B C 1
ATOM 4820 O O . LEU B 1 298 ? 13.044 -9.184 -13.790 1.00 12.31 298 LEU B O 1
ATOM 4825 N N . ASN B 1 299 ? 10.865 -9.767 -14.021 1.00 12.09 299 ASN B N 1
ATOM 4826 C CA . ASN B 1 299 ? 10.862 -9.929 -15.482 1.00 12.19 299 ASN B CA 1
ATOM 4827 C C . ASN B 1 299 ? 10.617 -8.520 -16.054 1.00 11.95 299 ASN B C 1
ATOM 4828 O O . ASN B 1 299 ? 9.585 -7.921 -15.773 1.00 12.01 299 ASN B O 1
ATOM 4833 N N . HIS B 1 300 ? 11.566 -7.965 -16.807 1.00 11.12 300 HIS B N 1
ATOM 4834 C CA . HIS B 1 300 ? 11.449 -6.557 -17.256 1.00 11.03 300 HIS B CA 1
ATOM 4835 C C . HIS B 1 300 ? 10.625 -6.374 -18.540 1.00 11.43 300 HIS B C 1
ATOM 4836 O O . HIS B 1 300 ? 10.767 -5.365 -19.261 1.00 11.44 300 HIS B O 1
ATOM 4843 N N . ASN B 1 301 ? 9.704 -7.297 -18.798 1.00 11.20 301 ASN B N 1
ATOM 4844 C CA . ASN B 1 301 ? 8.469 -6.836 -19.452 1.00 11.31 301 ASN B CA 1
ATOM 4845 C C . ASN B 1 301 ? 7.575 -6.433 -18.278 1.00 11.60 301 ASN B C 1
ATOM 4846 O O . ASN B 1 301 ? 7.077 -7.293 -17.519 1.00 11.64 301 ASN B O 1
ATOM 4851 N N . LEU B 1 302 ? 7.450 -5.127 -18.077 1.00 12.23 302 LEU B N 1
ATOM 4852 C CA . LEU B 1 302 ? 6.848 -4.616 -16.830 1.00 12.28 302 LEU B CA 1
ATOM 4853 C C . LEU B 1 302 ? 5.353 -4.942 -16.711 1.00 12.37 302 LEU B C 1
ATOM 4854 O O . LEU B 1 302 ? 4.793 -4.937 -15.609 1.00 12.87 302 LEU B O 1
ATOM 4859 N N . ILE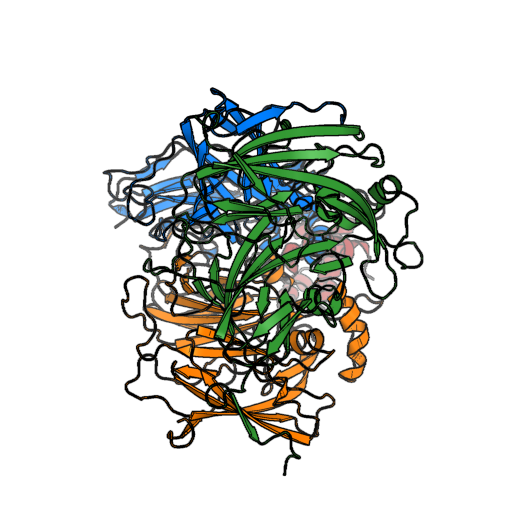 B 1 303 ? 4.714 -5.219 -17.842 1.00 13.05 303 ILE B N 1
ATOM 4860 C CA . ILE B 1 303 ? 3.348 -5.733 -17.797 1.00 13.11 303 ILE B CA 1
ATOM 4861 C C . ILE B 1 303 ? 3.383 -7.141 -17.191 1.00 13.13 303 ILE B C 1
ATOM 4862 O O . ILE B 1 303 ? 2.620 -7.469 -16.272 1.00 13.04 303 ILE B O 1
ATOM 4867 N N . GLU B 1 304 ? 4.287 -7.971 -17.702 1.00 13.14 304 GLU B N 1
ATOM 4868 C CA . GLU B 1 304 ? 4.439 -9.334 -17.179 1.00 12.83 304 GLU B CA 1
ATOM 4869 C C . GLU B 1 304 ? 4.777 -9.312 -15.672 1.00 12.65 304 GLU B C 1
ATOM 4870 O O . GLU B 1 304 ? 4.254 -10.122 -14.884 1.00 12.24 304 GLU B O 1
ATOM 4876 N N . ALA B 1 305 ? 5.617 -8.358 -15.268 1.00 12.63 305 ALA B N 1
ATOM 4877 C CA . ALA B 1 305 ? 6.010 -8.191 -13.866 1.00 12.47 305 ALA B CA 1
ATOM 4878 C C . ALA B 1 305 ? 4.860 -7.687 -12.970 1.00 13.28 305 ALA B C 1
ATOM 4879 O O . ALA B 1 305 ? 4.431 -8.383 -12.033 1.00 12.47 305 ALA B O 1
ATOM 4881 N N . PHE B 1 306 ? 4.377 -6.472 -13.247 1.00 13.34 306 PHE B N 1
ATOM 4882 C CA . PHE B 1 306 ? 3.445 -5.790 -12.331 1.00 14.70 306 PHE B CA 1
ATOM 4883 C C . PHE B 1 306 ? 1.970 -6.133 -12.539 1.00 15.22 306 PHE B C 1
ATOM 4884 O O . PHE B 1 306 ? 1.194 -6.171 -11.579 1.00 16.24 306 PHE B O 1
ATOM 4892 N N . GLU B 1 307 ? 1.587 -6.406 -13.774 1.00 14.90 307 GLU B N 1
ATOM 4893 C CA . GLU B 1 307 ? 0.218 -6.851 -14.056 1.00 15.46 307 GLU B CA 1
ATOM 4894 C C . GLU B 1 307 ? 0.009 -8.355 -13.914 1.00 14.54 307 GLU B C 1
ATOM 4895 O O . GLU B 1 307 ? -1.004 -8.778 -13.361 1.00 14.62 307 GLU B O 1
ATOM 4901 N N . LEU B 1 308 ? 0.953 -9.162 -14.384 1.00 13.18 308 LEU B N 1
ATOM 4902 C CA . LEU B 1 308 ? 0.754 -10.610 -14.432 1.00 12.95 308 LEU B CA 1
ATOM 4903 C C . LEU B 1 308 ? 1.386 -11.434 -13.296 1.00 12.73 308 LEU B C 1
ATOM 4904 O O . LEU B 1 308 ? 1.016 -12.611 -13.118 1.00 13.73 308 LEU B O 1
ATOM 4909 N N . GLY B 1 309 ? 2.315 -10.826 -12.542 1.00 12.20 309 GLY B N 1
ATOM 4910 C CA . GLY B 1 309 ? 2.874 -11.441 -11.330 1.00 12.53 309 GLY B CA 1
ATOM 4911 C C . GLY B 1 309 ? 4.366 -11.764 -11.250 1.00 12.85 309 GLY B C 1
ATOM 4912 O O . GLY B 1 309 ? 4.828 -12.279 -10.221 1.00 12.02 309 GLY B O 1
ATOM 4913 N N . ALA B 1 310 ? 5.125 -11.452 -12.309 1.00 12.11 310 ALA B N 1
ATOM 4914 C CA . ALA B 1 310 ? 6.526 -11.897 -12.413 1.00 11.33 310 ALA B CA 1
ATOM 4915 C C . ALA B 1 310 ? 7.526 -10.953 -11.738 1.00 11.76 310 ALA B C 1
ATOM 4916 O O . ALA B 1 310 ? 8.325 -10.266 -12.406 1.00 11.38 310 ALA B O 1
ATOM 4918 N N . ALA B 1 311 ? 7.458 -10.919 -10.412 1.00 11.38 311 ALA B N 1
ATOM 4919 C CA . ALA B 1 311 ? 8.214 -9.962 -9.598 1.00 11.78 311 ALA B CA 1
ATOM 4920 C C . ALA B 1 311 ? 8.316 -10.468 -8.171 1.00 12.62 311 ALA B C 1
ATOM 4921 O O . ALA B 1 311 ? 7.358 -11.047 -7.636 1.00 13.04 311 ALA B O 1
ATOM 4923 N N . GLY B 1 312 ? 9.481 -10.240 -7.556 1.00 12.52 312 GLY B N 1
ATOM 4924 C CA . GLY B 1 312 ? 9.707 -10.597 -6.143 1.00 11.90 312 GLY B CA 1
ATOM 4925 C C . GLY B 1 312 ? 10.625 -9.573 -5.511 1.00 12.58 312 GLY B C 1
ATOM 4926 O O . GLY B 1 312 ? 11.050 -8.625 -6.164 1.00 12.80 312 GLY B O 1
ATOM 4927 N N . HIS B 1 313 ? 10.934 -9.784 -4.234 1.00 12.29 313 HIS B N 1
ATOM 4928 C CA . HIS B 1 313 ? 11.735 -8.841 -3.474 1.00 13.97 313 HIS B CA 1
ATOM 4929 C C . HIS B 1 313 ? 13.000 -9.484 -2.947 1.00 13.36 313 HIS B C 1
ATOM 4930 O O . HIS B 1 313 ? 13.015 -10.689 -2.644 1.00 14.32 313 HIS B O 1
ATOM 4937 N N . ILE B 1 314 ? 14.038 -8.658 -2.843 1.00 13.47 314 ILE B N 1
ATOM 4938 C CA . ILE B 1 314 ? 15.228 -8.980 -2.042 1.00 13.00 314 ILE B CA 1
ATOM 4939 C C . ILE B 1 314 ? 15.412 -7.914 -0.959 1.00 13.91 314 ILE B C 1
ATOM 4940 O O . ILE B 1 314 ? 15.574 -6.738 -1.271 1.00 14.04 314 ILE B O 1
ATOM 4945 N N . LYS B 1 315 ? 15.361 -8.332 0.310 1.00 14.46 315 LYS B N 1
ATOM 4946 C CA . LYS B 1 315 ? 15.564 -7.403 1.417 1.00 15.28 315 LYS B CA 1
ATOM 4947 C C . LYS B 1 315 ? 17.029 -7.438 1.872 1.00 14.37 315 LYS B C 1
ATOM 4948 O O . LYS B 1 315 ? 17.522 -8.467 2.315 1.00 13.86 315 LYS B O 1
ATOM 4954 N N . VAL B 1 316 ? 17.682 -6.288 1.784 1.00 13.54 316 VAL B N 1
ATOM 4955 C CA . VAL B 1 316 ? 19.118 -6.185 2.020 1.00 14.07 316 VAL B CA 1
ATOM 4956 C C . VAL B 1 316 ? 19.465 -5.263 3.186 1.00 15.28 316 VAL B C 1
ATOM 4957 O O . VAL B 1 316 ? 19.103 -4.074 3.186 1.00 14.46 316 VAL B O 1
ATOM 4961 N N . GLU B 1 317 ? 20.196 -5.816 4.154 1.00 16.39 317 GLU B N 1
ATOM 4962 C CA . GLU B 1 317 ? 20.648 -5.079 5.328 1.00 18.54 317 GLU B CA 1
ATOM 4963 C C . GLU B 1 317 ? 21.978 -4.396 5.087 1.00 18.42 317 GLU B C 1
ATOM 4964 O O . GLU B 1 317 ? 22.790 -4.831 4.279 1.00 19.01 317 GLU B O 1
ATOM 4970 N N . GLY B 1 318 ? 22.204 -3.309 5.797 1.00 18.80 318 GLY B N 1
ATOM 4971 C CA . GLY B 1 318 ? 23.514 -2.690 5.788 1.00 18.83 318 GLY B CA 1
ATOM 4972 C C . GLY B 1 318 ? 23.441 -1.181 5.746 1.00 19.39 318 GLY B C 1
ATOM 4973 O O . GLY B 1 318 ? 22.370 -0.597 5.937 1.00 19.75 318 GLY B O 1
ATOM 4974 N N . LYS B 1 319 ? 24.597 -0.578 5.501 1.00 20.01 319 LYS B N 1
ATOM 4975 C CA . LYS B 1 319 ? 24.798 0.865 5.574 1.00 21.76 319 LYS B CA 1
ATOM 4976 C C . LYS B 1 319 ? 24.712 1.529 4.196 1.00 20.60 319 LYS B C 1
ATOM 4977 O O . LYS B 1 319 ? 25.331 1.057 3.233 1.00 20.50 319 LYS B O 1
ATOM 4983 N N . TRP B 1 320 ? 23.928 2.599 4.106 1.00 20.19 320 TRP B N 1
ATOM 4984 C CA . TRP B 1 320 ? 23.817 3.370 2.856 1.00 20.29 320 TRP B CA 1
ATOM 4985 C C . TRP B 1 320 ? 25.135 4.011 2.403 1.00 20.64 320 TRP B C 1
ATOM 4986 O O . TRP B 1 320 ? 25.915 4.534 3.217 1.00 21.46 320 TRP B O 1
ATOM 4997 N N . ASN B 1 321 ? 25.361 3.996 1.092 1.00 20.54 321 ASN B N 1
ATOM 4998 C CA . ASN B 1 321 ? 26.593 4.528 0.507 1.00 20.70 321 ASN B CA 1
ATOM 4999 C C . ASN B 1 321 ? 26.281 5.768 -0.337 1.00 20.36 321 ASN B C 1
ATOM 5000 O O . ASN B 1 321 ? 25.821 5.659 -1.475 1.00 20.37 321 ASN B O 1
ATOM 5005 N N . ASP B 1 322 ? 26.532 6.949 0.231 1.00 20.21 322 ASP B N 1
ATOM 5006 C CA . ASP B 1 322 ? 26.276 8.217 -0.470 1.00 20.97 322 ASP B CA 1
ATOM 5007 C C . ASP B 1 322 ? 27.187 8.451 -1.678 1.00 20.12 322 ASP B C 1
ATOM 5008 O O . ASP B 1 322 ? 26.845 9.209 -2.587 1.00 20.08 322 ASP B O 1
ATOM 5013 N N . ASP B 1 323 ? 28.358 7.828 -1.688 1.00 19.47 323 ASP B N 1
ATOM 5014 C CA . ASP B 1 323 ? 29.233 7.931 -2.851 1.00 19.20 323 ASP B CA 1
ATOM 5015 C C . ASP B 1 323 ? 28.561 7.347 -4.086 1.00 18.75 323 ASP B C 1
ATOM 5016 O O . ASP B 1 323 ? 28.575 7.960 -5.141 1.00 18.82 323 ASP B O 1
ATOM 5021 N N . LEU B 1 324 ? 27.941 6.179 -3.943 1.00 16.98 324 LEU B N 1
ATOM 5022 C CA . LEU B 1 324 ? 27.256 5.539 -5.074 1.00 15.98 324 LEU B CA 1
ATOM 5023 C C . LEU B 1 324 ? 25.983 6.266 -5.474 1.00 15.40 324 LEU B C 1
ATOM 5024 O O . LEU B 1 324 ? 25.674 6.351 -6.647 1.00 14.93 324 LEU B O 1
ATOM 5029 N N . MET B 1 325 ? 25.235 6.764 -4.485 1.00 14.56 325 MET B N 1
ATOM 5030 C CA . MET B 1 325 ? 23.985 7.486 -4.753 1.00 14.59 325 MET B CA 1
ATOM 5031 C C . MET B 1 325 ? 23.627 8.425 -3.599 1.00 15.25 325 MET B C 1
ATOM 5032 O O . MET B 1 325 ? 23.629 8.020 -2.429 1.00 15.40 325 MET B O 1
ATOM 5037 N N . LYS B 1 326 ? 23.296 9.670 -3.934 1.00 14.74 326 LYS B N 1
ATOM 5038 C CA . LYS B 1 326 ? 22.952 10.649 -2.907 1.00 16.41 326 LYS B CA 1
ATOM 5039 C C . LYS B 1 326 ? 21.801 11.525 -3.368 1.00 16.39 326 LYS B C 1
ATOM 5040 O O . LYS B 1 326 ? 21.794 12.006 -4.502 1.00 16.76 326 LYS B O 1
ATOM 5046 N N . GLN B 1 327 ? 20.807 11.699 -2.498 1.00 17.16 327 GLN B N 1
ATOM 5047 C CA . GLN B 1 327 ? 19.737 12.650 -2.763 1.00 17.80 327 GLN B CA 1
ATOM 5048 C C . GLN B 1 327 ? 20.288 14.034 -2.461 1.00 18.24 327 GLN B C 1
ATOM 5049 O O . GLN B 1 327 ? 20.485 14.407 -1.303 1.00 19.87 327 GLN B O 1
ATOM 5055 N N . ILE B 1 328 ? 20.557 14.786 -3.510 1.00 18.18 328 ILE B N 1
ATOM 5056 C CA . ILE B 1 328 ? 21.204 16.074 -3.348 1.00 18.92 328 ILE B CA 1
ATOM 5057 C C . ILE B 1 328 ? 20.169 17.097 -2.882 1.00 19.82 328 ILE B C 1
ATOM 5058 O O . ILE B 1 328 ? 20.432 17.869 -1.948 1.00 19.68 328 ILE B O 1
ATOM 5063 N N . LYS B 1 329 ? 19.002 17.071 -3.523 1.00 20.31 329 LYS B N 1
ATOM 5064 C CA . LYS B 1 329 ? 17.855 17.884 -3.109 1.00 21.10 329 LYS B CA 1
ATOM 5065 C C . LYS B 1 329 ? 16.594 17.039 -3.075 1.00 21.08 329 LYS B C 1
ATOM 5066 O O . LYS B 1 329 ? 16.163 16.508 -4.109 1.00 20.24 329 LYS B O 1
ATOM 5072 N N . ALA B 1 330 ? 15.997 16.925 -1.891 1.00 20.82 330 ALA B N 1
ATOM 5073 C CA . ALA B 1 330 ? 14.729 16.225 -1.741 1.00 21.23 330 ALA B CA 1
ATOM 5074 C C . ALA B 1 330 ? 13.597 16.903 -2.530 1.00 21.17 330 ALA B C 1
ATOM 5075 O O . ALA B 1 330 ? 13.640 18.130 -2.771 1.00 21.81 330 ALA B O 1
ATOM 5077 N N . PRO B 1 331 ? 12.586 16.115 -2.954 1.00 21.27 331 PRO B N 1
ATOM 5078 C CA . PRO B 1 331 ? 11.414 16.734 -3.588 1.00 21.08 331 PRO B CA 1
ATOM 5079 C C . PRO B 1 331 ? 10.922 17.960 -2.813 1.00 21.59 331 PRO B C 1
ATOM 5080 O O . PRO B 1 331 ? 10.669 17.878 -1.602 1.00 21.88 331 PRO B O 1
ATOM 5084 N N . ALA B 1 332 ? 10.833 19.087 -3.522 1.00 21.15 332 ALA B N 1
ATOM 5085 C CA . ALA B 1 332 ? 10.460 20.388 -2.948 1.00 21.32 332 ALA B CA 1
ATOM 5086 C C . ALA B 1 332 ? 9.855 21.250 -4.058 1.00 21.41 332 ALA B C 1
ATOM 5087 O O . ALA B 1 332 ? 10.016 20.947 -5.241 1.00 20.48 332 ALA B O 1
ATOM 5089 N N . PRO B 1 333 ? 9.143 22.338 -3.698 1.00 22.18 333 PRO B N 1
ATOM 5090 C CA . PRO B 1 333 ? 8.522 23.136 -4.760 1.00 22.36 333 PRO B CA 1
ATOM 5091 C C . PRO B 1 333 ? 9.536 23.697 -5.740 1.00 22.78 333 PRO B C 1
ATOM 5092 O O . PRO B 1 333 ? 10.668 24.020 -5.350 1.00 23.24 333 PRO B O 1
ATOM 5096 N N . ILE B 1 334 ? 9.123 23.794 -7.000 1.00 23.39 334 ILE B N 1
ATOM 5097 C CA . ILE B 1 334 ? 9.923 24.380 -8.060 1.00 24.78 334 ILE B CA 1
ATOM 5098 C C . ILE B 1 334 ? 10.088 25.857 -7.723 1.00 26.42 334 ILE B C 1
ATOM 5099 O O . ILE B 1 334 ? 9.082 26.537 -7.470 1.00 27.54 334 ILE B O 1
ATOM 5104 N N . PRO B 1 335 ? 11.343 26.352 -7.693 1.00 27.50 335 PRO B N 1
ATOM 5105 C CA . PRO B 1 335 ? 11.597 27.771 -7.402 1.00 28.12 335 PRO B CA 1
ATOM 5106 C C . PRO B 1 335 ? 10.941 28.715 -8.417 1.00 28.57 335 PRO B C 1
ATOM 5107 O O . PRO B 1 335 ? 11.088 28.525 -9.634 1.00 28.48 335 PRO B O 1
ATOM 5111 N N . ASP C 1 2 ? 39.174 -7.680 -58.671 1.00 42.26 2 ASP C N 1
ATOM 5112 C CA . ASP C 1 2 ? 38.118 -7.546 -59.718 1.00 42.32 2 ASP C CA 1
ATOM 5113 C C . ASP C 1 2 ? 37.341 -8.862 -59.814 1.00 41.76 2 ASP C C 1
ATOM 5114 O O . ASP C 1 2 ? 37.915 -9.908 -60.142 1.00 41.60 2 ASP C O 1
ATOM 5119 N N . ALA C 1 3 ? 36.042 -8.797 -59.516 1.00 40.91 3 ALA C N 1
ATOM 5120 C CA . ALA C 1 3 ? 35.172 -9.970 -59.500 1.00 40.49 3 ALA C CA 1
ATOM 5121 C C . ALA C 1 3 ? 35.026 -10.593 -60.888 1.00 40.43 3 ALA C C 1
ATOM 5122 O O . ALA C 1 3 ? 35.056 -11.816 -61.032 1.00 40.21 3 ALA C O 1
ATOM 5124 N N . ASP C 1 4 ? 34.871 -9.749 -61.908 1.00 40.60 4 ASP C N 1
ATOM 5125 C CA . ASP C 1 4 ? 35.054 -10.199 -63.281 1.00 41.10 4 ASP C CA 1
ATOM 5126 C C . ASP C 1 4 ? 36.508 -10.659 -63.328 1.00 40.59 4 ASP C C 1
ATOM 5127 O O . ASP C 1 4 ? 37.311 -10.211 -62.513 1.00 41.53 4 ASP C O 1
ATOM 5132 N N . LYS C 1 5 ? 36.855 -11.580 -64.221 1.00 39.77 5 LYS C N 1
ATOM 5133 C CA . LYS C 1 5 ? 38.219 -12.143 -64.235 1.00 38.65 5 LYS C CA 1
ATOM 5134 C C . LYS C 1 5 ? 38.412 -13.260 -63.205 1.00 37.11 5 LYS C C 1
ATOM 5135 O O . LYS C 1 5 ? 39.356 -14.044 -63.303 1.00 37.09 5 LYS C O 1
ATOM 5141 N N . LEU C 1 6 ? 37.548 -13.318 -62.194 1.00 35.10 6 LEU C N 1
ATOM 5142 C CA . LEU C 1 6 ? 37.607 -14.415 -61.239 1.00 33.07 6 LEU C CA 1
ATOM 5143 C C . LEU C 1 6 ? 36.953 -15.639 -61.877 1.00 31.60 6 LEU C C 1
ATOM 5144 O O . LEU C 1 6 ? 36.015 -15.490 -62.655 1.00 31.42 6 LEU C O 1
ATOM 5149 N N . PRO C 1 7 ? 37.457 -16.847 -61.572 1.00 30.74 7 PRO C N 1
ATOM 5150 C CA . PRO C 1 7 ? 36.814 -18.070 -62.059 1.00 29.80 7 PRO C CA 1
ATOM 5151 C C . PRO C 1 7 ? 35.366 -18.188 -61.588 1.00 29.08 7 PRO C C 1
ATOM 5152 O O . PRO C 1 7 ? 35.051 -17.827 -60.441 1.00 28.35 7 PRO C O 1
ATOM 5156 N N . HIS C 1 8 ? 34.504 -18.665 -62.480 1.00 27.72 8 HIS C N 1
ATOM 5157 C CA . HIS C 1 8 ? 33.100 -18.899 -62.155 1.00 27.07 8 HIS C CA 1
ATOM 5158 C C . HIS C 1 8 ? 32.836 -20.377 -61.945 1.00 27.51 8 HIS C C 1
ATOM 5159 O O . HIS C 1 8 ? 33.418 -21.234 -62.617 1.00 27.82 8 HIS C O 1
ATOM 5166 N N . THR C 1 9 ? 31.961 -20.676 -60.997 1.00 27.16 9 THR C N 1
ATOM 5167 C CA . THR C 1 9 ? 31.489 -22.034 -60.825 1.00 27.62 9 THR C CA 1
ATOM 5168 C C . THR C 1 9 ? 29.972 -22.013 -60.692 1.00 27.00 9 THR C C 1
ATOM 5169 O O . THR C 1 9 ? 29.407 -21.014 -60.264 1.00 26.66 9 THR C O 1
ATOM 5173 N N . LYS C 1 10 ? 29.324 -23.101 -61.094 1.00 26.32 10 LYS C N 1
ATOM 5174 C CA . LYS C 1 10 ? 27.878 -23.232 -60.999 1.00 26.02 10 LYS C CA 1
ATOM 5175 C C . LYS C 1 10 ? 27.536 -24.328 -60.007 1.00 25.07 10 LYS C C 1
ATOM 5176 O O . LYS C 1 10 ? 28.078 -25.435 -60.070 1.00 25.66 10 LYS C O 1
ATOM 5182 N N . VAL C 1 11 ? 26.630 -24.014 -59.090 1.00 23.60 11 VAL C N 1
ATOM 5183 C CA . VAL C 1 11 ? 26.222 -24.981 -58.080 1.00 21.67 11 VAL C CA 1
ATOM 5184 C C . VAL C 1 11 ? 24.772 -25.375 -58.279 1.00 21.30 11 VAL C C 1
ATOM 5185 O O . VAL C 1 11 ? 23.911 -24.522 -58.496 1.00 21.50 11 VAL C O 1
ATOM 5189 N N . THR C 1 12 ? 24.522 -26.679 -58.220 1.00 20.50 12 THR C N 1
ATOM 5190 C CA . THR C 1 12 ? 23.161 -27.200 -58.260 1.00 20.32 12 THR C CA 1
ATOM 5191 C C . THR C 1 12 ? 22.602 -27.274 -56.841 1.00 20.12 12 THR C C 1
ATOM 5192 O O . THR C 1 12 ? 23.172 -27.941 -55.971 1.00 19.93 12 THR C O 1
ATOM 5196 N N . LEU C 1 13 ? 21.481 -26.596 -56.628 1.00 19.69 13 LEU C N 1
ATOM 5197 C CA . LEU C 1 13 ? 20.855 -26.571 -55.311 1.00 19.95 13 LEU C CA 1
ATOM 5198 C C . LEU C 1 13 ? 20.093 -27.862 -55.037 1.00 20.34 13 LEU C C 1
ATOM 5199 O O . LEU C 1 13 ? 19.689 -28.572 -55.965 1.00 20.09 13 LEU C O 1
ATOM 5204 N N . VAL C 1 14 ? 19.927 -28.180 -53.755 1.00 20.07 14 VAL C N 1
ATOM 5205 C CA . VAL C 1 14 ? 19.126 -29.332 -53.337 1.00 20.07 14 VAL C CA 1
ATOM 5206 C C . VAL C 1 14 ? 18.030 -28.897 -52.359 1.00 19.24 14 VAL C C 1
ATOM 5207 O O . VAL C 1 14 ? 18.132 -27.852 -51.707 1.00 18.89 14 VAL C O 1
ATOM 5211 N N . ALA C 1 15 ? 16.974 -29.695 -52.269 1.00 18.22 15 ALA C N 1
ATOM 5212 C CA . ALA C 1 15 ? 15.842 -29.350 -51.401 1.00 16.90 15 ALA C CA 1
ATOM 5213 C C . ALA C 1 15 ? 16.161 -29.572 -49.927 1.00 15.66 15 ALA C C 1
ATOM 5214 O O . ALA C 1 15 ? 16.792 -30.567 -49.554 1.00 15.90 15 ALA C O 1
ATOM 5216 N N . PRO C 1 16 ? 15.719 -28.635 -49.079 1.00 15.15 16 PRO C N 1
ATOM 5217 C CA . PRO C 1 16 ? 15.760 -28.871 -47.638 1.00 13.99 16 PRO C CA 1
ATOM 5218 C C . PRO C 1 16 ? 15.076 -30.193 -47.275 1.00 14.51 16 PRO C C 1
ATOM 5219 O O . PRO C 1 16 ? 14.148 -30.609 -47.969 1.00 13.96 16 PRO C O 1
ATOM 5223 N N . PRO C 1 17 ? 15.479 -30.814 -46.152 1.00 13.57 17 PRO C N 1
ATOM 5224 C CA . PRO C 1 17 ? 16.469 -30.316 -45.188 1.00 13.56 17 PRO C CA 1
ATOM 5225 C C . PRO C 1 17 ? 17.915 -30.604 -45.554 1.00 14.12 17 PRO C C 1
ATOM 5226 O O . PRO C 1 17 ? 18.811 -30.293 -44.764 1.00 14.07 17 PRO C O 1
ATOM 5230 N N . GLN C 1 18 ? 18.160 -31.167 -46.742 1.00 13.68 18 GLN C N 1
ATOM 5231 C CA . GLN C 1 18 ? 19.537 -31.351 -47.166 1.00 14.64 18 GLN C CA 1
ATOM 5232 C C . GLN C 1 18 ? 20.153 -30.016 -47.579 1.00 14.65 18 GLN C C 1
ATOM 5233 O O . GLN C 1 18 ? 19.452 -29.024 -47.771 1.00 14.81 18 GLN C O 1
ATOM 5239 N N . VAL C 1 19 ? 21.482 -30.016 -47.682 1.00 14.62 19 VAL C N 1
ATOM 5240 C CA . VAL C 1 19 ? 22.265 -28.856 -48.112 1.00 14.32 19 VAL C CA 1
ATOM 5241 C C . VAL C 1 19 ? 23.223 -29.367 -49.194 1.00 14.90 19 VAL C C 1
ATOM 5242 O O . VAL C 1 19 ? 23.810 -30.444 -49.035 1.00 14.64 19 VAL C O 1
ATOM 5246 N N . HIS C 1 20 ? 23.348 -28.617 -50.292 1.00 14.83 20 HIS C N 1
ATOM 5247 C CA . HIS C 1 20 ? 24.145 -29.046 -51.447 1.00 15.80 20 HIS C CA 1
ATOM 5248 C C . HIS C 1 20 ? 25.583 -29.358 -51.037 1.00 16.07 20 HIS C C 1
ATOM 5249 O O . HIS C 1 20 ? 26.093 -28.759 -50.091 1.00 15.78 20 HIS C O 1
ATOM 5256 N N . PRO C 1 21 ? 26.212 -30.356 -51.691 1.00 17.59 21 PRO C N 1
ATOM 5257 C CA . PRO C 1 21 ? 27.594 -30.708 -51.353 1.00 17.87 21 PRO C CA 1
ATOM 5258 C C . PRO C 1 21 ? 28.512 -29.480 -51.415 1.00 17.94 21 PRO C C 1
ATOM 5259 O O . PRO C 1 21 ? 28.384 -28.658 -52.323 1.00 18.05 21 PRO C O 1
ATOM 5263 N N . HIS C 1 22 ? 29.381 -29.351 -50.415 1.00 18.07 22 HIS C N 1
ATOM 5264 C CA . HIS C 1 22 ? 30.355 -28.245 -50.291 1.00 17.58 22 HIS C CA 1
ATOM 5265 C C . HIS C 1 22 ? 31.546 -28.923 -49.572 1.00 18.37 22 HIS C C 1
ATOM 5266 O O . HIS C 1 22 ? 31.347 -29.838 -48.787 1.00 17.20 22 HIS C O 1
ATOM 5273 N N . GLU C 1 23 ? 32.798 -28.523 -49.780 1.00 20.17 23 GLU C N 1
ATOM 5274 C CA . GLU C 1 23 ? 33.752 -27.850 -48.882 1.00 20.70 23 GLU C CA 1
ATOM 5275 C C . GLU C 1 23 ? 33.515 -27.042 -47.616 1.00 19.65 23 GLU C C 1
ATOM 5276 O O . GLU C 1 23 ? 32.832 -26.043 -47.630 1.00 19.95 23 GLU C O 1
ATOM 5282 N N . GLN C 1 24 ? 34.135 -27.503 -46.526 1.00 19.06 24 GLN C N 1
ATOM 5283 C CA . GLN C 1 24 ? 34.296 -26.654 -45.332 1.00 19.22 24 GLN C CA 1
ATOM 5284 C C . GLN C 1 24 ? 35.633 -25.917 -45.491 1.00 19.65 24 GLN C C 1
ATOM 5285 O O . GLN C 1 24 ? 35.697 -24.965 -46.259 1.00 19.52 24 GLN C O 1
ATOM 5291 N N . ALA C 1 25 ? 36.707 -26.358 -44.835 1.00 19.92 25 ALA C N 1
ATOM 5292 C CA . ALA C 1 25 ? 38.034 -25.794 -45.149 1.00 20.92 25 ALA C CA 1
ATOM 5293 C C . ALA C 1 25 ? 38.341 -26.072 -46.622 1.00 21.85 25 ALA C C 1
ATOM 5294 O O . ALA C 1 25 ? 38.188 -27.197 -47.073 1.00 22.55 25 ALA C O 1
ATOM 5296 N N . THR C 1 26 ? 38.735 -25.040 -47.364 1.00 22.65 26 THR C N 1
ATOM 5297 C CA . THR C 1 26 ? 39.054 -25.191 -48.780 1.00 23.65 26 THR C CA 1
ATOM 5298 C C . THR C 1 26 ? 40.427 -24.633 -49.121 1.00 24.27 26 THR C C 1
ATOM 5299 O O . THR C 1 26 ? 40.875 -23.657 -48.516 1.00 23.62 26 THR C O 1
ATOM 5303 N N . LYS C 1 27 ? 41.071 -25.253 -50.110 1.00 25.36 27 LYS C N 1
ATOM 5304 C CA . LYS C 1 27 ? 42.310 -24.734 -50.670 1.00 26.55 27 LYS C CA 1
ATOM 5305 C C . LYS C 1 27 ? 42.020 -23.790 -51.835 1.00 26.48 27 LYS C C 1
ATOM 5306 O O . LYS C 1 27 ? 42.924 -23.100 -52.306 1.00 27.31 27 LYS C O 1
ATOM 5312 N N . SER C 1 28 ? 40.769 -23.767 -52.300 1.00 26.54 28 SER C N 1
ATOM 5313 C CA . SER C 1 28 ? 40.372 -22.921 -53.430 1.00 26.54 28 SER C CA 1
ATOM 5314 C C . SER C 1 28 ? 40.498 -21.448 -53.104 1.00 25.81 28 SER C C 1
ATOM 5315 O O . SER C 1 28 ? 40.281 -21.036 -51.965 1.00 25.65 28 SER C O 1
ATOM 5318 N N . GLY C 1 29 ? 40.851 -20.660 -54.119 1.00 25.19 29 GLY C N 1
ATOM 5319 C CA . GLY C 1 29 ? 40.795 -19.209 -54.026 1.00 24.39 29 GLY C CA 1
ATOM 5320 C C . GLY C 1 29 ? 39.361 -18.735 -54.235 1.00 23.05 29 GLY C C 1
ATOM 5321 O O . GLY C 1 29 ? 38.492 -19.540 -54.583 1.00 22.99 29 GLY C O 1
ATOM 5322 N N . PRO C 1 30 ? 39.109 -17.428 -54.032 1.00 22.75 30 PRO C N 1
ATOM 5323 C CA . PRO C 1 30 ? 37.788 -16.864 -54.263 1.00 22.09 30 PRO C CA 1
ATOM 5324 C C . PRO C 1 30 ? 37.274 -17.085 -55.683 1.00 22.21 30 PRO C C 1
ATOM 5325 O O . PRO C 1 30 ? 38.056 -17.091 -56.655 1.00 21.15 30 PRO C O 1
ATOM 5329 N N . LYS C 1 31 ? 35.968 -17.298 -55.787 1.00 21.41 31 LYS C N 1
ATOM 5330 C CA . LYS C 1 31 ? 35.321 -17.530 -57.073 1.00 21.40 31 LYS C CA 1
ATOM 5331 C C . LYS C 1 31 ? 33.961 -16.853 -57.099 1.00 20.29 31 LYS C C 1
ATOM 5332 O O . LYS C 1 31 ? 33.444 -16.448 -56.060 1.00 19.60 31 LYS C O 1
ATOM 5338 N N . VAL C 1 32 ? 33.410 -16.700 -58.300 1.00 20.05 32 VAL C N 1
ATOM 5339 C CA . VAL C 1 32 ? 32.050 -16.248 -58.460 1.00 19.34 32 VAL C CA 1
ATOM 5340 C C . VAL C 1 32 ? 31.197 -17.501 -58.526 1.00 19.70 32 VAL C C 1
ATOM 5341 O O . VAL C 1 32 ? 31.339 -18.319 -59.440 1.00 20.39 32 VAL C O 1
ATOM 5345 N N . VAL C 1 33 ? 30.349 -17.675 -57.521 1.00 18.41 33 VAL C N 1
ATOM 5346 C CA . VAL C 1 33 ? 29.533 -18.886 -57.439 1.00 18.45 33 VAL C CA 1
ATOM 5347 C C . VAL C 1 33 ? 28.143 -18.620 -57.974 1.00 18.60 33 VAL C C 1
ATOM 5348 O O . VAL C 1 33 ? 27.420 -17.794 -57.440 1.00 18.58 33 VAL C O 1
ATOM 5352 N N . GLU C 1 34 ? 27.779 -19.313 -59.052 1.00 18.66 34 GLU C N 1
ATOM 5353 C CA . GLU C 1 34 ? 26.511 -19.039 -59.735 1.00 19.21 34 GLU C CA 1
ATOM 5354 C C . GLU C 1 34 ? 25.410 -19.975 -59.247 1.00 18.55 34 GLU C C 1
ATOM 5355 O O . GLU C 1 34 ? 25.611 -21.203 -59.170 1.00 18.91 34 GLU C O 1
ATOM 5361 N N . PHE C 1 35 ? 24.278 -19.375 -58.888 1.00 17.81 35 PHE C N 1
ATOM 5362 C CA . PHE C 1 35 ? 23.061 -20.087 -58.493 1.00 17.97 35 PHE C CA 1
ATOM 5363 C C . PHE C 1 35 ? 21.883 -19.574 -59.307 1.00 18.23 35 PHE C C 1
ATOM 5364 O O . PHE C 1 35 ? 21.869 -18.417 -59.742 1.00 18.78 35 PHE C O 1
ATOM 5372 N N . THR C 1 36 ? 20.886 -20.433 -59.488 1.00 18.28 36 THR C N 1
ATOM 5373 C CA . THR C 1 36 ? 19.578 -20.014 -60.000 1.00 19.10 36 THR C CA 1
ATOM 5374 C C . THR C 1 36 ? 18.488 -20.460 -59.037 1.00 18.93 36 THR C C 1
ATOM 5375 O O . THR C 1 36 ? 18.553 -21.566 -58.497 1.00 19.84 36 THR C O 1
ATOM 5379 N N . MET C 1 37 ? 17.502 -19.589 -58.826 1.00 19.15 37 MET C N 1
ATOM 5380 C CA . MET C 1 37 ? 16.270 -19.951 -58.138 1.00 19.51 37 MET C CA 1
ATOM 5381 C C . MET C 1 37 ? 15.070 -19.458 -58.914 1.00 20.00 37 MET C C 1
ATOM 5382 O O . MET C 1 37 ? 15.089 -18.375 -59.507 1.00 19.75 37 MET C O 1
ATOM 5387 N N . THR C 1 38 ? 14.027 -20.277 -58.896 1.00 19.68 38 THR C N 1
ATOM 5388 C CA . THR C 1 38 ? 12.797 -19.984 -59.577 1.00 20.50 38 THR C CA 1
ATOM 5389 C C . THR C 1 38 ? 11.694 -19.890 -58.535 1.00 20.26 38 THR C C 1
ATOM 5390 O O . THR C 1 38 ? 11.530 -20.790 -57.712 1.00 20.62 38 THR C O 1
ATOM 5394 N N . ILE C 1 39 ? 10.949 -18.795 -58.564 1.00 20.27 39 ILE C N 1
ATOM 5395 C CA . ILE C 1 39 ? 9.873 -18.581 -57.618 1.00 20.35 39 ILE C CA 1
ATOM 5396 C C . ILE C 1 39 ? 8.659 -19.439 -57.980 1.00 20.19 39 ILE C C 1
ATOM 5397 O O . ILE C 1 39 ? 8.289 -19.532 -59.161 1.00 20.27 39 ILE C O 1
ATOM 5402 N N . GLU C 1 40 ? 8.034 -20.047 -56.972 1.00 20.52 40 GLU C N 1
ATOM 5403 C CA . GLU C 1 40 ? 6.768 -20.748 -57.182 1.00 20.49 40 GLU C CA 1
ATOM 5404 C C . GLU C 1 40 ? 5.718 -20.351 -56.151 1.00 20.99 40 GLU C C 1
ATOM 5405 O O . GLU C 1 40 ? 5.898 -20.573 -54.946 1.00 21.24 40 GLU C O 1
ATOM 5411 N N . GLU C 1 41 ? 4.633 -19.746 -56.623 1.00 20.55 41 GLU C N 1
ATOM 5412 C CA . GLU C 1 41 ? 3.469 -19.501 -55.779 1.00 20.68 41 GLU C CA 1
ATOM 5413 C C . GLU C 1 41 ? 2.619 -20.760 -55.888 1.00 21.37 41 GLU C C 1
ATOM 5414 O O . GLU C 1 41 ? 2.390 -21.265 -56.995 1.00 20.68 41 GLU C O 1
ATOM 5420 N N . LYS C 1 42 ? 2.147 -21.272 -54.759 1.00 20.91 42 LYS C N 1
ATOM 5421 C CA . LYS C 1 42 ? 1.314 -22.478 -54.798 1.00 21.93 42 LYS C CA 1
ATOM 5422 C C . LYS C 1 42 ? 0.546 -22.693 -53.515 1.00 22.44 42 LYS C C 1
ATOM 5423 O O . LYS C 1 42 ? 0.985 -22.289 -52.444 1.00 21.80 42 LYS C O 1
ATOM 5429 N N . LYS C 1 43 ? -0.603 -23.347 -53.633 1.00 22.77 43 LYS C N 1
ATOM 5430 C CA . LYS C 1 43 ? -1.353 -23.770 -52.462 1.00 23.36 43 LYS C CA 1
ATOM 5431 C C . LYS C 1 43 ? -0.731 -25.015 -51.831 1.00 23.30 43 LYS C C 1
ATOM 5432 O O . LYS C 1 43 ? -0.495 -26.021 -52.515 1.00 23.24 43 LYS C O 1
ATOM 5438 N N . MET C 1 44 ? -0.497 -24.965 -50.516 1.00 22.61 44 MET C N 1
ATOM 5439 C CA . MET C 1 44 ? 0.178 -26.054 -49.795 1.00 22.85 44 MET C CA 1
ATOM 5440 C C . MET C 1 44 ? -0.640 -26.501 -48.584 1.00 21.38 44 MET C C 1
ATOM 5441 O O . MET C 1 44 ? -1.217 -25.669 -47.894 1.00 20.32 44 MET C O 1
ATOM 5446 N N . VAL C 1 45 ? -0.705 -27.811 -48.345 1.00 20.47 45 VAL C N 1
ATOM 5447 C CA . VAL C 1 45 ? -1.368 -28.335 -47.149 1.00 20.26 45 VAL C CA 1
ATOM 5448 C C . VAL C 1 45 ? -0.361 -28.267 -46.003 1.00 20.14 45 VAL C C 1
ATOM 5449 O O . VAL C 1 45 ? 0.727 -28.850 -46.088 1.00 20.66 45 VAL C O 1
ATOM 5453 N N . ILE C 1 46 ? -0.719 -27.585 -44.924 1.00 19.21 46 ILE C N 1
ATOM 5454 C CA . ILE C 1 46 ? 0.280 -27.314 -43.881 1.00 19.36 46 ILE C CA 1
ATOM 5455 C C . ILE C 1 46 ? 0.062 -28.081 -42.570 1.00 18.82 46 ILE C C 1
ATOM 5456 O O . ILE C 1 46 ? 0.861 -27.964 -41.643 1.00 18.82 46 ILE C O 1
ATOM 5461 N N . ASP C 1 47 ? -1.038 -28.820 -42.469 1.00 20.25 47 ASP C N 1
ATOM 5462 C CA . ASP C 1 47 ? -1.282 -29.622 -41.277 1.00 21.56 47 ASP C CA 1
ATOM 5463 C C . ASP C 1 47 ? -2.020 -30.911 -41.613 1.00 23.42 47 ASP C C 1
ATOM 5464 O O . ASP C 1 47 ? -2.357 -31.172 -42.782 1.00 23.40 47 ASP C O 1
ATOM 5469 N N . ASP C 1 48 ? -2.256 -31.733 -40.602 1.00 25.05 48 ASP C N 1
ATOM 5470 C CA . ASP C 1 48 ? -2.826 -33.048 -40.865 1.00 27.32 48 ASP C CA 1
ATOM 5471 C C . ASP C 1 48 ? -4.360 -33.042 -40.857 1.00 27.54 48 ASP C C 1
ATOM 5472 O O . ASP C 1 48 ? -4.995 -34.095 -40.967 1.00 28.64 48 ASP C O 1
ATOM 5477 N N . LYS C 1 49 ? -4.948 -31.854 -40.745 1.00 27.40 49 LYS C N 1
ATOM 5478 C CA . LYS C 1 49 ? -6.392 -31.690 -40.867 1.00 27.60 49 LYS C CA 1
ATOM 5479 C C . LYS C 1 49 ? -6.789 -31.173 -42.252 1.00 27.43 49 LYS C C 1
ATOM 5480 O O . LYS C 1 49 ? -7.978 -30.953 -42.527 1.00 28.48 49 LYS C O 1
ATOM 5486 N N . GLY C 1 50 ? -5.792 -30.980 -43.115 1.00 25.74 50 GLY C N 1
ATOM 5487 C CA . GLY C 1 50 ? -6.016 -30.503 -44.472 1.00 24.84 50 GLY C CA 1
ATOM 5488 C C . GLY C 1 50 ? -6.050 -28.990 -44.659 1.00 23.69 50 GLY C C 1
ATOM 5489 O O . GLY C 1 50 ? -6.394 -28.508 -45.741 1.00 24.33 50 GLY C O 1
ATOM 5490 N N . THR C 1 51 ? -5.699 -28.238 -43.617 1.00 22.38 51 THR C N 1
ATOM 5491 C CA . THR C 1 51 ? -5.611 -26.777 -43.719 1.00 20.52 51 THR C CA 1
ATOM 5492 C C . THR C 1 51 ? -4.633 -26.391 -44.815 1.00 20.01 51 THR C C 1
ATOM 5493 O O . THR C 1 51 ? -3.569 -27.001 -44.931 1.00 19.52 51 THR C O 1
ATOM 5497 N N . THR C 1 52 ? -4.989 -25.379 -45.610 1.00 20.01 52 THR C N 1
ATOM 5498 C CA . THR C 1 52 ? -4.108 -24.913 -46.684 1.00 19.33 52 THR C CA 1
ATOM 5499 C C . THR C 1 52 ? -3.540 -23.513 -46.450 1.00 18.98 52 THR C C 1
ATOM 5500 O O . THR C 1 52 ? -4.121 -22.666 -45.758 1.00 19.15 52 THR C O 1
ATOM 5504 N N . LEU C 1 53 ? -2.382 -23.288 -47.052 1.00 18.95 53 LEU C N 1
ATOM 5505 C CA . LEU C 1 53 ? -1.761 -21.979 -47.071 1.00 18.01 53 LEU C CA 1
ATOM 5506 C C . LEU C 1 53 ? -1.611 -21.612 -48.539 1.00 17.78 53 LEU C C 1
ATOM 5507 O O . LEU C 1 53 ? -1.129 -22.428 -49.329 1.00 16.92 53 LEU C O 1
ATOM 5512 N N . GLN C 1 54 ? -2.034 -20.406 -48.899 1.00 17.80 54 GLN C N 1
ATOM 5513 C CA . GLN C 1 54 ? -1.676 -19.849 -50.196 1.00 18.35 54 GLN C CA 1
ATOM 5514 C C . GLN C 1 54 ? -0.234 -19.354 -50.057 1.00 18.77 54 GLN C C 1
ATOM 5515 O O . GLN C 1 54 ? 0.016 -18.250 -49.569 1.00 18.29 54 GLN C O 1
ATOM 5521 N N . ALA C 1 55 ? 0.698 -20.200 -50.489 1.00 18.96 55 ALA C N 1
ATOM 5522 C CA . ALA C 1 55 ? 2.116 -20.001 -50.186 1.00 19.51 55 ALA C CA 1
ATOM 5523 C C . ALA C 1 55 ? 2.873 -19.386 -51.362 1.00 19.88 55 ALA C C 1
ATOM 5524 O O . ALA C 1 55 ? 2.417 -19.421 -52.507 1.00 19.95 55 ALA C O 1
ATOM 5526 N N . MET C 1 56 ? 4.030 -18.809 -51.054 1.00 19.17 56 MET C N 1
ATOM 5527 C CA . MET C 1 56 ? 4.951 -18.323 -52.060 1.00 19.48 56 MET C CA 1
ATOM 5528 C C . MET C 1 56 ? 6.305 -18.857 -51.650 1.00 18.66 56 MET C C 1
ATOM 5529 O O . MET C 1 56 ? 6.657 -18.789 -50.469 1.00 18.56 56 MET C O 1
ATOM 5534 N N . THR C 1 57 ? 7.045 -19.414 -52.600 1.00 18.34 57 THR C N 1
ATOM 5535 C CA . THR C 1 57 ? 8.312 -20.076 -52.292 1.00 18.00 57 THR C CA 1
ATOM 5536 C C . THR C 1 57 ? 9.410 -19.731 -53.274 1.00 18.31 57 THR C C 1
ATOM 5537 O O . THR C 1 57 ? 9.136 -19.420 -54.434 1.00 18.65 57 THR C O 1
ATOM 5541 N N . PHE C 1 58 ? 10.655 -19.803 -52.798 1.00 17.77 58 PHE C N 1
ATOM 5542 C CA . PHE C 1 58 ? 11.827 -19.926 -53.663 1.00 18.40 58 PHE C CA 1
ATOM 5543 C C . PHE C 1 58 ? 12.062 -21.413 -53.947 1.00 19.17 58 PHE C C 1
ATOM 5544 O O . PHE C 1 58 ? 12.228 -22.227 -53.025 1.00 19.76 58 PHE C O 1
ATOM 5552 N N . ASN C 1 59 ? 12.074 -21.768 -55.230 1.00 19.30 59 ASN C N 1
ATOM 5553 C CA . ASN C 1 59 ? 12.345 -23.141 -55.667 1.00 19.84 59 ASN C CA 1
ATOM 5554 C C . ASN C 1 59 ? 11.360 -24.230 -55.249 1.00 19.33 59 ASN C C 1
ATOM 5555 O O . ASN C 1 59 ? 11.697 -25.404 -55.286 1.00 21.20 59 ASN C O 1
ATOM 5560 N N . GLY C 1 60 ? 10.146 -23.847 -54.863 1.00 19.03 60 GLY C N 1
ATOM 5561 C CA . GLY C 1 60 ? 9.083 -24.820 -54.606 1.00 19.17 60 GLY C CA 1
ATOM 5562 C C . GLY C 1 60 ? 9.049 -25.342 -53.177 1.00 19.01 60 GLY C C 1
ATOM 5563 O O . GLY C 1 60 ? 8.218 -26.189 -52.847 1.00 19.20 60 GLY C O 1
ATOM 5564 N N . SER C 1 61 ? 9.950 -24.843 -52.330 1.00 18.85 61 SER C N 1
ATOM 5565 C CA . SER C 1 61 ? 10.058 -25.364 -50.955 1.00 17.92 61 SER C CA 1
ATOM 5566 C C . SER C 1 61 ? 10.018 -24.255 -49.909 1.00 17.64 61 SER C C 1
ATOM 5567 O O . SER C 1 61 ? 10.368 -23.122 -50.191 1.00 15.74 61 SER C O 1
ATOM 5570 N N . MET C 1 62 ? 9.609 -24.625 -48.693 1.00 17.34 62 MET C N 1
ATOM 5571 C CA . MET C 1 62 ? 9.712 -23.764 -47.515 1.00 17.90 62 MET C CA 1
ATOM 5572 C C . MET C 1 62 ? 10.591 -24.527 -46.536 1.00 16.34 62 MET C C 1
ATOM 5573 O O . MET C 1 62 ? 10.237 -25.644 -46.156 1.00 16.66 62 MET C O 1
ATOM 5578 N N . PRO C 1 63 ? 11.777 -23.992 -46.185 1.00 15.33 63 PRO C N 1
ATOM 5579 C CA . PRO C 1 63 ? 12.394 -22.768 -46.666 1.00 14.59 63 PRO C CA 1
ATOM 5580 C C . PRO C 1 63 ? 12.901 -22.988 -48.093 1.00 14.73 63 PRO C C 1
ATOM 5581 O O . PRO C 1 63 ? 12.883 -24.120 -48.589 1.00 14.92 63 PRO C O 1
ATOM 5585 N N . GLY C 1 64 ? 13.332 -21.916 -48.755 1.00 14.59 64 GLY C N 1
ATOM 5586 C CA . GLY C 1 64 ? 14.085 -22.082 -49.995 1.00 15.25 64 GLY C CA 1
ATOM 5587 C C . GLY C 1 64 ? 15.362 -22.846 -49.696 1.00 15.12 64 GLY C C 1
ATOM 5588 O O . GLY C 1 64 ? 15.725 -23.042 -48.507 1.00 15.30 64 GLY C O 1
ATOM 5589 N N . PRO C 1 65 ? 16.067 -23.300 -50.747 1.00 15.29 65 PRO C N 1
ATOM 5590 C CA . PRO C 1 65 ? 17.307 -24.027 -50.527 1.00 14.74 65 PRO C CA 1
ATOM 5591 C C . PRO C 1 65 ? 18.399 -23.173 -49.868 1.00 14.38 65 PRO C C 1
ATOM 5592 O O . PRO C 1 65 ? 18.437 -21.946 -50.026 1.00 13.99 65 PRO C O 1
ATOM 5596 N N . THR C 1 66 ? 19.278 -23.847 -49.140 1.00 14.33 66 THR C N 1
ATOM 5597 C CA . THR C 1 66 ? 20.454 -23.203 -48.576 1.00 14.34 66 THR C CA 1
ATOM 5598 C C . THR C 1 66 ? 21.551 -23.094 -49.644 1.00 14.69 66 THR C C 1
ATOM 5599 O O . THR C 1 66 ? 21.891 -24.073 -50.323 1.00 14.45 66 THR C O 1
ATOM 5603 N N . LEU C 1 67 ? 22.078 -21.885 -49.785 1.00 13.70 67 LEU C N 1
ATOM 5604 C CA . LEU C 1 67 ? 23.212 -21.621 -50.666 1.00 14.32 67 LEU C CA 1
ATOM 5605 C C . LEU C 1 67 ? 24.486 -21.563 -49.812 1.00 14.04 67 LEU C C 1
ATOM 5606 O O . LEU C 1 67 ? 24.522 -20.819 -48.823 1.00 14.90 67 LEU C O 1
ATOM 5611 N N . VAL C 1 68 ? 25.527 -22.312 -50.188 1.00 13.94 68 VAL C N 1
ATOM 5612 C CA . VAL C 1 68 ? 26.815 -22.346 -49.430 1.00 14.38 68 VAL C CA 1
ATOM 5613 C C . VAL C 1 68 ? 27.780 -21.727 -50.415 1.00 14.82 68 VAL C C 1
ATOM 5614 O O . VAL C 1 68 ? 28.069 -22.320 -51.464 1.00 14.81 68 VAL C O 1
ATOM 5618 N N . VAL C 1 69 ? 28.391 -20.607 -50.049 1.00 14.79 69 VAL C N 1
ATOM 5619 C CA . VAL C 1 69 ? 29.800 -20.329 -50.267 1.00 14.35 69 VAL C CA 1
ATOM 5620 C C . VAL C 1 69 ? 30.847 -20.129 -49.180 1.00 14.13 69 VAL C C 1
ATOM 5621 O O . VAL C 1 69 ? 30.647 -20.515 -48.040 1.00 13.68 69 VAL C O 1
ATOM 5625 N N . HIS C 1 70 ? 31.986 -19.548 -49.571 1.00 13.89 70 HIS C N 1
ATOM 5626 C CA . HIS C 1 70 ? 33.079 -19.257 -48.634 1.00 14.55 70 HIS C CA 1
ATOM 5627 C C . HIS C 1 70 ? 33.356 -17.760 -48.598 1.00 14.93 70 HIS C C 1
ATOM 5628 O O . HIS C 1 70 ? 33.132 -17.061 -49.584 1.00 15.08 70 HIS C O 1
ATOM 5635 N N . GLU C 1 71 ? 33.822 -17.273 -47.457 1.00 14.38 71 GLU C N 1
ATOM 5636 C CA . GLU C 1 71 ? 34.082 -15.855 -47.268 1.00 15.41 71 GLU C CA 1
ATOM 5637 C C . GLU C 1 71 ? 35.046 -15.374 -48.350 1.00 15.09 71 GLU C C 1
ATOM 5638 O O . GLU C 1 71 ? 36.080 -15.983 -48.579 1.00 15.21 71 GLU C O 1
ATOM 5644 N N . GLY C 1 72 ? 34.690 -14.286 -49.019 1.00 15.32 72 GLY C N 1
ATOM 5645 C CA . GLY C 1 72 ? 35.521 -13.776 -50.119 1.00 16.23 72 GLY C CA 1
ATOM 5646 C C . GLY C 1 72 ? 35.053 -14.204 -51.497 1.00 16.32 72 GLY C C 1
ATOM 5647 O O . GLY C 1 72 ? 35.477 -13.623 -52.509 1.00 16.61 72 GLY C O 1
ATOM 5648 N N . ASP C 1 73 ? 34.191 -15.220 -51.555 1.00 15.83 73 ASP C N 1
ATOM 5649 C CA . ASP C 1 73 ? 33.509 -15.575 -52.800 1.00 15.18 73 ASP C CA 1
ATOM 5650 C C . ASP C 1 73 ? 32.507 -14.488 -53.135 1.00 15.81 73 ASP C C 1
ATOM 5651 O O . ASP C 1 73 ? 32.147 -13.680 -52.272 1.00 14.60 73 ASP C O 1
ATOM 5656 N N . TYR C 1 74 ? 32.054 -14.486 -54.376 1.00 15.14 74 TYR C N 1
ATOM 5657 C CA . TYR C 1 74 ? 30.945 -13.656 -54.803 1.00 15.91 74 TYR C CA 1
ATOM 5658 C C . TYR C 1 74 ? 29.775 -14.586 -55.134 1.00 16.35 74 TYR C C 1
ATOM 5659 O O . TYR C 1 74 ? 29.963 -15.651 -55.760 1.00 16.71 74 TYR C O 1
ATOM 5668 N N . VAL C 1 75 ? 28.587 -14.211 -54.667 1.00 15.61 75 VAL C N 1
ATOM 5669 C CA . VAL C 1 75 ? 27.363 -14.919 -55.009 1.00 16.36 75 VAL C CA 1
ATOM 5670 C C . VAL C 1 75 ? 26.742 -14.239 -56.229 1.00 16.60 75 VAL C C 1
ATOM 5671 O O . VAL C 1 75 ? 26.500 -13.035 -56.214 1.00 17.07 75 VAL C O 1
ATOM 5675 N N . GLN C 1 76 ? 26.478 -15.025 -57.268 1.00 17.02 76 GLN C N 1
ATOM 5676 C CA . GLN C 1 76 ? 25.789 -14.526 -58.446 1.00 17.74 76 GLN C CA 1
ATOM 5677 C C . GLN C 1 76 ? 24.518 -15.321 -58.705 1.00 17.95 76 GLN C C 1
ATOM 5678 O O . GLN C 1 76 ? 24.558 -16.436 -59.239 1.00 18.88 76 GLN C O 1
ATOM 5684 N N . LEU C 1 77 ? 23.387 -14.732 -58.326 1.00 18.25 77 LEU C N 1
ATOM 5685 C CA . LEU C 1 77 ? 22.105 -15.410 -58.363 1.00 18.33 77 LEU C CA 1
ATOM 5686 C C . LEU C 1 77 ? 21.251 -14.906 -59.513 1.00 18.12 77 LEU C C 1
ATOM 5687 O O . LEU C 1 77 ? 21.028 -13.704 -59.655 1.00 18.32 77 LEU C O 1
ATOM 5692 N N . THR C 1 78 ? 20.787 -15.836 -60.335 1.00 17.75 78 THR C N 1
ATOM 5693 C CA . THR C 1 78 ? 19.720 -15.551 -61.275 1.00 17.90 78 THR C CA 1
ATOM 5694 C C . THR C 1 78 ? 18.396 -15.913 -60.624 1.00 17.43 78 THR C C 1
ATOM 5695 O O . THR C 1 78 ? 18.167 -17.076 -60.275 1.00 18.05 78 THR C O 1
ATOM 5699 N N . LEU C 1 79 ? 17.537 -14.914 -60.474 1.00 17.24 79 LEU C N 1
ATOM 5700 C CA . LEU C 1 79 ? 16.214 -15.085 -59.888 1.00 17.80 79 LEU C CA 1
ATOM 5701 C C . LEU C 1 79 ? 15.176 -15.065 -61.000 1.00 18.17 79 LEU C C 1
ATOM 5702 O O . LEU C 1 79 ? 15.099 -14.082 -61.734 1.00 19.15 79 LEU C O 1
ATOM 5707 N N . VAL C 1 80 ? 14.392 -16.140 -61.094 1.00 18.46 80 VAL C N 1
ATOM 5708 C CA . VAL C 1 80 ? 13.372 -16.314 -62.151 1.00 18.63 80 VAL C CA 1
ATOM 5709 C C . VAL C 1 80 ? 11.966 -16.281 -61.566 1.00 19.23 80 VAL C C 1
ATOM 5710 O O . VAL C 1 80 ? 11.656 -17.026 -60.624 1.00 18.99 80 VAL C O 1
ATOM 5714 N N . ASN C 1 81 ? 11.123 -15.421 -62.131 1.00 19.40 81 ASN C N 1
ATOM 5715 C CA . ASN C 1 81 ? 9.719 -15.323 -61.765 1.00 20.05 81 ASN C CA 1
ATOM 5716 C C . ASN C 1 81 ? 8.850 -15.743 -62.954 1.00 21.21 81 ASN C C 1
ATOM 5717 O O . ASN C 1 81 ? 8.428 -14.881 -63.709 1.00 22.04 81 ASN C O 1
ATOM 5722 N N . PRO C 1 82 ? 8.582 -17.058 -63.120 1.00 22.14 82 PRO C N 1
ATOM 5723 C CA . PRO C 1 82 ? 7.740 -17.518 -64.243 1.00 22.77 82 PRO C CA 1
ATOM 5724 C C . PRO C 1 82 ? 6.414 -16.787 -64.439 1.00 23.32 82 PRO C C 1
ATOM 5725 O O . PRO C 1 82 ? 5.782 -16.286 -63.475 1.00 23.38 82 PRO C O 1
ATOM 5729 N N . ALA C 1 83 ? 5.985 -16.755 -65.708 1.00 23.44 83 ALA C N 1
ATOM 5730 C CA . ALA C 1 83 ? 4.714 -16.141 -66.085 1.00 24.11 83 ALA C CA 1
ATOM 5731 C C . ALA C 1 83 ? 3.486 -16.801 -65.444 1.00 23.99 83 ALA C C 1
ATOM 5732 O O . ALA C 1 83 ? 2.407 -16.204 -65.409 1.00 23.94 83 ALA C O 1
ATOM 5734 N N . THR C 1 84 ? 3.656 -18.018 -64.933 1.00 24.14 84 THR C N 1
ATOM 5735 C CA . THR C 1 84 ? 2.595 -18.718 -64.206 1.00 24.47 84 THR C CA 1
ATOM 5736 C C . THR C 1 84 ? 2.296 -18.104 -62.816 1.00 24.35 84 THR C C 1
ATOM 5737 O O . THR C 1 84 ? 1.263 -18.394 -62.217 1.00 24.48 84 THR C O 1
ATOM 5741 N N . ASN C 1 85 ? 3.208 -17.286 -62.295 1.00 24.58 85 ASN C N 1
ATOM 5742 C CA . ASN C 1 85 ? 2.971 -16.575 -61.024 1.00 24.06 85 ASN C CA 1
ATOM 5743 C C . ASN C 1 85 ? 2.115 -15.315 -61.173 1.00 24.09 85 ASN C C 1
ATOM 5744 O O . ASN C 1 85 ? 1.989 -14.751 -62.271 1.00 24.61 85 ASN C O 1
ATOM 5749 N N . ALA C 1 86 ? 1.542 -14.875 -60.057 1.00 23.52 86 ALA C N 1
ATOM 5750 C CA . ALA C 1 86 ? 0.672 -13.705 -60.012 1.00 23.47 86 ALA C CA 1
ATOM 5751 C C . ALA C 1 86 ? 1.345 -12.414 -59.526 1.00 23.41 86 ALA C C 1
ATOM 5752 O O . ALA C 1 86 ? 0.924 -11.321 -59.892 1.00 23.11 86 ALA C O 1
ATOM 5754 N N . MET C 1 87 ? 2.371 -12.541 -58.682 1.00 22.62 87 MET C N 1
ATOM 5755 C CA . MET C 1 87 ? 2.904 -11.391 -57.948 1.00 21.88 87 MET C CA 1
ATOM 5756 C C . MET C 1 87 ? 4.317 -11.058 -58.389 1.00 20.54 87 MET C C 1
ATOM 5757 O O . MET C 1 87 ? 5.035 -11.933 -58.871 1.00 19.56 87 MET C O 1
ATOM 5762 N N . PRO C 1 88 ? 4.721 -9.789 -58.216 1.00 20.22 88 PRO C N 1
ATOM 5763 C CA . PRO C 1 88 ? 6.134 -9.486 -58.393 1.00 20.14 88 PRO C CA 1
ATOM 5764 C C . PRO C 1 88 ? 6.898 -9.956 -57.151 1.00 19.57 88 PRO C C 1
ATOM 5765 O O . PRO C 1 88 ? 6.314 -10.037 -56.059 1.00 19.18 88 PRO C O 1
ATOM 5769 N N . HIS C 1 89 ? 8.181 -10.246 -57.335 1.00 18.53 89 HIS C N 1
ATOM 5770 C CA . HIS C 1 89 ? 9.028 -10.734 -56.247 1.00 17.74 89 HIS C CA 1
ATOM 5771 C C . HIS C 1 89 ? 10.399 -10.091 -56.396 1.00 18.07 89 HIS C C 1
ATOM 5772 O O . HIS C 1 89 ? 10.683 -9.413 -57.381 1.00 18.12 89 HIS C O 1
ATOM 5779 N N . ASN C 1 90 ? 11.248 -10.287 -55.393 1.00 17.23 90 ASN C N 1
ATOM 5780 C CA . ASN C 1 90 ? 12.646 -9.911 -55.481 1.00 16.83 90 ASN C CA 1
ATOM 5781 C C . ASN C 1 90 ? 13.419 -10.752 -54.453 1.00 16.49 90 ASN C C 1
ATOM 5782 O O . ASN C 1 90 ? 12.879 -11.747 -53.945 1.00 16.45 90 ASN C O 1
ATOM 5787 N N . VAL C 1 91 ? 14.670 -10.401 -54.178 1.00 16.40 91 VAL C N 1
ATOM 5788 C CA . VAL C 1 91 ? 15.397 -11.079 -53.100 1.00 16.86 91 VAL C CA 1
ATOM 5789 C C . VAL C 1 91 ? 16.270 -10.081 -52.341 1.00 16.68 91 VAL C C 1
ATOM 5790 O O . VAL C 1 91 ? 16.921 -9.241 -52.955 1.00 16.96 91 VAL C O 1
ATOM 5794 N N . ASP C 1 92 ? 16.264 -10.199 -51.011 1.00 16.01 92 ASP C N 1
ATOM 5795 C CA . ASP C 1 92 ? 17.060 -9.402 -50.063 1.00 15.92 92 ASP C CA 1
ATOM 5796 C C . ASP C 1 92 ? 17.950 -10.438 -49.376 1.00 14.75 92 ASP C C 1
ATOM 5797 O O . ASP C 1 92 ? 17.440 -11.320 -48.675 1.00 14.62 92 ASP C O 1
ATOM 5802 N N . PHE C 1 93 ? 19.259 -10.344 -49.595 1.00 13.86 93 PHE C N 1
ATOM 5803 C CA . PHE C 1 93 ? 20.231 -11.178 -48.895 1.00 13.03 93 PHE C CA 1
ATOM 5804 C C . PHE C 1 93 ? 20.789 -10.416 -47.692 1.00 12.57 93 PHE C C 1
ATOM 5805 O O . PHE C 1 93 ? 21.457 -9.388 -47.868 1.00 12.08 93 PHE C O 1
ATOM 5813 N N . HIS C 1 94 ? 20.534 -10.903 -46.477 1.00 11.71 94 HIS C N 1
ATOM 5814 C CA . HIS C 1 94 ? 21.148 -10.309 -45.290 1.00 11.93 94 HIS C CA 1
ATOM 5815 C C . HIS C 1 94 ? 22.682 -10.422 -45.336 1.00 12.54 94 HIS C C 1
ATOM 5816 O O . HIS C 1 94 ? 23.359 -9.714 -44.593 1.00 13.04 94 HIS C O 1
ATOM 5823 N N . GLY C 1 95 ? 23.206 -11.342 -46.166 1.00 12.10 95 GLY C N 1
ATOM 5824 C CA . GLY C 1 95 ? 24.667 -11.551 -46.325 1.00 12.28 95 GLY C CA 1
ATOM 5825 C C . GLY C 1 95 ? 25.335 -10.490 -47.195 1.00 12.79 95 GLY C C 1
ATOM 5826 O O . GLY C 1 95 ? 26.566 -10.406 -47.258 1.00 13.11 95 GLY C O 1
ATOM 5827 N N . ALA C 1 96 ? 24.506 -9.699 -47.864 1.00 12.67 96 ALA C N 1
ATOM 5828 C CA . ALA C 1 96 ? 24.935 -8.735 -48.872 1.00 13.37 96 ALA C CA 1
ATOM 5829 C C . ALA C 1 96 ? 24.977 -7.310 -48.339 1.00 14.50 96 ALA C C 1
ATOM 5830 O O . ALA C 1 96 ? 24.270 -6.955 -47.385 1.00 14.73 96 ALA C O 1
ATOM 5832 N N . THR C 1 97 ? 25.760 -6.472 -49.013 1.00 14.28 97 THR C N 1
ATOM 5833 C CA . THR C 1 97 ? 25.875 -5.080 -48.650 1.00 14.00 97 THR C CA 1
ATOM 5834 C C . THR C 1 97 ? 25.382 -4.156 -49.781 1.00 14.55 97 THR C C 1
ATOM 5835 O O . THR C 1 97 ? 25.932 -4.185 -50.883 1.00 14.09 97 THR C O 1
ATOM 5839 N N . GLY C 1 98 ? 24.358 -3.357 -49.481 1.00 14.44 98 GLY C N 1
ATOM 5840 C CA . GLY C 1 98 ? 23.794 -2.393 -50.426 1.00 14.40 98 GLY C CA 1
ATOM 5841 C C . GLY C 1 98 ? 22.425 -2.724 -50.990 1.00 15.08 98 GLY C C 1
ATOM 5842 O O . GLY C 1 98 ? 21.971 -3.883 -50.963 1.00 14.65 98 GLY C O 1
ATOM 5843 N N . ALA C 1 99 ? 21.764 -1.680 -51.500 1.00 15.11 99 ALA C N 1
ATOM 5844 C CA . ALA C 1 99 ? 20.515 -1.785 -52.255 1.00 15.35 99 ALA C CA 1
ATOM 5845 C C . ALA C 1 99 ? 19.445 -2.627 -51.564 1.00 15.49 99 ALA C C 1
ATOM 5846 O O . ALA C 1 99 ? 18.830 -3.465 -52.204 1.00 14.74 99 ALA C O 1
ATOM 5848 N N . LEU C 1 100 ? 19.256 -2.398 -50.266 1.00 15.33 100 LEU C N 1
ATOM 5849 C CA . LEU C 1 100 ? 18.286 -3.148 -49.453 1.00 15.67 100 LEU C CA 1
ATOM 5850 C C . LEU C 1 100 ? 18.499 -4.658 -49.568 1.00 15.96 100 LEU C C 1
ATOM 5851 O O . LEU C 1 100 ? 17.538 -5.426 -49.697 1.00 15.82 100 LEU C O 1
ATOM 5856 N N . GLY C 1 101 ? 19.773 -5.051 -49.550 1.00 14.96 101 GLY C N 1
ATOM 5857 C CA . GLY C 1 101 ? 20.185 -6.455 -49.610 1.00 15.34 101 GLY C CA 1
ATOM 5858 C C . GLY C 1 101 ? 20.118 -7.087 -50.987 1.00 15.68 101 GLY C C 1
ATOM 5859 O O . GLY C 1 101 ? 20.296 -8.290 -51.115 1.00 15.52 101 GLY C O 1
ATOM 5860 N N . GLY C 1 102 ? 19.869 -6.273 -52.010 1.00 15.81 102 GLY C N 1
ATOM 5861 C CA . GLY C 1 102 ? 19.711 -6.749 -53.391 1.00 15.82 102 GLY C CA 1
ATOM 5862 C C . GLY C 1 102 ? 18.291 -6.597 -53.913 1.00 16.17 102 GLY C C 1
ATOM 5863 O O . GLY C 1 102 ? 18.043 -6.808 -55.099 1.00 16.90 102 GLY C O 1
ATOM 5864 N N . ALA C 1 103 ? 17.358 -6.246 -53.022 1.00 16.38 103 ALA C N 1
ATOM 5865 C CA . ALA C 1 103 ? 15.931 -6.178 -53.357 1.00 17.03 103 ALA C CA 1
ATOM 5866 C C . ALA C 1 103 ? 15.664 -5.136 -54.426 1.00 17.95 103 ALA C C 1
ATOM 5867 O O . ALA C 1 103 ? 14.872 -5.375 -55.354 1.00 17.94 103 ALA C O 1
ATOM 5869 N N . LYS C 1 104 ? 16.341 -3.995 -54.311 1.00 17.72 104 LYS C N 1
ATOM 5870 C CA . LYS C 1 104 ? 16.174 -2.893 -55.274 1.00 19.10 104 LYS C CA 1
ATOM 5871 C C . LYS C 1 104 ? 16.646 -3.243 -56.679 1.00 19.34 104 LYS C C 1
ATOM 5872 O O . LYS C 1 104 ? 16.258 -2.586 -57.650 1.00 19.10 104 LYS C O 1
ATOM 5878 N N . LEU C 1 105 ? 17.477 -4.277 -56.778 1.00 19.57 105 LEU C N 1
ATOM 5879 C CA . LEU C 1 105 ? 18.110 -4.657 -58.041 1.00 19.38 105 LEU C CA 1
ATOM 5880 C C . LEU C 1 105 ? 17.501 -5.892 -58.692 1.00 18.67 105 LEU C C 1
ATOM 5881 O O . LEU C 1 105 ? 17.886 -6.256 -59.808 1.00 18.44 105 LEU C O 1
ATOM 5886 N N . THR C 1 106 ? 16.537 -6.513 -58.013 1.00 17.33 106 THR C N 1
ATOM 5887 C CA . THR C 1 106 ? 15.989 -7.813 -58.425 1.00 17.62 106 THR C CA 1
ATOM 5888 C C . THR C 1 106 ? 14.448 -7.863 -58.485 1.00 17.87 106 THR C C 1
ATOM 5889 O O . THR C 1 106 ? 13.853 -8.944 -58.374 1.00 16.74 106 THR C O 1
ATOM 5893 N N . ASN C 1 107 ? 13.820 -6.697 -58.655 1.00 18.71 107 ASN C N 1
ATOM 5894 C CA . ASN C 1 107 ? 12.367 -6.602 -58.793 1.00 20.22 107 ASN C CA 1
ATOM 5895 C C . ASN C 1 107 ? 11.923 -7.226 -60.105 1.00 21.08 107 ASN C C 1
ATOM 5896 O O . ASN C 1 107 ? 12.078 -6.624 -61.176 1.00 21.59 107 ASN C O 1
ATOM 5901 N N . VAL C 1 108 ? 11.375 -8.440 -60.003 1.00 21.73 108 VAL C N 1
ATOM 5902 C CA . VAL C 1 108 ? 10.945 -9.223 -61.164 1.00 22.02 108 VAL C CA 1
ATOM 5903 C C . VAL C 1 108 ? 9.428 -9.443 -61.153 1.00 22.54 108 VAL C C 1
ATOM 5904 O O . VAL C 1 108 ? 8.864 -9.956 -60.185 1.00 22.52 108 VAL C O 1
ATOM 5908 N N . ASN C 1 109 ? 8.773 -9.002 -62.225 1.00 22.90 109 ASN C N 1
ATOM 5909 C CA . ASN C 1 109 ? 7.371 -9.326 -62.481 1.00 22.89 109 ASN C CA 1
ATOM 5910 C C . ASN C 1 109 ? 7.238 -10.721 -63.087 1.00 22.44 109 ASN C C 1
ATOM 5911 O O . ASN C 1 109 ? 8.215 -11.269 -63.614 1.00 22.87 109 ASN C O 1
ATOM 5916 N N . PRO C 1 110 ? 6.036 -11.322 -62.998 1.00 22.51 110 PRO C N 1
ATOM 5917 C CA . PRO C 1 110 ? 5.866 -12.615 -63.646 1.00 22.68 110 PRO C CA 1
ATOM 5918 C C . PRO C 1 110 ? 6.249 -12.510 -65.121 1.00 22.93 110 PRO C C 1
ATOM 5919 O O . PRO C 1 110 ? 5.890 -11.528 -65.783 1.00 23.53 110 PRO C O 1
ATOM 5923 N N . GLY C 1 111 ? 7.012 -13.489 -65.588 1.00 23.41 111 GLY C N 1
ATOM 5924 C CA . GLY C 1 111 ? 7.596 -13.484 -66.933 1.00 23.75 111 GLY C CA 1
ATOM 5925 C C . GLY C 1 111 ? 8.984 -12.867 -67.002 1.00 24.36 111 GLY C C 1
ATOM 5926 O O . GLY C 1 111 ? 9.577 -12.797 -68.086 1.00 24.59 111 GLY C O 1
ATOM 5927 N N . GLU C 1 112 ? 9.522 -12.425 -65.858 1.00 24.03 112 GLU C N 1
ATOM 5928 C CA . GLU C 1 112 ? 10.849 -11.775 -65.822 1.00 24.02 112 GLU C CA 1
ATOM 5929 C C . GLU C 1 112 ? 11.880 -12.525 -64.973 1.00 23.50 112 GLU C C 1
ATOM 5930 O O . GLU C 1 112 ? 11.526 -13.317 -64.092 1.00 23.01 112 GLU C O 1
ATOM 5936 N N . GLN C 1 113 ? 13.154 -12.257 -65.256 1.00 22.62 113 GLN C N 1
ATOM 5937 C CA . GLN C 1 113 ? 14.256 -12.695 -64.412 1.00 21.98 113 GLN C CA 1
ATOM 5938 C C . GLN C 1 113 ? 15.312 -11.593 -64.293 1.00 21.54 113 GLN C C 1
ATOM 5939 O O . GLN C 1 113 ? 15.341 -10.650 -65.111 1.00 21.53 113 GLN C O 1
ATOM 5945 N N . ALA C 1 114 ? 16.165 -11.707 -63.268 1.00 20.15 114 ALA C N 1
ATOM 5946 C CA . ALA C 1 114 ? 17.280 -10.779 -63.067 1.00 19.35 114 ALA C CA 1
ATOM 5947 C C . ALA C 1 114 ? 18.458 -11.524 -62.484 1.00 18.83 114 ALA C C 1
ATOM 5948 O O . ALA C 1 114 ? 18.263 -12.569 -61.848 1.00 19.14 114 ALA C O 1
ATOM 5950 N N . THR C 1 115 ? 19.662 -10.994 -62.706 1.00 18.10 115 THR C N 1
ATOM 5951 C CA . THR C 1 115 ? 20.896 -11.561 -62.139 1.00 18.11 115 THR C CA 1
ATOM 5952 C C . THR C 1 115 ? 21.635 -10.534 -61.260 1.00 18.00 115 THR C C 1
ATOM 5953 O O . THR C 1 115 ? 21.957 -9.418 -61.697 1.00 17.88 115 THR C O 1
ATOM 5957 N N . LEU C 1 116 ? 21.918 -10.951 -60.025 1.00 17.09 116 LEU C N 1
ATOM 5958 C CA . LEU C 1 116 ? 22.549 -10.117 -59.017 1.00 16.59 116 LEU C CA 1
ATOM 5959 C C . LEU C 1 116 ? 23.844 -10.768 -58.594 1.00 16.38 116 LEU C C 1
ATOM 5960 O O . LEU C 1 116 ? 23.882 -11.984 -58.366 1.00 16.72 116 LEU C O 1
ATOM 5965 N N . ARG C 1 117 ? 24.906 -9.972 -58.499 1.00 15.81 117 ARG C N 1
ATOM 5966 C CA . ARG C 1 117 ? 26.135 -10.438 -57.872 1.00 15.54 117 ARG C CA 1
ATOM 5967 C C . ARG C 1 117 ? 26.427 -9.635 -56.614 1.00 15.26 117 ARG C C 1
ATOM 5968 O O . ARG C 1 117 ? 26.248 -8.416 -56.592 1.00 15.56 117 ARG C O 1
ATOM 5976 N N . PHE C 1 118 ? 26.908 -10.305 -55.566 1.00 14.28 118 PHE C N 1
ATOM 5977 C CA . PHE C 1 118 ? 27.396 -9.559 -54.397 1.00 14.07 118 PHE C CA 1
ATOM 5978 C C . PHE C 1 118 ? 28.545 -10.301 -53.746 1.00 13.84 118 PHE C C 1
ATOM 5979 O O . PHE C 1 118 ? 28.647 -11.523 -53.881 1.00 13.61 118 PHE C O 1
ATOM 5987 N N . LYS C 1 119 ? 29.400 -9.562 -53.048 1.00 13.77 119 LYS C N 1
ATOM 5988 C CA . LYS C 1 119 ? 30.522 -10.148 -52.374 1.00 13.59 119 LYS C CA 1
ATOM 5989 C C . LYS C 1 119 ? 30.077 -10.696 -51.027 1.00 13.88 119 LYS C C 1
ATOM 5990 O O . LYS C 1 119 ? 29.495 -9.962 -50.211 1.00 14.27 119 LYS C O 1
ATOM 5996 N N . ALA C 1 120 ? 30.382 -11.971 -50.805 1.00 14.17 120 ALA C N 1
ATOM 5997 C CA . ALA C 1 120 ? 30.094 -12.605 -49.520 1.00 13.68 120 ALA C CA 1
ATOM 5998 C C . ALA C 1 120 ? 31.313 -12.389 -48.609 1.00 13.68 120 ALA C C 1
ATOM 5999 O O . ALA C 1 120 ? 32.128 -13.290 -48.427 1.00 14.15 120 ALA C O 1
ATOM 6001 N N . ASP C 1 121 ? 31.434 -11.193 -48.055 1.00 13.27 121 ASP C N 1
ATOM 6002 C CA . ASP C 1 121 ? 32.634 -10.829 -47.342 1.00 14.03 121 ASP C CA 1
ATOM 6003 C C . ASP C 1 121 ? 32.526 -11.042 -45.845 1.00 13.82 121 ASP C C 1
ATOM 6004 O O . ASP C 1 121 ? 33.471 -10.747 -45.112 1.00 14.08 121 ASP C O 1
ATOM 6009 N N . ARG C 1 122 ? 31.379 -11.540 -45.391 1.00 13.43 122 ARG C N 1
ATOM 6010 C CA . ARG C 1 122 ? 31.185 -11.816 -43.962 1.00 13.25 122 ARG C CA 1
ATOM 6011 C C . ARG C 1 122 ? 30.759 -13.250 -43.728 1.00 12.87 122 ARG C C 1
ATOM 6012 O O . ARG C 1 122 ? 29.806 -13.727 -44.365 1.00 11.89 122 ARG C O 1
ATOM 6020 N N . SER C 1 123 ? 31.464 -13.959 -42.838 1.00 12.89 123 SER C N 1
ATOM 6021 C CA . SER C 1 123 ? 31.134 -15.369 -42.600 1.00 12.62 123 SER C CA 1
ATOM 6022 C C . SER C 1 123 ? 29.910 -15.521 -41.693 1.00 11.67 123 SER C C 1
ATOM 6023 O O . SER C 1 123 ? 29.696 -14.718 -40.806 1.00 11.56 123 SER C O 1
ATOM 6026 N N . GLY C 1 124 ? 29.153 -16.590 -41.908 1.00 11.77 124 GLY C N 1
ATOM 6027 C CA . GLY C 1 124 ? 27.974 -16.849 -41.087 1.00 11.58 124 GLY C CA 1
ATOM 6028 C C . GLY C 1 124 ? 26.836 -17.458 -41.869 1.00 11.72 124 GLY C C 1
ATOM 6029 O O . GLY C 1 124 ? 26.898 -17.614 -43.084 1.00 12.08 124 GLY C O 1
ATOM 6030 N N . THR C 1 125 ? 25.772 -17.794 -41.149 1.00 10.61 125 THR C N 1
ATOM 6031 C CA . THR C 1 125 ? 24.518 -18.177 -41.782 1.00 11.27 125 THR C CA 1
ATOM 6032 C C . THR C 1 125 ? 23.670 -16.905 -41.825 1.00 10.76 125 THR C C 1
ATOM 6033 O O . THR C 1 125 ? 23.570 -16.219 -40.823 1.00 11.27 125 THR C O 1
ATOM 6037 N N . PHE C 1 126 ? 23.096 -16.562 -42.987 1.00 10.37 126 PHE C N 1
ATOM 6038 C CA . PHE C 1 126 ? 22.339 -15.310 -43.135 1.00 11.59 126 PHE C CA 1
ATOM 6039 C C . PHE C 1 126 ? 21.003 -15.626 -43.806 1.00 11.79 126 PHE C C 1
ATOM 6040 O O . PHE C 1 126 ? 20.977 -16.389 -44.763 1.00 12.53 126 PHE C O 1
ATOM 6048 N N . VAL C 1 127 ? 19.921 -15.036 -43.327 1.00 12.36 127 VAL C N 1
ATOM 6049 C CA . VAL C 1 127 ? 18.619 -15.174 -43.999 1.00 11.96 127 VAL C CA 1
ATOM 6050 C C . VAL C 1 127 ? 18.678 -14.452 -45.356 1.00 12.37 127 VAL C C 1
ATOM 6051 O O . VAL C 1 127 ? 19.326 -13.405 -45.494 1.00 12.49 127 VAL C O 1
ATOM 6055 N N . TYR C 1 128 ? 18.025 -15.045 -46.354 1.00 12.48 128 TYR C N 1
ATOM 6056 C CA . TYR C 1 128 ? 17.573 -14.313 -47.548 1.00 12.67 128 TYR C CA 1
ATOM 6057 C C . TYR C 1 128 ? 16.058 -14.419 -47.589 1.00 12.73 128 TYR C C 1
ATOM 6058 O O . TYR C 1 128 ? 15.484 -15.405 -47.112 1.00 12.77 128 TYR C O 1
ATOM 6067 N N . HIS C 1 129 ? 15.408 -13.399 -48.128 1.00 12.41 129 HIS C N 1
ATOM 6068 C CA . HIS C 1 129 ? 13.943 -13.424 -48.229 1.00 13.22 129 HIS C CA 1
ATOM 6069 C C . HIS C 1 129 ? 13.456 -12.424 -49.271 1.00 14.29 129 HIS C C 1
ATOM 6070 O O . HIS C 1 129 ? 14.165 -11.488 -49.658 1.00 13.54 129 HIS C O 1
ATOM 6077 N N . CYS C 1 130 ? 12.224 -12.632 -49.714 1.00 15.49 130 CYS C N 1
ATOM 6078 C CA . CYS C 1 130 ? 11.612 -11.730 -50.664 1.00 15.66 130 CYS C CA 1
ATOM 6079 C C . CYS C 1 130 ? 11.211 -10.484 -49.898 1.00 16.03 130 CYS C C 1
ATOM 6080 O O . CYS C 1 130 ? 10.859 -10.561 -48.710 1.00 15.32 130 CYS C O 1
ATOM 6083 N N . ALA C 1 131 ? 11.271 -9.329 -50.559 1.00 15.51 131 ALA C N 1
ATOM 6084 C CA . ALA C 1 131 ? 10.910 -8.073 -49.911 1.00 16.63 131 ALA C CA 1
ATOM 6085 C C . ALA C 1 131 ? 10.327 -7.064 -50.902 1.00 17.31 131 ALA C C 1
ATOM 6086 O O . ALA C 1 131 ? 10.932 -6.035 -51.148 1.00 17.38 131 ALA C O 1
ATOM 6088 N N . PRO C 1 132 ? 9.126 -7.350 -51.447 1.00 18.45 132 PRO C N 1
ATOM 6089 C CA . PRO C 1 132 ? 8.597 -6.375 -52.414 1.00 20.09 132 PRO C CA 1
ATOM 6090 C C . PRO C 1 132 ? 8.026 -5.169 -51.677 1.00 21.17 132 PRO C C 1
ATOM 6091 O O . PRO C 1 132 ? 7.340 -5.331 -50.668 1.00 21.20 132 PRO C O 1
ATOM 6095 N N . GLU C 1 133 ? 8.336 -3.963 -52.154 1.00 22.83 133 GLU C N 1
ATOM 6096 C CA . GLU C 1 133 ? 7.953 -2.755 -51.437 1.00 24.29 133 GLU C CA 1
ATOM 6097 C C . GLU C 1 133 ? 6.463 -2.765 -51.134 1.00 23.32 133 GLU C C 1
ATOM 6098 O O . GLU C 1 133 ? 5.638 -3.016 -52.018 1.00 22.99 133 GLU C O 1
ATOM 6104 N N . GLY C 1 134 ? 6.134 -2.521 -49.867 1.00 23.11 134 GLY C N 1
ATOM 6105 C CA . GLY C 1 134 ? 4.747 -2.442 -49.407 1.00 22.76 134 GLY C CA 1
ATOM 6106 C C . GLY C 1 134 ? 4.107 -3.790 -49.112 1.00 22.54 134 GLY C C 1
ATOM 6107 O O . GLY C 1 134 ? 2.967 -3.850 -48.647 1.00 22.87 134 GLY C O 1
ATOM 6108 N N . MET C 1 135 ? 4.843 -4.870 -49.375 1.00 21.95 135 MET C N 1
ATOM 6109 C CA . MET C 1 135 ? 4.288 -6.220 -49.320 1.00 22.01 135 MET C CA 1
ATOM 6110 C C . MET C 1 135 ? 5.189 -7.187 -48.549 1.00 20.09 135 MET C C 1
ATOM 6111 O O . MET C 1 135 ? 4.967 -8.386 -48.560 1.00 19.43 135 MET C O 1
ATOM 6116 N N . VAL C 1 136 ? 6.197 -6.648 -47.877 1.00 18.86 136 VAL C N 1
ATOM 6117 C CA . VAL C 1 136 ? 7.249 -7.485 -47.287 1.00 17.26 136 VAL C CA 1
ATOM 6118 C C . VAL C 1 136 ? 6.760 -8.564 -46.298 1.00 17.01 136 VAL C C 1
ATOM 6119 O O . VAL C 1 136 ? 7.069 -9.738 -46.490 1.00 16.55 136 VAL C O 1
ATOM 6123 N N . PRO C 1 137 ? 6.013 -8.172 -45.243 1.00 16.72 137 PRO C N 1
ATOM 6124 C CA . PRO C 1 137 ? 5.656 -9.206 -44.247 1.00 16.81 137 PRO C CA 1
ATOM 6125 C C . PRO C 1 137 ? 4.853 -10.359 -44.862 1.00 16.61 137 PRO C C 1
ATOM 6126 O O . PRO C 1 137 ? 5.125 -11.537 -44.571 1.00 16.30 137 PRO C O 1
ATOM 6130 N N . TRP C 1 138 ? 3.900 -10.034 -45.744 1.00 16.23 138 TRP C N 1
ATOM 6131 C CA . TRP C 1 138 ? 3.063 -11.063 -46.352 1.00 16.36 138 TRP C CA 1
ATOM 6132 C C . TRP C 1 138 ? 3.878 -12.068 -47.170 1.00 15.59 138 TRP C C 1
ATOM 6133 O O . TRP C 1 138 ? 3.680 -13.268 -47.058 1.00 15.77 138 TRP C O 1
ATOM 6144 N N . HIS C 1 139 ? 4.800 -11.573 -47.989 1.00 15.79 139 HIS C N 1
ATOM 6145 C CA . HIS C 1 139 ? 5.652 -12.457 -48.784 1.00 15.40 139 HIS C CA 1
ATOM 6146 C C . HIS C 1 139 ? 6.555 -13.342 -47.923 1.00 15.95 139 HIS C C 1
ATOM 6147 O O . HIS C 1 139 ? 6.726 -14.539 -48.206 1.00 16.30 139 HIS C O 1
ATOM 6154 N N . VAL C 1 140 ? 7.068 -12.774 -46.839 1.00 15.55 140 VAL C N 1
ATOM 6155 C CA . VAL C 1 140 ? 7.937 -13.535 -45.939 1.00 14.94 140 VAL C CA 1
ATOM 6156 C C . VAL C 1 140 ? 7.152 -14.618 -45.176 1.00 14.77 140 VAL C C 1
ATOM 6157 O O . VAL C 1 140 ? 7.576 -15.777 -45.152 1.00 14.84 140 VAL C O 1
ATOM 6161 N N . VAL C 1 141 ? 6.022 -14.252 -44.564 1.00 15.51 141 VAL C N 1
ATOM 6162 C CA . VAL C 1 141 ? 5.267 -15.240 -43.759 1.00 16.55 141 VAL C CA 1
ATOM 6163 C C . VAL C 1 141 ? 4.584 -16.305 -44.625 1.00 17.19 141 VAL C C 1
ATOM 6164 O O . VAL C 1 141 ? 4.273 -17.398 -44.136 1.00 17.59 141 VAL C O 1
ATOM 6168 N N . SER C 1 142 ? 4.381 -15.999 -45.908 1.00 16.54 142 SER C N 1
ATOM 6169 C CA . SER C 1 142 ? 3.798 -16.950 -46.861 1.00 16.31 142 SER C CA 1
ATOM 6170 C C . SER C 1 142 ? 4.819 -17.959 -47.379 1.00 15.83 142 SER C C 1
ATOM 6171 O O . SER C 1 142 ? 4.467 -18.888 -48.103 1.00 16.30 142 SER C O 1
ATOM 6174 N N . GLY C 1 143 ? 6.093 -17.785 -47.014 1.00 15.28 143 GLY C N 1
ATOM 6175 C CA . GLY C 1 143 ? 7.093 -18.810 -47.280 1.00 14.03 143 GLY C CA 1
ATOM 6176 C C . GLY C 1 143 ? 8.406 -18.404 -47.939 1.00 13.78 143 GLY C C 1
ATOM 6177 O O . GLY C 1 143 ? 9.297 -19.235 -48.083 1.00 13.69 143 GLY C O 1
ATOM 6178 N N . MET C 1 144 ? 8.541 -17.143 -48.330 1.00 13.63 144 MET C N 1
ATOM 6179 C CA . MET C 1 144 ? 9.691 -16.722 -49.120 1.00 14.85 144 MET C CA 1
ATOM 6180 C C . MET C 1 144 ? 10.952 -16.382 -48.332 1.00 14.16 144 MET C C 1
ATOM 6181 O O . MET C 1 144 ? 11.357 -15.215 -48.279 1.00 14.05 144 MET C O 1
ATOM 6186 N N . SER C 1 145 ? 11.582 -17.405 -47.759 1.00 13.68 145 SER C N 1
ATOM 6187 C CA . SER C 1 145 ? 12.859 -17.215 -47.064 1.00 13.79 145 SER C CA 1
ATOM 6188 C C . SER C 1 145 ? 13.706 -18.471 -47.086 1.00 13.34 145 SER C C 1
ATOM 6189 O O . SER C 1 145 ? 13.184 -19.575 -47.252 1.00 13.57 145 SER C O 1
ATOM 6192 N N . GLY C 1 146 ? 15.019 -18.291 -46.912 1.00 12.74 146 GLY C N 1
ATOM 6193 C CA . GLY C 1 146 ? 15.967 -19.395 -46.829 1.00 12.47 146 GLY C CA 1
ATOM 6194 C C . GLY C 1 146 ? 17.283 -18.896 -46.262 1.00 12.12 146 GLY C C 1
ATOM 6195 O O . GLY C 1 146 ? 17.345 -17.785 -45.718 1.00 11.94 146 GLY C O 1
ATOM 6196 N N . THR C 1 147 ? 18.330 -19.710 -46.396 1.00 11.83 147 THR C N 1
ATOM 6197 C CA . THR C 1 147 ? 19.616 -19.395 -45.771 1.00 12.24 147 THR C CA 1
ATOM 6198 C C . THR C 1 147 ? 20.752 -19.347 -46.777 1.00 13.09 147 THR C C 1
ATOM 6199 O O . THR C 1 147 ? 20.842 -20.194 -47.669 1.00 13.74 147 THR C O 1
ATOM 6203 N N . LEU C 1 148 ? 21.613 -18.347 -46.614 1.00 12.52 148 LEU C N 1
ATOM 6204 C CA . LEU C 1 148 ? 22.907 -18.312 -47.284 1.00 12.73 148 LEU C CA 1
ATOM 6205 C C . LEU C 1 148 ? 23.945 -18.622 -46.220 1.00 12.27 148 LEU C C 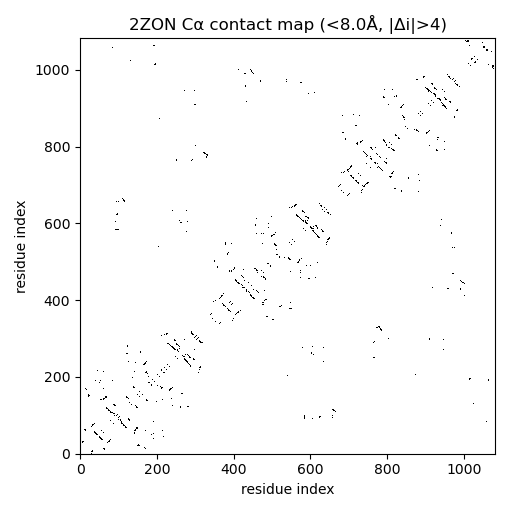1
ATOM 6206 O O . LEU C 1 148 ? 24.007 -17.891 -45.206 1.00 12.39 148 LEU C O 1
ATOM 6211 N N . MET C 1 149 ? 24.720 -19.693 -46.420 1.00 12.38 149 MET C N 1
ATOM 6212 C CA . MET C 1 149 ? 25.812 -19.993 -45.481 1.00 12.68 149 MET C CA 1
ATOM 6213 C C . MET C 1 149 ? 27.160 -19.620 -46.097 1.00 13.06 149 MET C C 1
ATOM 6214 O O . MET C 1 149 ? 27.543 -20.173 -47.138 1.00 13.48 149 MET C O 1
ATOM 6219 N N . VAL C 1 150 ? 27.858 -18.693 -45.444 1.00 12.76 150 VAL C N 1
ATOM 6220 C CA . VAL C 1 150 ? 29.172 -18.216 -45.900 1.00 12.25 150 VAL C CA 1
ATOM 6221 C C . VAL C 1 150 ? 30.199 -18.792 -44.921 1.00 12.14 150 VAL C C 1
ATOM 6222 O O . VAL C 1 150 ? 30.327 -18.324 -43.789 1.00 11.69 150 VAL C O 1
ATOM 6226 N N . LEU C 1 151 ? 30.886 -19.843 -45.334 1.00 12.08 151 LEU C N 1
ATOM 6227 C CA . LEU C 1 151 ? 31.823 -20.518 -44.429 1.00 12.38 151 LEU C CA 1
ATOM 6228 C C . LEU C 1 151 ? 33.164 -19.774 -44.419 1.00 12.90 151 LEU C C 1
ATOM 6229 O O . LEU C 1 151 ? 33.579 -19.273 -45.464 1.00 13.15 151 LEU C O 1
ATOM 6234 N N . PRO C 1 152 ? 33.846 -19.717 -43.254 1.00 14.02 152 PRO C N 1
ATOM 6235 C CA . PRO C 1 152 ? 35.232 -19.219 -43.311 1.00 14.35 152 PRO C CA 1
ATOM 6236 C C . PRO C 1 152 ? 36.033 -20.096 -44.258 1.00 15.49 152 PRO C C 1
ATOM 6237 O O . PRO C 1 152 ? 35.759 -21.297 -44.368 1.00 14.93 152 PRO C O 1
ATOM 6241 N N . ARG C 1 153 ? 37.011 -19.509 -44.960 1.00 16.39 153 ARG C N 1
ATOM 6242 C CA . ARG C 1 153 ? 37.760 -20.282 -45.963 1.00 18.12 153 ARG C CA 1
ATOM 6243 C C . ARG C 1 153 ? 38.498 -21.446 -45.324 1.00 18.12 153 ARG C C 1
ATOM 6244 O O . ARG C 1 153 ? 38.754 -22.463 -45.966 1.00 18.75 153 ARG C O 1
ATOM 6252 N N . ASP C 1 154 ? 38.814 -21.258 -44.048 1.00 18.61 154 ASP C N 1
ATOM 6253 C CA . ASP C 1 154 ? 39.582 -22.143 -43.219 1.00 19.74 154 ASP C CA 1
ATOM 6254 C C . ASP C 1 154 ? 38.660 -23.111 -42.417 1.00 18.42 154 ASP C C 1
ATOM 6255 O O . ASP C 1 154 ? 39.118 -23.883 -41.575 1.00 19.18 154 ASP C O 1
ATOM 6260 N N . GLY C 1 155 ? 37.355 -23.045 -42.658 1.00 17.64 155 GLY C N 1
ATOM 6261 C CA . GLY C 1 155 ? 36.390 -23.848 -41.895 1.00 16.12 155 GLY C CA 1
ATOM 6262 C C . GLY C 1 155 ? 36.011 -23.255 -40.543 1.00 15.86 155 GLY C C 1
ATOM 6263 O O . GLY C 1 155 ? 36.523 -22.205 -40.136 1.00 14.99 155 GLY C O 1
ATOM 6264 N N . LEU C 1 156 ? 35.098 -23.935 -39.852 1.00 14.94 156 LEU C N 1
ATOM 6265 C CA . LEU C 1 156 ? 34.630 -23.474 -38.540 1.00 14.73 156 LEU C CA 1
ATOM 6266 C C . LEU C 1 156 ? 35.689 -23.635 -37.459 1.00 14.69 156 LEU C C 1
ATOM 6267 O O . LEU C 1 156 ? 36.504 -24.570 -37.507 1.00 15.10 156 LEU C O 1
ATOM 6272 N N . LYS C 1 157 ? 35.691 -22.718 -36.499 1.00 14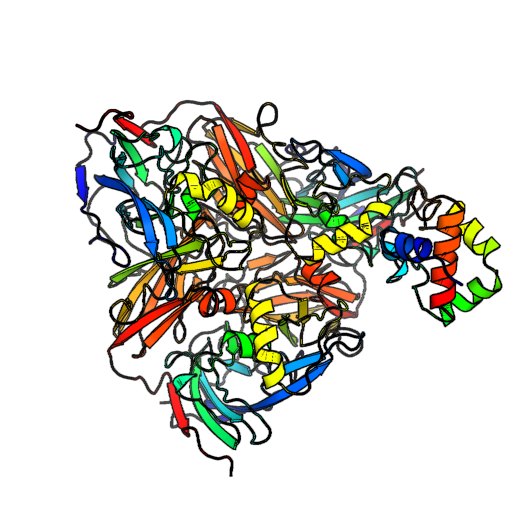.51 157 LYS C N 1
ATOM 6273 C CA . LYS C 1 157 ? 36.676 -22.752 -35.406 1.00 15.55 157 LYS C CA 1
ATOM 6274 C C . LYS C 1 157 ? 36.035 -22.521 -34.039 1.00 15.36 157 LYS C C 1
ATOM 6275 O O . LYS C 1 157 ? 35.040 -21.794 -33.919 1.00 13.95 157 LYS C O 1
ATOM 6281 N N . ASP C 1 158 ? 36.603 -23.153 -33.019 1.00 14.79 158 ASP C N 1
ATOM 6282 C CA . ASP C 1 158 ? 36.127 -22.962 -31.644 1.00 14.36 158 ASP C CA 1
ATOM 6283 C C . ASP C 1 158 ? 36.712 -21.684 -31.017 1.00 13.28 158 ASP C C 1
ATOM 6284 O O . ASP C 1 158 ? 37.427 -20.943 -31.706 1.00 14.02 158 ASP C O 1
ATOM 6289 N N . PRO C 1 159 ? 36.337 -21.351 -29.757 1.00 13.67 159 PRO C N 1
ATOM 6290 C CA . PRO C 1 159 ? 36.832 -20.094 -29.149 1.00 14.04 159 PRO C CA 1
ATOM 6291 C C . PRO C 1 159 ? 38.357 -19.956 -29.054 1.00 15.41 159 PRO C C 1
ATOM 6292 O O . PRO C 1 159 ? 38.864 -18.835 -28.953 1.00 16.05 159 PRO C O 1
ATOM 6296 N N . GLN C 1 160 ? 39.055 -21.088 -29.063 1.00 16.02 160 GLN C N 1
ATOM 6297 C CA . GLN C 1 160 ? 40.508 -21.113 -28.930 1.00 17.81 160 GLN C CA 1
ATOM 6298 C C . GLN C 1 160 ? 41.173 -21.213 -30.300 1.00 18.06 160 GLN C C 1
ATOM 6299 O O . GLN C 1 160 ? 42.418 -21.226 -30.410 1.00 18.75 160 GLN C O 1
ATOM 6305 N N . GLY C 1 161 ? 40.342 -21.245 -31.340 1.00 18.39 161 GLY C N 1
ATOM 6306 C CA . GLY C 1 161 ? 40.821 -21.264 -32.718 1.00 19.07 161 GLY C CA 1
ATOM 6307 C C . GLY C 1 161 ? 41.069 -22.661 -33.236 1.00 18.62 161 GLY C C 1
ATOM 6308 O O . GLY C 1 161 ? 41.665 -22.829 -34.302 1.00 19.70 161 GLY C O 1
ATOM 6309 N N . LYS C 1 162 ? 40.597 -23.665 -32.501 1.00 18.49 162 LYS C N 1
ATOM 6310 C CA . LYS C 1 162 ? 40.728 -25.069 -32.916 1.00 18.91 162 LYS C CA 1
ATOM 6311 C C . LYS C 1 162 ? 39.721 -25.446 -34.008 1.00 17.96 162 LYS C C 1
ATOM 6312 O O . LYS C 1 162 ? 38.577 -24.959 -34.009 1.00 17.66 162 LYS C O 1
ATOM 6318 N N . PRO C 1 163 ? 40.123 -26.318 -34.952 1.00 18.21 163 PRO C N 1
ATOM 6319 C CA . PRO C 1 163 ? 39.169 -26.592 -36.030 1.00 17.30 163 PRO C CA 1
ATOM 6320 C C . PRO C 1 163 ? 37.978 -27.421 -35.586 1.00 17.53 163 PRO C C 1
ATOM 6321 O O . PRO C 1 163 ? 38.117 -28.373 -34.797 1.00 17.55 163 PRO C O 1
ATOM 6325 N N . LEU C 1 164 ? 36.816 -27.036 -36.103 1.00 16.35 164 LEU C N 1
ATOM 6326 C CA . LEU C 1 164 ? 35.582 -27.759 -35.922 1.00 16.94 164 LEU C CA 1
ATOM 6327 C C . LEU C 1 164 ? 35.123 -28.223 -37.282 1.00 17.71 164 LEU C C 1
ATOM 6328 O O . LEU C 1 164 ? 35.217 -27.463 -38.267 1.00 18.84 164 LEU C O 1
ATOM 6333 N N . HIS C 1 165 ? 34.627 -29.454 -37.345 1.00 17.69 165 HIS C N 1
ATOM 6334 C CA . HIS C 1 165 ? 34.249 -30.069 -38.619 1.00 18.59 165 HIS C CA 1
ATOM 6335 C C . HIS C 1 165 ? 32.946 -30.855 -38.451 1.00 17.89 165 HIS C C 1
ATOM 6336 O O . HIS C 1 165 ? 32.791 -31.580 -37.463 1.00 18.57 165 HIS C O 1
ATOM 6343 N N . TYR C 1 166 ? 32.017 -30.700 -39.397 1.00 15.48 166 TYR C N 1
ATOM 6344 C CA . TYR C 1 166 ? 30.787 -31.506 -39.383 1.00 15.24 166 TYR C CA 1
ATOM 6345 C C . TYR C 1 166 ? 30.796 -32.564 -40.483 1.00 15.86 166 TYR C C 1
ATOM 6346 O O . TYR C 1 166 ? 31.474 -32.394 -41.504 1.00 16.06 166 TYR C O 1
ATOM 6355 N N . ASP C 1 167 ? 30.052 -33.648 -40.255 1.00 15.82 167 ASP C N 1
ATOM 6356 C CA . ASP C 1 167 ? 29.917 -34.749 -41.208 1.00 16.74 167 ASP C CA 1
ATOM 6357 C C . ASP C 1 167 ? 28.730 -34.571 -42.151 1.00 17.15 167 ASP C C 1
ATOM 6358 O O . ASP C 1 167 ? 28.765 -35.033 -43.297 1.00 18.00 167 ASP C O 1
ATOM 6363 N N . ARG C 1 168 ? 27.676 -33.920 -41.672 1.00 16.41 168 ARG C N 1
ATOM 6364 C CA . ARG C 1 168 ? 26.514 -33.593 -42.486 1.00 17.81 168 ARG C CA 1
ATOM 6365 C C . ARG C 1 168 ? 25.849 -32.326 -41.962 1.00 16.00 168 ARG C C 1
ATOM 6366 O O . ARG C 1 168 ? 25.958 -32.018 -40.771 1.00 15.34 168 ARG C O 1
ATOM 6374 N N . ALA C 1 169 ? 25.195 -31.589 -42.860 1.00 15.78 169 ALA C N 1
ATOM 6375 C CA . ALA C 1 169 ? 24.487 -30.365 -42.484 1.00 14.83 169 ALA C CA 1
ATOM 6376 C C . ALA C 1 169 ? 23.027 -30.570 -42.787 1.00 14.66 169 ALA C C 1
ATOM 6377 O O . ALA C 1 169 ? 22.679 -31.157 -43.822 1.00 15.84 169 ALA C O 1
ATOM 6379 N N . TYR C 1 170 ? 22.168 -30.090 -41.900 1.00 13.65 170 TYR C N 1
ATOM 6380 C CA . TYR C 1 170 ? 20.738 -30.028 -42.178 1.00 13.26 170 TYR C CA 1
ATOM 6381 C C . TYR C 1 170 ? 20.304 -28.582 -42.078 1.00 13.16 170 TYR C C 1
ATOM 6382 O O . TYR C 1 170 ? 20.851 -27.823 -41.267 1.00 12.51 170 TYR C O 1
ATOM 6391 N N . THR C 1 171 ? 19.312 -28.204 -42.875 1.00 13.01 171 THR C N 1
ATOM 6392 C CA . THR C 1 171 ? 18.777 -26.863 -42.805 1.00 13.24 171 THR C CA 1
ATOM 6393 C C . THR C 1 171 ? 17.281 -26.911 -42.456 1.00 13.98 171 THR C C 1
ATOM 6394 O O . THR C 1 171 ? 16.493 -27.634 -43.103 1.00 13.16 171 THR C O 1
ATOM 6398 N N . ILE C 1 172 ? 16.929 -26.176 -41.400 1.00 13.23 172 ILE C N 1
ATOM 6399 C CA . ILE C 1 172 ? 15.550 -26.088 -40.901 1.00 13.74 172 ILE C CA 1
ATOM 6400 C C . ILE C 1 172 ? 15.085 -24.644 -40.971 1.00 14.01 172 ILE C C 1
ATOM 6401 O O . ILE C 1 172 ? 15.721 -23.745 -40.408 1.00 15.38 172 ILE C O 1
ATOM 6406 N N . GLY C 1 173 ? 13.991 -24.417 -41.687 1.00 13.76 173 GLY C N 1
ATOM 6407 C CA . GLY C 1 173 ? 13.348 -23.122 -41.678 1.00 13.97 173 GLY C CA 1
ATOM 6408 C C . GLY C 1 173 ? 12.076 -23.232 -40.866 1.00 13.26 173 GLY C C 1
ATOM 6409 O O . GLY C 1 173 ? 11.269 -24.150 -41.078 1.00 13.48 173 GLY C O 1
ATOM 6410 N N . GLU C 1 174 ? 11.917 -22.317 -39.923 1.00 13.00 174 GLU C N 1
ATOM 6411 C CA . GLU C 1 174 ? 10.729 -22.255 -39.097 1.00 12.73 174 GLU C CA 1
ATOM 6412 C C . GLU C 1 174 ? 9.854 -21.111 -39.572 1.00 13.00 174 GLU C C 1
ATOM 6413 O O . GLU C 1 174 ? 10.321 -19.973 -39.703 1.00 12.25 174 GLU C O 1
ATOM 6419 N N . PHE C 1 175 ? 8.578 -21.430 -39.799 1.00 12.71 175 PHE C N 1
ATOM 6420 C CA . PHE C 1 175 ? 7.623 -20.517 -40.391 1.00 13.49 175 PHE C CA 1
ATOM 6421 C C . PHE C 1 175 ? 6.406 -20.309 -39.511 1.00 13.41 175 PHE C C 1
ATOM 6422 O O . PHE C 1 175 ? 5.645 -21.240 -39.271 1.00 12.68 175 PHE C O 1
ATOM 6430 N N . ASP C 1 176 ? 6.269 -19.087 -39.019 1.00 13.10 176 ASP C N 1
ATOM 6431 C CA . ASP C 1 176 ? 5.079 -18.682 -38.277 1.00 12.68 176 ASP C CA 1
ATOM 6432 C C . ASP C 1 176 ? 4.021 -18.340 -39.312 1.00 13.24 176 ASP C C 1
ATOM 6433 O O . ASP C 1 176 ? 4.229 -17.446 -40.129 1.00 13.38 176 ASP C O 1
ATOM 6438 N N . LEU C 1 177 ? 2.897 -19.062 -39.280 1.00 13.61 177 LEU C N 1
ATOM 6439 C CA . LEU C 1 177 ? 1.832 -18.875 -40.274 1.00 14.14 177 LEU C CA 1
ATOM 6440 C C . LEU C 1 177 ? 0.640 -18.224 -39.628 1.00 14.25 177 LEU C C 1
ATOM 6441 O O . LEU C 1 177 ? 0.392 -18.417 -38.428 1.00 13.32 177 LEU C O 1
ATOM 6446 N N . TYR C 1 178 ? -0.119 -17.499 -40.455 1.00 14.49 178 TYR C N 1
ATOM 6447 C CA . TYR C 1 178 ? -1.225 -16.663 -40.003 1.00 15.09 178 TYR C CA 1
ATOM 6448 C C . TYR C 1 178 ? -2.465 -16.973 -40.850 1.00 16.07 178 TYR C C 1
ATOM 6449 O O . TYR C 1 178 ? -2.873 -16.175 -41.692 1.00 17.65 178 TYR C O 1
ATOM 6458 N N . ILE C 1 179 ? -3.035 -18.151 -40.643 1.00 16.71 179 ILE C N 1
ATOM 6459 C CA . ILE C 1 179 ? -4.133 -18.588 -41.508 1.00 18.55 179 ILE C CA 1
ATOM 6460 C C . ILE C 1 179 ? -5.491 -18.106 -40.968 1.00 18.95 179 ILE C C 1
ATOM 6461 O O . ILE C 1 179 ? -5.828 -18.361 -39.819 1.00 19.24 179 ILE C O 1
ATOM 6466 N N . PRO C 1 180 ? -6.248 -17.362 -41.799 1.00 20.06 180 PRO C N 1
ATOM 6467 C CA . PRO C 1 180 ? -7.540 -16.823 -41.365 1.00 21.08 180 PRO C CA 1
ATOM 6468 C C . PRO C 1 180 ? -8.588 -17.898 -41.094 1.00 22.44 180 PRO C C 1
ATOM 6469 O O . PRO C 1 180 ? -8.522 -18.985 -41.656 1.00 22.00 180 PRO C O 1
ATOM 6473 N N . LYS C 1 181 ? -9.520 -17.574 -40.208 1.00 24.38 181 LYS C N 1
ATOM 6474 C CA . LYS C 1 181 ? -10.677 -18.421 -39.925 1.00 26.36 181 LYS C CA 1
ATOM 6475 C C . LYS C 1 181 ? -11.971 -17.748 -40.376 1.00 27.80 181 LYS C C 1
ATOM 6476 O O . LYS C 1 181 ? -12.068 -16.516 -40.386 1.00 28.32 181 LYS C O 1
ATOM 6482 N N . GLY C 1 182 ? -12.953 -18.562 -40.768 1.00 29.25 182 GLY C N 1
ATOM 6483 C CA . GLY C 1 182 ? -14.282 -18.054 -41.127 1.00 30.90 182 GLY C CA 1
ATOM 6484 C C . GLY C 1 182 ? -15.208 -17.953 -39.921 1.00 32.09 182 GLY C C 1
ATOM 6485 O O . GLY C 1 182 ? -14.839 -18.367 -38.811 1.00 32.16 182 GLY C O 1
ATOM 6486 N N . PRO C 1 183 ? -16.425 -17.400 -40.124 1.00 33.13 183 PRO C N 1
ATOM 6487 C CA . PRO C 1 183 ? -17.399 -17.297 -39.039 1.00 34.05 183 PRO C CA 1
ATOM 6488 C C . PRO C 1 183 ? -17.679 -18.618 -38.310 1.00 34.52 183 PRO C C 1
ATOM 6489 O O . PRO C 1 183 ? -18.010 -18.590 -37.127 1.00 35.53 183 PRO C O 1
ATOM 6493 N N . ASP C 1 184 ? -17.531 -19.754 -38.997 1.00 34.79 184 ASP C N 1
ATOM 6494 C CA . ASP C 1 184 ? -17.712 -21.083 -38.386 1.00 34.66 184 ASP C CA 1
ATOM 6495 C C . ASP C 1 184 ? -16.505 -21.581 -37.569 1.00 34.15 184 ASP C C 1
ATOM 6496 O O . ASP C 1 184 ? -16.495 -22.717 -37.088 1.00 34.25 184 ASP C O 1
ATOM 6501 N N . GLY C 1 185 ? -15.481 -20.741 -37.439 1.00 33.41 185 GLY C N 1
ATOM 6502 C CA . GLY C 1 185 ? -14.275 -21.102 -36.690 1.00 32.01 185 GLY C CA 1
ATOM 6503 C C . GLY C 1 185 ? -13.327 -22.034 -37.429 1.00 30.70 185 GLY C C 1
ATOM 6504 O O . GLY C 1 185 ? -12.325 -22.476 -36.860 1.00 30.86 185 GLY C O 1
ATOM 6505 N N . LYS C 1 186 ? -13.638 -22.337 -38.689 1.00 29.25 186 LYS C N 1
ATOM 6506 C CA . LYS C 1 186 ? -12.798 -23.212 -39.502 1.00 28.19 186 LYS C CA 1
ATOM 6507 C C . LYS C 1 186 ? -11.822 -22.368 -40.289 1.00 26.46 186 LYS C C 1
ATOM 6508 O O . LYS C 1 186 ? -12.152 -21.258 -40.695 1.00 25.97 186 LYS C O 1
ATOM 6514 N N . TYR C 1 187 ? -10.623 -22.902 -40.520 1.00 24.94 187 TYR C N 1
ATOM 6515 C CA . TYR C 1 187 ? -9.662 -22.229 -41.394 1.00 23.41 187 TYR C CA 1
ATOM 6516 C C . TYR C 1 187 ? -10.229 -22.011 -42.779 1.00 23.35 187 TYR C C 1
ATOM 6517 O O . TYR C 1 187 ? -10.884 -22.902 -43.333 1.00 22.31 187 TYR C O 1
ATOM 6526 N N . LYS C 1 188 ? -9.990 -20.823 -43.321 1.00 22.91 188 LYS C N 1
ATOM 6527 C CA . LYS C 1 188 ? -10.424 -20.463 -44.663 1.00 24.10 188 LYS C CA 1
ATOM 6528 C C . LYS C 1 188 ? -9.544 -21.113 -45.729 1.00 24.35 188 LYS C C 1
ATOM 6529 O O . LYS C 1 188 ? -8.329 -21.289 -45.556 1.00 23.96 188 LYS C O 1
ATOM 6535 N N . ASP C 1 189 ? -10.170 -21.477 -46.839 1.00 25.09 189 ASP C N 1
ATOM 6536 C CA . ASP C 1 189 ? -9.450 -22.026 -47.966 1.00 25.70 189 ASP C CA 1
ATOM 6537 C C . ASP C 1 189 ? -9.723 -21.098 -49.150 1.00 25.72 189 ASP C C 1
ATOM 6538 O O . ASP C 1 189 ? -10.873 -20.755 -49.424 1.00 26.03 189 ASP C O 1
ATOM 6543 N N . TYR C 1 190 ? -8.660 -20.661 -49.816 1.00 25.28 190 TYR C N 1
ATOM 6544 C CA . TYR C 1 190 ? -8.768 -19.632 -50.847 1.00 25.51 190 TYR C CA 1
ATOM 6545 C C . TYR C 1 190 ? -8.484 -20.168 -52.237 1.00 25.73 190 TYR C C 1
ATOM 6546 O O . TYR C 1 190 ? -7.562 -20.953 -52.431 1.00 26.23 190 TYR C O 1
ATOM 6555 N N . ALA C 1 191 ? -9.288 -19.729 -53.207 1.00 26.29 191 ALA C N 1
ATOM 6556 C CA . ALA C 1 191 ? -9.120 -20.122 -54.602 1.00 26.40 191 ALA C CA 1
ATOM 6557 C C . ALA C 1 191 ? -7.814 -19.597 -55.183 1.00 26.59 191 ALA C C 1
ATOM 6558 O O . ALA C 1 191 ? -7.148 -20.299 -55.958 1.00 27.33 191 ALA C O 1
ATOM 6560 N N . THR C 1 192 ? -7.454 -18.367 -54.804 1.00 26.53 192 THR C N 1
ATOM 6561 C CA . THR C 1 192 ? -6.281 -17.685 -55.358 1.00 25.77 192 THR C CA 1
ATOM 6562 C C . THR C 1 192 ? -5.450 -16.997 -54.270 1.00 25.26 192 THR C C 1
ATOM 6563 O O . THR C 1 192 ? -5.956 -16.707 -53.191 1.00 24.54 192 THR C O 1
ATOM 6567 N N . LEU C 1 193 ? -4.187 -16.709 -54.594 1.00 24.93 193 LEU C N 1
ATOM 6568 C CA . LEU C 1 193 ? -3.257 -16.042 -53.670 1.00 24.61 193 LEU C CA 1
ATOM 6569 C C . LEU C 1 193 ? -3.762 -14.665 -53.251 1.00 24.43 193 LEU C C 1
ATOM 6570 O O . LEU C 1 193 ? -3.865 -14.383 -52.069 1.00 24.84 193 LEU C O 1
ATOM 6575 N N . ALA C 1 194 ? -4.104 -13.824 -54.223 1.00 24.48 194 ALA C N 1
ATOM 6576 C CA . ALA C 1 194 ? -4.561 -12.454 -53.947 1.00 24.76 194 ALA C CA 1
ATOM 6577 C C . ALA C 1 194 ? -5.768 -12.423 -53.008 1.00 25.03 194 ALA C C 1
ATOM 6578 O O . ALA C 1 194 ? -5.892 -11.529 -52.164 1.00 24.99 194 ALA C O 1
ATOM 6580 N N . GLU C 1 195 ? -6.643 -13.416 -53.167 1.00 25.01 195 GLU C N 1
ATOM 6581 C CA . GLU C 1 195 ? -7.833 -13.608 -52.352 1.00 25.67 195 GLU C CA 1
ATOM 6582 C C . GLU C 1 195 ? -7.521 -13.709 -50.853 1.00 24.98 195 GLU C C 1
ATOM 6583 O O . GLU C 1 195 ? -8.316 -13.272 -50.015 1.00 24.81 195 GLU C O 1
ATOM 6589 N N . SER C 1 196 ? -6.373 -14.309 -50.532 1.00 24.13 196 SER C N 1
ATOM 6590 C CA . SER C 1 196 ? -5.986 -14.551 -49.133 1.00 23.54 196 SER C CA 1
ATOM 6591 C C . SER C 1 196 ? -5.434 -13.303 -48.430 1.00 23.66 196 SER C C 1
ATOM 6592 O O . SER C 1 196 ? -5.387 -13.252 -47.196 1.00 22.93 196 SER C O 1
ATOM 6595 N N . TYR C 1 197 ? -5.026 -12.304 -49.217 1.00 23.69 197 TYR C N 1
ATOM 6596 C CA . TYR C 1 197 ? -4.260 -11.170 -48.691 1.00 24.05 197 TYR C CA 1
ATOM 6597 C C . TYR C 1 197 ? -4.884 -10.461 -47.485 1.00 23.53 197 TYR C C 1
ATOM 6598 O O . TYR C 1 197 ? -4.295 -10.449 -46.406 1.00 23.46 197 TYR C O 1
ATOM 6607 N N . GLY C 1 198 ? -6.063 -9.864 -47.671 1.00 22.86 198 GLY C N 1
ATOM 6608 C CA . GLY C 1 198 ? -6.691 -9.039 -46.639 1.00 21.82 198 GLY C CA 1
ATOM 6609 C C . GLY C 1 198 ? -6.933 -9.725 -45.306 1.00 21.18 198 GLY C C 1
ATOM 6610 O O . GLY C 1 198 ? -6.627 -9.176 -44.252 1.00 21.08 198 GLY C O 1
ATOM 6611 N N . ASP C 1 199 ? -7.489 -10.931 -45.361 1.00 20.90 199 ASP C N 1
ATOM 6612 C CA . ASP C 1 199 ? -7.793 -11.691 -44.170 1.00 20.41 199 ASP C CA 1
ATOM 6613 C C . ASP C 1 199 ? -6.503 -12.054 -43.423 1.00 19.67 199 ASP C C 1
ATOM 6614 O O . ASP C 1 199 ? -6.464 -12.037 -42.194 1.00 19.07 199 ASP C O 1
ATOM 6619 N N . THR C 1 200 ? -5.462 -12.385 -44.187 1.00 19.35 200 THR C N 1
ATOM 6620 C CA . THR C 1 200 ? -4.163 -12.758 -43.599 1.00 18.09 200 THR C CA 1
ATOM 6621 C C . THR C 1 200 ? -3.531 -11.578 -42.845 1.00 18.92 200 THR C C 1
ATOM 6622 O O . THR C 1 200 ? -2.988 -11.751 -41.747 1.00 18.85 200 THR C O 1
ATOM 6626 N N . VAL C 1 201 ? -3.607 -10.383 -43.425 1.00 18.71 201 VAL C N 1
ATOM 6627 C CA . VAL C 1 201 ? -3.050 -9.193 -42.785 1.00 19.27 201 VAL C CA 1
ATOM 6628 C C . VAL C 1 201 ? -3.717 -8.977 -41.422 1.00 19.00 201 VAL C C 1
ATOM 6629 O O . VAL C 1 201 ? -3.056 -8.616 -40.459 1.00 18.19 201 VAL C O 1
ATOM 6633 N N . GLN C 1 202 ? -5.020 -9.232 -41.322 1.00 19.12 202 GLN C N 1
ATOM 6634 C CA . GLN C 1 202 ? -5.701 -9.087 -40.027 1.00 20.17 202 GLN C CA 1
ATOM 6635 C C . GLN C 1 202 ? -5.177 -10.087 -38.999 1.00 18.75 202 GLN C C 1
ATOM 6636 O O . GLN C 1 202 ? -5.053 -9.751 -37.828 1.00 18.50 202 GLN C O 1
ATOM 6642 N N . VAL C 1 203 ? -4.909 -11.323 -39.426 1.00 17.30 203 VAL C N 1
ATOM 6643 C CA . VAL C 1 203 ? -4.385 -12.326 -38.509 1.00 17.31 203 VAL C CA 1
ATOM 6644 C C . VAL C 1 203 ? -2.964 -11.924 -38.122 1.00 16.34 203 VAL C C 1
ATOM 6645 O O . VAL C 1 203 ? -2.628 -11.952 -36.951 1.00 16.64 203 VAL C O 1
ATOM 6649 N N . MET C 1 204 ? -2.157 -11.528 -39.101 1.00 16.55 204 MET C N 1
ATOM 6650 C CA . MET C 1 204 ? -0.779 -11.053 -38.806 1.00 17.65 204 MET C CA 1
ATOM 6651 C C . MET C 1 204 ? -0.743 -9.980 -37.724 1.00 17.19 204 MET C C 1
ATOM 6652 O O . MET C 1 204 ? 0.075 -10.042 -36.795 1.00 15.35 204 MET C O 1
ATOM 6657 N N . ARG C 1 205 ? -1.663 -9.020 -37.808 1.00 17.26 205 ARG C N 1
ATOM 6658 C CA . ARG C 1 205 ? -1.660 -7.886 -36.889 1.00 18.43 205 ARG C CA 1
ATOM 6659 C C . ARG C 1 205 ? -1.932 -8.270 -35.418 1.00 17.88 205 ARG C C 1
ATOM 6660 O O . ARG C 1 205 ? -1.565 -7.511 -34.506 1.00 18.82 205 ARG C O 1
ATOM 6668 N N . THR C 1 206 ? -2.511 -9.457 -35.189 1.00 17.08 206 THR C N 1
ATOM 6669 C CA . THR C 1 206 ? -2.695 -10.016 -33.835 1.00 17.70 206 THR C CA 1
ATOM 6670 C C . THR C 1 206 ? -1.409 -10.586 -33.240 1.00 17.82 206 THR C C 1
ATOM 6671 O O . THR C 1 206 ? -1.377 -10.930 -32.047 1.00 17.50 206 THR C O 1
ATOM 6675 N N . LEU C 1 207 ? -0.382 -10.728 -34.088 1.00 17.59 207 LEU C N 1
ATOM 6676 C CA . LEU C 1 207 ? 0.927 -11.244 -33.687 1.00 18.02 207 LEU C CA 1
ATOM 6677 C C . LEU C 1 207 ? 0.878 -12.690 -33.175 1.00 18.11 207 LEU C C 1
ATOM 6678 O O . LEU C 1 207 ? 1.836 -13.174 -32.577 1.00 18.61 207 LEU C O 1
ATOM 6683 N N . THR C 1 208 ? -0.253 -13.358 -33.387 1.00 17.26 208 THR C N 1
ATOM 6684 C CA . THR C 1 208 ? -0.455 -14.727 -32.921 1.00 17.25 208 THR C CA 1
ATOM 6685 C C . THR C 1 208 ? -0.539 -15.706 -34.090 1.00 16.26 208 THR C C 1
ATOM 6686 O O . THR C 1 208 ? -1.543 -15.738 -34.800 1.00 16.28 208 THR C O 1
ATOM 6690 N N . PRO C 1 209 ? 0.515 -16.506 -34.298 1.00 15.64 209 PRO C N 1
ATOM 6691 C CA . PRO C 1 209 ? 0.482 -17.485 -35.374 1.00 14.39 209 PRO C CA 1
ATOM 6692 C C . PRO C 1 209 ? -0.614 -18.525 -35.141 1.00 13.82 209 PRO C C 1
ATOM 6693 O O . PRO C 1 209 ? -0.855 -18.922 -34.006 1.00 13.87 209 PRO C O 1
ATOM 6697 N N . SER C 1 210 ? -1.272 -18.951 -36.217 1.00 13.99 210 SER C N 1
ATOM 6698 C CA . SER C 1 210 ? -2.190 -20.079 -36.145 1.00 14.05 210 SER C CA 1
ATOM 6699 C C . SER C 1 210 ? -1.422 -21.402 -36.116 1.00 14.18 210 SER C C 1
ATOM 6700 O O . SER C 1 210 ? -1.879 -22.374 -35.536 1.00 13.68 210 SER C O 1
ATOM 6703 N N . HIS C 1 211 ? -0.269 -21.425 -36.778 1.00 13.71 211 HIS C N 1
ATOM 6704 C CA . HIS C 1 211 ? 0.578 -22.599 -36.899 1.00 13.68 211 HIS C CA 1
ATOM 6705 C C . HIS C 1 211 ? 2.014 -22.077 -36.873 1.00 13.11 211 HIS C C 1
ATOM 6706 O O . HIS C 1 211 ? 2.274 -20.959 -37.309 1.00 12.72 211 HIS C O 1
ATOM 6713 N N . ILE C 1 212 ? 2.937 -22.882 -36.361 1.00 12.69 212 ILE C N 1
ATOM 6714 C CA . ILE C 1 212 ? 4.377 -22.608 -36.512 1.00 12.36 212 ILE C CA 1
ATOM 6715 C C . ILE C 1 212 ? 5.014 -23.909 -36.963 1.00 12.94 212 ILE C C 1
ATOM 6716 O O . ILE C 1 212 ? 4.993 -24.894 -36.231 1.00 14.13 212 ILE C O 1
ATOM 6721 N N . VAL C 1 213 ? 5.565 -23.940 -38.175 1.00 13.38 213 VAL C N 1
ATOM 6722 C CA . VAL C 1 213 ? 5.962 -25.224 -38.755 1.00 13.32 213 VAL C CA 1
ATOM 6723 C C . VAL C 1 213 ? 7.434 -25.263 -39.172 1.00 12.77 213 VAL C C 1
ATOM 6724 O O . VAL C 1 213 ? 7.969 -24.256 -39.614 1.00 13.10 213 VAL C O 1
ATOM 6728 N N . PHE C 1 214 ? 8.083 -26.409 -39.002 1.00 12.98 214 PHE C N 1
ATOM 6729 C CA . PHE C 1 214 ? 9.385 -26.617 -39.631 1.00 13.12 214 PHE C CA 1
ATOM 6730 C C . PHE C 1 214 ? 9.156 -27.050 -41.080 1.00 14.39 214 PHE C C 1
ATOM 6731 O O . PHE C 1 214 ? 8.364 -27.942 -41.355 1.00 15.33 214 PHE C O 1
ATOM 6739 N N . ASN C 1 215 ? 9.864 -26.406 -41.998 1.00 14.47 215 ASN C N 1
ATOM 6740 C CA . ASN C 1 215 ? 9.938 -26.862 -43.390 1.00 15.16 215 ASN C CA 1
ATOM 6741 C C . ASN C 1 215 ? 8.582 -27.056 -44.076 1.00 16.12 215 ASN C C 1
ATOM 6742 O O . ASN C 1 215 ? 8.432 -27.951 -44.896 1.00 18.17 215 ASN C O 1
ATOM 6747 N N . GLY C 1 216 ? 7.645 -26.164 -43.764 1.00 17.36 216 GLY C N 1
ATOM 6748 C CA . GLY C 1 216 ? 6.410 -26.013 -44.536 1.00 18.59 216 GLY C CA 1
ATOM 6749 C C . GLY C 1 216 ? 5.184 -26.774 -44.064 1.00 18.98 216 GLY C C 1
ATOM 6750 O O . GLY C 1 216 ? 4.098 -26.588 -44.621 1.00 20.31 216 GLY C O 1
ATOM 6751 N N . LYS C 1 217 ? 5.322 -27.633 -43.055 1.00 18.72 217 LYS C N 1
ATOM 6752 C CA . LYS C 1 217 ? 4.124 -28.261 -42.501 1.00 18.82 217 LYS C CA 1
ATOM 6753 C C . LYS C 1 217 ? 4.329 -29.005 -41.200 1.00 17.82 217 LYS C C 1
ATOM 6754 O O . LYS C 1 217 ? 5.453 -29.431 -40.874 1.00 15.97 217 LYS C O 1
ATOM 6760 N N . VAL C 1 218 ? 3.233 -29.147 -40.453 1.00 16.64 218 VAL C N 1
ATOM 6761 C CA . VAL C 1 218 ? 3.248 -29.964 -39.247 1.00 17.33 218 VAL C CA 1
ATOM 6762 C C . VAL C 1 218 ? 3.793 -31.341 -39.622 1.00 17.11 218 VAL C C 1
ATOM 6763 O O . VAL C 1 218 ? 3.372 -31.964 -40.616 1.00 16.75 218 VAL C O 1
ATOM 6767 N N . GLY C 1 219 ? 4.790 -31.780 -38.858 1.00 16.64 219 GLY C N 1
ATOM 6768 C CA . GLY C 1 219 ? 5.368 -33.102 -39.041 1.00 16.29 219 GLY C CA 1
ATOM 6769 C C . GLY C 1 219 ? 6.229 -33.309 -40.278 1.00 16.22 219 GLY C C 1
ATOM 6770 O O . GLY C 1 219 ? 6.540 -34.448 -40.606 1.00 17.67 219 GLY C O 1
ATOM 6771 N N . ALA C 1 220 ? 6.628 -32.224 -40.947 1.00 16.17 220 ALA C N 1
ATOM 6772 C CA . ALA C 1 220 ? 7.494 -32.309 -42.130 1.00 16.42 220 ALA C CA 1
ATOM 6773 C C . ALA C 1 220 ? 8.771 -33.103 -41.851 1.00 17.15 220 ALA C C 1
ATOM 6774 O O . ALA C 1 220 ? 9.213 -33.868 -42.694 1.00 18.09 220 ALA C O 1
ATOM 6776 N N . LEU C 1 221 ? 9.363 -32.910 -40.669 1.00 17.88 221 LEU C N 1
ATOM 6777 C CA . LEU C 1 221 ? 10.619 -33.578 -40.325 1.00 19.15 221 LEU C CA 1
ATOM 6778 C C . LEU C 1 221 ? 10.439 -34.789 -39.390 1.00 20.13 221 LEU C C 1
ATOM 6779 O O . LEU C 1 221 ? 11.211 -34.973 -38.431 1.00 19.71 221 LEU C O 1
ATOM 6784 N N . THR C 1 222 ? 9.433 -35.620 -39.679 1.00 21.19 222 THR C N 1
ATOM 6785 C CA . THR C 1 222 ? 9.114 -36.794 -38.848 1.00 22.43 222 THR C CA 1
ATOM 6786 C C . THR C 1 222 ? 8.840 -38.009 -39.731 1.00 22.80 222 THR C C 1
ATOM 6787 O O . THR C 1 222 ? 8.633 -37.863 -40.943 1.00 23.29 222 THR C O 1
ATOM 6791 N N . GLY C 1 223 ? 8.841 -39.204 -39.130 1.00 23.41 223 GLY C N 1
ATOM 6792 C CA . GLY C 1 223 ? 8.525 -40.442 -39.848 1.00 22.83 223 GLY C CA 1
ATOM 6793 C C . GLY C 1 223 ? 9.531 -40.729 -40.942 1.00 23.11 223 GLY C C 1
ATOM 6794 O O . GLY C 1 223 ? 10.735 -40.613 -40.727 1.00 23.90 223 GLY C O 1
ATOM 6795 N N . ALA C 1 224 ? 9.046 -41.069 -42.132 1.00 23.12 224 ALA C N 1
ATOM 6796 C CA . ALA C 1 224 ? 9.926 -41.362 -43.250 1.00 22.65 224 ALA C CA 1
ATOM 6797 C C . ALA C 1 224 ? 10.860 -40.168 -43.527 1.00 22.37 224 ALA C C 1
ATOM 6798 O O . ALA C 1 224 ? 11.957 -40.348 -44.078 1.00 22.75 224 ALA C O 1
ATOM 6800 N N . ASN C 1 225 ? 10.428 -38.976 -43.113 1.00 21.15 225 ASN C N 1
ATOM 6801 C CA . ASN C 1 225 ? 11.161 -37.718 -43.360 1.00 20.66 225 ASN C CA 1
ATOM 6802 C C . ASN C 1 225 ? 11.926 -37.160 -42.143 1.00 19.44 225 ASN C C 1
ATOM 6803 O O . ASN C 1 225 ? 12.362 -35.987 -42.145 1.00 17.92 225 ASN C O 1
ATOM 6808 N N . ALA C 1 226 ? 12.117 -37.996 -41.123 1.00 17.71 226 ALA C N 1
ATOM 6809 C CA . ALA C 1 226 ? 12.917 -37.602 -39.967 1.00 17.49 226 ALA C CA 1
ATOM 6810 C C . ALA C 1 226 ? 14.344 -37.364 -40.430 1.00 17.08 226 ALA C C 1
ATOM 6811 O O . ALA C 1 226 ? 14.804 -37.992 -41.389 1.00 16.60 226 ALA C O 1
ATOM 6813 N N . LEU C 1 227 ? 15.049 -36.470 -39.736 1.00 16.18 227 LEU C N 1
ATOM 6814 C CA . LEU C 1 227 ? 16.485 -36.307 -39.957 1.00 15.31 227 LEU C CA 1
ATOM 6815 C C . LEU C 1 227 ? 17.151 -37.552 -39.399 1.00 15.44 227 LEU C C 1
ATOM 6816 O O . LEU C 1 227 ? 16.572 -38.237 -38.542 1.00 15.98 227 LEU C O 1
ATOM 6821 N N . THR C 1 228 ? 18.337 -37.871 -39.909 1.00 14.95 228 THR C N 1
ATOM 6822 C CA . THR C 1 228 ? 19.064 -39.044 -39.455 1.00 15.46 228 THR C CA 1
ATOM 6823 C C . THR C 1 228 ? 20.525 -38.721 -39.136 1.00 14.90 228 THR C C 1
ATOM 6824 O O . THR C 1 228 ? 21.135 -37.803 -39.707 1.00 14.78 228 THR C O 1
ATOM 6828 N N . ALA C 1 229 ? 21.070 -39.507 -38.222 1.00 14.12 229 ALA C N 1
ATOM 6829 C CA . ALA C 1 229 ? 22.486 -39.476 -37.890 1.00 13.68 229 ALA C CA 1
ATOM 6830 C C . ALA C 1 229 ? 22.860 -40.789 -37.221 1.00 13.91 229 ALA C C 1
ATOM 6831 O O . ALA C 1 229 ? 22.053 -41.716 -37.143 1.00 14.04 229 ALA C O 1
ATOM 6833 N N . LYS C 1 230 ? 24.097 -40.866 -36.751 1.00 13.50 230 LYS C N 1
ATOM 6834 C CA . LYS C 1 230 ? 24.549 -42.006 -35.987 1.00 13.95 230 LYS C CA 1
ATOM 6835 C C . LYS C 1 230 ? 25.460 -41.561 -34.862 1.00 13.12 230 LYS C C 1
ATOM 6836 O O . LYS C 1 230 ? 26.008 -40.451 -34.900 1.00 13.09 230 LYS C O 1
ATOM 6842 N N . VAL C 1 231 ? 25.601 -42.413 -33.849 1.00 13.00 231 VAL C N 1
ATOM 6843 C CA . VAL C 1 231 ? 26.532 -42.130 -32.760 1.00 12.72 231 VAL C CA 1
ATOM 6844 C C . VAL C 1 231 ? 27.910 -41.862 -33.364 1.00 13.33 231 VAL C C 1
ATOM 6845 O O . VAL C 1 231 ? 28.367 -42.609 -34.249 1.00 13.72 231 VAL C O 1
ATOM 6849 N N . GLY C 1 232 ? 28.542 -40.784 -32.893 1.00 12.17 232 GLY C N 1
ATOM 6850 C CA . GLY C 1 232 ? 29.888 -40.398 -33.331 1.00 12.90 232 GLY C CA 1
ATOM 6851 C C . GLY C 1 232 ? 29.888 -39.383 -34.457 1.00 13.11 232 GLY C C 1
ATOM 6852 O O . GLY C 1 232 ? 30.918 -38.738 -34.730 1.00 13.21 232 GLY C O 1
ATOM 6853 N N . GLU C 1 233 ? 28.737 -39.229 -35.102 1.00 13.03 233 GLU C N 1
ATOM 6854 C CA . GLU C 1 233 ? 28.604 -38.300 -36.232 1.00 14.73 233 GLU C CA 1
ATOM 6855 C C . GLU C 1 233 ? 28.354 -36.884 -35.732 1.00 13.71 233 GLU C C 1
ATOM 6856 O O . GLU C 1 233 ? 27.584 -36.682 -34.785 1.00 13.63 233 GLU C O 1
ATOM 6862 N N . THR C 1 234 ? 29.017 -35.914 -36.366 1.00 12.82 234 THR C N 1
ATOM 6863 C CA . THR C 1 234 ? 28.823 -34.517 -36.025 1.00 12.64 234 THR C CA 1
ATOM 6864 C C . THR C 1 234 ? 27.905 -33.875 -37.069 1.00 12.90 234 THR C C 1
ATOM 6865 O O . THR C 1 234 ? 28.163 -33.968 -38.278 1.00 13.65 234 THR C O 1
ATOM 6869 N N . VAL C 1 235 ? 26.831 -33.241 -36.598 1.00 12.46 235 VAL C N 1
ATOM 6870 C CA . VAL C 1 235 ? 25.840 -32.643 -37.484 1.00 13.30 235 VAL C CA 1
ATOM 6871 C C . VAL C 1 235 ? 25.816 -31.136 -37.250 1.00 12.78 235 VAL C C 1
ATOM 6872 O O . VAL C 1 235 ? 25.930 -30.686 -36.114 1.00 12.65 235 VAL C O 1
ATOM 6876 N N . LEU C 1 236 ? 25.695 -30.376 -38.340 1.00 12.52 236 LEU C N 1
ATOM 6877 C CA . LEU C 1 236 ? 25.392 -28.950 -38.268 1.00 12.67 236 LEU C CA 1
ATOM 6878 C C . LEU C 1 236 ? 23.901 -28.735 -38.481 1.00 12.57 236 LEU C C 1
ATOM 6879 O O . LEU C 1 236 ? 23.344 -29.140 -39.504 1.00 12.78 236 LEU C O 1
ATOM 6884 N N . LEU C 1 237 ? 23.259 -28.071 -37.528 1.00 11.92 237 LEU C N 1
ATOM 6885 C CA . LEU C 1 237 ? 21.847 -27.756 -37.649 1.00 11.67 237 LEU C CA 1
ATOM 6886 C C . LEU C 1 237 ? 21.706 -26.261 -37.902 1.00 11.61 237 LEU C C 1
ATOM 6887 O O . LEU C 1 237 ? 21.942 -25.455 -37.006 1.00 11.69 237 LEU C O 1
ATOM 6892 N N . ILE C 1 238 ? 21.371 -25.907 -39.144 1.00 11.00 238 ILE C N 1
ATOM 6893 C CA . ILE C 1 238 ? 21.160 -24.515 -39.530 1.00 11.85 238 ILE C CA 1
ATOM 6894 C C . ILE C 1 238 ? 19.692 -24.214 -39.281 1.00 12.26 238 ILE C C 1
ATOM 6895 O O . ILE C 1 238 ? 18.821 -24.968 -39.733 1.00 13.66 238 ILE C O 1
ATOM 6900 N N . HIS C 1 239 ? 19.398 -23.148 -38.547 1.00 12.40 239 HIS C N 1
ATOM 6901 C CA . HIS C 1 239 ? 17.992 -22.845 -38.206 1.00 12.19 239 HIS C CA 1
ATOM 6902 C C . HIS C 1 239 ? 17.675 -21.406 -38.612 1.00 12.49 239 HIS C C 1
ATOM 6903 O O . HIS C 1 239 ? 18.303 -20.459 -38.114 1.00 12.42 239 HIS C O 1
ATOM 6910 N N . SER C 1 240 ? 16.704 -21.223 -39.509 1.00 11.75 240 SER C N 1
ATOM 6911 C CA . SER C 1 240 ? 16.337 -19.869 -39.926 1.00 11.66 240 SER C CA 1
ATOM 6912 C C . SER C 1 240 ? 14.934 -19.511 -39.521 1.00 12.15 240 SER C C 1
ATOM 6913 O O . SER C 1 240 ? 14.025 -20.380 -39.512 1.00 12.42 240 SER C O 1
ATOM 6916 N N . GLN C 1 241 ? 14.778 -18.245 -39.137 1.00 10.71 241 GLN C N 1
ATOM 6917 C CA . GLN C 1 241 ? 13.456 -17.696 -38.844 1.00 11.26 241 GLN C CA 1
ATOM 6918 C C . GLN C 1 241 ? 13.471 -16.259 -39.311 1.00 11.34 241 GLN C C 1
ATOM 6919 O O . GLN C 1 241 ? 14.092 -15.392 -38.688 1.00 12.35 241 GLN C O 1
ATOM 6925 N N . ALA C 1 242 ? 12.786 -16.011 -40.416 1.00 12.47 242 ALA C N 1
ATOM 6926 C CA . ALA C 1 242 ? 12.869 -14.703 -41.040 1.00 12.45 242 ALA C CA 1
ATOM 6927 C C . ALA C 1 242 ? 11.987 -13.623 -40.415 1.00 11.95 242 ALA C C 1
ATOM 6928 O O . ALA C 1 242 ? 12.146 -12.437 -40.741 1.00 12.71 242 ALA C O 1
ATOM 6930 N N . ASN C 1 243 ? 11.055 -14.006 -39.537 1.00 11.35 243 ASN C N 1
ATOM 6931 C CA . ASN C 1 243 ? 10.082 -13.052 -39.013 1.00 12.11 243 ASN C CA 1
ATOM 6932 C C . ASN C 1 243 ? 9.881 -13.020 -37.502 1.00 12.31 243 ASN C C 1
ATOM 6933 O O . ASN C 1 243 ? 9.316 -12.055 -36.965 1.00 13.59 243 ASN C O 1
ATOM 6938 N N . ARG C 1 244 ? 10.241 -14.101 -36.816 1.00 12.19 244 ARG C N 1
ATOM 6939 C CA . ARG C 1 244 ? 9.806 -14.251 -35.426 1.00 12.46 244 ARG C CA 1
ATOM 6940 C C . ARG C 1 244 ? 10.845 -15.050 -34.660 1.00 11.88 244 ARG C C 1
ATOM 6941 O O . ARG C 1 244 ? 11.480 -15.935 -35.236 1.00 11.42 244 ARG C O 1
ATOM 6949 N N . ASP C 1 245 ? 11.014 -14.736 -33.377 1.00 12.39 245 ASP C N 1
ATOM 6950 C CA . ASP C 1 245 ? 12.023 -15.419 -32.564 1.00 12.23 245 ASP C CA 1
ATOM 6951 C C . ASP C 1 245 ? 11.692 -16.895 -32.397 1.00 12.62 245 ASP C C 1
ATOM 6952 O O . ASP C 1 245 ? 10.515 -17.279 -32.355 1.00 12.24 245 ASP C O 1
ATOM 6957 N N . THR C 1 246 ? 12.727 -17.712 -32.224 1.00 12.00 246 THR C N 1
ATOM 6958 C CA . THR C 1 246 ? 12.543 -19.109 -31.856 1.00 12.07 246 THR C CA 1
ATOM 6959 C C . THR C 1 246 ? 13.671 -19.582 -30.943 1.00 11.83 246 THR C C 1
ATOM 6960 O O . THR C 1 246 ? 14.677 -18.885 -30.808 1.00 13.00 246 THR C O 1
ATOM 6964 N N . ARG C 1 247 ? 13.479 -20.734 -30.298 1.00 11.06 247 ARG C N 1
ATOM 6965 C CA . ARG C 1 247 ? 14.424 -21.214 -29.282 1.00 11.45 247 ARG C CA 1
ATOM 6966 C C . ARG C 1 247 ? 14.709 -22.697 -29.456 1.00 11.83 247 ARG C C 1
ATOM 6967 O O . ARG C 1 247 ? 14.091 -23.545 -28.783 1.00 10.88 247 ARG C O 1
ATOM 6975 N N . PRO C 1 248 ? 15.608 -23.031 -30.400 1.00 11.23 248 PRO C N 1
ATOM 6976 C CA . PRO C 1 248 ? 15.852 -24.444 -30.689 1.00 11.23 248 PRO C CA 1
ATOM 6977 C C . PRO C 1 248 ? 16.451 -25.235 -29.528 1.00 10.94 248 PRO C C 1
ATOM 6978 O O . PRO C 1 248 ? 17.233 -24.698 -28.699 1.00 10.56 248 PRO C O 1
ATOM 6982 N N . HIS C 1 249 ? 16.056 -26.498 -29.461 1.00 11.02 249 HIS C N 1
ATOM 6983 C CA . HIS C 1 249 ? 16.516 -27.413 -28.429 1.00 10.61 249 HIS C CA 1
ATOM 6984 C C . HIS C 1 249 ? 16.514 -28.828 -28.997 1.00 10.61 249 HIS C C 1
ATOM 6985 O O . HIS C 1 249 ? 15.577 -29.216 -29.698 1.00 11.19 249 HIS C O 1
ATOM 6992 N N . LEU C 1 250 ? 17.541 -29.603 -28.676 1.00 10.61 250 LEU C N 1
ATOM 6993 C CA . LEU C 1 250 ? 17.562 -31.010 -29.063 1.00 10.70 250 LEU C CA 1
ATOM 6994 C C . LEU C 1 250 ? 17.302 -31.867 -27.825 1.00 12.55 250 LEU C C 1
ATOM 6995 O O . LEU C 1 250 ? 18.160 -31.934 -26.931 1.00 11.38 250 LEU C O 1
ATOM 7000 N N . ILE C 1 251 ? 16.128 -32.499 -27.763 1.00 12.68 251 ILE C N 1
ATOM 7001 C CA . ILE C 1 251 ? 15.762 -33.286 -26.581 1.00 13.92 251 ILE C CA 1
ATOM 7002 C C . ILE C 1 251 ? 16.646 -34.505 -26.430 1.00 13.14 251 ILE C C 1
ATOM 7003 O O . ILE C 1 251 ? 16.647 -35.383 -27.297 1.00 14.61 251 ILE C O 1
ATOM 7008 N N . GLY C 1 252 ? 17.375 -34.565 -25.315 1.00 13.33 252 GLY C N 1
ATOM 7009 C CA . GLY C 1 252 ? 18.325 -35.654 -25.068 1.00 12.48 252 GLY C CA 1
ATOM 7010 C C . GLY C 1 252 ? 19.720 -35.350 -25.569 1.00 12.48 252 GLY C C 1
ATOM 7011 O O . GLY C 1 252 ? 20.624 -36.179 -25.430 1.00 11.83 252 GLY C O 1
ATOM 7012 N N . GLY C 1 253 ? 19.872 -34.171 -26.180 1.00 11.67 253 GLY C N 1
ATOM 7013 C CA . GLY C 1 253 ? 21.171 -33.690 -26.656 1.00 11.22 253 GLY C CA 1
ATOM 7014 C C . GLY C 1 253 ? 21.445 -32.274 -26.201 1.00 10.80 253 GLY C C 1
ATOM 7015 O O . GLY C 1 253 ? 20.841 -31.790 -25.216 1.00 10.05 253 GLY C O 1
ATOM 7016 N N . HIS C 1 254 ? 22.379 -31.624 -26.913 1.00 10.45 254 HIS C N 1
ATOM 7017 C CA . HIS C 1 254 ? 22.844 -30.269 -26.609 1.00 10.34 254 HIS C CA 1
ATOM 7018 C C . HIS C 1 254 ? 23.298 -29.590 -27.868 1.00 11.21 254 HIS C C 1
ATOM 7019 O O . HIS C 1 254 ? 23.415 -30.234 -28.903 1.00 10.33 254 HIS C O 1
ATOM 7026 N N . GLY C 1 255 ? 23.554 -28.292 -27.776 1.00 10.23 255 GLY C N 1
ATOM 7027 C CA . GLY C 1 255 ? 24.350 -27.624 -28.800 1.00 10.70 255 GLY C CA 1
ATOM 7028 C C . GLY C 1 255 ? 25.784 -27.643 -28.288 1.00 10.15 255 GLY C C 1
ATOM 7029 O O . GLY C 1 255 ? 26.139 -26.903 -27.346 1.00 10.28 255 GLY C O 1
ATOM 7030 N N . ASP C 1 256 ? 26.611 -28.512 -28.873 1.00 9.91 256 ASP C N 1
ATOM 7031 C CA . ASP C 1 256 ? 28.017 -28.610 -28.469 1.00 10.88 256 ASP C CA 1
ATOM 7032 C C . ASP C 1 256 ? 28.736 -27.267 -28.690 1.00 10.90 256 ASP C C 1
ATOM 7033 O O . ASP C 1 256 ? 29.486 -26.798 -27.836 1.00 10.45 256 ASP C O 1
ATOM 7038 N N . TRP C 1 257 ? 28.532 -26.696 -29.874 1.00 10.49 257 TRP C N 1
ATOM 7039 C CA . TRP C 1 257 ? 29.079 -25.404 -30.233 1.00 11.20 257 TRP C CA 1
ATOM 7040 C C . TRP C 1 257 ? 27.998 -24.692 -31.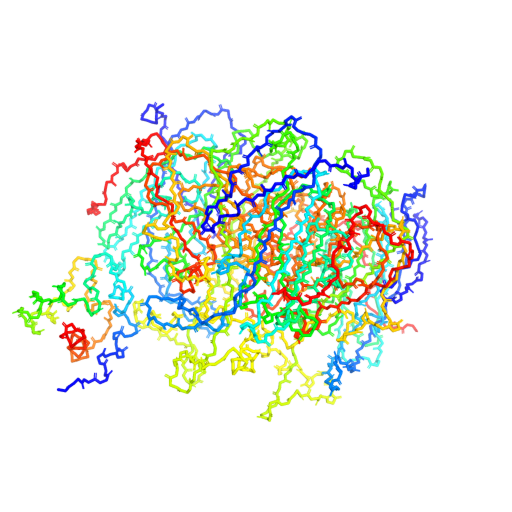015 1.00 10.37 257 TRP C C 1
ATOM 7041 O O . TRP C 1 257 ? 27.512 -25.214 -32.007 1.00 10.26 257 TRP C O 1
ATOM 7052 N N . VAL C 1 258 ? 27.603 -23.514 -30.553 1.00 10.06 258 VAL C N 1
ATOM 7053 C CA . VAL C 1 258 ? 26.471 -22.806 -31.152 1.00 9.67 258 VAL C CA 1
ATOM 7054 C C . VAL C 1 258 ? 26.812 -21.351 -31.429 1.00 9.84 258 VAL C C 1
ATOM 7055 O O . VAL C 1 258 ? 27.342 -20.650 -30.555 1.00 10.06 258 VAL C O 1
ATOM 7059 N N . TRP C 1 259 ? 26.500 -20.908 -32.652 1.00 10.14 259 TRP C N 1
ATOM 7060 C CA . TRP C 1 259 ? 26.558 -19.497 -32.996 1.00 10.19 259 TRP C CA 1
ATOM 7061 C C . TRP C 1 259 ? 25.102 -19.057 -33.087 1.00 10.11 259 TRP C C 1
ATOM 7062 O O . TRP C 1 259 ? 24.510 -19.131 -34.157 1.00 9.89 259 TRP C O 1
ATOM 7073 N N . GLU C 1 260 ? 24.500 -18.620 -31.978 1.00 9.65 260 GLU C N 1
ATOM 7074 C CA . GLU C 1 260 ? 23.043 -18.385 -32.037 1.00 10.03 260 GLU C CA 1
ATOM 7075 C C . GLU C 1 260 ? 22.683 -17.173 -32.898 1.00 10.29 260 GLU C C 1
ATOM 7076 O O . GLU C 1 260 ? 21.631 -17.173 -33.534 1.00 10.41 260 GLU C O 1
ATOM 7082 N N . THR C 1 261 ? 23.548 -16.162 -32.899 1.00 10.57 261 THR C N 1
ATOM 7083 C CA . THR C 1 261 ? 23.394 -15.020 -33.825 1.00 11.19 261 THR C CA 1
ATOM 7084 C C . THR C 1 261 ? 23.931 -15.338 -35.217 1.00 12.01 261 THR C C 1
ATOM 7085 O O . THR C 1 261 ? 23.747 -14.549 -36.145 1.00 12.71 261 THR C O 1
ATOM 7089 N N . GLY C 1 262 ? 24.598 -16.480 -35.352 1.00 11.91 262 GLY C N 1
ATOM 7090 C CA . GLY C 1 262 ? 24.900 -17.074 -36.646 1.00 11.17 262 GLY C CA 1
ATOM 7091 C C . GLY C 1 262 ? 26.093 -16.537 -37.411 1.00 11.45 262 GLY C C 1
ATOM 7092 O O . GLY C 1 262 ? 26.164 -16.719 -38.619 1.00 11.97 262 GLY C O 1
ATOM 7093 N N . LYS C 1 263 ? 27.033 -15.891 -36.724 1.00 10.70 263 LYS C N 1
ATOM 7094 C CA . LYS C 1 263 ? 28.156 -15.238 -37.413 1.00 10.57 263 LYS C CA 1
ATOM 7095 C C . LYS C 1 263 ? 29.498 -15.806 -36.946 1.00 10.64 263 LYS C C 1
ATOM 7096 O O . LYS C 1 263 ? 29.887 -15.645 -35.776 1.00 9.81 263 LYS C O 1
ATOM 7102 N N . PHE C 1 264 ? 30.186 -16.476 -37.873 1.00 9.88 264 PHE C N 1
ATOM 7103 C CA . PHE C 1 264 ? 31.258 -17.449 -37.529 1.00 11.18 264 PHE C CA 1
ATOM 7104 C C . PHE C 1 264 ? 32.569 -16.813 -37.040 1.00 12.15 264 PHE C C 1
ATOM 7105 O O . PHE C 1 264 ? 33.422 -17.491 -36.444 1.00 12.74 264 PHE C O 1
ATOM 7113 N N . ALA C 1 265 ? 32.732 -15.507 -37.269 1.00 11.94 265 ALA C N 1
ATOM 7114 C CA . ALA C 1 265 ? 33.904 -14.801 -36.745 1.00 12.77 265 ALA C CA 1
ATOM 7115 C C . ALA C 1 265 ? 33.804 -14.571 -35.243 1.00 13.57 265 ALA C C 1
ATOM 7116 O O . ALA C 1 265 ? 34.802 -14.186 -34.613 1.00 14.93 265 ALA C O 1
ATOM 7118 N N . ASN C 1 266 ? 32.610 -14.774 -34.678 1.00 12.44 266 ASN C N 1
ATOM 7119 C CA . ASN C 1 266 ? 32.421 -14.713 -33.225 1.00 12.60 266 ASN C CA 1
ATOM 7120 C C . ASN C 1 266 ? 32.622 -16.065 -32.600 1.00 12.12 266 ASN C C 1
ATOM 7121 O O . ASN C 1 266 ? 32.247 -17.086 -33.197 1.00 12.17 266 ASN C O 1
ATOM 7126 N N . PRO C 1 267 ? 33.191 -16.101 -31.388 1.00 11.87 267 PRO C N 1
ATOM 7127 C CA . PRO C 1 267 ? 33.344 -17.437 -30.819 1.00 12.09 267 PRO C CA 1
ATOM 7128 C C . PRO C 1 267 ? 31.977 -18.087 -30.511 1.00 11.84 267 PRO C C 1
ATOM 7129 O O . PRO C 1 267 ? 31.038 -17.391 -30.109 1.00 13.03 267 PRO C O 1
ATOM 7133 N N . PRO C 1 268 ? 31.868 -19.408 -30.700 1.00 10.96 268 PRO C N 1
ATOM 7134 C CA . PRO C 1 268 ? 30.603 -20.050 -30.327 1.00 10.79 268 PRO C CA 1
ATOM 7135 C C . PRO C 1 268 ? 30.491 -20.266 -28.822 1.00 10.98 268 PRO C C 1
ATOM 7136 O O . PRO C 1 268 ? 31.499 -20.222 -28.109 1.00 11.67 268 PRO C O 1
ATOM 7140 N N . GLN C 1 269 ? 29.271 -20.488 -28.342 1.00 10.23 269 GLN C N 1
ATOM 7141 C CA . GLN C 1 269 ? 29.075 -20.982 -26.987 1.00 10.85 269 GLN C CA 1
ATOM 7142 C C . GLN C 1 269 ? 28.950 -22.515 -26.998 1.00 11.16 269 GLN C C 1
ATOM 7143 O O . GLN C 1 269 ? 28.503 -23.108 -28.009 1.00 11.78 269 GLN C O 1
ATOM 7149 N N . ARG C 1 270 ? 29.311 -23.145 -25.882 1.00 10.64 270 ARG C N 1
ATOM 7150 C CA . ARG C 1 270 ? 29.255 -24.598 -25.766 1.00 11.55 270 ARG C CA 1
ATOM 7151 C C . ARG C 1 270 ? 28.243 -25.082 -24.726 1.00 10.42 270 ARG C C 1
ATOM 7152 O O . ARG C 1 270 ? 27.887 -24.346 -23.805 1.00 10.99 270 ARG C O 1
ATOM 7160 N N . ASP C 1 271 ? 27.809 -26.337 -24.893 1.00 10.88 271 ASP C N 1
ATOM 7161 C CA . ASP C 1 271 ? 26.999 -27.052 -23.890 1.00 10.79 271 ASP C CA 1
ATOM 7162 C C . ASP C 1 271 ? 25.588 -26.500 -23.747 1.00 10.98 271 ASP C C 1
ATOM 7163 O O . ASP C 1 271 ? 24.940 -26.712 -22.703 1.00 11.45 271 ASP C O 1
ATOM 7168 N N . LEU C 1 272 ? 25.089 -25.824 -24.780 1.00 10.57 272 LEU C N 1
ATOM 7169 C CA . LEU C 1 272 ? 23.785 -25.179 -24.668 1.00 11.19 272 LEU C CA 1
ATOM 7170 C C . LEU C 1 272 ? 22.665 -26.201 -24.542 1.00 10.64 272 LEU C C 1
ATOM 7171 O O . LEU C 1 272 ? 22.715 -27.246 -25.190 1.00 10.91 272 LEU C O 1
ATOM 7176 N N . GLU C 1 273 ? 21.678 -25.918 -23.686 1.00 9.52 273 GLU C N 1
ATOM 7177 C CA . GLU C 1 273 ? 20.468 -26.753 -23.679 1.00 10.13 273 GLU C CA 1
ATOM 7178 C C . GLU C 1 273 ? 19.502 -26.193 -24.735 1.00 9.99 273 GLU C C 1
ATOM 7179 O O . GLU C 1 273 ? 18.953 -26.921 -25.546 1.00 11.15 273 GLU C O 1
ATOM 7185 N N . THR C 1 274 ? 19.348 -24.878 -24.724 1.00 9.92 274 THR C N 1
ATOM 7186 C CA . THR C 1 274 ? 18.449 -24.210 -25.640 1.00 9.96 274 THR C CA 1
ATOM 7187 C C . THR C 1 274 ? 19.132 -22.949 -26.117 1.00 10.39 274 THR C C 1
ATOM 7188 O O . THR C 1 274 ? 19.805 -22.275 -25.338 1.00 10.13 274 THR C O 1
ATOM 7192 N N . TRP C 1 275 ? 18.989 -22.653 -27.406 1.00 10.01 275 TRP C N 1
ATOM 7193 C CA . TRP C 1 275 ? 19.573 -21.430 -27.941 1.00 9.78 275 TRP C CA 1
ATOM 7194 C C . TRP C 1 275 ? 18.509 -20.521 -28.520 1.00 10.52 275 TRP C C 1
ATOM 7195 O O . TRP C 1 275 ? 17.328 -20.836 -28.440 1.00 11.16 275 TRP C O 1
ATOM 7206 N N . PHE C 1 276 ? 18.914 -19.383 -29.076 1.00 10.49 276 PHE C N 1
ATOM 7207 C CA . PHE C 1 276 ? 17.919 -18.357 -29.448 1.00 10.20 276 PHE C CA 1
ATOM 7208 C C . PHE C 1 276 ? 18.224 -17.807 -30.812 1.00 10.57 276 PHE C C 1
ATOM 7209 O O . PHE C 1 276 ? 19.305 -17.248 -31.008 1.00 11.71 276 PHE C O 1
ATOM 7217 N N . ILE C 1 277 ? 17.263 -17.957 -31.736 1.00 10.18 277 ILE C N 1
ATOM 7218 C CA . ILE C 1 277 ? 17.383 -17.400 -33.072 1.00 10.30 277 ILE C CA 1
ATOM 7219 C C . ILE C 1 277 ? 16.447 -16.185 -33.130 1.00 9.71 277 ILE C C 1
ATOM 7220 O O . ILE C 1 277 ? 15.218 -16.323 -33.034 1.00 9.73 277 ILE C O 1
ATOM 7225 N N . ARG C 1 278 ? 17.032 -15.004 -33.268 1.00 9.97 278 ARG C N 1
ATOM 7226 C CA . ARG C 1 278 ? 16.278 -13.765 -33.401 1.00 10.02 278 ARG C CA 1
ATOM 7227 C C . ARG C 1 278 ? 15.482 -13.758 -34.706 1.00 10.71 278 ARG C C 1
ATOM 7228 O O . ARG C 1 278 ? 16.001 -14.169 -35.767 1.00 11.55 278 ARG C O 1
ATOM 7236 N N . GLY C 1 279 ? 14.235 -13.299 -34.629 1.00 10.44 279 GLY C N 1
ATOM 7237 C CA . GLY C 1 279 ? 13.440 -13.122 -35.856 1.00 10.68 279 GLY C CA 1
ATOM 7238 C C . GLY C 1 279 ? 14.251 -12.272 -36.821 1.00 10.15 279 GLY C C 1
ATOM 7239 O O . GLY C 1 279 ? 14.744 -11.202 -36.449 1.00 10.44 279 GLY C O 1
ATOM 7240 N N . GLY C 1 280 ? 14.401 -12.750 -38.049 1.00 11.07 280 GLY C N 1
ATOM 7241 C CA . GLY C 1 280 ? 15.198 -12.043 -39.062 1.00 11.35 280 GLY C CA 1
ATOM 7242 C C . GLY C 1 280 ? 16.633 -12.523 -39.068 1.00 11.06 280 GLY C C 1
ATOM 7243 O O . GLY C 1 280 ? 17.565 -11.790 -39.479 1.00 11.67 280 GLY C O 1
ATOM 7244 N N . SER C 1 281 ? 16.846 -13.754 -38.627 1.00 11.19 281 SER C N 1
ATOM 7245 C CA . SER C 1 281 ? 18.206 -14.288 -38.634 1.00 11.15 281 SER C CA 1
ATOM 7246 C C . SER C 1 281 ? 18.279 -15.793 -38.805 1.00 11.33 281 SER C C 1
ATOM 7247 O O . SER C 1 281 ? 17.264 -16.500 -38.695 1.00 11.21 281 SER C O 1
ATOM 7250 N N . ALA C 1 282 ? 19.491 -16.278 -39.077 1.00 10.84 282 ALA C N 1
ATOM 7251 C CA . ALA C 1 282 ? 19.764 -17.708 -39.090 1.00 11.16 282 ALA C CA 1
ATOM 7252 C C . ALA C 1 282 ? 20.947 -17.972 -38.156 1.00 11.14 282 ALA C C 1
ATOM 7253 O O . ALA C 1 282 ? 21.906 -17.197 -38.106 1.00 11.63 282 ALA C O 1
ATOM 7255 N N . GLY C 1 283 ? 20.852 -19.051 -37.398 1.00 11.26 283 GLY C N 1
ATOM 7256 C CA . GLY C 1 283 ? 21.938 -19.446 -36.507 1.00 10.86 283 GLY C CA 1
ATOM 7257 C C . GLY C 1 283 ? 22.326 -20.887 -36.815 1.00 10.78 283 GLY C C 1
ATOM 7258 O O . GLY C 1 283 ? 21.702 -21.572 -37.644 1.00 11.97 283 GLY C O 1
ATOM 7259 N N . ALA C 1 284 ? 23.359 -21.367 -36.136 1.00 10.13 284 ALA C N 1
ATOM 7260 C CA . ALA C 1 284 ? 23.875 -22.691 -36.442 1.00 10.37 284 ALA C CA 1
ATOM 7261 C C . ALA C 1 284 ? 24.418 -23.345 -35.200 1.00 10.52 284 ALA C C 1
ATOM 7262 O O . ALA C 1 284 ? 25.078 -22.695 -34.379 1.00 10.72 284 ALA C O 1
ATOM 7264 N N . ALA C 1 285 ? 24.143 -24.638 -35.090 1.00 10.20 285 ALA C N 1
ATOM 7265 C CA . ALA C 1 285 ? 24.630 -25.425 -33.971 1.00 10.43 285 ALA C CA 1
ATOM 7266 C C . ALA C 1 285 ? 25.312 -26.699 -34.460 1.00 10.77 285 ALA C C 1
ATOM 7267 O O . ALA C 1 285 ? 24.809 -27.366 -35.366 1.00 10.76 285 ALA C O 1
ATOM 7269 N N . LEU C 1 286 ? 26.424 -27.051 -33.821 1.00 10.43 286 LEU C N 1
ATOM 7270 C CA . LEU C 1 286 ? 27.059 -28.351 -34.008 1.00 11.86 286 LEU C CA 1
ATOM 7271 C C . LEU C 1 286 ? 26.700 -29.290 -32.864 1.00 11.21 286 LEU C C 1
ATOM 7272 O O . LEU C 1 286 ? 26.741 -28.895 -31.700 1.00 10.63 286 LEU C O 1
ATOM 7277 N N . TYR C 1 287 ? 26.410 -30.548 -33.187 1.00 10.82 287 TYR C N 1
ATOM 7278 C CA . TYR C 1 287 ? 26.312 -31.588 -32.159 1.00 11.38 287 TYR C CA 1
ATOM 7279 C C . TYR C 1 287 ? 26.880 -32.919 -32.637 1.00 11.46 287 TYR C C 1
ATOM 7280 O O . TYR C 1 287 ? 26.621 -33.332 -33.765 1.00 12.67 287 TYR C O 1
ATOM 7289 N N . THR C 1 288 ? 27.646 -33.576 -31.768 1.00 10.89 288 THR C N 1
ATOM 7290 C CA . THR C 1 288 ? 28.128 -34.934 -32.021 1.00 10.99 288 THR C CA 1
ATOM 7291 C C . THR C 1 288 ? 27.299 -35.918 -31.184 1.00 11.12 288 THR C C 1
ATOM 7292 O O . THR C 1 288 ? 27.314 -35.865 -29.950 1.00 10.62 288 THR C O 1
ATOM 7296 N N . PHE C 1 289 ? 26.552 -36.784 -31.860 1.00 10.69 289 PHE C N 1
ATOM 7297 C CA . PHE C 1 289 ? 25.715 -37.778 -31.167 1.00 10.81 289 PHE C CA 1
ATOM 7298 C C . PHE C 1 289 ? 26.528 -38.768 -30.365 1.00 11.19 289 PHE C C 1
ATOM 7299 O O . PHE C 1 289 ? 27.601 -39.218 -30.798 1.00 11.87 289 PHE C O 1
ATOM 7307 N N . LYS C 1 290 ? 26.032 -39.048 -29.164 1.00 11.12 290 LYS C N 1
ATOM 7308 C CA . LYS C 1 290 ? 26.679 -39.961 -28.228 1.00 12.22 290 LYS C CA 1
ATOM 7309 C C . LYS C 1 290 ? 25.749 -41.123 -27.860 1.00 11.70 290 LYS C C 1
ATOM 7310 O O . LYS C 1 290 ? 26.180 -42.124 -27.260 1.00 11.82 290 LYS C O 1
ATOM 7316 N N . GLN C 1 291 ? 24.467 -40.975 -28.185 1.00 12.30 291 GLN C N 1
ATOM 7317 C CA . GLN C 1 291 ? 23.460 -41.993 -27.876 1.00 12.47 291 GLN C CA 1
ATOM 7318 C C . GLN C 1 291 ? 22.571 -42.235 -29.086 1.00 13.35 291 GLN C C 1
ATOM 7319 O O . GLN C 1 291 ? 22.196 -41.288 -29.792 1.00 12.62 291 GLN C O 1
ATOM 7325 N N . PRO C 1 292 ? 22.195 -43.501 -29.309 1.00 13.49 292 PRO C N 1
ATOM 7326 C CA . PRO C 1 292 ? 21.223 -43.774 -30.348 1.00 14.25 292 PRO C CA 1
ATOM 7327 C C . PRO C 1 292 ? 19.811 -43.454 -29.857 1.00 14.50 292 PRO C C 1
ATOM 7328 O O . PRO C 1 292 ? 19.591 -43.239 -28.647 1.00 15.09 292 PRO C O 1
ATOM 7332 N N . GLY C 1 293 ? 18.876 -43.417 -30.797 1.00 14.61 293 GLY C N 1
ATOM 7333 C CA . GLY C 1 293 ? 17.451 -43.335 -30.500 1.00 15.76 293 GLY C CA 1
ATOM 7334 C C . GLY C 1 293 ? 16.792 -42.226 -31.278 1.00 16.94 293 GLY C C 1
ATOM 7335 O O . GLY C 1 293 ? 17.427 -41.563 -32.097 1.00 16.90 293 GLY C O 1
ATOM 7336 N N . VAL C 1 294 ? 15.511 -41.996 -31.013 1.00 17.27 294 VAL C N 1
ATOM 7337 C CA . VAL C 1 294 ? 14.823 -40.909 -31.711 1.00 18.60 294 VAL C CA 1
ATOM 7338 C C . VAL C 1 294 ? 14.820 -39.648 -30.840 1.00 18.67 294 VAL C C 1
ATOM 7339 O O . VAL C 1 294 ? 14.264 -39.638 -29.736 1.00 21.37 294 VAL C O 1
ATOM 7343 N N . TYR C 1 295 ? 15.477 -38.604 -31.333 1.00 17.00 295 TYR C N 1
ATOM 7344 C CA . TYR C 1 295 ? 15.528 -37.303 -30.683 1.00 15.18 295 TYR C CA 1
ATOM 7345 C C . TYR C 1 295 ? 14.418 -36.437 -31.246 1.00 14.66 295 TYR C C 1
ATOM 7346 O O . TYR C 1 295 ? 13.998 -36.634 -32.401 1.00 14.99 295 TYR C O 1
ATOM 7355 N N . ALA C 1 296 ? 13.937 -35.488 -30.446 1.00 14.27 296 ALA C N 1
ATOM 7356 C CA . ALA C 1 296 ? 13.140 -34.377 -30.978 1.00 14.59 296 ALA C CA 1
ATOM 7357 C C . ALA C 1 296 ? 13.981 -33.126 -31.058 1.00 14.43 296 ALA C C 1
ATOM 7358 O O . ALA C 1 296 ? 14.774 -32.828 -30.160 1.00 15.82 296 ALA C O 1
ATOM 7360 N N . TYR C 1 297 ? 13.805 -32.396 -32.147 1.00 13.16 297 TYR C N 1
ATOM 7361 C CA . TYR C 1 297 ? 14.441 -31.107 -32.334 1.00 12.85 297 TYR C CA 1
ATOM 7362 C C . TYR C 1 297 ? 13.301 -30.124 -32.427 1.00 12.60 297 TYR C C 1
ATOM 7363 O O . TYR C 1 297 ? 12.429 -30.262 -33.301 1.00 12.65 297 TYR C O 1
ATOM 7372 N N . LEU C 1 298 ? 13.262 -29.148 -31.519 1.00 12.82 298 LEU C N 1
ATOM 7373 C CA . LEU C 1 298 ? 12.069 -28.310 -31.460 1.00 12.45 298 LEU C CA 1
ATOM 7374 C C . LEU C 1 298 ? 12.315 -26.916 -30.949 1.00 12.49 298 LEU C C 1
ATOM 7375 O O . LEU C 1 298 ? 13.382 -26.616 -30.388 1.00 13.75 298 LEU C O 1
ATOM 7380 N N . ASN C 1 299 ? 11.296 -26.080 -31.113 1.00 11.80 299 ASN C N 1
ATOM 7381 C CA . ASN C 1 299 ? 11.220 -24.742 -30.503 1.00 12.23 299 ASN C CA 1
ATOM 7382 C C . ASN C 1 299 ? 10.743 -24.961 -29.072 1.00 12.04 299 ASN C C 1
ATOM 7383 O O . ASN C 1 299 ? 9.694 -25.567 -28.868 1.00 12.11 299 ASN C O 1
ATOM 7388 N N . HIS C 1 300 ? 11.523 -24.526 -28.085 1.00 11.09 300 HIS C N 1
ATOM 7389 C CA . HIS C 1 300 ? 11.201 -24.864 -26.674 1.00 10.95 300 HIS C CA 1
ATOM 7390 C C . HIS C 1 300 ? 10.259 -23.870 -25.990 1.00 11.59 300 HIS C C 1
ATOM 7391 O O . HIS C 1 300 ? 10.217 -23.783 -24.759 1.00 12.33 300 HIS C O 1
ATOM 7398 N N . ASN C 1 301 ? 9.478 -23.126 -26.775 1.00 11.02 301 ASN C N 1
ATOM 7399 C CA . ASN C 1 301 ? 8.158 -22.792 -26.254 1.00 11.29 301 ASN C CA 1
ATOM 7400 C C . ASN C 1 301 ? 7.318 -24.030 -26.629 1.00 11.44 301 ASN C C 1
ATOM 7401 O O . ASN C 1 301 ? 7.024 -24.296 -27.809 1.00 10.68 301 ASN C O 1
ATOM 7406 N N . LEU C 1 302 ? 7.025 -24.844 -25.631 1.00 11.52 302 LEU C N 1
ATOM 7407 C CA . LEU C 1 302 ? 6.474 -26.177 -25.889 1.00 12.10 302 LEU C CA 1
ATOM 7408 C C . LEU C 1 302 ? 5.068 -26.144 -26.475 1.00 12.12 302 LEU C C 1
ATOM 7409 O O . LEU C 1 302 ? 4.620 -27.118 -27.093 1.00 13.04 302 LEU C O 1
ATOM 7414 N N . ILE C 1 303 ? 4.378 -25.032 -26.244 1.00 12.08 303 ILE C N 1
ATOM 7415 C CA . ILE C 1 303 ? 3.073 -24.794 -26.888 1.00 12.30 303 ILE C CA 1
ATOM 7416 C C . ILE C 1 303 ? 3.325 -24.608 -28.376 1.00 12.80 303 ILE C C 1
ATOM 7417 O O . ILE C 1 303 ? 2.694 -25.247 -29.207 1.00 12.22 303 ILE C O 1
ATOM 7422 N N . GLU C 1 304 ? 4.274 -23.736 -28.699 1.00 12.78 304 GLU C N 1
ATOM 7423 C CA . GLU C 1 304 ? 4.649 -23.529 -30.090 1.00 14.13 304 GLU C CA 1
ATOM 7424 C C . GLU C 1 304 ? 5.083 -24.838 -30.759 1.00 14.00 304 GLU C C 1
ATOM 7425 O O . GLU C 1 304 ? 4.722 -25.089 -31.914 1.00 14.05 304 GLU C O 1
ATOM 7431 N N . ALA C 1 305 ? 5.824 -25.681 -30.038 1.00 14.09 305 ALA C N 1
ATOM 7432 C CA . ALA C 1 305 ? 6.275 -26.984 -30.574 1.00 14.12 305 ALA C CA 1
ATOM 7433 C C . ALA C 1 305 ? 5.145 -27.995 -30.761 1.00 15.05 305 ALA C C 1
ATOM 7434 O O . ALA C 1 305 ? 4.887 -28.439 -31.882 1.00 15.48 305 ALA C O 1
ATOM 7436 N N . PHE C 1 306 ? 4.463 -28.338 -29.676 1.00 15.08 306 PHE C N 1
ATOM 7437 C CA . PHE C 1 306 ? 3.536 -29.479 -29.702 1.00 16.04 306 PHE C CA 1
ATOM 7438 C C . PHE C 1 306 ? 2.112 -29.130 -30.094 1.00 16.53 306 PHE C C 1
ATOM 7439 O O . PHE C 1 306 ? 1.406 -29.967 -30.672 1.00 16.99 306 PHE C O 1
ATOM 7447 N N . GLU C 1 307 ? 1.678 -27.921 -29.767 1.00 15.80 307 GLU C N 1
ATOM 7448 C CA . GLU C 1 307 ? 0.355 -27.493 -30.168 1.00 16.16 307 GLU C CA 1
ATOM 7449 C C . GLU C 1 307 ? 0.368 -26.898 -31.575 1.00 15.60 307 GLU C C 1
ATOM 7450 O O . GLU C 1 307 ? -0.531 -27.168 -32.375 1.00 15.13 307 GLU C O 1
ATOM 7456 N N . LEU C 1 308 ? 1.387 -26.090 -31.879 1.00 15.14 308 LEU C N 1
ATOM 7457 C CA . LEU C 1 308 ? 1.367 -25.320 -33.115 1.00 15.38 308 LEU C CA 1
ATOM 7458 C C . LEU C 1 308 ? 2.178 -25.917 -34.275 1.00 14.32 308 LEU C C 1
ATOM 7459 O O . LEU C 1 308 ? 1.955 -25.521 -35.422 1.00 14.09 308 LEU C O 1
ATOM 7464 N N . GLY C 1 309 ? 3.109 -26.837 -33.984 1.00 13.46 309 GLY C N 1
ATOM 7465 C CA . GLY C 1 309 ? 3.816 -27.585 -35.034 1.00 13.04 309 GLY C CA 1
ATOM 7466 C C . GLY C 1 309 ? 5.340 -27.472 -35.136 1.00 12.94 309 GLY C C 1
ATOM 7467 O O . GLY C 1 309 ? 5.943 -28.057 -36.026 1.00 13.72 309 GLY C O 1
ATOM 7468 N N . ALA C 1 310 ? 5.969 -26.722 -34.230 1.00 12.41 310 ALA C N 1
ATOM 7469 C CA . ALA C 1 310 ? 7.403 -26.396 -34.379 1.00 12.39 310 ALA C CA 1
ATOM 7470 C C . ALA C 1 310 ? 8.307 -27.462 -33.753 1.00 12.44 310 ALA C C 1
ATOM 7471 O O . ALA C 1 310 ? 8.988 -27.215 -32.750 1.00 12.36 310 ALA C O 1
ATOM 7473 N N . ALA C 1 311 ? 8.297 -28.642 -34.375 1.00 12.81 311 ALA C N 1
ATOM 7474 C CA . ALA C 1 311 ? 9.011 -29.814 -33.876 1.00 12.69 311 ALA C CA 1
ATOM 7475 C C . ALA C 1 311 ? 9.327 -30.792 -34.998 1.00 14.09 311 ALA C C 1
ATOM 7476 O O . ALA C 1 311 ? 8.503 -31.025 -35.890 1.00 13.75 311 ALA C O 1
ATOM 7478 N N . GLY C 1 312 ? 10.509 -31.393 -34.931 1.00 12.99 312 GLY C N 1
ATOM 7479 C CA . GLY C 1 312 ? 10.893 -32.471 -35.841 1.00 14.11 312 GLY C CA 1
ATOM 7480 C C . GLY C 1 312 ? 11.596 -33.576 -35.075 1.00 13.97 312 GLY C C 1
ATOM 7481 O O . GLY C 1 312 ? 11.773 -33.474 -33.846 1.00 13.85 312 GLY C O 1
ATOM 7482 N N . HIS C 1 313 ? 11.990 -34.636 -35.793 1.00 14.85 313 HIS C N 1
ATOM 7483 C CA . HIS C 1 313 ? 12.699 -35.756 -35.181 1.00 15.59 313 HIS C CA 1
ATOM 7484 C C . HIS C 1 313 ? 14.039 -35.976 -35.856 1.00 14.85 313 HIS C C 1
ATOM 7485 O O . HIS C 1 313 ? 14.196 -35.689 -37.037 1.00 14.68 313 HIS C O 1
ATOM 7492 N N . ILE C 1 314 ? 14.977 -36.511 -35.080 1.00 14.67 314 ILE C N 1
ATOM 7493 C CA . ILE C 1 314 ? 16.221 -37.055 -35.613 1.00 13.98 314 ILE C CA 1
ATOM 7494 C C . ILE C 1 314 ? 16.343 -38.507 -35.132 1.00 14.74 314 ILE C C 1
ATOM 7495 O O . ILE C 1 314 ? 16.344 -38.778 -33.909 1.00 14.21 314 ILE C O 1
ATOM 7500 N N . LYS C 1 315 ? 16.385 -39.428 -36.093 1.00 14.94 315 LYS C N 1
ATOM 7501 C CA . LYS C 1 315 ? 16.586 -40.855 -35.790 1.00 16.82 315 LYS C CA 1
ATOM 7502 C C . LYS C 1 315 ? 18.077 -41.187 -35.862 1.00 15.76 315 LYS C C 1
ATOM 7503 O O . LYS C 1 315 ? 18.720 -40.996 -36.902 1.00 15.88 315 LYS C O 1
ATOM 7509 N N . VAL C 1 316 ? 18.614 -41.693 -34.757 1.00 14.49 316 VAL C N 1
ATOM 7510 C CA . VAL C 1 316 ? 20.052 -41.888 -34.611 1.00 14.53 316 VAL C CA 1
ATOM 7511 C C . VAL C 1 316 ? 20.375 -43.367 -34.357 1.00 15.09 316 VAL C C 1
ATOM 7512 O O . VAL C 1 316 ? 19.861 -43.972 -33.403 1.00 14.01 316 VAL C O 1
ATOM 7516 N N . GLU C 1 317 ? 21.223 -43.925 -35.226 1.00 14.88 317 GLU C N 1
ATOM 7517 C CA . GLU C 1 317 ? 21.677 -45.314 -35.126 1.00 16.00 317 GLU C CA 1
ATOM 7518 C C . GLU C 1 317 ? 22.901 -45.411 -34.228 1.00 15.32 317 GLU C C 1
ATOM 7519 O O . GLU C 1 317 ? 23.591 -44.420 -34.000 1.00 15.84 317 GLU C O 1
ATOM 7525 N N . GLY C 1 318 ? 23.182 -46.608 -33.722 1.00 14.86 318 GLY C N 1
ATOM 7526 C CA . GLY C 1 318 ? 24.374 -46.822 -32.919 1.00 15.00 318 GLY C CA 1
ATOM 7527 C C . GLY C 1 318 ? 24.149 -47.515 -31.587 1.00 14.62 318 GLY C C 1
ATOM 7528 O O . GLY C 1 318 ? 23.029 -47.960 -31.277 1.00 15.38 318 GLY C O 1
ATOM 7529 N N . LYS C 1 319 ? 25.223 -47.613 -30.807 1.00 14.41 319 LYS C N 1
ATOM 7530 C CA . LYS C 1 319 ? 25.212 -48.425 -29.591 1.00 14.51 319 LYS C CA 1
ATOM 7531 C C . LYS C 1 319 ? 24.900 -47.555 -28.372 1.00 14.15 319 LYS C C 1
ATOM 7532 O O . LYS C 1 319 ? 25.510 -46.495 -28.191 1.00 13.95 319 LYS C O 1
ATOM 7538 N N . TRP C 1 320 ? 23.947 -48.001 -27.557 1.00 13.13 320 TRP C N 1
ATOM 7539 C CA . TRP C 1 320 ? 23.634 -47.325 -26.277 1.00 13.46 320 TRP C CA 1
ATOM 7540 C C . TRP C 1 320 ? 24.852 -47.269 -25.342 1.00 13.87 320 TRP C C 1
ATOM 7541 O O . TRP C 1 320 ? 25.596 -48.256 -25.212 1.00 13.82 320 TRP C O 1
ATOM 7552 N N . ASN C 1 321 ? 25.040 -46.115 -24.699 1.00 13.53 321 ASN C N 1
ATOM 7553 C CA . ASN C 1 321 ? 26.151 -45.872 -23.770 1.00 14.42 321 ASN C CA 1
ATOM 7554 C C . ASN C 1 321 ? 25.620 -45.810 -22.326 1.00 15.27 321 ASN C C 1
ATOM 7555 O O . ASN C 1 321 ? 25.050 -44.790 -21.925 1.00 14.02 321 ASN C O 1
ATOM 7560 N N . ASP C 1 322 ? 25.806 -46.901 -21.563 1.00 15.65 322 ASP C N 1
ATOM 7561 C CA . ASP C 1 322 ? 25.358 -46.967 -20.163 1.00 17.10 322 ASP C CA 1
ATOM 7562 C C . ASP C 1 322 ? 26.119 -46.051 -19.215 1.00 16.58 322 ASP C C 1
ATOM 7563 O O . ASP C 1 322 ? 25.594 -45.703 -18.152 1.00 16.92 322 ASP C O 1
ATOM 7568 N N . ASP C 1 323 ? 27.336 -45.646 -19.581 1.00 15.34 323 ASP C N 1
ATOM 7569 C CA . ASP C 1 323 ? 28.053 -44.657 -18.784 1.00 15.61 323 ASP C CA 1
ATOM 7570 C C . ASP C 1 323 ? 27.307 -43.330 -18.790 1.00 15.22 323 ASP C C 1
ATOM 7571 O O . ASP C 1 323 ? 27.155 -42.681 -17.741 1.00 16.09 323 ASP C O 1
ATOM 7576 N N . LEU C 1 324 ? 26.820 -42.928 -19.967 1.00 14.12 324 LEU C N 1
ATOM 7577 C CA . LEU C 1 324 ? 26.124 -41.640 -20.079 1.00 13.79 324 LEU C CA 1
ATOM 7578 C C . LEU C 1 324 ? 24.748 -41.647 -19.419 1.00 12.93 324 LEU C C 1
ATOM 7579 O O . LEU C 1 324 ? 24.329 -40.647 -18.834 1.00 12.41 324 LEU C O 1
ATOM 7584 N N . MET C 1 325 ? 24.033 -42.760 -19.538 1.00 13.24 325 MET C N 1
ATOM 7585 C CA . MET C 1 325 ? 22.704 -42.867 -18.955 1.00 12.67 325 MET C CA 1
ATOM 7586 C C . MET C 1 325 ? 22.341 -44.349 -18.782 1.00 13.21 325 MET C C 1
ATOM 7587 O O . MET C 1 325 ? 22.519 -45.134 -19.705 1.00 11.74 325 MET C O 1
ATOM 7592 N N . LYS C 1 326 ? 21.853 -44.710 -17.590 1.00 13.30 326 LYS C N 1
ATOM 7593 C CA . LYS C 1 326 ? 21.474 -46.093 -17.254 1.00 14.45 326 LYS C CA 1
ATOM 7594 C C . LYS C 1 326 ? 20.141 -46.091 -16.512 1.00 15.04 326 LYS C C 1
ATOM 7595 O O . LYS C 1 326 ? 19.950 -45.320 -15.568 1.00 14.04 326 LYS C O 1
ATOM 7601 N N . GLN C 1 327 ? 19.219 -46.942 -16.952 1.00 15.44 327 GLN C N 1
ATOM 7602 C CA . GLN C 1 327 ? 18.012 -47.206 -16.174 1.00 15.89 327 GLN C CA 1
ATOM 7603 C C . GLN C 1 327 ? 18.381 -48.172 -15.042 1.00 16.15 327 GLN C C 1
ATOM 7604 O O . GLN C 1 327 ? 18.590 -49.367 -15.274 1.00 17.71 327 GLN C O 1
ATOM 7610 N N . ILE C 1 328 ? 18.493 -47.648 -13.827 1.00 15.84 328 ILE C N 1
ATOM 7611 C CA . ILE C 1 328 ? 18.896 -48.452 -12.673 1.00 16.06 328 ILE C CA 1
ATOM 7612 C C . ILE C 1 328 ? 17.748 -49.363 -12.205 1.00 16.43 328 ILE C C 1
ATOM 7613 O O . ILE C 1 328 ? 17.954 -50.551 -11.926 1.00 16.84 328 ILE C O 1
ATOM 7618 N N . LYS C 1 329 ? 16.555 -48.784 -12.105 1.00 16.77 329 LYS C N 1
ATOM 7619 C CA . LYS C 1 329 ? 15.339 -49.519 -11.805 1.00 17.63 329 LYS C CA 1
ATOM 7620 C C . LYS C 1 329 ? 14.262 -49.084 -12.799 1.00 17.62 329 LYS C C 1
ATOM 7621 O O . LYS C 1 329 ? 13.901 -47.901 -12.858 1.00 17.48 329 LYS C O 1
ATOM 7627 N N . ALA C 1 330 ? 13.776 -50.023 -13.614 1.00 17.38 330 ALA C N 1
ATOM 7628 C CA . ALA C 1 330 ? 12.660 -49.735 -14.515 1.00 17.45 330 ALA C CA 1
ATOM 7629 C C . ALA C 1 330 ? 11.407 -49.455 -13.682 1.00 17.19 330 ALA C C 1
ATOM 7630 O O . ALA C 1 330 ? 11.312 -49.930 -12.546 1.00 17.57 330 ALA C O 1
ATOM 7632 N N . PRO C 1 331 ? 10.453 -48.673 -14.233 1.00 17.48 331 PRO C N 1
ATOM 7633 C CA . PRO C 1 331 ? 9.187 -48.411 -13.538 1.00 17.35 331 PRO C CA 1
ATOM 7634 C C . PRO C 1 331 ? 8.586 -49.695 -12.961 1.00 17.51 331 PRO C C 1
ATOM 7635 O O . PRO C 1 331 ? 8.466 -50.715 -13.661 1.00 18.24 331 PRO C O 1
ATOM 7639 N N . ALA C 1 332 ? 8.276 -49.636 -11.674 1.00 17.65 332 ALA C N 1
ATOM 7640 C CA . ALA C 1 332 ? 7.765 -50.780 -10.933 1.00 18.49 332 ALA C CA 1
ATOM 7641 C C . ALA C 1 332 ? 6.875 -50.275 -9.794 1.00 18.99 332 ALA C C 1
ATOM 7642 O O . ALA C 1 332 ? 6.999 -49.127 -9.371 1.00 18.63 332 ALA C O 1
ATOM 7644 N N . PRO C 1 333 ? 5.960 -51.127 -9.300 1.00 20.12 333 PRO C N 1
ATOM 7645 C CA . PRO C 1 333 ? 5.053 -50.694 -8.233 1.00 20.78 333 PRO C CA 1
ATOM 7646 C C . PRO C 1 333 ? 5.787 -50.224 -6.982 1.00 21.32 333 PRO C C 1
ATOM 7647 O O . PRO C 1 333 ? 6.792 -50.829 -6.576 1.00 22.20 333 PRO C O 1
ATOM 7651 N N . ILE C 1 334 ? 5.287 -49.151 -6.379 1.00 22.09 334 ILE C N 1
ATOM 7652 C CA . ILE C 1 334 ? 5.782 -48.680 -5.090 1.00 22.84 334 ILE C CA 1
ATOM 7653 C C . ILE C 1 334 ? 5.422 -49.756 -4.055 1.00 24.37 334 ILE C C 1
ATOM 7654 O O . ILE C 1 334 ? 4.288 -50.250 -4.058 1.00 24.43 334 ILE C O 1
ATOM 7659 N N . PRO C 1 335 ? 6.388 -50.131 -3.197 1.00 26.21 335 PRO C N 1
ATOM 7660 C CA . PRO C 1 335 ? 6.195 -51.250 -2.256 1.00 27.23 335 PRO C CA 1
ATOM 7661 C C . PRO C 1 335 ? 4.948 -51.126 -1.370 1.00 28.09 335 PRO C C 1
ATOM 7662 O O . PRO C 1 335 ? 4.508 -50.010 -1.073 1.00 29.75 335 PRO C O 1
ATOM 7666 N N . GLN D 2 7 ? -28.771 3.719 -2.773 1.00 25.57 7 GLN G N 1
ATOM 7667 C CA . GLN D 2 7 ? -28.442 2.819 -3.913 1.00 24.75 7 GLN G CA 1
ATOM 7668 C C . GLN D 2 7 ? -27.394 3.473 -4.796 1.00 24.09 7 GLN G C 1
ATOM 7669 O O . GLN D 2 7 ? -27.570 4.614 -5.214 1.00 24.64 7 GLN G O 1
ATOM 7675 N N . LEU D 2 8 ? -26.324 2.738 -5.099 1.00 23.16 8 LEU G N 1
ATOM 7676 C CA . LEU D 2 8 ? -25.252 3.246 -5.972 1.00 22.35 8 LEU G CA 1
ATOM 7677 C C . LEU D 2 8 ? -25.697 3.420 -7.418 1.00 21.79 8 LEU G C 1
ATOM 7678 O O . LEU D 2 8 ? -26.667 2.799 -7.863 1.00 21.38 8 LEU G O 1
ATOM 7683 N N . ASP D 2 9 ? -24.972 4.263 -8.147 1.00 21.11 9 ASP G N 1
ATOM 7684 C CA . ASP D 2 9 ? -25.189 4.426 -9.576 1.00 21.26 9 ASP G CA 1
ATOM 7685 C C . ASP D 2 9 ? -24.018 3.828 -10.370 1.00 21.15 9 ASP G C 1
ATOM 7686 O O . ASP D 2 9 ? -22.849 4.003 -9.998 1.00 21.12 9 ASP G O 1
ATOM 7691 N N . PRO D 2 10 ? -24.325 3.102 -11.448 1.00 20.76 10 PRO G N 1
ATOM 7692 C CA . PRO D 2 10 ? -23.273 2.420 -12.212 1.00 20.52 10 PRO G CA 1
ATOM 7693 C C . PRO D 2 10 ? -22.207 3.389 -12.755 1.00 19.94 10 PRO G C 1
ATOM 7694 O O . PRO D 2 10 ? -21.063 2.979 -12.974 1.00 20.30 10 PRO G O 1
ATOM 7698 N N . ALA D 2 11 ? -22.580 4.652 -12.969 1.00 19.18 11 ALA G N 1
ATOM 7699 C CA . ALA D 2 11 ? -21.636 5.666 -13.473 1.00 18.22 11 ALA G CA 1
ATOM 7700 C C . ALA D 2 11 ? -20.424 5.861 -12.523 1.00 17.93 11 ALA G C 1
ATOM 7701 O O . ALA D 2 11 ? -19.316 6.203 -12.966 1.00 18.15 11 ALA G O 1
ATOM 7703 N N . GLY D 2 12 ? -20.633 5.637 -11.223 1.00 17.44 12 GLY G N 1
ATOM 7704 C CA . GLY D 2 12 ? -19.549 5.824 -10.235 1.00 17.19 12 GLY G CA 1
ATOM 7705 C C . GLY D 2 12 ? -18.441 4.788 -10.380 1.00 17.80 12 GLY G C 1
ATOM 7706 O O . GLY D 2 12 ? -17.267 5.127 -10.563 1.00 17.67 12 GLY G O 1
ATOM 7707 N N . GLU D 2 13 ? -18.821 3.517 -10.298 1.00 17.29 13 GLU G N 1
ATOM 7708 C CA . GLU D 2 13 ? -17.890 2.417 -10.547 1.00 17.77 13 GLU G CA 1
ATOM 7709 C C . GLU D 2 13 ? -17.195 2.549 -11.915 1.00 16.79 13 GLU G C 1
ATOM 7710 O O . GLU D 2 13 ? -15.993 2.356 -12.016 1.00 16.96 13 GLU G O 1
ATOM 7716 N N . LYS D 2 14 ? -17.956 2.892 -12.953 1.00 15.98 14 LYS G N 1
ATOM 7717 C CA . LYS D 2 14 ? -17.396 3.063 -14.303 1.00 16.17 14 LYS G CA 1
ATOM 7718 C C . LYS D 2 14 ? -16.291 4.117 -14.300 1.00 15.97 14 LYS G C 1
ATOM 7719 O O . LYS D 2 14 ? -15.223 3.907 -14.882 1.00 16.25 14 LYS G O 1
ATOM 7725 N N . LEU D 2 15 ? -16.555 5.255 -13.663 1.00 16.38 15 LEU G N 1
ATOM 7726 C CA . LEU D 2 15 ? -15.539 6.299 -13.556 1.00 16.97 15 LEU G CA 1
ATOM 7727 C C . LEU D 2 15 ? -14.343 5.780 -12.760 1.00 17.19 15 LEU G C 1
ATOM 7728 O O . LEU D 2 15 ? -13.172 5.946 -13.164 1.00 17.19 15 LEU G O 1
ATOM 7733 N N . TYR D 2 16 ? -14.639 5.118 -11.643 1.00 17.41 16 TYR G N 1
ATOM 7734 C CA . TYR D 2 16 ? -13.586 4.581 -10.792 1.00 17.68 16 TYR G CA 1
ATOM 7735 C C . TYR D 2 16 ? -12.686 3.661 -11.625 1.00 18.04 16 TYR G C 1
ATOM 7736 O O . TYR D 2 16 ? -11.463 3.810 -11.609 1.00 18.26 16 TYR G O 1
ATOM 7745 N N . ARG D 2 17 ? -13.298 2.730 -12.369 1.00 17.53 17 ARG G N 1
ATOM 7746 C CA . ARG D 2 17 ? -12.542 1.746 -13.147 1.00 18.52 17 ARG G CA 1
ATOM 7747 C C . ARG D 2 17 ? -11.730 2.364 -14.292 1.00 18.34 17 ARG G C 1
ATOM 7748 O O . ARG D 2 17 ? -10.744 1.785 -14.740 1.00 19.07 17 ARG G O 1
ATOM 7756 N N . SER D 2 18 ? -12.158 3.526 -14.770 1.00 17.86 18 SER G N 1
ATOM 7757 C CA . SER D 2 18 ? -11.495 4.152 -15.905 1.00 17.54 18 SER G CA 1
ATOM 7758 C C . SER D 2 18 ? -10.297 4.983 -15.468 1.00 17.54 18 SER G C 1
ATOM 7759 O O . SER D 2 18 ? -9.337 5.124 -16.227 1.00 18.31 18 SER G O 1
ATOM 7762 N N . ALA D 2 19 ? -10.356 5.541 -14.265 1.00 17.69 19 ALA G N 1
ATOM 7763 C CA . ALA D 2 19 ? -9.399 6.580 -13.862 1.00 17.79 19 ALA G CA 1
ATOM 7764 C C . ALA D 2 19 ? -8.855 6.427 -12.442 1.00 18.48 19 ALA G C 1
ATOM 7765 O O . ALA D 2 19 ? -7.660 6.133 -12.237 1.00 18.66 19 ALA G O 1
ATOM 7767 N N . CYS D 2 20 ? -9.736 6.627 -11.465 1.00 17.48 20 CYS G N 1
ATOM 7768 C CA . CYS D 2 20 ? -9.381 6.650 -10.044 1.00 18.23 20 CYS G CA 1
ATOM 7769 C C . CYS D 2 20 ? -8.579 5.425 -9.610 1.00 18.36 20 CYS G C 1
ATOM 7770 O O . CYS D 2 20 ? -7.743 5.529 -8.707 1.00 19.39 20 CYS G O 1
ATOM 7773 N N . VAL D 2 21 ? -8.881 4.278 -10.222 1.00 19.37 21 VAL G N 1
ATOM 7774 C CA . VAL D 2 21 ? -8.259 2.993 -9.892 1.00 20.46 21 VAL G CA 1
ATOM 7775 C C . VAL D 2 21 ? -6.737 3.047 -10.012 1.00 21.34 21 VAL G C 1
ATOM 7776 O O . VAL D 2 21 ? -6.035 2.298 -9.333 1.00 20.85 21 VAL G O 1
ATOM 7780 N N . VAL D 2 22 ? -6.218 3.927 -10.875 1.00 21.47 22 VAL G N 1
ATOM 7781 C CA . VAL D 2 22 ? -4.761 3.944 -11.082 1.00 22.65 22 VAL G CA 1
ATOM 7782 C C . VAL D 2 22 ? -3.993 4.198 -9.785 1.00 22.72 22 VAL G C 1
ATOM 7783 O O . VAL D 2 22 ? -2.927 3.619 -9.582 1.00 23.62 22 VAL G O 1
ATOM 7787 N N . CYS D 2 23 ? -4.557 5.021 -8.901 1.00 22.38 23 CYS G N 1
ATOM 7788 C CA . CYS D 2 23 ? -3.947 5.300 -7.598 1.00 21.97 23 CYS G CA 1
ATOM 7789 C C . CYS D 2 23 ? -4.576 4.551 -6.423 1.00 22.31 23 CYS G C 1
ATOM 7790 O O . CYS D 2 23 ? -3.896 4.215 -5.433 1.00 22.09 23 CYS G O 1
ATOM 7793 N N . HIS D 2 24 ? -5.877 4.299 -6.517 1.00 22.14 24 HIS G N 1
ATOM 7794 C CA . HIS D 2 24 ? -6.598 3.793 -5.358 1.00 21.73 24 HIS G CA 1
ATOM 7795 C C . HIS D 2 24 ? -6.671 2.264 -5.265 1.00 22.66 24 HIS G C 1
ATOM 7796 O O . HIS D 2 24 ? -7.083 1.735 -4.224 1.00 21.88 24 HIS G O 1
ATOM 7803 N N . ALA D 2 25 ? -6.269 1.558 -6.324 1.00 23.87 25 ALA G N 1
ATOM 7804 C CA . ALA D 2 25 ? -6.223 0.079 -6.305 1.00 25.77 25 ALA G CA 1
ATOM 7805 C C . ALA D 2 25 ? -5.171 -0.415 -5.315 1.00 27.18 25 ALA G C 1
ATOM 7806 O O . ALA D 2 25 ? -5.479 -1.102 -4.342 1.00 27.29 25 ALA G O 1
ATOM 7808 N N . SER D 2 26 ? -3.924 -0.073 -5.599 1.00 29.12 26 SER G N 1
ATOM 7809 C CA . SER D 2 26 ? -2.881 -0.118 -4.601 1.00 31.22 26 SER G CA 1
ATOM 7810 C C . SER D 2 26 ? -3.019 1.253 -3.925 1.00 31.83 26 SER G C 1
ATOM 7811 O O . SER D 2 26 ? -4.094 1.852 -3.972 1.00 33.72 26 SER G O 1
ATOM 7814 N N . GLY D 2 27 ? -1.987 1.760 -3.281 1.00 32.05 27 GLY G N 1
ATOM 7815 C CA . GLY D 2 27 ? -2.094 3.113 -2.744 1.00 30.66 27 GLY G CA 1
ATOM 7816 C C . GLY D 2 27 ? -0.986 3.993 -3.273 1.00 30.15 27 GLY G C 1
ATOM 7817 O O . GLY D 2 27 ? -0.066 4.352 -2.523 1.00 29.65 27 GLY G O 1
ATOM 7818 N N . VAL D 2 28 ? -1.066 4.334 -4.562 1.00 29.09 28 VAL G N 1
ATOM 7819 C CA . VAL D 2 28 ? -0.096 5.246 -5.181 1.00 28.26 28 VAL G CA 1
ATOM 7820 C C . VAL D 2 28 ? -0.046 6.522 -4.353 1.00 28.08 28 VAL G C 1
ATOM 7821 O O . VAL D 2 28 ? -1.079 7.082 -4.010 1.00 26.83 28 VAL G O 1
ATOM 7825 N N . ALA D 2 29 ? 1.167 6.932 -3.985 1.00 28.33 29 ALA G N 1
ATOM 7826 C CA . ALA D 2 29 ? 1.381 8.130 -3.172 1.00 28.41 29 ALA G CA 1
ATOM 7827 C C . ALA D 2 29 ? 0.556 8.158 -1.867 1.00 28.80 29 ALA G C 1
ATOM 7828 O O . ALA D 2 29 ? 0.091 9.221 -1.430 1.00 28.76 29 ALA G O 1
ATOM 7830 N N . ASN D 2 30 ? 0.380 6.988 -1.255 1.00 28.82 30 ASN G N 1
ATOM 7831 C CA . ASN D 2 30 ? -0.366 6.861 0.006 1.00 29.29 30 ASN G CA 1
ATOM 7832 C C . ASN D 2 30 ? -1.865 7.131 -0.154 1.00 28.40 30 ASN G C 1
ATOM 7833 O O . ASN D 2 30 ? -2.530 7.564 0.790 1.00 29.00 30 ASN G O 1
ATOM 7838 N N . ALA D 2 31 ? -2.394 6.905 -1.357 1.00 26.99 31 ALA G N 1
ATOM 7839 C CA . ALA D 2 31 ? -3.833 7.037 -1.570 1.00 25.90 31 ALA G CA 1
ATOM 7840 C C . ALA D 2 31 ? -4.545 5.947 -0.758 1.00 24.88 31 ALA G C 1
ATOM 7841 O O . ALA D 2 31 ? -4.078 4.796 -0.723 1.00 24.73 31 ALA G O 1
ATOM 7843 N N . PRO D 2 32 ? -5.649 6.307 -0.074 1.00 24.45 32 PRO G N 1
ATOM 7844 C CA . PRO D 2 32 ? -6.366 5.266 0.677 1.00 23.94 32 PRO G CA 1
ATOM 7845 C C . PRO D 2 32 ? -6.899 4.216 -0.284 1.00 23.79 32 PRO G C 1
ATOM 7846 O O . PRO D 2 32 ? -7.637 4.548 -1.213 1.00 23.11 32 PRO G O 1
ATOM 7850 N N . LYS D 2 33 ? -6.495 2.965 -0.080 1.00 23.77 33 LYS G N 1
ATOM 7851 C CA . LYS D 2 33 ? -6.824 1.888 -1.012 1.00 24.27 33 LYS G CA 1
ATOM 7852 C C . LYS D 2 33 ? -8.305 1.547 -0.973 1.00 23.88 33 LYS G C 1
ATOM 7853 O O . LYS D 2 33 ? -8.935 1.596 0.093 1.00 23.76 33 LYS G O 1
ATOM 7859 N N . LEU D 2 34 ? -8.856 1.213 -2.141 1.00 23.39 34 LEU G N 1
ATOM 7860 C CA . LEU D 2 34 ? -10.251 0.801 -2.243 1.00 22.96 34 LEU G CA 1
ATOM 7861 C C . LEU D 2 34 ? -10.461 -0.393 -1.331 1.00 23.14 34 LEU G C 1
ATOM 7862 O O . LEU D 2 34 ? -9.728 -1.380 -1.424 1.00 22.84 34 LEU G O 1
ATOM 7867 N N . GLY D 2 35 ? -11.450 -0.289 -0.447 1.00 22.85 35 GLY G N 1
ATOM 7868 C CA . GLY D 2 35 ? -11.844 -1.413 0.399 1.00 23.31 35 GLY G CA 1
ATOM 7869 C C . GLY D 2 35 ? -11.076 -1.501 1.705 1.00 23.60 35 GLY G C 1
ATOM 7870 O O . GLY D 2 35 ? -11.351 -2.379 2.535 1.00 23.98 35 GLY G O 1
ATOM 7871 N N . ASP D 2 36 ? -10.111 -0.610 1.902 1.00 23.27 36 ASP G N 1
ATOM 7872 C CA . ASP D 2 36 ? -9.342 -0.628 3.149 1.00 23.85 36 ASP G CA 1
ATOM 7873 C C . ASP D 2 36 ? -10.197 -0.088 4.296 1.00 23.62 36 ASP G C 1
ATOM 7874 O O . ASP D 2 36 ? -10.302 1.116 4.486 1.00 22.95 36 ASP G O 1
ATOM 7879 N N . LYS D 2 37 ? -10.806 -0.998 5.056 1.00 23.95 37 LYS G N 1
ATOM 7880 C CA . LYS D 2 37 ? -11.800 -0.627 6.078 1.00 24.57 37 LYS G CA 1
ATOM 7881 C C . LYS D 2 37 ? -11.287 0.339 7.137 1.00 24.99 37 LYS G C 1
ATOM 7882 O O . LYS D 2 37 ? -11.963 1.325 7.464 1.00 24.67 37 LYS G O 1
ATOM 7888 N N . GLN D 2 38 ? -10.090 0.081 7.656 1.00 25.23 38 GLN G N 1
ATOM 7889 C CA . GLN D 2 38 ? -9.532 0.964 8.684 1.00 26.03 38 GLN G CA 1
ATOM 7890 C C . GLN D 2 38 ? -9.125 2.322 8.135 1.00 26.10 38 GLN G C 1
ATOM 7891 O O . GLN D 2 38 ? -9.421 3.345 8.751 1.00 26.59 38 GLN G O 1
ATOM 7897 N N . ALA D 2 39 ? -8.471 2.322 6.974 1.00 26.28 39 ALA G N 1
ATOM 7898 C CA . ALA D 2 39 ? -8.008 3.552 6.333 1.00 25.98 39 ALA G CA 1
ATOM 7899 C C . ALA D 2 39 ? -9.168 4.503 6.025 1.00 26.10 39 ALA G C 1
ATOM 7900 O O . ALA D 2 39 ? -9.026 5.729 6.136 1.00 26.72 39 ALA G O 1
ATOM 7902 N N . TRP D 2 40 ? -10.313 3.932 5.649 1.00 25.83 40 TRP G N 1
ATOM 7903 C CA . TRP D 2 40 ? -11.461 4.727 5.209 1.00 25.74 40 TRP G CA 1
ATOM 7904 C C . TRP D 2 40 ? -12.384 5.213 6.318 1.00 26.26 40 TRP G C 1
ATOM 7905 O O . TRP D 2 40 ? -13.201 6.116 6.102 1.00 25.93 40 TRP G O 1
ATOM 7916 N N . ALA D 2 41 ? -12.255 4.621 7.502 1.00 27.22 41 ALA G N 1
ATOM 7917 C CA . ALA D 2 41 ? -13.119 4.981 8.630 1.00 27.80 41 ALA G CA 1
ATOM 7918 C C . ALA D 2 41 ? -13.171 6.501 8.917 1.00 28.48 41 ALA G C 1
ATOM 7919 O O . ALA D 2 41 ? -14.271 7.064 9.046 1.00 28.84 41 ALA G O 1
ATOM 7921 N N . PRO D 2 42 ? -12.001 7.177 9.007 1.00 28.81 42 PRO G N 1
ATOM 7922 C CA . PRO D 2 42 ? -12.070 8.630 9.245 1.00 29.27 42 PRO G CA 1
ATOM 7923 C C . PRO D 2 42 ? -12.726 9.412 8.096 1.00 29.46 42 PRO G C 1
ATOM 7924 O O . PRO D 2 42 ? -13.375 10.439 8.344 1.00 29.94 42 PRO G O 1
ATOM 7928 N N . PHE D 2 43 ? -12.582 8.914 6.866 1.00 29.12 43 PHE G N 1
ATOM 7929 C CA . PHE D 2 43 ? -13.177 9.563 5.692 1.00 29.34 43 PHE G CA 1
ATOM 7930 C C . PHE D 2 43 ? -14.688 9.423 5.688 1.00 29.70 43 PHE G C 1
ATOM 7931 O O . PHE D 2 43 ? -15.411 10.386 5.441 1.00 29.39 43 PHE G O 1
ATOM 7939 N N . LEU D 2 44 ? -15.161 8.217 5.984 1.00 30.10 44 LEU G N 1
ATOM 7940 C CA . LEU D 2 44 ? -16.587 7.975 6.147 1.00 30.45 44 LEU G CA 1
ATOM 7941 C C . LEU D 2 44 ? -17.198 8.926 7.182 1.00 30.85 44 LEU G C 1
ATOM 7942 O O . LEU D 2 44 ? -18.322 9.413 7.011 1.00 30.50 44 LEU G O 1
ATOM 7947 N N . ALA D 2 45 ? -16.437 9.190 8.241 1.00 31.16 45 ALA G N 1
ATOM 7948 C CA . ALA D 2 45 ? -16.883 10.061 9.334 1.00 32.02 45 ALA G CA 1
ATOM 7949 C C . ALA D 2 45 ? -16.961 11.543 8.932 1.00 32.37 45 ALA G C 1
ATOM 7950 O O . ALA D 2 45 ? -17.763 12.300 9.498 1.00 32.49 45 ALA G O 1
ATOM 7952 N N . GLN D 2 46 ? -16.138 11.948 7.958 1.00 32.39 46 GLN G N 1
ATOM 7953 C CA . GLN D 2 46 ? -16.201 13.301 7.390 1.00 32.62 46 GLN G CA 1
ATOM 7954 C C . GLN D 2 46 ? -17.477 13.502 6.582 1.00 32.04 46 GLN G C 1
ATOM 7955 O O . GLN D 2 46 ? -17.995 14.622 6.486 1.00 32.37 46 GLN G O 1
ATOM 7961 N N . GLY D 2 47 ? -17.961 12.420 5.978 1.00 31.27 47 GLY G N 1
ATOM 7962 C CA . GLY D 2 47 ? -19.168 12.459 5.173 1.00 30.48 47 GLY G CA 1
ATOM 7963 C C . GLY D 2 47 ? -18.872 12.683 3.703 1.00 29.79 47 GLY G C 1
ATOM 7964 O O . GLY D 2 47 ? -17.780 13.145 3.331 1.00 28.84 47 GLY G O 1
ATOM 7965 N N . ALA D 2 48 ? -19.866 12.368 2.875 1.00 29.04 48 ALA G N 1
ATOM 7966 C CA . ALA D 2 48 ? -19.706 12.355 1.425 1.00 28.67 48 ALA G CA 1
ATOM 7967 C C . ALA D 2 48 ? -19.447 13.727 0.808 1.00 28.25 48 ALA G C 1
ATOM 7968 O O . ALA D 2 48 ? -18.626 13.842 -0.103 1.00 27.95 48 ALA G O 1
ATOM 7970 N N . ASP D 2 49 ? -20.140 14.758 1.291 1.00 27.74 49 ASP G N 1
ATOM 7971 C CA . ASP D 2 49 ? -19.959 16.110 0.757 1.00 27.75 49 ASP G CA 1
ATOM 7972 C C . ASP D 2 49 ? -18.515 16.604 0.916 1.00 26.87 49 ASP G C 1
ATOM 7973 O O . ASP D 2 49 ? -17.942 17.185 -0.018 1.00 26.63 49 ASP G O 1
ATOM 7978 N N . ALA D 2 50 ? -17.929 16.360 2.087 1.00 25.54 50 ALA G N 1
ATOM 7979 C CA . ALA D 2 50 ? -16.550 16.774 2.353 1.00 24.42 50 ALA G CA 1
ATOM 7980 C C . ALA D 2 50 ? -15.565 16.052 1.438 1.00 23.76 50 ALA G C 1
ATOM 7981 O O . ALA D 2 50 ? -14.641 16.673 0.899 1.00 22.85 50 ALA G O 1
ATOM 7983 N N . LEU D 2 51 ? -15.767 14.743 1.278 1.00 23.32 51 LEU G N 1
ATOM 7984 C CA . LEU D 2 51 ? -14.916 13.929 0.413 1.00 22.95 51 LEU G CA 1
ATOM 7985 C C . LEU D 2 51 ? -15.002 14.414 -1.038 1.00 22.89 51 LEU G C 1
ATOM 7986 O O . LEU D 2 51 ? -13.971 14.585 -1.707 1.00 22.47 51 LEU G O 1
ATOM 7991 N N . LEU D 2 52 ? -16.226 14.665 -1.503 1.00 22.52 52 LEU G N 1
ATOM 7992 C CA . LEU D 2 52 ? -16.445 15.171 -2.861 1.00 22.68 52 LEU G CA 1
ATOM 7993 C C . LEU D 2 52 ? -15.740 16.513 -3.081 1.00 23.06 52 LEU G C 1
ATOM 7994 O O . LEU D 2 52 ? -15.101 16.717 -4.117 1.00 22.92 52 LEU G O 1
ATOM 7999 N N . ALA D 2 53 ? -15.830 17.401 -2.095 1.00 23.74 53 ALA G N 1
ATOM 8000 C CA . ALA D 2 53 ? -15.134 18.705 -2.149 1.00 24.03 53 ALA G CA 1
ATOM 8001 C C . ALA D 2 53 ? -13.618 18.556 -2.278 1.00 24.33 53 ALA G C 1
ATOM 8002 O O . ALA D 2 53 ? -12.964 19.300 -3.012 1.00 24.66 53 ALA G O 1
ATOM 8004 N N . THR D 2 54 ? -13.061 17.591 -1.562 1.00 23.86 54 THR G N 1
ATOM 8005 C CA . THR D 2 54 ? -11.639 17.293 -1.669 1.00 24.14 54 THR G CA 1
ATOM 8006 C C . THR D 2 54 ? -11.254 16.782 -3.065 1.00 24.37 54 THR G C 1
ATOM 8007 O O . THR D 2 54 ? -10.202 17.156 -3.599 1.00 24.52 54 THR G O 1
ATOM 8011 N N . VAL D 2 55 ? -12.103 15.929 -3.648 1.00 24.10 55 VAL G N 1
ATOM 8012 C CA . VAL D 2 55 ? -11.833 15.362 -4.980 1.00 24.05 55 VAL G CA 1
ATOM 8013 C C . VAL D 2 55 ? -11.831 16.478 -6.019 1.00 24.64 55 VAL G C 1
ATOM 8014 O O . VAL D 2 55 ? -10.913 16.575 -6.832 1.00 24.24 55 VAL G O 1
ATOM 8018 N N . LEU D 2 56 ? -12.841 17.345 -5.947 1.00 25.11 56 LEU G N 1
ATOM 8019 C CA . LEU D 2 56 ? -12.962 18.474 -6.871 1.00 26.07 56 LEU G CA 1
ATOM 8020 C C . LEU D 2 56 ? -11.745 19.398 -6.804 1.00 26.66 56 LEU G C 1
ATOM 8021 O O . LEU D 2 56 ? -11.192 19.792 -7.840 1.00 26.85 56 LEU G O 1
ATOM 8026 N N . LYS D 2 57 ? -11.313 19.703 -5.583 1.00 27.08 57 LYS G N 1
ATOM 8027 C CA . LYS D 2 57 ? -10.192 20.617 -5.354 1.00 27.95 57 LYS G CA 1
ATOM 8028 C C . LYS D 2 57 ? -8.860 19.998 -5.744 1.00 28.11 57 LYS G C 1
ATOM 8029 O O . LYS D 2 57 ? -8.006 20.665 -6.345 1.00 27.90 57 LYS G O 1
ATOM 8035 N N . GLY D 2 58 ? -8.698 18.715 -5.418 1.00 27.83 58 GLY G N 1
ATOM 8036 C CA . GLY D 2 58 ? -7.399 18.049 -5.483 1.00 27.82 58 GLY G CA 1
ATOM 8037 C C . GLY D 2 58 ? -6.791 18.127 -4.095 1.00 28.12 58 GLY G C 1
ATOM 8038 O O . GLY D 2 58 ? -7.153 19.011 -3.313 1.00 27.62 58 GLY G O 1
ATOM 8039 N N . LYS D 2 59 ? -5.890 17.201 -3.780 1.00 28.01 59 LYS G N 1
ATOM 8040 C CA . LYS D 2 59 ? -5.219 17.160 -2.474 1.00 28.53 59 LYS G CA 1
ATOM 8041 C C . LYS D 2 59 ? -3.944 16.357 -2.637 1.00 28.10 59 LYS G C 1
ATOM 8042 O O . LYS D 2 59 ? -3.984 15.218 -3.097 1.00 28.00 59 LYS G O 1
ATOM 8048 N N . GLY D 2 60 ? -2.810 16.953 -2.274 1.00 27.84 60 GLY G N 1
ATOM 8049 C CA . GLY D 2 60 ? -1.511 16.289 -2.430 1.00 26.63 60 GLY G CA 1
ATOM 8050 C C . GLY D 2 60 ? -1.288 15.765 -3.841 1.00 25.79 60 GLY G C 1
ATOM 8051 O O . GLY D 2 60 ? -1.412 16.513 -4.815 1.00 26.07 60 GLY G O 1
ATOM 8052 N N . ALA D 2 61 ? -0.974 14.475 -3.946 1.00 24.58 61 ALA G N 1
ATOM 8053 C CA . ALA D 2 61 ? -0.716 13.826 -5.231 1.00 23.79 61 ALA G CA 1
ATOM 8054 C C . ALA D 2 61 ? -1.995 13.518 -6.026 1.00 23.20 61 ALA G C 1
ATOM 8055 O O . ALA D 2 61 ? -1.907 13.029 -7.150 1.00 23.30 61 ALA G O 1
ATOM 8057 N N . MET D 2 62 ? -3.169 13.788 -5.444 1.00 22.61 62 MET G N 1
ATOM 8058 C CA . MET D 2 62 ? -4.434 13.634 -6.180 1.00 21.90 62 MET G CA 1
ATOM 8059 C C . MET D 2 62 ? -4.753 14.928 -6.903 1.00 21.42 62 MET G C 1
ATOM 8060 O O . MET D 2 62 ? -5.026 15.935 -6.257 1.00 21.91 62 MET G O 1
ATOM 8065 N N . PRO D 2 63 ? -4.743 14.895 -8.250 1.00 21.65 63 PRO G N 1
ATOM 8066 C CA . PRO D 2 63 ? -4.995 16.111 -9.015 1.00 21.72 63 PRO G CA 1
ATOM 8067 C C . PRO D 2 63 ? -6.464 16.526 -8.944 1.00 21.67 63 PRO G C 1
ATOM 8068 O O . PRO D 2 63 ? -7.322 15.701 -8.638 1.00 21.55 63 PRO G O 1
ATOM 8072 N N . PRO D 2 64 ? -6.759 17.802 -9.229 1.00 21.97 64 PRO G N 1
ATOM 8073 C CA . PRO D 2 64 ? -8.175 18.216 -9.198 1.00 22.26 64 PRO G CA 1
ATOM 8074 C C . PRO D 2 64 ? -9.093 17.274 -10.007 1.00 22.45 64 PRO G C 1
ATOM 8075 O O . PRO D 2 64 ? -8.714 16.791 -11.088 1.00 22.24 64 PRO G O 1
ATOM 8079 N N . ARG D 2 65 ? -10.279 17.010 -9.459 1.00 22.02 65 ARG G N 1
ATOM 8080 C CA . ARG D 2 65 ? -11.291 16.120 -10.063 1.00 22.41 65 ARG G CA 1
ATOM 8081 C C . ARG D 2 65 ? -10.758 14.701 -10.256 1.00 21.52 65 ARG G C 1
ATOM 8082 O O . ARG D 2 65 ? -11.217 13.972 -11.135 1.00 20.90 65 ARG G O 1
ATOM 8090 N N . GLY D 2 66 ? -9.777 14.321 -9.434 1.00 21.35 66 GLY G N 1
ATOM 8091 C CA . GLY D 2 66 ? -9.116 13.021 -9.567 1.00 20.99 66 GLY G CA 1
ATOM 8092 C C . GLY D 2 66 ? -8.482 12.856 -10.935 1.00 20.80 66 GLY G C 1
ATOM 8093 O O . GLY D 2 66 ? -8.326 11.735 -11.423 1.00 21.29 66 GLY G O 1
ATOM 8094 N N . GLY D 2 67 ? -8.136 13.986 -11.556 1.00 20.67 67 GLY G N 1
ATOM 8095 C CA . GLY D 2 67 ? -7.554 14.014 -12.898 1.00 20.76 67 GLY G CA 1
ATOM 8096 C C . GLY D 2 67 ? -8.504 13.658 -14.034 1.00 20.96 67 GLY G C 1
ATOM 8097 O O . GLY D 2 67 ? -8.066 13.227 -15.102 1.00 22.08 67 GLY G O 1
ATOM 8098 N N . THR D 2 68 ? -9.800 13.853 -13.821 1.00 19.98 68 THR G N 1
ATOM 8099 C CA . THR D 2 68 ? -10.789 13.573 -14.859 1.00 19.23 68 THR G CA 1
ATOM 8100 C C . THR D 2 68 ? -11.517 14.850 -15.282 1.00 19.49 68 THR G C 1
ATOM 8101 O O . THR D 2 68 ? -11.329 15.912 -14.680 1.00 19.50 68 THR G O 1
ATOM 8105 N N . ALA D 2 69 ? -12.346 14.726 -16.317 1.00 19.70 69 ALA G N 1
ATOM 8106 C CA . ALA D 2 69 ? -13.212 15.824 -16.745 1.00 19.72 69 ALA G CA 1
ATOM 8107 C C . ALA D 2 69 ? -14.666 15.488 -16.421 1.00 19.88 69 ALA G C 1
ATOM 8108 O O . ALA D 2 69 ? -15.593 16.051 -17.015 1.00 20.60 69 ALA G O 1
ATOM 8110 N N . ALA D 2 70 ? -14.867 14.571 -15.478 1.00 19.34 70 ALA G N 1
ATOM 8111 C CA . ALA D 2 70 ? -16.218 14.124 -15.102 1.00 19.09 70 ALA G CA 1
ATOM 8112 C C . ALA D 2 70 ? -16.990 15.256 -14.444 1.00 19.28 70 ALA G C 1
ATOM 8113 O O . ALA D 2 70 ? -16.399 16.133 -13.812 1.00 18.56 70 ALA G O 1
ATOM 8115 N N . ASP D 2 71 ? -18.312 15.228 -14.579 1.00 18.45 71 ASP G N 1
ATOM 8116 C CA . ASP D 2 71 ? -19.119 16.208 -13.885 1.00 18.28 71 ASP G CA 1
ATOM 8117 C C . ASP D 2 71 ? -19.272 15.894 -12.385 1.00 18.22 71 ASP G C 1
ATOM 8118 O O . ASP D 2 71 ? -18.905 14.796 -11.908 1.00 17.26 71 ASP G O 1
ATOM 8123 N N . GLU D 2 72 ? -19.768 16.873 -11.634 1.00 18.65 72 GLU G N 1
ATOM 8124 C CA . GLU D 2 72 ? -19.883 16.731 -10.191 1.00 19.34 72 GLU G CA 1
ATOM 8125 C C . GLU D 2 72 ? -20.725 15.517 -9.799 1.00 18.93 72 GLU G C 1
ATOM 8126 O O . GLU D 2 72 ? -20.357 14.781 -8.879 1.00 18.23 72 GLU G O 1
ATOM 8132 N N . ALA D 2 73 ? -21.848 15.290 -10.495 1.00 19.01 73 ALA G N 1
ATOM 8133 C CA . ALA D 2 73 ? -22.702 14.137 -10.176 1.00 18.64 73 ALA G CA 1
ATOM 8134 C C . ALA D 2 73 ? -21.983 12.795 -10.375 1.00 18.30 73 ALA G C 1
ATOM 8135 O O . ALA D 2 73 ? -22.201 11.845 -9.609 1.00 18.29 73 ALA G O 1
ATOM 8137 N N . THR D 2 74 ? -21.155 12.709 -11.418 1.00 17.44 74 THR G N 1
ATOM 8138 C CA . THR D 2 74 ? -20.470 11.457 -11.709 1.00 16.61 74 THR G CA 1
ATOM 8139 C C . THR D 2 74 ? -19.377 11.276 -10.652 1.00 16.89 74 THR G C 1
ATOM 8140 O O . THR D 2 74 ? -19.171 10.176 -10.148 1.00 15.92 74 THR G O 1
ATOM 8144 N N . LEU D 2 75 ? -18.669 12.367 -10.334 1.00 16.68 75 LEU G N 1
ATOM 8145 C CA . LEU D 2 75 ? -17.675 12.313 -9.255 1.00 17.30 75 LEU G CA 1
ATOM 8146 C C . LEU D 2 75 ? -18.319 11.930 -7.912 1.00 17.89 75 LEU G C 1
ATOM 8147 O O . LEU D 2 75 ? -17.752 11.141 -7.157 1.00 17.84 75 LEU G O 1
ATOM 8152 N N . ARG D 2 76 ? -19.493 12.485 -7.615 1.00 17.69 76 ARG G N 1
ATOM 8153 C CA . ARG D 2 76 ? -20.212 12.100 -6.393 1.00 18.39 76 ARG G CA 1
ATOM 8154 C C . ARG D 2 76 ? -20.475 10.597 -6.361 1.00 17.85 76 ARG G C 1
ATOM 8155 O O . ARG D 2 76 ? -20.311 9.941 -5.314 1.00 18.15 76 ARG G O 1
ATOM 8163 N N . ALA D 2 77 ? -20.891 10.063 -7.513 1.00 16.96 77 ALA G N 1
ATOM 8164 C CA . ALA D 2 77 ? -21.180 8.642 -7.662 1.00 17.04 77 ALA G CA 1
ATOM 8165 C C . ALA D 2 77 ? -19.932 7.773 -7.463 1.00 16.54 77 ALA G C 1
ATOM 8166 O O . ALA D 2 77 ? -20.018 6.679 -6.892 1.00 15.94 77 ALA G O 1
ATOM 8168 N N . ALA D 2 78 ? -18.779 8.260 -7.925 1.00 15.67 78 ALA G N 1
ATOM 8169 C CA . ALA D 2 78 ? -17.534 7.519 -7.756 1.00 15.88 78 ALA G CA 1
ATOM 8170 C C . ALA D 2 78 ? -17.095 7.546 -6.293 1.00 16.20 78 ALA G C 1
ATOM 8171 O O . ALA D 2 78 ? -16.645 6.527 -5.767 1.00 16.32 78 ALA G O 1
ATOM 8173 N N . VAL D 2 79 ? -17.247 8.703 -5.642 1.00 16.50 79 VAL G N 1
ATOM 8174 C CA . VAL D 2 79 ? -16.979 8.807 -4.211 1.00 17.07 79 VAL G CA 1
ATOM 8175 C C . VAL D 2 79 ? -17.887 7.813 -3.469 1.00 17.73 79 VAL G C 1
ATOM 8176 O O . VAL D 2 79 ? -17.406 7.073 -2.612 1.00 18.46 79 VAL G O 1
ATOM 8180 N N . ALA D 2 80 ? -19.164 7.760 -3.844 1.00 17.47 80 ALA G N 1
ATOM 8181 C CA . ALA D 2 80 ? -20.124 6.852 -3.223 1.00 18.19 80 ALA G CA 1
ATOM 8182 C C . ALA D 2 80 ? -19.716 5.383 -3.367 1.00 17.82 80 ALA G C 1
ATOM 8183 O O . ALA D 2 80 ? -19.839 4.611 -2.420 1.00 18.64 80 ALA G O 1
ATOM 8185 N N . TYR D 2 81 ? -19.229 5.005 -4.546 1.00 17.82 81 TYR G N 1
ATOM 8186 C CA . TYR D 2 81 ? -18.752 3.646 -4.795 1.00 18.30 81 TYR G CA 1
ATOM 8187 C C . TYR D 2 81 ? -17.562 3.327 -3.875 1.00 18.65 81 TYR G C 1
ATOM 8188 O O . TYR D 2 81 ? -17.450 2.222 -3.315 1.00 18.33 81 TYR G O 1
ATOM 8197 N N . MET D 2 82 ? -16.674 4.307 -3.730 1.00 18.85 82 MET G N 1
ATOM 8198 C CA . MET D 2 82 ? -15.467 4.119 -2.919 1.00 19.26 82 MET G CA 1
ATOM 8199 C C . MET D 2 82 ? -15.825 3.944 -1.438 1.00 20.00 82 MET G C 1
ATOM 8200 O O . MET D 2 82 ? -15.351 2.997 -0.789 1.00 19.65 82 MET G O 1
ATOM 8205 N N . MET D 2 83 ? -16.696 4.821 -0.936 1.00 19.91 83 MET G N 1
ATOM 8206 C CA . MET D 2 83 ? -17.228 4.722 0.428 1.00 21.75 83 MET G CA 1
ATOM 8207 C C . MET D 2 83 ? -17.903 3.356 0.662 1.00 21.79 83 MET G C 1
ATOM 8208 O O . MET D 2 83 ? -17.636 2.694 1.668 1.00 22.51 83 MET G O 1
ATOM 8213 N N . ASP D 2 84 ? -18.756 2.933 -0.278 1.00 21.18 84 ASP G N 1
ATOM 8214 C CA . ASP D 2 84 ? -19.459 1.647 -0.195 1.00 21.73 84 ASP G CA 1
ATOM 8215 C C . ASP D 2 84 ? -18.483 0.471 0.005 1.00 21.56 84 ASP G C 1
ATOM 8216 O O . ASP D 2 84 ? -18.716 -0.427 0.820 1.00 21.74 84 ASP G O 1
ATOM 8221 N N . ALA D 2 85 ? -17.374 0.491 -0.723 1.00 21.98 85 ALA G N 1
ATOM 8222 C CA . ALA D 2 85 ? -16.421 -0.622 -0.692 1.00 22.50 85 ALA G CA 1
ATOM 8223 C C . ALA D 2 85 ? -15.719 -0.740 0.676 1.00 22.72 85 ALA G C 1
ATOM 8224 O O . ALA D 2 85 ? -15.150 -1.783 1.007 1.00 23.13 85 ALA G O 1
ATOM 8226 N N . ALA D 2 86 ? -15.793 0.329 1.460 1.00 22.60 86 ALA G N 1
ATOM 8227 C CA . ALA D 2 86 ? -15.098 0.446 2.740 1.00 23.94 86 ALA G CA 1
ATOM 8228 C C . ALA D 2 86 ? -16.000 0.109 3.924 1.00 24.69 86 ALA G C 1
ATOM 8229 O O . ALA D 2 86 ? -15.548 0.098 5.079 1.00 24.51 86 ALA G O 1
ATOM 8231 N N . ARG D 2 87 ? -17.266 -0.176 3.638 1.00 25.70 87 ARG G N 1
ATOM 8232 C CA . ARG D 2 87 ? -18.234 -0.480 4.693 1.00 27.58 87 ARG G CA 1
ATOM 8233 C C . ARG D 2 87 ? -18.229 -1.947 5.071 1.00 27.98 87 ARG G C 1
ATOM 8234 O O . ARG D 2 87 ? -17.837 -2.819 4.283 1.00 28.51 87 ARG G O 1
#

Solvent-accessible surface area: 37106 Å² total; per-residue (Å²): 112,2,96,176,40,79,90,49,169,38,117,28,51,69,21,27,92,19,4,119,55,83,21,57,15,174,38,38,61,56,0,6,36,4,76,0,53,2,72,28,65,88,40,73,0,12,118,177,50,9,24,17,21,0,0,0,0,67,18,22,5,1,0,2,2,0,6,2,18,74,12,4,8,0,25,1,31,0,18,0,32,79,134,14,28,2,10,1,2,0,1,0,4,0,1,0,0,16,42,0,0,5,116,38,1,68,0,39,38,20,46,38,0,12,1,12,0,52,0,36,16,5,0,0,0,0,0,3,0,13,5,143,44,5,11,9,4,0,3,6,3,0,0,3,0,1,0,0,0,0,22,56,91,3,1,71,17,57,142,45,137,103,30,122,6,90,67,11,8,1,0,0,3,8,3,0,5,8,6,123,13,148,104,45,144,67,71,94,28,77,33,11,1,32,5,27,9,37,14,23,128,32,1,93,66,27,42,3,16,10,0,0,2,22,3,82,38,28,21,6,36,61,110,98,19,5,69,2,128,54,52,20,22,0,0,3,0,1,3,2,6,2,38,16,0,14,0,1,0,16,4,1,0,0,22,36,3,8,21,7,0,1,17,56,8,93,7,57,88,2,0,0,0,2,0,0,4,0,0,0,0,0,1,1,4,2,46,1,68,0,23,34,77,6,11,2,0,0,1,10,1,0,6,3,90,50,5,8,0,18,1,66,0,111,5,94,51,169,80,54,71,56,10,0,80,65,59,135,55,46,45,106,62,147,114,2,77,188,44,92,94,44,167,37,118,28,50,66,20,2,92,19,5,122,52,95,30,63,20,212,46,38,61,43,0,4,42,4,74,0,49,2,74,31,63,89,38,76,0,9,126,173,43,22,25,18,20,0,0,0,0,66,18,21,5,1,0,3,2,0,6,2,8,73,14,0,8,0,23,1,37,0,20,0,30,81,130,13,69,28,63,1,3,0,1,1,3,1,1,1,0,14,45,0,0,4,123,35,0,75,0,75,45,19,42,51,0,16,0,13,1,53,0,34,12,4,0,0,0,0,0,3,0,15,9,168,65,72,11,7,12,3,3,6,2,0,0,2,0,1,0,0,0,0,15,48,95,4,1,73,15,54,144,43,126,103,32,114,7,80,99,14,9,1,0,0,3,7,3,0,6,7,8,123,15,154,93,48,134,65,72,91,26,85,70,11,62,105,5,72,44,52,14,18,116,32,1,86,68,21,41,2,16,15,1,0,1,20,2,69,52,27,16,1,46,65,122,60,17,2,62,4,129,52,54,23,22,0,0,2,0,0,2,2,5,2,41,18,0,14,0,1,0,18,4,1,0,0,25,37,3,7,21,6,0,1,13,58,7,93,7,58,90,2,1,0,0,3,0,0,4,0,0,0,0,0,1,1,5,2,47,2,68,0,22,34,76,6,14,2,0,0,2,10,2,0,7,3,86,42,4,7,0,22,2,72,0,112,4,103,52,176,84,54,67,58,15,0,65,64,53,136,56,44,46,106,62,150,124,2,93,176,50,88,90,46,165,39,118,27,52,67,21,28,88,19,4,120,56,93,22,65,20,212,52,46,56,44,0,4,41,5,72,0,52,2,75,29,63,90,39,72,0,17,128,180,45,15,23,17,19,0,0,0,0,64,16,22,6,1,0,3,2,0,6,3,7,67,16,0,10,0,23,1,30,0,18,0,34,81,133,15,70,30,61,1,1,0,1,1,4,1,0,1,0,14,46,0,0,5,120,36,0,75,0,74,44,21,42,36,0,10,0,17,0,52,0,35,13,4,0,0,0,0,0,2,0,15,12,163,62,66,12,7,12,2,3,6,2,0,0,3,0,1,0,0,0,0,15,51,91,4,1,76,19,58,141,42,125,100,28,120,6,88,93,11,5,1,0,0,3,9,4,1,5,8,7,119,13,152,94,47,133,65,73,98,18,82,74,11,63,93,5,80,39,36,12,22,118,32,1,89,66,28,43,3,19,11,0,0,1,20,4,77,49,30,19,5,39,58,113,98,20,4,63,7,120,53,50,15,22,1,0,1,0,1,2,2,4,2,36,16,0,15,0,1,0,18,4,1,0,0,26,36,3,7,23,6,0,1,14,57,8,92,6,58,88,2,1,0,0,2,0,0,4,0,0,0,0,0,0,1,4,2,44,2,71,0,22,33,68,6,10,1,0,0,2,8,2,0,6,2,88,45,6,7,0,19,1,65,0,102,5,96,50,179,84,51,64,54,13,0,64,64,56,131,55,46,40,106,57,155,233,74,79,111,39,0,63,155,16,3,126,27,1,22,32,7,20,21,54,45,28,7,58,143,19,34,91,50,30,55,133,162,37,14,54,79,59,39,90,100,26,48,117,41,16,11,57,41,25,53,168,11,143,73,19,48,18,85,78,14,9,8,66,15,89,82,62,36,3,102,16,4,10,36,29,15,13,73,35,5,181

Sequence (1083 aa):
DADKLPHTKVTLVAPPQVHPHEQATKSGPKVVEFTMTIEEKKMVIDDKGTTLQAMTFNGSMPGPTLVVHEGDYVQLTLVNPATNAMPHNVDFHGATGALGGAKLTNVNPGEQATLRFKADRSGTFVYHCAPEGMVPWHVVSGMSGTLMVLPRDGLKDPQGKPLHYDRAYTIGEFDLYIPKGPDGKYKDYATLAESYGDTVQVMRTLTPSHIVFNGKVGALTGANALTAKVGETVLLIHSQANRDTRPHLIGGHGDWVWETGKFANPPQRDLETWFIRGGSAGAALYTFKQPGVYAYLNHNLIEAFELGAAGHIKVEGKWNDDLMKQIKAPAPIPDADKLPHTKVTLVAPPQVHPHEQATKSGPKVVEFTMTIEEKKMVIDDKGTTLQAMTFNGSMPGPTLVVHEGDYVQLTLVNPATNAMPHNVDFHGATGALGGAKLTNVNPGEQATLRFKADRSGTFVYHCAPEGMVPWHVVSGMSGTLMVLPRDGLKDPQGKPLHYDRAYTIGEFDLYIPKGPDGKYKDYATLAESYGDTVQVMRTLTPSHIVFNGKVGALTGANALTAKVGETVLLIHSQANRDTRPHLIGGHGDWVWETGKFANPPQRDLETWFIRGGSAGAALYTFKQPGVYAYLNHNLIEAFELGAAGHIKVEGKWNDDLMKQIKAPAPIPDADKLPHTKVTLVAPPQVHPHEQATKSGPKVVEFTMTIEEKKMVIDDKGTTLQAMTFNGSMPGPTLVVHEGDYVQLTLVNPATNAMPHNVDFHGATGALGGAKLTNVNPGEQATLRFKADRSGTFVYHCAPEGMVPWHVVSGMSGTLMVLPRDGLKDPQGKPLHYDRAYTIGEFDLYIPKGPDGKYKDYATLAESYGDTVQVMRTLTPSHIVFNGKVGALTGANALTAKVGETVLLIHSQANRDTRPHLIGGHGDWVWETGKFANPPQRDLETWFIRGGSAGAALYTFKQPGVYAYLNHNLIEAFELGAAGHIKVEGKWNDDLMKQIKAPAPIPQLDPAGEKLYRSACVVCHASGVANAPKLGDKQAWAPFLAQGADALLATVLKGKGAMPPRGGTAADEATLRAAVAYMMDAAR

Foldseek 3Di:
DQVPFAEAEFDFDAAQFAGDDDFADPDDAHEYEYEWEKDFDWDQFEPVRFIARAIATRPWFAHTEAEDAAFYKYKYKYHAALPDDAWWFKAWPQFDDDNNCQNPFTDDHVDIGIDIGHSNFAWKAKMFIAHPPCRVVNVLRGGMFIYGHHYNGHFAAPVRHHDDAPGETEKEKHQHQFAADPVRHTDDDPHSVVRPPRRVVSVVVVHGQAIAIIRHFACCEDVNPAEEEAQGKYKYKYAAQAAKFKKAKAVFFQQWWDQQTGRVDHTDGRHRIGMHGHRGMIMGMTHHHAFAKIKIFGPVVCNPPVRGGIHIYGYHDDGDVVVPDDPDDDDDDD/DQVVFAEDEFDFDAFQAAGDDDFADPDAAHEYEDEWEKDFDWDQFEPVRDIARAIATRPWFAHTEAEAAAFYKYKYKYHYALVDDDWWFKAKPQFDDDNNCQNVFTADHHDIGIDIGHSNFAWKAKMFIADPPCRVVNVLRGGMFIYGHHYNRGFAAPVRHHDDAPGETEKEKHQAQFAADPVRHTDDDPHSVRRPPRSVVSVVVVHGQAIAIIRHQACCEDPNPAEEEQQGKYKYKYAAQAAKFKKAKAVFFQQWKDQQTGRVDHTDGRHRIGMHGHRGMIMGMTHHHAFAKIKIFGPVVCNPPVRRGIHIYGYDDDGDVVVPNDPDDDDDDD/DQVVFAEDEFDFDDAQFAGDDDFQDPDDAHEYEEEWEKDFDWDQAEPVRFIARAIAIRPWFAHTEADAAAFHKYKYKYHAALVDDDWWFKAWPQFDDDNRGQNPFTADHVDIGIDIGHSNFAWKAKMFIADPPCRVVNVLRGGMFIYGHHYNRGFAAPVRHHDDAPGETEKEKHQAQFAADPVRHTDDDPHDVRRPPRSVVSVVVVHGQAIAIIRHFACQEDVNPAEEAAQGKYKYKYAAQAAKFKKAKAVFAQQWWDQQTGRVDHTDGRHRIGMHGHRGMIMGMTHHHAFAKIKIFGPVVCNPPVRRGIHIYGYYDDGDVVVPNDPDDDDDDD/DADPLQVVVCVVAVCVCQCDHNVNNPHQLQQVSCVVVVVVPLVVVLVCQQPDDDPQHHVSPDPDDSVSSSRNSVNSSVSND

B-factor: mean 18.52, std 7.4, range [8.44, 64.62]

InterPro domains:
  IPR001117 Multicopper oxidase, second cupredoxin domain [PF00394] (193-344)
  IPR001287 Nitrite reductase, copper-type [PR00695] (54-72)
  IPR001287 Nitrite reductase, copper-type [PR00695] (81-97)
  IPR001287 Nitrite reductase, copper-type [PR00695] (99-116)
  IPR001287 Nitrite reductase, copper-type [PR00695] (116-135)
  IPR001287 Nitrite reductase, copper-type [PR00695] (141-156)
  IPR001287 Nitrite reductase, copper-type [PR00695] (159-175)
  IPR001287 Nitrite reductase, copper-type [TIGR02376] (31-355)
  IPR008972 Cupredoxin [G3DSA:2.60.40.420] (26-176)
  IPR008972 Cupredoxin [G3DSA:2.60.40.420] (177-357)
  IPR008972 Cupredoxin [SSF49503] (29-181)
  IPR008972 Cupredoxin [SSF49503] (185-353)
  IPR011707 Multicopper oxidase-like, N-terminal [PF07732] (69-177)
  IPR045087 Multicopper oxidase [PTHR11709] (76-278)

GO terms:
  GO:0005515 protein binding (F, IPI)

Secondary structure (DSSP, 8-state):
-GGGS-EEE-----TTS-----SS-S----EEEEEEEEEEEEEE-STT--EEEEEEETTBSSPPPEEEETT-EEEEEEEE-TT-SS-B--EETTS-SGGGGGGG--B-TTEEEEEEEE--S-EEEEEE---TT-HHHHHHTT-EEEEEEE-TT-EE-TTS-EE--SEEEEEEEEEE---B-TTSPBP--SSSGGGHHHHHHHHHTT--SEEEETTSTTTTSGGG-EEEETT-EEEEEEEESSS-B-EEETT--EEEEETT--TTSPPEEEESB--B-TTEEEEEEEE--S-EEEEEEESSHIIIIIT--EEEEEEES---TTTEEEEEEEEE--/--TTS-EEE-----TTS-----SS-S----EEEEEEEEEEEEEE-STT--EEEEEEETTBSSPPPEEEETT-EEEEEEEE-TT--S-B--EETTS-SGGGGGGG--B-TTEEEEEEEE--S-EEEEEE---TT-HHHHHHTT-EEEEEEE-TT-EE-TTS-EE--SEEEEEEEEEE---B-TTSSBP--SSHHHHHHHHHHHHHTT--SEEEETTSTTTTSGGGSEEEETT-EEEEEEEESSS-B-EEETT--EEEEETT--TTSPPEEEESB--B-TTEEEEEEEE--S-EEEEEEESSHIIIIIT--EEEEEEES---TTTEEEEEEEEE--/--TTSPEEE-----TTS-----SS--PPP-EEEEEEEEEEEEEE-STT--EEEEEEETTBSSPPPEEEETT-EEEEEEEE-TT--S-B--EETTS-SGGGGGGG--B-TTEEEEEEEE--S-EEEEEE---TT-HHHHHHTT-EEEEEEE-TT-EE-TTS-EE--SEEEEEEEEEE---B-TTSSBP--SSHHHHHHHHHHHHHTT--SEEEETTSTTTTSGGG-EEEETT-EEEEEEEESSS-B-EEEET--EEEEETT--TTSPPEEEESB--B-TTEEEEEEEE--S-EEEEEEESSHIIIIIT--EEEEEEES---TTTEEEEEEEEE--/---HHHHHHIIIIIHHHHTTTGGGPPPTT-HHHHHHHHHH-HHHHHHHHHH-BTTB-GGGG----HHHHHHHHHHHHHHT-

Organism: Alcaligenes xylosoxydans xylosoxydans (NCBI:txid85698)

Radius of gyration: 28.83 Å; Cα contacts (8 Å, |Δi|>4): 3320; chains: 4; bounding box: 71×79×82 Å